Protein AF-A0A9Q2QPZ0-F1 (afdb_monomer)

Secondary structure (DSSP, 8-state):
-GGGSSS---HHHHHHHHHHHHHHHHHHHHHHHHHHTSPTT-TTHHHHHHHHHT-----PPPPS-SS-SSS-HHHHHHHHHHHHHHHHHHHHHHHHHHHHTTSSS---HHHHHHHHHHHHHHHHHHHHHHHHHHTS-TT-TTHHHHHHHHHT----PPPPP--SS-SSS-HHHHHHHHHHHHHHHHHHHHHHHHHHHHTTSSS---HHHHHHHHHHHHHHHHHHHHHHHHHHTSPTT-TTHHHHHHHHHT----PPPPPS-SS-SSS-HHHHHHHHHHHHHHHHHHHHHHHHHHHHTTSSS---HHHHHHHHHHHHHHHHHHHHHHHHHHHSPTT-TTHHHHHHHHHT----PPPPP--TT-SSS-HHHHHHHHHHHHHHHHHHHHHHHHHHHHTTSSS---HHHHHHHHHHHHHHHHHHHHHHHHHTTSPTT-TTHHHHHHHHHTS----PPPPS-SS-SSS-HHHHHHHHHHHHHHHHHHHHHHHHHHHHTTSSS---HHHHHHHHHHHHHHHHHHHHHHHHHHHSPTT-TTHHHHHHHHHTS---PPPPP--TT-SSS-HHHHHHHHHHHHHHHHHHHHHHHHHHHHHSSSS---HHHHHHHHHHHHHHHHHHHHHHHHHHHSPTT-TTHHHHHHHHHTS----PPPP--SS-SSS-HHHHHHHHHHHHHHHHHHHHHHHHHHHHTTSSS---HHHHHHHHHHHHHHHHHHHHHHHHHHTS-TT-TTHHHHHHHHHTTSTTSGGGS-S-----------------------------------------------------------------------------------SS-SSTTHHHHHHHHHHHHHHHHTTS------

Solvent-accessible surface area (backbone atoms only — not comparable to full-atom values): 51626 Å² total; per-residue (Å²): 98,79,71,49,65,91,74,54,21,33,66,66,53,41,52,52,48,46,50,51,48,54,49,52,57,53,52,52,52,56,49,50,59,55,57,68,68,53,68,89,89,49,84,70,54,66,59,57,46,56,61,55,72,65,60,78,86,78,82,71,79,76,70,44,13,84,80,65,81,87,55,50,49,68,57,36,46,48,56,16,50,51,30,36,51,50,19,55,52,32,46,52,52,36,55,49,50,49,51,61,51,50,66,88,74,53,23,31,61,65,57,41,48,56,44,45,53,35,48,53,51,22,55,52,27,43,50,50,14,51,56,34,47,67,67,28,62,93,82,54,88,63,53,69,58,52,50,54,54,51,71,65,61,71,88,80,83,75,76,73,70,40,14,82,79,70,82,86,58,51,51,70,55,35,50,52,51,16,50,55,28,37,54,47,19,55,50,32,48,52,52,37,55,48,52,54,52,62,55,46,69,87,72,52,24,32,63,65,58,43,51,54,49,47,54,35,47,51,52,22,55,51,29,45,49,52,16,50,54,37,46,65,70,34,64,92,85,50,88,63,50,69,59,52,49,54,57,50,70,66,61,70,87,80,81,76,75,75,70,44,14,80,80,69,84,84,56,47,46,70,54,39,45,47,53,16,50,51,30,38,52,50,20,53,49,32,48,52,52,38,56,53,49,55,53,58,54,46,68,87,74,52,23,32,65,66,58,43,52,54,49,51,52,37,51,55,50,23,55,52,28,45,50,51,15,51,54,36,48,64,68,29,56,94,82,51,87,63,52,69,58,52,50,53,53,52,73,66,62,74,85,82,84,74,76,74,72,41,14,83,79,67,80,88,57,49,49,68,55,57,50,50,55,50,48,53,48,44,53,51,38,50,53,38,45,52,54,38,55,49,51,52,50,61,54,52,68,88,73,54,23,33,62,69,53,46,60,48,50,48,52,40,47,50,48,36,53,50,48,46,49,52,44,52,54,56,58,67,67,54,67,86,86,54,90,59,54,67,55,52,50,52,58,56,65,67,60,72,89,80,79,79,75,76,69,40,12,73,80,66,81,88,57,47,42,69,54,40,46,53,52,16,47,54,29,37,51,51,21,54,52,30,44,52,52,34,56,51,46,53,49,63,55,47,70,88,73,50,25,32,64,69,56,44,55,54,44,49,52,33,43,52,50,20,56,51,29,43,51,52,16,47,56,38,46,68,70,27,51,93,81,50,90,58,52,75,57,52,50,56,54,54,69,66,64,70,87,75,83,76,77,73,69,38,13,78,74,67,76,89,57,44,41,69,58,46,46,52,55,35,55,56,41,46,56,52,31,54,55,39,46,56,53,38,55,56,47,52,53,68,46,57,70,83,76,53,27,41,74,78,54,49,64,50,50,54,52,40,43,57,50,32,55,51,41,49,48,55,31,51,61,50,52,69,65,42,49,91,84,46,87,62,49,68,61,53,53,50,56,63,65,72,59,78,88,81,85,78,79,76,72,57,28,89,88,68,80,87,62,54,65,77,61,62,63,59,57,28,61,52,37,43,54,59,24,50,64,34,47,58,54,36,61,49,51,65,57,62,64,65,72,87,78,69,78,49,76,71,58,57,62,56,44,54,60,35,49,59,59,24,57,59,36,50,51,59,22,53,54,48,55,71,76,58,64,93,84,59,82,64,57,69,59,57,55,60,64,50,61,68,64,65,68,79,63,77,81,76,74,81,91,72,88,92,79,80,90,82,79,88,82,82,91,86,82,90,85,81,83,83,90,78,89,80,92,86,80,83,89,82,84,83,82,88,83,88,79,88,79,90,88,84,93,79,90,81,90,81,88,90,87,88,81,88,80,89,86,87,88,88,88,81,89,84,87,87,86,80,92,80,89,83,83,89,79,84,84,79,91,84,88,88,81,86,89,88,68,89,61,73,64,60,56,54,53,55,53,52,54,51,50,59,55,53,66,53,60,81,72,74,83,79,84,82,92,132

pLDDT: mean 79.54, std 20.83, range [21.52, 98.56]

Nearest PDB structures (foldseek):
  1s94-assembly2_B  TM=6.116E-01  e=6.322E+00  Doryteuthis pealeii

Radius of gyration: 122.84 Å; Cα contacts (8 Å, |Δi|>4): 786; chains: 1; bounding box: 248×69×373 Å

Sequence (866 aa):
AEVTSDGLVTPDEKVEVDALIQALESAKQAAQGKVNSVPNGTEGKGDLQTRLDSIASVTSPEVNDADSNGKLDTDQLFEATQAVANAEQAKVTVDTKLAEVTSDGLVTPDEKSEVDALIQALESAKQTAKEKLNSVPSGTIGKDELQTRLDNITSVTSPEVNDVDSDGNVDNQHISEAGKAVVSAEKAKVTVDTKLTEITADGLVTPNEKAEVDALIQALENAKQTAKEKLNSVPSGTIGKDELQTRLDNITSVTSPEVNDVDSDGMLDTDQLSEASEAVANAEQAKTAIDNKLAEVTSDGLVTPDEKSEVDALIQTLESAKQTAKEKLNSVPSGTAGKDDLQTRLDNITSVTSPEINDVDSNGVLDTDQLLEMSHIIDDVEKAKASVDKKLSEITSDGLVTPSEAAEIDRLIFGLKVIKQSAKNKLNTIPDGIPGKDVLQRRLDNITSVTSPEVNDADSNGILDIEQLSEAEKAIEAAEIAKTAVDKKLTEITSDGLVAPEEKSAIDQLIQTLETAKQVAKEKLENVPNGTAGKDTLQRRLDNIVSITSPEVNDADSNGVQDTKQVSEVSKAIKATESTKAAVDKKLAEIQSDGLVNPKEKAEIDKLIQKLDKEKQAVKDKLAKVPNGTVGKAELQRKLNEIPSVTSPEVNDADSNGVQDTKQVSEAKKAIADAKAAQTKVINKIKEIRKDGLITPSEQADLDKLIEKLDSLRSIAKEKISNLPNGTSNIAELQTNLDKVTSEIISKVKDIDSNGISDKKQSLGMDKINNKYNSSHFENDEKATKNNKLLDMHSRQFNVQNNHHNLEGLNKNLFVNPNKENNLNMNIPYSGLDKNNPYAFEILFGILGLMIVYRRYLKSDKNTEH

Mean predicted aligned error: 20.77 Å

Foldseek 3Di:
DVCPDVNAHEPVNLVVVVVVLVVVVVVLVVLVVVLVPDDPPDPPSVVSVVVSVPDDRDDTDDGQCYVPPPDGLVVLVVQLVVLLVQLVVLLVVLVVLQCVCPVVPAHEPVSLVVSVVSLVVNVVSLVSSVVSLVPRDDPRPCSVVSVVSSVVSDRDDGDDHQPHPPPPDGLVVLLVQLVVLLVQLVVLLVVLVVLVCVQPVLPAHEPVSLVVSVVSLVVNVVSLVSSVVSLVPRDDPRPCSVVSVVSSVVSDRDDGDDHQPYPPPPDGLVVLVVQLVVLLVQLVVLLVVLVVLVCVQPVLPAHEPVSLVVSVVSLVSNVVSLVSSVVSLVPRDDPSPCSVVSVVSSVPSDRDDGDDHQPHPPPSDGLVVLVVVLVVLLVVLVVLLVVLVVLQCVQPVLPAHEPVSLVVSVVSLVVSVVSLVVSVVSLVVRDPPPPCSVVSVCSSVPSDRDDGDDHQCYVVPPDGLVVLVVQLLVLLVQLVVLLVVLVVLLCVQPVLPAHEPVSLVVSVVSLVSNVVSLVSSVVSLVPRDDPRPCSVVSVVSSVVSDRDDGDDHQPHVVPSDGLVVLLVVLVVLLVVLVVLLVVLVVLQCVQPPVVAHEPVSQVVSVVSLVVSVVSLVVSVVSLVPRDPPPPNSVVSVVSSVVRDRDDTDDGQCYVVPPDGLVVLVVVLQVLLVVLLVLLVVLVVLLVVQPPPPDRDPVSVVVNVVSVVVSVVSLVVSVVSLVPHDDVDPDSVVSVVSSVVSPDPNVVRPPDDDDDDDDDDDDDDDDDDDDDDDDDDDDDDDDDDDDDDDDDDDDDDDDDDDDDDDDDDDDDDDDDDDDDDDDDPDDDDDDDDDDDPDPCPPVVVVVVVVVCVVVVVVVPDDDDDDD

Structure (mmCIF, N/CA/C/O backbone):
data_AF-A0A9Q2QPZ0-F1
#
_entry.id   AF-A0A9Q2QPZ0-F1
#
loop_
_atom_site.group_PDB
_atom_site.id
_atom_site.type_symbol
_atom_site.label_atom_id
_atom_site.label_alt_id
_atom_site.label_comp_id
_atom_site.label_asym_id
_atom_site.label_entity_id
_atom_site.label_seq_id
_atom_site.pdbx_PDB_ins_code
_atom_site.Cartn_x
_atom_site.Cartn_y
_atom_site.Cartn_z
_atom_site.occupancy
_atom_site.B_iso_or_equiv
_atom_site.auth_seq_id
_atom_site.auth_comp_id
_atom_site.auth_asym_id
_atom_site.auth_atom_id
_atom_site.pdbx_PDB_model_num
ATOM 1 N N . ALA A 1 1 ? -92.215 -12.324 155.552 1.00 65.81 1 ALA A N 1
ATOM 2 C CA . ALA A 1 1 ? -91.504 -11.721 156.699 1.00 65.81 1 ALA A CA 1
ATOM 3 C C . ALA A 1 1 ? -90.080 -12.249 156.718 1.00 65.81 1 ALA A C 1
ATOM 5 O O . ALA A 1 1 ? -89.214 -11.550 156.226 1.00 65.81 1 ALA A O 1
ATOM 6 N N . GLU A 1 2 ? -89.857 -13.482 157.181 1.00 74.50 2 GLU A N 1
ATOM 7 C CA . GLU A 1 2 ? -88.574 -14.192 157.032 1.00 74.50 2 GLU A CA 1
ATOM 8 C C . GLU A 1 2 ? -88.303 -14.496 155.546 1.00 74.50 2 GLU A C 1
ATOM 10 O O . GLU A 1 2 ? -87.391 -13.910 154.974 1.00 74.50 2 GLU A O 1
ATOM 15 N N . VAL A 1 3 ? -89.248 -15.178 154.885 1.00 74.06 3 VAL A N 1
ATOM 16 C CA . VAL A 1 3 ? -89.411 -15.369 153.414 1.00 74.06 3 VAL A CA 1
ATOM 17 C C . VAL A 1 3 ? -89.541 -14.062 152.588 1.00 74.06 3 VAL A C 1
ATOM 19 O O . VAL A 1 3 ? -89.917 -14.058 151.429 1.00 74.06 3 VAL A O 1
ATOM 22 N N . THR A 1 4 ? -89.335 -12.892 153.191 1.00 74.81 4 THR A N 1
ATOM 23 C CA . THR A 1 4 ? -89.343 -11.607 152.462 1.00 74.81 4 THR A CA 1
ATOM 24 C C . THR A 1 4 ? -88.299 -10.647 153.047 1.00 74.81 4 THR A C 1
ATOM 26 O O . THR A 1 4 ? -88.568 -9.448 153.156 1.00 74.81 4 THR A O 1
ATOM 29 N N . SER A 1 5 ? -87.187 -11.175 153.573 1.00 75.62 5 SER A N 1
ATOM 30 C CA . SER A 1 5 ? -86.211 -10.405 154.365 1.00 75.62 5 SER A CA 1
ATOM 31 C C . SER A 1 5 ? -84.941 -10.034 153.598 1.00 75.62 5 SER A C 1
ATOM 33 O O . SER A 1 5 ? -84.357 -8.988 153.876 1.00 75.62 5 SER A O 1
ATOM 35 N N . ASP A 1 6 ? -84.556 -10.842 152.615 1.00 75.12 6 ASP A N 1
ATOM 36 C CA . ASP A 1 6 ? -83.527 -10.555 151.610 1.00 75.12 6 ASP A CA 1
ATOM 37 C C . ASP A 1 6 ? -84.089 -9.796 150.391 1.00 75.12 6 ASP A C 1
ATOM 39 O O . ASP A 1 6 ? -83.348 -9.095 149.703 1.00 75.12 6 ASP A O 1
ATOM 43 N N . GLY A 1 7 ? -85.405 -9.873 150.172 1.00 78.06 7 GLY A N 1
ATOM 44 C CA . GLY A 1 7 ? -86.114 -9.237 149.059 1.00 78.06 7 GLY A CA 1
ATOM 45 C C . GLY A 1 7 ? -86.385 -10.175 147.880 1.00 78.06 7 GLY A C 1
ATOM 46 O O . GLY A 1 7 ? -87.019 -9.745 146.913 1.00 78.06 7 GLY A O 1
ATOM 47 N N . LEU A 1 8 ? -85.958 -11.436 147.976 1.00 80.75 8 LEU A N 1
ATOM 48 C CA . LEU A 1 8 ? -86.342 -12.500 147.059 1.00 80.75 8 LEU A CA 1
ATOM 49 C C . LEU A 1 8 ? -87.506 -13.305 147.656 1.00 80.75 8 LEU A C 1
ATOM 51 O O . LEU A 1 8 ? -87.811 -13.220 148.847 1.00 80.75 8 LEU A O 1
ATOM 55 N N . VAL A 1 9 ? -88.207 -14.024 146.786 1.00 79.81 9 VAL A N 1
ATOM 56 C CA . VAL A 1 9 ? -89.285 -14.957 147.107 1.00 79.81 9 VAL A CA 1
ATOM 57 C C . VAL A 1 9 ? -89.228 -16.058 146.057 1.00 79.81 9 VAL A C 1
ATOM 59 O O . VAL A 1 9 ? -89.665 -15.857 144.918 1.00 79.81 9 VAL A O 1
ATOM 62 N N . THR A 1 10 ? -88.695 -17.218 146.429 1.00 80.62 10 THR A N 1
ATOM 63 C CA . THR A 1 10 ? -88.708 -18.401 145.557 1.00 80.62 10 THR A CA 1
ATOM 64 C C . THR A 1 10 ? -90.104 -19.052 145.518 1.00 80.62 10 THR A C 1
ATOM 66 O O . THR A 1 10 ? -90.941 -18.809 146.401 1.00 80.62 10 THR A O 1
ATOM 69 N N . PRO A 1 11 ? -90.395 -19.922 144.527 1.00 81.25 11 PRO A N 1
ATOM 70 C CA . PRO A 1 11 ? -91.648 -20.677 144.484 1.00 81.25 11 PRO A CA 1
ATOM 71 C C . PRO A 1 11 ? -91.909 -21.516 145.746 1.00 81.25 11 PRO A C 1
ATOM 73 O O . PRO A 1 11 ? -93.049 -21.578 146.212 1.00 81.25 11 PRO A O 1
ATOM 76 N N . ASP A 1 12 ? -90.868 -22.130 146.316 1.00 79.00 12 ASP A N 1
ATOM 77 C CA . ASP A 1 12 ? -90.983 -23.035 147.467 1.00 79.00 12 ASP A CA 1
ATOM 78 C C . ASP A 1 12 ? -91.270 -22.275 148.770 1.00 79.00 12 ASP A C 1
ATOM 80 O O . ASP A 1 12 ? -92.172 -22.644 149.527 1.00 79.00 12 ASP A O 1
ATOM 84 N N . GLU A 1 13 ? -90.574 -21.163 149.014 1.00 80.88 13 GLU A N 1
ATOM 85 C CA . GLU A 1 13 ? -90.817 -20.326 150.193 1.00 80.88 13 GLU A CA 1
ATOM 86 C C . GLU A 1 13 ? -92.211 -19.687 150.167 1.00 80.88 13 GLU A C 1
ATOM 88 O O . GLU A 1 13 ? -92.887 -19.597 151.199 1.00 80.88 13 GLU A O 1
ATOM 93 N N . LYS A 1 14 ? -92.686 -19.289 148.977 1.00 80.44 14 LYS A N 1
ATOM 94 C CA . LYS A 1 14 ? -94.070 -18.843 148.794 1.00 80.44 14 LYS A CA 1
ATOM 95 C C . LYS A 1 14 ? -95.060 -19.930 149.221 1.00 80.44 14 LYS A C 1
ATOM 97 O O . LYS A 1 14 ? -96.012 -19.628 149.942 1.00 80.44 14 LYS A O 1
ATOM 102 N N . VAL A 1 15 ? -94.835 -21.180 148.809 1.00 81.75 15 VAL A N 1
ATOM 103 C CA . VAL A 1 15 ? -95.677 -22.328 149.188 1.00 81.75 15 VAL A CA 1
ATOM 104 C C . VAL A 1 15 ? -95.656 -22.568 150.703 1.00 81.75 15 VAL A C 1
ATOM 106 O O . VAL A 1 15 ? -96.711 -22.838 151.285 1.00 81.75 15 VAL A O 1
ATOM 109 N N . GLU A 1 16 ? -94.510 -22.409 151.371 1.00 78.25 16 GLU A N 1
ATOM 110 C CA . GLU A 1 16 ? -94.424 -22.525 152.834 1.00 78.25 16 GLU A CA 1
ATOM 111 C C . GLU A 1 16 ? -95.176 -21.389 153.558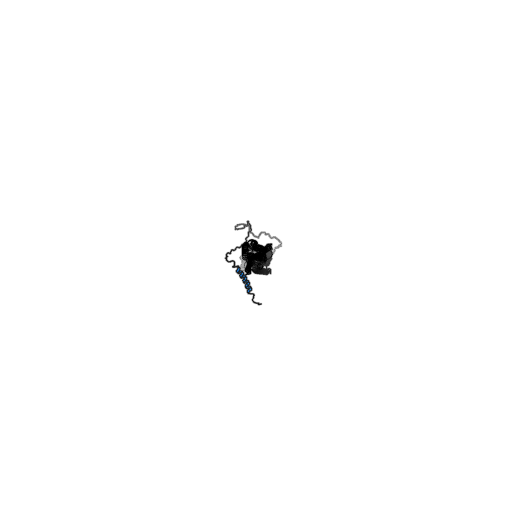 1.00 78.25 16 GLU A C 1
ATOM 113 O O . GLU A 1 16 ? -95.915 -21.643 154.516 1.00 78.25 16 GLU A O 1
ATOM 118 N N . VAL A 1 17 ? -95.098 -20.147 153.064 1.00 78.44 17 VAL A N 1
ATOM 119 C CA . VAL A 1 17 ? -95.894 -19.023 153.595 1.00 78.44 17 VAL A CA 1
ATOM 120 C C . VAL A 1 17 ? -97.394 -19.225 153.371 1.00 78.44 17 VAL A C 1
ATOM 122 O O . VAL A 1 17 ? -98.173 -19.011 154.303 1.00 78.44 17 VAL A O 1
ATOM 125 N N . ASP A 1 18 ? -97.817 -19.676 152.188 1.00 78.25 18 ASP A N 1
ATOM 126 C CA . ASP A 1 18 ? -99.222 -20.001 151.906 1.00 78.25 18 ASP A CA 1
ATOM 127 C C . ASP A 1 18 ? -99.750 -21.098 152.861 1.00 78.25 18 ASP A C 1
ATOM 129 O O . ASP A 1 18 ? -100.861 -20.983 153.395 1.00 78.25 18 ASP A O 1
ATOM 133 N N . ALA A 1 19 ? -98.933 -22.110 153.184 1.00 77.75 19 ALA A N 1
ATOM 134 C CA . ALA A 1 19 ? -99.273 -23.140 154.171 1.00 77.75 19 ALA A CA 1
ATOM 135 C C . ALA A 1 19 ? -99.379 -22.590 155.611 1.00 77.75 19 ALA A C 1
ATOM 137 O O . ALA A 1 19 ? -100.317 -22.932 156.340 1.00 77.75 19 ALA A O 1
ATOM 138 N N . LEU A 1 20 ? -98.468 -21.704 156.029 1.00 77.88 20 LEU A N 1
ATOM 139 C CA . LEU A 1 20 ? -98.503 -21.072 157.357 1.00 77.88 20 LEU A CA 1
ATOM 140 C C . LEU A 1 20 ? -99.708 -20.132 157.532 1.00 77.88 20 LEU A C 1
ATOM 142 O O . LEU A 1 20 ? -100.335 -20.124 158.596 1.00 77.88 20 LEU A O 1
ATOM 146 N N . ILE A 1 21 ? -100.089 -19.392 156.486 1.00 79.44 21 ILE A N 1
ATOM 147 C CA . ILE A 1 21 ? -101.309 -18.567 156.465 1.00 79.44 21 ILE A CA 1
ATOM 148 C C . ILE A 1 21 ? -102.555 -19.453 156.631 1.00 79.44 21 ILE A C 1
ATOM 150 O O . ILE A 1 21 ? -103.441 -19.147 157.436 1.00 79.44 21 ILE A O 1
ATOM 154 N N . GLN A 1 22 ? -102.605 -20.594 155.938 1.00 78.06 22 GLN A N 1
ATOM 155 C CA . GLN A 1 22 ? -103.706 -21.555 156.046 1.00 78.06 22 GLN A CA 1
ATOM 156 C C . GLN A 1 22 ? -103.792 -22.204 157.446 1.00 78.06 22 GLN A C 1
ATOM 158 O O . GLN A 1 22 ? -104.893 -22.422 157.971 1.00 78.06 22 GLN A O 1
ATOM 163 N N . ALA A 1 23 ? -102.651 -22.455 158.096 1.00 77.06 23 ALA A N 1
ATOM 164 C CA . ALA A 1 23 ? -102.591 -22.951 159.472 1.00 77.06 23 ALA A CA 1
ATOM 165 C C . ALA A 1 23 ? -103.081 -21.912 160.504 1.00 77.06 23 ALA A C 1
ATOM 167 O O . ALA A 1 23 ? -103.807 -22.271 161.438 1.00 77.06 23 ALA A O 1
ATOM 168 N N . LEU A 1 24 ? -102.745 -20.628 160.321 1.00 77.12 24 LEU A N 1
ATOM 169 C CA . LEU A 1 24 ? -103.190 -19.527 161.186 1.00 77.12 24 LEU A CA 1
ATOM 170 C C . LEU A 1 24 ? -104.722 -19.406 161.219 1.00 77.12 24 LEU A C 1
ATOM 172 O O . LEU A 1 24 ? -105.321 -19.395 162.298 1.00 77.12 24 LEU A O 1
ATOM 176 N N . GLU A 1 25 ? -105.370 -19.369 160.052 1.00 78.00 25 GLU A N 1
ATOM 177 C CA . GLU A 1 25 ? -106.832 -19.237 159.972 1.00 78.00 25 GLU A CA 1
ATOM 178 C C . GLU A 1 25 ? -107.544 -20.504 160.500 1.00 78.00 25 GLU A C 1
ATOM 180 O O . GLU A 1 25 ? -108.578 -20.418 161.169 1.00 78.00 25 GLU A O 1
ATOM 185 N N . SER A 1 26 ? -106.934 -21.684 160.332 1.00 76.50 26 SER A N 1
ATOM 186 C CA . SER A 1 26 ? -107.414 -22.939 160.937 1.00 76.50 26 SER A CA 1
ATOM 187 C C . SER A 1 26 ? -107.381 -22.902 162.475 1.00 76.50 26 SER A C 1
ATOM 189 O O . SER A 1 26 ? -108.348 -23.292 163.138 1.00 76.50 26 SER A O 1
ATOM 191 N N . ALA A 1 27 ? -106.298 -22.388 163.070 1.00 71.75 27 ALA A N 1
ATOM 192 C CA . ALA A 1 27 ? -106.180 -22.227 164.522 1.00 71.75 27 ALA A CA 1
ATOM 193 C C . ALA A 1 27 ? -107.190 -21.205 165.080 1.00 71.75 27 ALA A C 1
ATOM 195 O O . ALA A 1 27 ? -107.764 -21.406 166.156 1.00 71.75 27 ALA A O 1
ATOM 196 N N . LYS A 1 28 ? -107.460 -20.139 164.320 1.00 76.62 28 LYS A N 1
ATOM 197 C CA . LYS A 1 28 ? -108.444 -19.100 164.648 1.00 76.62 28 LYS A CA 1
ATOM 198 C C . LYS A 1 28 ? -109.875 -19.659 164.701 1.00 76.62 28 LYS A C 1
ATOM 200 O O . LYS A 1 28 ? -110.585 -19.418 165.680 1.00 76.62 28 LYS A O 1
ATOM 205 N N . GLN A 1 29 ? -110.270 -20.515 163.752 1.00 76.25 29 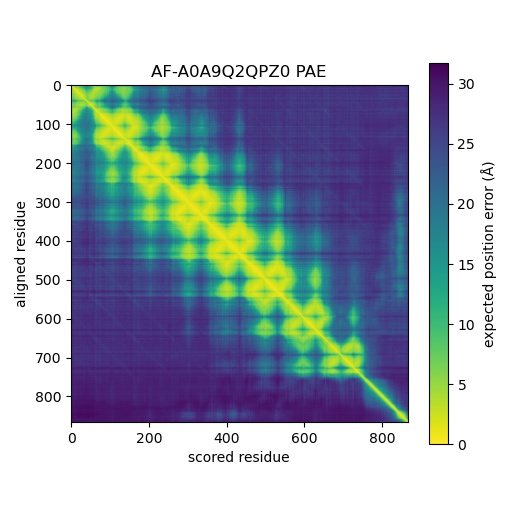GLN A N 1
ATOM 206 C CA . GLN A 1 29 ? -111.552 -21.238 163.827 1.00 76.25 29 GLN A CA 1
ATOM 207 C C . GLN A 1 29 ? -111.639 -22.181 165.041 1.00 76.25 29 GLN A C 1
ATOM 209 O O . GLN A 1 29 ? -112.675 -22.243 165.713 1.00 76.25 29 GLN A O 1
ATOM 214 N N . ALA A 1 30 ? -110.556 -22.891 165.376 1.00 71.31 30 ALA A N 1
ATOM 215 C CA . ALA A 1 30 ? -110.530 -23.780 166.541 1.00 71.31 30 ALA A CA 1
ATOM 216 C C . ALA A 1 30 ? -110.727 -23.014 167.865 1.00 71.31 30 ALA A C 1
ATOM 218 O O . ALA A 1 30 ? -111.450 -23.477 168.757 1.00 71.31 30 ALA A O 1
ATOM 219 N N . ALA A 1 31 ? -110.150 -21.813 167.980 1.00 70.31 31 ALA A N 1
ATOM 220 C CA . ALA A 1 31 ? -110.399 -20.909 169.098 1.00 70.31 31 ALA A CA 1
ATOM 221 C C . ALA A 1 31 ? -111.862 -20.419 169.135 1.00 70.31 31 ALA A C 1
ATOM 223 O O . ALA A 1 31 ? -112.463 -20.395 170.212 1.00 70.31 31 ALA A O 1
ATOM 224 N N . GLN A 1 32 ? -112.479 -20.130 167.981 1.00 76.19 32 GLN A N 1
ATOM 225 C CA . GLN A 1 32 ? -113.877 -19.675 167.905 1.00 76.19 32 GLN A CA 1
ATOM 226 C C . GLN A 1 32 ? -114.848 -20.721 168.467 1.00 76.19 32 GLN A C 1
ATOM 228 O O . GLN A 1 32 ? -115.744 -20.396 169.250 1.00 76.19 32 GLN A O 1
ATOM 233 N N . GLY A 1 33 ? -114.628 -22.002 168.151 1.00 71.06 33 GLY A N 1
ATOM 234 C CA . GLY A 1 33 ? -115.394 -23.109 168.731 1.00 71.06 33 GLY A CA 1
ATOM 235 C C . GLY A 1 33 ? -115.280 -23.188 170.262 1.00 71.06 33 GLY A C 1
ATOM 236 O O . GLY A 1 33 ? -116.267 -23.464 170.950 1.00 71.06 33 GLY A O 1
ATOM 237 N N . LYS A 1 34 ? -114.099 -22.885 170.822 1.00 71.88 34 LYS A N 1
ATOM 238 C CA . LYS A 1 34 ? -113.875 -22.850 172.278 1.00 71.88 34 LYS A CA 1
ATOM 239 C C . LYS A 1 34 ? -114.577 -21.665 172.945 1.00 71.88 34 LYS A C 1
ATOM 241 O O . LYS A 1 34 ? -115.245 -21.878 173.953 1.00 71.88 34 LYS A O 1
ATOM 246 N N . VAL A 1 35 ? -114.495 -20.458 172.378 1.00 69.62 35 VAL A N 1
ATOM 247 C CA . VAL A 1 35 ? -115.188 -19.267 172.915 1.00 69.62 35 VAL A CA 1
ATOM 248 C C . VAL A 1 35 ? -116.709 -19.451 172.871 1.00 69.62 35 VAL A C 1
ATOM 250 O O . VAL A 1 35 ? -117.395 -19.193 173.863 1.00 69.62 35 VAL A O 1
ATOM 253 N N . ASN A 1 36 ? -117.240 -20.006 171.776 1.00 74.81 36 ASN A N 1
ATOM 254 C CA . ASN A 1 36 ? -118.666 -20.320 171.641 1.00 74.81 36 ASN A CA 1
ATOM 255 C C . ASN A 1 36 ? -119.180 -21.275 172.734 1.00 74.81 36 ASN A C 1
ATOM 257 O O . ASN A 1 36 ? -120.326 -21.136 173.161 1.00 74.81 36 ASN A O 1
ATOM 261 N N . SER A 1 37 ? -118.333 -22.195 173.213 1.00 68.12 37 SER A N 1
ATOM 262 C CA . SER A 1 37 ? -118.681 -23.233 174.198 1.00 68.12 37 SER A CA 1
ATOM 263 C C . SER A 1 37 ? -118.883 -22.719 175.635 1.00 68.12 37 SER A C 1
ATOM 265 O O . SER A 1 37 ? -119.391 -23.457 176.478 1.00 68.12 37 SER A O 1
ATOM 267 N N . VAL A 1 38 ? -118.493 -21.478 175.946 1.00 61.28 38 VAL A N 1
ATOM 268 C CA . VAL A 1 38 ? -118.724 -20.863 177.267 1.00 61.28 38 VAL A CA 1
ATOM 269 C C . VAL A 1 38 ? -120.209 -20.472 177.404 1.00 61.28 38 VAL A C 1
ATOM 271 O O . VAL A 1 38 ? -120.759 -19.921 176.447 1.00 61.28 38 VAL A O 1
ATOM 274 N N . PRO A 1 39 ? -120.891 -20.691 178.546 1.00 72.06 39 PRO A N 1
ATOM 275 C CA . PRO A 1 39 ? -122.286 -20.278 178.716 1.00 72.06 39 PRO A CA 1
ATOM 276 C C . PRO A 1 39 ? -122.517 -18.772 178.502 1.00 72.06 39 PRO A C 1
ATOM 278 O O . PRO A 1 39 ? -121.673 -17.930 178.810 1.00 72.06 39 PRO A O 1
ATOM 281 N N . ASN A 1 40 ? -123.690 -18.412 177.976 1.00 67.31 40 ASN A N 1
ATOM 282 C CA . ASN A 1 40 ? -124.078 -17.007 177.841 1.00 67.31 40 ASN A CA 1
ATOM 283 C C . ASN A 1 40 ? -124.472 -16.438 179.213 1.00 67.31 40 ASN A C 1
ATOM 285 O O . ASN A 1 40 ? -125.210 -17.076 179.960 1.00 67.31 40 ASN A O 1
ATOM 289 N N . GLY A 1 41 ? -123.977 -15.239 179.531 1.00 62.34 41 GLY A N 1
ATOM 290 C CA . GLY A 1 41 ? -124.106 -14.622 180.857 1.00 62.34 41 GLY A CA 1
ATOM 291 C C . GLY A 1 41 ? -122.908 -14.855 181.787 1.00 62.34 41 GLY A C 1
ATOM 292 O O . GLY A 1 41 ? -122.862 -14.254 182.855 1.00 62.34 41 GLY A O 1
ATOM 293 N N . THR A 1 42 ? -121.919 -15.668 181.397 1.00 68.94 42 THR A N 1
ATOM 294 C CA . THR A 1 42 ? -120.645 -15.764 182.124 1.00 68.94 42 THR A CA 1
ATOM 295 C C . THR A 1 42 ? -119.798 -14.509 181.891 1.00 68.94 42 THR A C 1
ATOM 297 O O . THR A 1 42 ? -119.455 -14.176 180.753 1.00 68.94 42 THR A O 1
ATOM 300 N N . GLU A 1 43 ? -119.455 -13.822 182.980 1.00 51.88 43 GLU A N 1
ATOM 301 C CA . GLU A 1 43 ? -118.580 -12.647 182.988 1.00 51.88 43 GLU A CA 1
ATOM 302 C C . GLU A 1 43 ? -117.206 -12.979 182.368 1.00 51.88 43 GLU A C 1
ATOM 304 O O . GLU A 1 43 ? -116.672 -14.072 182.559 1.00 51.88 43 GLU A O 1
ATOM 309 N N . GLY A 1 44 ? -116.665 -12.073 181.546 1.00 62.97 44 GLY A N 1
ATOM 310 C CA . GLY A 1 44 ? -115.425 -12.286 180.783 1.00 62.97 44 GLY A CA 1
ATOM 311 C C . GLY A 1 44 ? -115.560 -13.029 179.439 1.00 62.97 44 GLY A C 1
ATOM 312 O O . GLY A 1 44 ? -114.598 -13.044 178.671 1.00 62.97 44 GLY A O 1
ATOM 313 N N . LYS A 1 45 ? -116.727 -13.598 179.074 1.00 65.31 45 LYS A N 1
ATOM 314 C CA . LYS A 1 45 ? -116.898 -14.257 177.753 1.00 65.31 45 LYS A CA 1
ATOM 315 C C . LYS A 1 45 ? -116.691 -13.290 176.570 1.00 65.31 45 LYS A C 1
ATOM 317 O O . LYS A 1 45 ? -116.111 -13.683 175.559 1.00 65.31 45 LYS A O 1
ATOM 322 N N . GLY A 1 46 ? -117.152 -12.041 176.690 1.00 65.50 46 GLY A N 1
ATOM 323 C CA . GLY A 1 46 ? -117.061 -11.030 175.624 1.00 65.50 46 GLY A CA 1
ATOM 324 C C . GLY A 1 46 ? -115.625 -10.627 175.267 1.00 65.50 46 GLY A C 1
ATOM 325 O O . GLY A 1 46 ? -115.302 -10.454 174.091 1.00 65.50 46 GLY A O 1
ATOM 326 N N . ASP A 1 47 ? -114.737 -10.567 176.258 1.00 64.25 47 ASP A N 1
ATOM 327 C CA . ASP A 1 47 ? -113.329 -10.206 176.063 1.00 64.25 47 ASP A CA 1
ATOM 328 C C . ASP A 1 47 ? -112.578 -11.288 175.274 1.00 64.25 47 ASP A C 1
ATOM 330 O O . ASP A 1 47 ? -111.741 -10.983 174.424 1.00 64.25 47 ASP A O 1
ATOM 334 N N . LEU A 1 48 ? -112.905 -12.566 175.512 1.00 67.19 48 LEU A N 1
ATOM 335 C CA . LEU A 1 48 ? -112.329 -13.694 174.773 1.00 67.19 48 LEU A CA 1
ATOM 336 C C . LEU A 1 48 ? -112.746 -13.697 173.298 1.00 67.19 48 LEU A C 1
ATOM 338 O O . LEU A 1 48 ? -111.916 -14.009 172.447 1.00 67.19 48 LEU A O 1
ATOM 342 N N . GLN A 1 49 ? -113.990 -13.312 172.998 1.00 72.31 49 GLN A N 1
ATOM 343 C CA . GLN A 1 49 ? -114.455 -13.118 171.622 1.00 72.31 49 GLN A CA 1
ATOM 344 C C . GLN A 1 49 ? -113.692 -11.966 170.955 1.00 72.31 49 GLN A C 1
ATOM 346 O O . GLN A 1 49 ? -113.025 -12.161 169.943 1.00 72.31 49 GLN A O 1
ATOM 351 N N . THR A 1 50 ? -113.677 -10.800 171.604 1.00 70.75 50 THR A N 1
ATOM 352 C CA . THR A 1 50 ? -113.008 -9.586 171.106 1.00 70.75 50 THR A CA 1
ATOM 353 C C . THR A 1 50 ? -111.521 -9.817 170.804 1.00 70.75 50 THR A C 1
ATOM 355 O O . THR A 1 50 ? -111.006 -9.356 169.784 1.00 70.75 50 THR A O 1
ATOM 358 N N . ARG A 1 51 ? -110.814 -10.574 171.656 1.00 70.00 51 ARG A N 1
ATOM 359 C CA . ARG A 1 51 ? -109.402 -10.943 171.441 1.00 70.00 51 ARG A CA 1
ATOM 360 C C . ARG A 1 51 ? -109.172 -11.868 170.246 1.00 70.00 51 ARG A C 1
ATOM 362 O O . ARG A 1 51 ? -108.076 -11.842 169.695 1.00 70.00 51 ARG A O 1
ATOM 369 N N . LEU A 1 52 ? -110.154 -12.686 169.877 1.00 70.25 52 LEU A N 1
ATOM 370 C CA . LEU A 1 52 ? -110.059 -13.598 168.740 1.00 70.25 52 LEU A CA 1
ATOM 371 C C . LEU A 1 52 ? -110.372 -12.885 167.419 1.00 70.25 52 LEU A C 1
ATOM 373 O O . LEU A 1 52 ? -109.632 -13.039 166.448 1.00 70.25 52 LEU A O 1
ATOM 377 N N . ASP A 1 53 ? -111.401 -12.037 167.420 1.00 73.62 53 ASP A N 1
ATOM 378 C CA . ASP A 1 53 ? -111.753 -11.182 166.279 1.00 73.62 53 ASP A CA 1
ATOM 379 C C . ASP A 1 53 ? -110.623 -10.188 165.936 1.00 73.62 53 ASP A C 1
ATOM 381 O O . ASP A 1 53 ? -110.466 -9.782 164.788 1.00 73.62 53 ASP A O 1
ATOM 385 N N . SER A 1 54 ? -109.778 -9.856 166.922 1.00 68.94 54 SER A N 1
ATOM 386 C CA . SER A 1 54 ? -108.583 -9.014 166.760 1.00 68.94 54 SER A CA 1
ATOM 387 C C . SER A 1 54 ? -107.404 -9.691 166.031 1.00 68.94 54 SER A C 1
ATOM 389 O O . SER A 1 54 ? -106.391 -9.032 165.794 1.00 68.94 54 SER A O 1
ATOM 391 N N . ILE A 1 55 ? -107.478 -10.984 165.679 1.00 72.62 55 ILE A N 1
ATOM 392 C CA . ILE A 1 55 ? -106.422 -11.658 164.900 1.00 72.62 55 ILE A CA 1
ATOM 393 C C . ILE A 1 55 ? -106.593 -11.328 163.410 1.00 72.62 55 ILE A C 1
ATOM 395 O O . ILE A 1 55 ? -107.479 -11.863 162.734 1.00 72.62 55 ILE A O 1
ATOM 399 N N . ALA A 1 56 ? -105.718 -10.465 162.891 1.00 72.12 56 ALA A N 1
ATOM 400 C CA . ALA A 1 56 ? -105.684 -10.095 161.478 1.00 72.12 56 ALA A CA 1
ATOM 401 C C . ALA A 1 56 ? -105.426 -11.305 160.558 1.00 72.12 56 ALA A C 1
ATOM 403 O O . ALA A 1 56 ? -104.664 -12.209 160.898 1.00 72.12 56 ALA A O 1
ATOM 404 N N . SER A 1 57 ? -106.053 -11.298 159.378 1.00 65.06 57 SER A N 1
ATOM 405 C CA . SER A 1 57 ? -105.725 -12.227 158.287 1.00 65.06 57 SER A CA 1
ATOM 406 C C . SER A 1 57 ? -104.488 -11.734 157.531 1.00 65.06 57 SER A C 1
ATOM 408 O O . SER A 1 57 ? -104.245 -10.529 157.466 1.00 65.06 57 SER A O 1
ATOM 410 N N . VAL A 1 58 ? -103.729 -12.657 156.941 1.00 74.50 58 VAL A N 1
ATOM 411 C CA . VAL A 1 58 ? -102.455 -12.387 156.251 1.00 74.50 58 VAL A CA 1
ATOM 412 C C . VAL A 1 58 ? -102.549 -12.835 154.787 1.00 74.50 58 VAL A C 1
ATOM 414 O O . VAL A 1 58 ? -103.292 -13.763 154.475 1.00 74.50 58 VAL A O 1
ATOM 417 N N . THR A 1 59 ? -101.823 -12.166 153.890 1.00 75.38 59 THR A N 1
ATOM 418 C CA . THR A 1 59 ? -101.738 -12.477 152.451 1.00 75.38 59 THR A CA 1
ATOM 419 C C . THR A 1 59 ? -100.332 -12.939 152.067 1.00 75.38 59 THR A C 1
ATOM 421 O O . THR A 1 59 ? -99.351 -12.483 152.653 1.00 75.38 59 THR A O 1
ATOM 424 N N . SER A 1 60 ? -100.237 -13.829 151.080 1.00 72.94 60 SER A N 1
ATOM 425 C CA . SER A 1 60 ? -98.976 -14.415 150.605 1.00 72.94 60 SER A CA 1
ATOM 426 C C . SER A 1 60 ? -98.264 -13.522 149.570 1.00 72.94 60 SER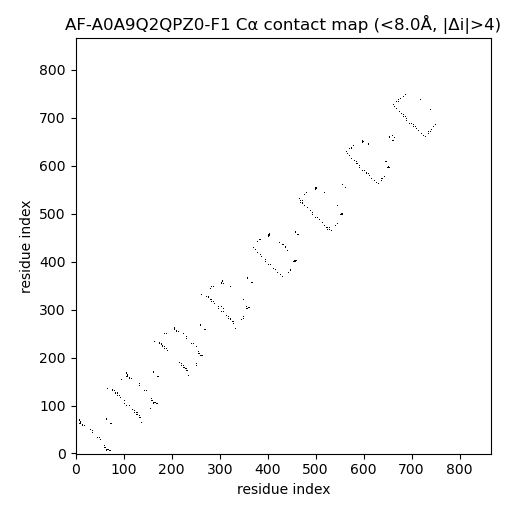 A C 1
ATOM 428 O O . SER A 1 60 ? -98.961 -12.860 148.796 1.00 72.94 60 SER A O 1
ATOM 430 N N . PRO A 1 61 ? -96.915 -13.475 149.538 1.00 76.44 61 PRO A N 1
ATOM 431 C CA . PRO A 1 61 ? -96.150 -12.702 148.554 1.00 76.44 61 PRO A CA 1
ATOM 432 C C . PRO A 1 61 ? -96.205 -13.297 147.132 1.00 76.44 61 PRO A C 1
ATOM 434 O O . PRO A 1 61 ? -96.669 -14.422 146.925 1.00 76.44 61 PRO A O 1
ATOM 437 N N . GLU A 1 62 ? -95.720 -12.534 146.152 1.00 79.12 62 GLU A N 1
ATOM 438 C CA . GLU A 1 62 ? -95.493 -12.968 144.763 1.00 79.12 62 GLU A CA 1
ATOM 439 C C . GLU A 1 62 ? -94.056 -13.489 144.584 1.00 79.12 62 GLU A C 1
ATOM 441 O O . GLU A 1 62 ? -93.167 -13.078 145.324 1.00 79.12 62 GLU A O 1
ATOM 446 N N . VAL A 1 63 ? -93.835 -14.389 143.618 1.00 79.31 63 VAL A N 1
ATOM 447 C CA . VAL A 1 63 ? -92.502 -14.928 143.271 1.00 79.31 63 VAL A CA 1
ATOM 448 C C . VAL A 1 63 ? -91.743 -13.911 142.420 1.00 79.31 63 VAL A C 1
ATOM 450 O O . VAL A 1 63 ? -92.324 -13.359 141.485 1.00 79.31 63 VAL A O 1
ATOM 453 N N . ASN A 1 64 ? -90.459 -13.692 142.709 1.00 78.81 64 ASN A N 1
ATOM 454 C CA . ASN A 1 64 ? -89.597 -12.771 141.953 1.00 78.81 64 ASN A CA 1
ATOM 455 C C . ASN A 1 64 ? -88.166 -13.289 141.669 1.00 78.81 64 ASN A C 1
ATOM 457 O O . ASN A 1 64 ? -87.391 -12.571 141.036 1.00 78.81 64 ASN A O 1
ATOM 461 N N . ASP A 1 65 ? -87.855 -14.513 142.104 1.00 84.88 65 ASP A N 1
ATOM 462 C CA . ASP A 1 65 ? -86.726 -15.343 141.659 1.00 84.88 65 ASP A CA 1
ATOM 463 C C . ASP A 1 65 ? -87.327 -16.673 141.167 1.00 84.88 65 ASP A C 1
ATOM 465 O O . ASP A 1 65 ? -87.587 -17.591 141.951 1.00 84.88 65 ASP A O 1
ATOM 469 N N . ALA A 1 66 ? -87.715 -16.722 139.888 1.00 81.75 66 ALA A N 1
ATOM 470 C CA . ALA A 1 66 ? -88.598 -17.768 139.364 1.00 81.75 66 ALA A CA 1
ATOM 471 C C . ALA A 1 66 ? -87.897 -19.105 139.060 1.00 81.75 66 ALA A C 1
ATOM 473 O O . ALA A 1 66 ? -88.565 -20.141 139.000 1.00 81.75 66 ALA A O 1
ATOM 474 N N . ASP A 1 67 ? -86.575 -19.094 138.869 1.00 80.75 67 ASP A N 1
ATOM 475 C CA . ASP A 1 67 ? -85.727 -20.282 138.698 1.00 80.75 67 ASP A CA 1
ATOM 476 C C . ASP A 1 67 ? -84.818 -20.563 139.914 1.00 80.75 67 ASP A C 1
ATOM 478 O O . ASP A 1 67 ? -84.010 -21.496 139.874 1.00 80.75 67 ASP A O 1
ATOM 482 N N . SER A 1 68 ? -85.003 -19.817 141.011 1.00 81.69 68 SER A N 1
ATOM 483 C CA . SER A 1 68 ? -84.260 -19.923 142.276 1.00 81.69 68 SER A CA 1
ATOM 484 C C . SER A 1 68 ? -82.741 -19.762 142.101 1.00 81.69 68 SER A C 1
ATOM 486 O O . SER A 1 68 ? -81.953 -20.493 142.712 1.00 81.69 68 SER A O 1
ATOM 488 N N . ASN A 1 69 ? -82.313 -18.831 141.238 1.00 79.19 69 ASN A N 1
ATOM 489 C CA . ASN A 1 69 ? -80.898 -18.607 140.920 1.00 79.19 69 ASN A CA 1
ATOM 490 C C . ASN A 1 69 ? -80.183 -17.627 141.876 1.00 79.19 69 ASN A C 1
ATOM 492 O O . ASN A 1 69 ? -78.954 -17.518 141.831 1.00 79.19 69 ASN A O 1
ATOM 496 N N . GLY A 1 70 ? -80.917 -16.947 142.764 1.00 81.00 70 GLY A N 1
ATOM 497 C CA . GLY A 1 70 ? -80.388 -15.933 143.680 1.00 81.00 70 GLY A CA 1
ATOM 498 C C . GLY A 1 70 ? -80.294 -14.535 143.061 1.00 81.00 70 GLY A C 1
ATOM 499 O O . GLY A 1 70 ? -79.492 -13.711 143.512 1.00 81.00 70 GLY A O 1
ATOM 500 N N . LYS A 1 71 ? -81.090 -14.264 142.022 1.00 81.81 71 LYS A N 1
ATOM 501 C CA . LYS A 1 71 ? -81.260 -12.949 141.392 1.00 81.81 71 LYS A CA 1
ATOM 502 C C . LYS A 1 71 ? -82.740 -12.643 141.209 1.00 81.81 71 LYS A C 1
ATOM 504 O O . LYS A 1 71 ? -83.573 -13.536 141.145 1.00 81.81 71 LYS A O 1
ATOM 509 N N . LEU A 1 72 ? -83.043 -11.357 141.073 1.00 83.62 72 LEU A N 1
ATOM 510 C CA . LEU A 1 72 ? -84.376 -10.888 140.726 1.00 83.62 72 LEU A CA 1
ATOM 511 C C . LEU A 1 72 ? -84.589 -11.004 139.207 1.00 83.62 72 LEU A C 1
ATOM 513 O O . LEU A 1 72 ? -83.788 -10.478 138.428 1.00 83.62 72 LEU A O 1
ATOM 517 N N . ASP A 1 73 ? -85.700 -11.618 138.791 1.00 83.38 73 ASP A N 1
ATOM 518 C CA . ASP A 1 73 ? -86.121 -11.789 137.388 1.00 83.38 73 ASP A CA 1
ATOM 519 C C . ASP A 1 73 ? -85.965 -10.501 136.547 1.00 83.38 73 ASP A C 1
ATOM 521 O O . ASP A 1 73 ? -85.559 -10.528 135.380 1.00 83.38 73 ASP A O 1
ATOM 525 N N . THR A 1 74 ? -86.272 -9.346 137.150 1.00 83.69 74 THR A N 1
ATOM 526 C CA . THR A 1 74 ? -86.206 -8.029 136.499 1.00 83.69 74 THR A CA 1
ATOM 527 C C . THR A 1 74 ? -84.784 -7.568 136.205 1.00 83.69 74 THR A C 1
ATOM 529 O O . THR A 1 74 ? -84.571 -6.866 135.218 1.00 83.69 74 THR A O 1
ATOM 532 N N . ASP A 1 75 ? -83.808 -7.964 137.021 1.00 85.44 75 ASP A N 1
ATOM 533 C CA . ASP A 1 75 ? -82.405 -7.586 136.837 1.00 85.44 75 ASP A CA 1
ATOM 534 C C . ASP A 1 75 ? -81.789 -8.403 135.697 1.00 85.44 75 ASP A C 1
ATOM 536 O O . ASP A 1 75 ? -81.077 -7.855 134.855 1.00 85.44 75 ASP A O 1
ATOM 540 N N . GLN A 1 76 ? -82.147 -9.689 135.587 1.00 85.62 76 GLN A N 1
ATOM 541 C CA . GLN A 1 76 ? -81.814 -10.520 134.424 1.00 85.62 76 GLN A CA 1
ATOM 542 C C . GLN A 1 76 ? -82.444 -9.957 133.140 1.00 85.62 76 GLN A C 1
ATOM 544 O O . GLN A 1 76 ? -81.759 -9.832 132.121 1.00 85.62 76 GLN A O 1
ATOM 549 N N . LEU A 1 77 ? -83.715 -9.539 133.189 1.00 88.25 77 LEU A N 1
ATOM 550 C CA . LEU A 1 77 ? -84.381 -8.870 132.067 1.00 88.25 77 LEU A CA 1
ATOM 551 C C . LEU A 1 77 ? -83.700 -7.535 131.698 1.00 88.25 77 LEU A C 1
ATOM 553 O O . LEU A 1 77 ? -83.580 -7.211 130.515 1.00 88.25 77 LEU A O 1
ATOM 557 N N . PHE A 1 78 ? -83.209 -6.772 132.678 1.00 88.38 78 PHE A N 1
ATOM 558 C CA . PHE A 1 78 ? -82.487 -5.516 132.453 1.00 88.38 78 PHE A CA 1
ATOM 559 C C . PHE A 1 78 ? -81.076 -5.733 131.873 1.00 88.38 78 PHE A C 1
ATOM 561 O O . PHE A 1 78 ? -80.679 -5.015 130.949 1.00 88.38 78 PHE A O 1
ATOM 568 N N . GLU A 1 79 ? -80.341 -6.754 132.333 1.00 87.62 79 GLU A N 1
ATOM 569 C CA . GLU A 1 79 ? -79.083 -7.201 131.712 1.00 87.62 79 GLU A CA 1
ATOM 570 C C . GLU A 1 79 ? -79.305 -7.607 130.241 1.00 87.62 79 GLU A C 1
ATOM 572 O O . GLU A 1 79 ? -78.545 -7.191 129.362 1.00 87.62 79 GLU A O 1
ATOM 577 N N . ALA A 1 80 ? -80.370 -8.364 129.952 1.00 89.56 80 ALA A N 1
ATOM 578 C CA . ALA A 1 80 ? -80.742 -8.747 128.589 1.00 89.56 80 ALA A CA 1
ATOM 579 C C . ALA A 1 80 ? -81.161 -7.541 127.730 1.00 89.56 80 ALA A C 1
ATOM 581 O O . ALA A 1 80 ? -80.738 -7.432 126.580 1.00 89.56 80 ALA A O 1
ATOM 582 N N . THR A 1 81 ? -81.925 -6.598 128.293 1.00 90.06 81 THR A N 1
ATOM 583 C CA . THR A 1 81 ? -82.360 -5.370 127.602 1.00 90.06 81 THR A CA 1
ATOM 584 C C . THR A 1 81 ? -81.168 -4.534 127.138 1.00 90.06 81 THR A C 1
ATOM 586 O O . THR A 1 81 ? -81.132 -4.105 125.984 1.00 90.06 81 THR A O 1
ATOM 589 N N . GLN A 1 82 ? -80.168 -4.336 128.005 1.00 90.62 82 GLN A N 1
ATOM 590 C CA . GLN A 1 82 ? -78.937 -3.628 127.637 1.00 90.62 82 GLN A CA 1
ATOM 591 C C . GLN A 1 82 ? -78.133 -4.386 126.575 1.00 90.62 82 GLN A C 1
ATOM 593 O O . GLN A 1 82 ? -77.616 -3.772 125.645 1.00 90.62 82 GLN A O 1
ATOM 598 N N . ALA A 1 83 ? -78.040 -5.714 126.675 1.00 90.81 83 ALA A N 1
ATOM 599 C CA . ALA A 1 83 ? -77.295 -6.508 125.704 1.00 90.81 83 ALA A CA 1
ATOM 600 C C . ALA A 1 83 ? -77.944 -6.481 124.303 1.00 90.81 83 ALA A C 1
ATOM 602 O O . ALA A 1 83 ? -77.230 -6.308 123.315 1.00 90.81 83 ALA A O 1
ATOM 603 N N . VAL A 1 84 ? -79.279 -6.554 124.209 1.00 92.00 84 VAL A N 1
ATOM 604 C CA . VAL A 1 84 ? -80.015 -6.372 122.940 1.00 92.00 84 VAL A CA 1
ATOM 605 C C . VAL A 1 84 ? -79.817 -4.958 122.385 1.00 92.00 84 VAL A C 1
ATOM 607 O O . VAL A 1 84 ? -79.481 -4.819 121.213 1.00 92.00 84 VAL A O 1
ATOM 610 N N . ALA A 1 85 ? -79.919 -3.915 123.218 1.00 91.06 85 ALA A N 1
ATOM 611 C CA . ALA A 1 85 ? -79.680 -2.534 122.785 1.00 91.06 85 ALA A CA 1
ATOM 612 C C . ALA A 1 85 ? -78.242 -2.304 122.272 1.00 91.06 85 ALA A C 1
ATOM 614 O O . ALA A 1 85 ? -78.037 -1.585 121.295 1.00 91.06 85 ALA A O 1
ATOM 615 N N . ASN A 1 86 ? -77.242 -2.957 122.874 1.00 90.69 86 ASN A N 1
ATOM 616 C CA . ASN A 1 86 ? -75.859 -2.918 122.389 1.00 90.69 86 ASN A CA 1
ATOM 617 C C . ASN A 1 86 ? -75.702 -3.614 121.024 1.00 90.69 86 ASN A C 1
ATOM 619 O O . ASN A 1 86 ? -74.946 -3.133 120.182 1.00 90.69 86 ASN A O 1
ATOM 623 N N . ALA A 1 87 ? -76.425 -4.711 120.778 1.00 92.06 87 ALA A N 1
ATOM 624 C CA . ALA A 1 87 ? -76.438 -5.384 119.478 1.00 92.06 87 ALA A CA 1
ATOM 625 C C . ALA A 1 87 ? -77.151 -4.548 118.395 1.00 92.06 87 ALA A C 1
ATOM 627 O O . ALA A 1 87 ? -76.658 -4.450 117.271 1.00 92.06 87 ALA A O 1
ATOM 628 N N . GLU A 1 88 ? -78.264 -3.887 118.735 1.00 92.31 88 GLU A N 1
ATOM 629 C CA . GLU A 1 88 ? -78.952 -2.929 117.854 1.00 92.31 88 GLU A CA 1
ATOM 630 C C . GLU A 1 88 ? -78.037 -1.742 117.507 1.00 92.31 88 GLU A C 1
ATOM 632 O O . GLU A 1 88 ? -77.907 -1.371 116.341 1.00 92.31 88 GLU A O 1
ATOM 637 N N . GLN A 1 89 ? -77.334 -1.182 118.498 1.00 91.00 89 GLN A N 1
ATOM 638 C CA . GLN A 1 89 ? -76.389 -0.087 118.279 1.00 91.00 89 GLN A CA 1
ATOM 639 C C . GLN A 1 89 ? -75.193 -0.522 117.416 1.00 91.00 89 GLN A C 1
ATOM 641 O O . GLN A 1 89 ? -74.793 0.224 116.520 1.00 91.00 89 GLN A O 1
ATOM 646 N N . ALA A 1 90 ? -74.657 -1.730 117.623 1.00 91.44 90 ALA A N 1
ATOM 647 C CA . ALA A 1 90 ? -73.603 -2.283 116.774 1.00 91.44 90 ALA A CA 1
ATOM 648 C C . ALA A 1 90 ? -74.070 -2.462 115.317 1.00 91.44 90 ALA A C 1
ATOM 650 O O . ALA A 1 90 ? -73.303 -2.187 114.396 1.00 91.44 90 ALA A O 1
ATOM 651 N N . LYS A 1 91 ? -75.337 -2.844 115.093 1.00 93.00 91 LYS A N 1
ATOM 652 C CA . LYS A 1 91 ? -75.924 -2.957 113.747 1.00 93.00 91 LYS A CA 1
ATOM 653 C C . LYS A 1 91 ? -75.968 -1.604 113.043 1.00 93.00 91 LYS A C 1
ATOM 655 O O . LYS A 1 91 ? -75.533 -1.514 111.901 1.00 93.00 91 LYS A O 1
ATOM 660 N N . VAL A 1 92 ? -76.401 -0.550 113.741 1.00 91.94 92 VAL A N 1
ATOM 661 C CA . VAL A 1 92 ? -76.389 0.825 113.210 1.00 91.94 92 VAL A CA 1
ATOM 662 C C . VAL A 1 92 ? -74.966 1.282 112.872 1.00 91.94 92 VAL A C 1
ATOM 664 O O . VAL A 1 92 ? -74.762 1.901 111.830 1.00 91.94 92 VAL A O 1
ATOM 667 N N . THR A 1 93 ? -73.968 0.958 113.701 1.00 92.31 93 THR A N 1
ATOM 668 C CA . THR A 1 93 ? -72.560 1.290 113.420 1.00 92.31 93 THR A CA 1
ATOM 669 C C . THR A 1 93 ? -72.027 0.558 112.183 1.00 92.31 93 THR A C 1
ATOM 671 O O . THR A 1 93 ? -71.401 1.196 111.339 1.00 92.31 93 THR A O 1
ATOM 674 N N . VAL A 1 94 ? -72.322 -0.741 112.030 1.00 93.50 94 VAL A N 1
ATOM 675 C CA . VAL A 1 94 ? -71.982 -1.517 110.822 1.00 93.50 94 VAL A CA 1
ATOM 676 C C . VAL A 1 94 ? -72.649 -0.928 109.580 1.00 93.50 94 VAL A C 1
ATOM 678 O O . VAL A 1 94 ? -71.966 -0.670 108.595 1.00 93.50 94 VAL A O 1
ATOM 681 N N . ASP A 1 95 ? -73.961 -0.685 109.628 1.00 91.81 95 ASP A N 1
ATOM 682 C CA . ASP A 1 95 ? -74.723 -0.174 108.481 1.00 91.81 95 ASP A CA 1
ATOM 683 C C . ASP A 1 95 ? -74.240 1.218 108.052 1.00 91.81 95 ASP A C 1
ATOM 685 O O . ASP A 1 95 ? -74.145 1.497 106.859 1.00 91.81 95 ASP A O 1
ATOM 689 N N . THR A 1 96 ? -73.894 2.075 109.020 1.00 92.62 96 THR A N 1
ATOM 690 C CA . THR A 1 96 ? -73.351 3.416 108.754 1.00 92.62 96 THR A CA 1
ATOM 691 C C . THR A 1 96 ? -71.995 3.320 108.063 1.00 92.62 96 THR A C 1
ATOM 693 O O . THR A 1 96 ? -71.823 3.888 106.989 1.00 92.62 96 THR A O 1
ATOM 696 N N . LYS A 1 97 ? -71.052 2.548 108.622 1.00 92.38 97 LYS A N 1
ATOM 697 C CA . LYS A 1 97 ? -69.703 2.430 108.054 1.00 92.38 97 LYS A CA 1
ATOM 698 C C . LYS A 1 97 ? -69.694 1.701 106.707 1.00 92.38 97 LYS A C 1
ATOM 700 O O . LYS A 1 97 ? -68.936 2.087 105.827 1.00 92.38 97 LYS A O 1
ATOM 705 N N . LEU A 1 98 ? -70.559 0.704 106.501 1.00 91.94 98 LEU A N 1
ATOM 706 C CA . LEU A 1 98 ? -70.738 0.063 105.192 1.00 91.94 98 LEU A CA 1
ATOM 707 C C . LEU A 1 98 ? -71.297 1.047 104.151 1.00 91.94 98 LEU A C 1
ATOM 709 O O . LEU A 1 98 ? -70.855 1.027 103.005 1.00 91.94 98 LEU A O 1
ATOM 713 N N . ALA A 1 99 ? -72.241 1.913 104.533 1.00 90.81 99 ALA A N 1
ATOM 714 C CA . ALA A 1 99 ? -72.770 2.944 103.641 1.00 90.81 99 ALA A CA 1
ATOM 715 C C . ALA A 1 99 ? -71.730 4.031 103.316 1.00 90.81 99 ALA A C 1
ATOM 717 O O . ALA A 1 99 ? -71.672 4.474 102.175 1.00 90.81 99 ALA A O 1
ATOM 718 N N . GLU A 1 100 ? -70.887 4.423 104.279 1.00 91.06 100 GLU A N 1
ATOM 719 C CA . GLU A 1 100 ? -69.735 5.311 104.047 1.00 91.06 100 GLU A CA 1
ATOM 720 C C . GLU A 1 100 ? -68.755 4.686 103.039 1.00 91.06 100 GLU A C 1
ATOM 722 O O . GLU A 1 100 ? -68.515 5.268 101.985 1.00 91.06 100 GLU A O 1
ATOM 727 N N . VAL A 1 101 ? -68.286 3.464 103.321 1.00 90.81 101 VAL A N 1
ATOM 728 C CA . VAL A 1 101 ? -67.304 2.687 102.529 1.00 90.81 101 VAL A CA 1
ATOM 729 C C . VAL A 1 101 ? -67.828 2.244 101.156 1.00 90.81 101 VAL A C 1
ATOM 731 O O . VAL A 1 101 ? -67.085 1.689 100.365 1.00 90.81 101 VAL A O 1
ATOM 734 N N . THR A 1 102 ? -69.104 2.463 100.835 1.00 89.62 102 THR A N 1
ATOM 735 C CA . THR A 1 102 ? -69.653 2.169 99.496 1.00 89.62 102 THR A CA 1
ATOM 736 C C . THR A 1 102 ? -70.258 3.398 98.811 1.00 89.62 102 THR A C 1
ATOM 738 O O . THR A 1 102 ? -70.904 3.266 97.770 1.00 89.62 102 THR A O 1
ATOM 741 N N . SER A 1 103 ? -70.060 4.604 99.366 1.00 88.38 103 SER A N 1
ATOM 742 C CA . SER A 1 103 ? -70.757 5.818 98.917 1.00 88.38 103 SER A CA 1
ATOM 743 C C . SER A 1 103 ? -70.219 6.430 97.619 1.00 88.38 103 SER A C 1
ATOM 745 O O . SER A 1 103 ? -70.978 7.124 96.937 1.00 88.38 103 SER A O 1
ATOM 747 N N . ASP A 1 104 ? -68.941 6.249 97.296 1.00 86.69 104 ASP A N 1
ATOM 748 C CA . ASP A 1 104 ? -68.314 6.715 96.048 1.00 86.69 104 ASP A CA 1
ATOM 749 C C . ASP A 1 104 ? -68.144 5.588 95.010 1.00 86.69 104 ASP A C 1
ATOM 751 O O . ASP A 1 104 ? -67.971 5.859 93.820 1.00 86.69 104 ASP A O 1
ATOM 755 N N . GLY A 1 105 ? -68.290 4.332 95.444 1.00 88.50 105 GLY A N 1
ATOM 756 C CA . GLY A 1 105 ? -68.130 3.133 94.627 1.00 88.50 105 GLY A CA 1
ATOM 757 C C . GLY A 1 105 ? -66.718 2.543 94.649 1.00 88.50 105 GLY A C 1
ATOM 758 O O . GLY A 1 105 ? -66.487 1.566 93.933 1.00 88.50 105 GLY A O 1
ATOM 759 N N . LEU A 1 106 ? -65.810 3.099 95.454 1.00 89.50 106 LEU A N 1
ATOM 760 C CA . LEU A 1 106 ? -64.488 2.552 95.748 1.00 89.50 106 LEU A CA 1
ATOM 761 C C . LEU A 1 106 ? -64.534 1.801 97.086 1.00 89.50 106 LEU A C 1
ATOM 763 O O . LEU A 1 106 ? -65.305 2.145 97.975 1.00 89.50 106 LEU A O 1
ATOM 767 N N . VAL A 1 107 ? -63.737 0.744 97.215 1.00 89.56 107 VAL A N 1
ATOM 768 C CA . VAL A 1 107 ? -63.561 -0.026 98.451 1.00 89.56 107 VAL A CA 1
ATOM 769 C C . VAL A 1 107 ? -62.103 -0.453 98.522 1.00 89.56 107 VAL A C 1
ATOM 771 O O . VAL A 1 107 ? -61.677 -1.336 97.766 1.00 89.56 107 VAL A O 1
ATOM 774 N N . THR A 1 108 ? -61.353 0.141 99.447 1.00 90.12 108 THR A N 1
ATOM 775 C CA . THR A 1 108 ? -59.954 -0.225 99.702 1.00 90.12 108 THR A CA 1
ATOM 776 C C . THR A 1 108 ? -59.832 -1.444 100.638 1.00 90.12 108 THR A C 1
ATOM 778 O O . THR A 1 108 ? -60.787 -1.795 101.348 1.00 90.12 108 THR A O 1
ATOM 781 N N . PRO A 1 109 ? -58.664 -2.122 100.693 1.00 89.19 109 PRO A N 1
ATOM 782 C CA . PRO A 1 109 ? -58.434 -3.225 101.630 1.00 89.19 109 PRO A CA 1
ATOM 783 C C . PRO A 1 109 ? -58.624 -2.829 103.103 1.00 89.19 109 PRO A C 1
ATOM 785 O O . PRO A 1 109 ? -59.172 -3.614 103.881 1.00 89.19 109 PRO A O 1
ATOM 788 N N . ASP A 1 110 ? -58.201 -1.618 103.477 1.00 87.69 110 ASP A N 1
ATOM 789 C CA . ASP A 1 110 ? -58.284 -1.117 104.852 1.00 87.69 110 ASP A CA 1
ATOM 790 C C . ASP A 1 110 ? -59.732 -0.795 105.246 1.00 87.69 110 ASP A C 1
ATOM 792 O O . ASP A 1 110 ? -60.189 -1.200 106.315 1.00 87.69 110 ASP A O 1
ATOM 796 N N . GLU A 1 111 ? -60.509 -0.166 104.364 1.00 91.12 111 GLU A N 1
ATOM 797 C CA . GLU A 1 111 ? -61.927 0.119 104.618 1.00 91.12 111 GLU A CA 1
ATOM 798 C C . GLU A 1 111 ? -62.774 -1.150 104.732 1.00 91.12 111 GLU A C 1
ATOM 800 O O . GLU A 1 111 ? -63.627 -1.256 105.621 1.00 91.12 111 GLU A O 1
ATOM 805 N N . LYS A 1 112 ? -62.504 -2.152 103.885 1.00 91.75 112 LYS A N 1
ATOM 806 C CA . LYS A 1 112 ? -63.107 -3.480 104.030 1.00 91.75 112 LYS A CA 1
ATOM 807 C C . LYS A 1 112 ? -62.736 -4.109 105.378 1.00 91.75 112 LYS A C 1
ATOM 809 O O . LYS A 1 112 ? -63.603 -4.693 106.024 1.00 91.75 112 LYS A O 1
ATOM 814 N N . SER A 1 113 ? -61.481 -3.977 105.813 1.00 89.38 113 SER A N 1
ATOM 815 C CA . SER A 1 113 ? -60.996 -4.481 107.106 1.00 89.38 113 SER A CA 1
ATOM 816 C C . SER A 1 113 ? -61.711 -3.813 108.293 1.00 89.38 113 SER A C 1
ATOM 818 O O . SER A 1 113 ? -62.134 -4.499 109.228 1.00 89.38 113 SER A O 1
ATOM 820 N N . GLU A 1 114 ? -61.946 -2.496 108.232 1.00 92.06 114 GLU A N 1
ATOM 821 C CA . GLU A 1 114 ? -62.752 -1.774 109.228 1.00 92.06 114 GLU A CA 1
ATOM 822 C C . GLU A 1 114 ? -64.207 -2.277 109.268 1.00 92.06 114 GLU A C 1
ATOM 824 O O . GLU A 1 114 ? -64.754 -2.504 110.351 1.00 92.06 114 GLU A O 1
ATOM 829 N N . VAL A 1 115 ? -64.832 -2.513 108.107 1.00 92.00 115 VAL A N 1
ATOM 830 C CA . VAL A 1 115 ? -66.193 -3.074 108.029 1.00 92.00 115 VAL A CA 1
ATOM 831 C C . VAL A 1 115 ? -66.243 -4.517 108.554 1.00 92.00 115 VAL A C 1
ATOM 833 O O . VAL A 1 115 ? -67.137 -4.840 109.338 1.00 92.00 115 VAL A O 1
ATOM 836 N N . ASP A 1 116 ? -65.278 -5.373 108.203 1.00 91.44 116 ASP A N 1
ATOM 837 C CA . ASP A 1 116 ? -65.172 -6.753 108.710 1.00 91.44 116 ASP A CA 1
ATOM 838 C C . ASP A 1 116 ? -65.056 -6.792 110.244 1.00 91.44 116 ASP A C 1
ATOM 840 O O . ASP A 1 116 ? -65.756 -7.569 110.905 1.00 91.44 116 ASP A O 1
ATOM 844 N N . ALA A 1 117 ? -64.231 -5.918 110.829 1.00 91.94 117 ALA A N 1
ATOM 845 C CA . ALA A 1 117 ? -64.074 -5.810 112.279 1.00 91.94 117 ALA A CA 1
ATOM 846 C C . ALA A 1 117 ? -65.380 -5.384 112.979 1.00 91.94 117 ALA A C 1
ATOM 848 O O . ALA A 1 117 ? -65.730 -5.924 114.035 1.00 91.94 117 ALA A O 1
ATOM 849 N N . LEU A 1 118 ? -66.143 -4.462 112.382 1.00 93.25 118 LEU A N 1
ATOM 850 C CA . LEU A 1 118 ? -67.449 -4.053 112.904 1.00 93.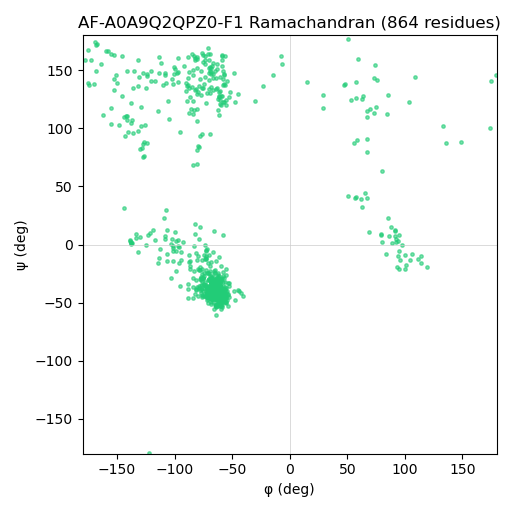25 118 LEU A CA 1
ATOM 851 C C . LEU A 1 118 ? -68.507 -5.161 112.755 1.00 93.25 118 LEU A C 1
ATOM 853 O O . LEU A 1 118 ? -69.284 -5.379 113.686 1.00 93.25 118 LEU A O 1
ATOM 857 N N . ILE A 1 119 ? -68.516 -5.908 111.644 1.00 92.44 119 ILE A N 1
ATOM 858 C CA . ILE A 1 119 ? -69.399 -7.077 111.455 1.00 92.44 119 ILE A CA 1
ATOM 859 C C . ILE A 1 119 ? -69.103 -8.148 112.520 1.00 92.44 119 ILE A C 1
ATOM 861 O O . ILE A 1 119 ? -70.030 -8.711 113.111 1.00 92.44 119 ILE A O 1
ATOM 865 N N . GLN A 1 120 ? -67.826 -8.387 112.835 1.00 92.19 120 GLN A N 1
ATOM 866 C CA . GLN A 1 120 ? -67.427 -9.301 113.909 1.00 92.19 120 GLN A CA 1
ATOM 867 C C . GLN A 1 120 ? -67.879 -8.805 115.296 1.00 92.19 120 GLN A C 1
ATOM 869 O O . GLN A 1 120 ? -68.345 -9.604 116.118 1.00 92.19 120 GLN A O 1
ATOM 874 N N . ALA A 1 121 ? -67.787 -7.498 115.561 1.00 91.56 121 ALA A N 1
ATOM 875 C CA . ALA A 1 121 ? -68.269 -6.893 116.803 1.00 91.56 121 ALA A CA 1
ATOM 876 C C . ALA A 1 121 ? -69.801 -6.998 116.949 1.00 91.56 121 ALA A C 1
ATOM 878 O O . ALA A 1 121 ? -70.291 -7.340 118.026 1.00 91.56 121 ALA A O 1
ATOM 879 N N . LEU A 1 122 ? -70.550 -6.788 115.861 1.00 93.06 122 LEU A N 1
ATOM 880 C CA . LEU A 1 122 ? -72.003 -6.974 115.792 1.00 93.06 122 LEU A CA 1
ATOM 881 C C . LEU A 1 122 ? -72.419 -8.410 116.138 1.00 93.06 122 LEU A C 1
ATOM 883 O O . LEU A 1 122 ? -73.268 -8.603 117.009 1.00 93.06 122 LEU A O 1
ATOM 887 N N . GLU A 1 123 ? -71.830 -9.425 115.503 1.00 92.44 123 GLU A N 1
ATOM 888 C CA . GLU A 1 123 ? -72.225 -10.815 115.774 1.00 92.44 123 GLU A CA 1
ATOM 889 C C . GLU A 1 123 ? -71.823 -11.246 117.202 1.00 92.44 123 GLU A C 1
ATOM 891 O O . GLU A 1 123 ? -72.576 -11.952 117.874 1.00 92.44 123 GLU A O 1
ATOM 896 N N . SER A 1 124 ? -70.711 -10.716 117.729 1.00 91.44 124 SER A N 1
ATOM 897 C CA . SER A 1 124 ? -70.314 -10.886 119.138 1.00 91.44 124 SER A CA 1
ATOM 898 C C . SER A 1 124 ? -71.315 -10.244 120.114 1.00 91.44 124 SER A C 1
ATOM 900 O O . SER A 1 124 ? -71.655 -10.832 121.147 1.00 91.44 124 SER A O 1
ATOM 902 N N . ALA A 1 125 ? -71.840 -9.059 119.782 1.00 91.19 125 ALA A N 1
ATOM 903 C CA . ALA A 1 125 ? -72.876 -8.386 120.564 1.00 91.19 125 ALA A CA 1
ATOM 904 C C . ALA A 1 125 ? -74.212 -9.147 120.509 1.00 91.19 125 ALA A C 1
ATOM 906 O O . ALA A 1 125 ? -74.830 -9.360 121.553 1.00 91.19 125 ALA A O 1
ATOM 907 N N . LYS A 1 126 ? -74.623 -9.643 119.332 1.00 92.44 126 LYS A N 1
ATOM 908 C CA . LYS A 1 126 ? -75.811 -10.504 119.171 1.00 92.44 126 LYS A CA 1
ATOM 909 C C . LYS A 1 126 ? -75.703 -11.795 119.983 1.00 92.44 126 LYS A C 1
ATOM 911 O O . LYS A 1 126 ? -76.665 -12.169 120.651 1.00 92.44 126 LYS A O 1
ATOM 916 N N . GLN A 1 127 ? -74.545 -12.455 119.977 1.00 92.31 127 GLN A N 1
ATOM 917 C CA . GLN A 1 127 ? -74.318 -13.655 120.787 1.00 92.31 127 GLN A CA 1
ATOM 918 C C . GLN A 1 127 ? -74.398 -13.340 122.291 1.00 92.31 127 GLN A C 1
ATOM 920 O O . GLN A 1 127 ? -75.100 -14.036 123.024 1.00 92.31 127 GLN A O 1
ATOM 925 N N . THR A 1 128 ? -73.786 -12.238 122.736 1.00 90.62 128 THR A N 1
ATOM 926 C CA . THR A 1 128 ? -73.888 -11.762 124.131 1.00 90.62 128 THR A CA 1
ATOM 927 C C . THR A 1 128 ? -75.344 -11.474 124.526 1.00 90.62 128 THR A C 1
ATOM 929 O O . THR A 1 128 ? -75.794 -11.874 125.600 1.00 90.62 128 THR A O 1
ATOM 932 N N . ALA A 1 129 ? -76.112 -10.822 123.646 1.00 92.00 129 ALA A N 1
ATOM 933 C CA . ALA A 1 129 ? -77.535 -10.558 123.845 1.00 92.00 129 ALA A CA 1
ATOM 934 C C . ALA A 1 129 ? -78.349 -11.851 123.969 1.00 92.00 129 ALA A C 1
ATOM 936 O O . ALA A 1 129 ? -79.170 -11.976 124.877 1.00 92.00 129 ALA A O 1
ATOM 937 N N . LYS A 1 130 ? -78.064 -12.841 123.118 1.00 92.19 130 LYS A N 1
ATOM 938 C CA . LYS A 1 130 ? -78.697 -14.164 123.138 1.00 92.19 130 LYS A CA 1
ATOM 939 C C . LYS A 1 130 ? -78.417 -14.921 124.437 1.00 92.19 130 LYS A C 1
ATOM 941 O O . LYS A 1 130 ? -79.328 -15.503 125.014 1.00 92.19 130 LYS A O 1
ATOM 946 N N . GLU A 1 131 ? -77.183 -14.883 124.933 1.00 91.44 131 GLU A N 1
ATOM 947 C CA . GLU A 1 131 ? -76.785 -15.510 126.202 1.00 91.44 131 GLU A CA 1
ATOM 948 C C . GLU A 1 131 ? -77.451 -14.854 127.420 1.00 91.44 131 GLU A C 1
ATOM 950 O O . GLU A 1 131 ? -77.976 -15.555 128.293 1.00 91.44 131 GLU A O 1
ATOM 955 N N . LYS A 1 132 ? -77.504 -13.515 127.456 1.00 89.94 132 LYS A N 1
ATOM 956 C CA . LYS A 1 132 ? -78.208 -12.777 128.515 1.00 89.94 132 LYS A CA 1
ATOM 957 C C . LYS A 1 132 ? -79.712 -13.024 128.478 1.00 89.94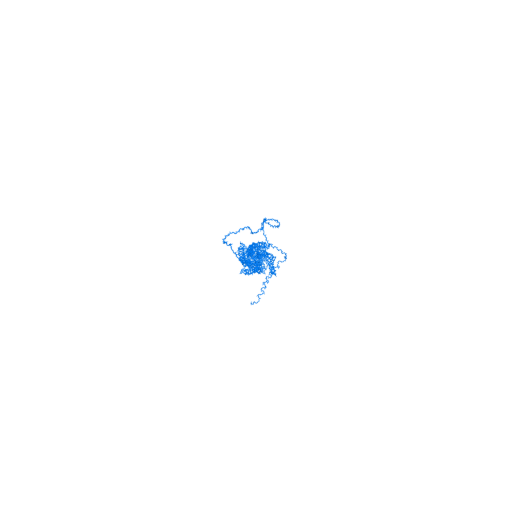 132 LYS A C 1
ATOM 959 O O . LYS A 1 132 ? -80.303 -13.279 129.520 1.00 89.94 132 LYS A O 1
ATOM 964 N N . LEU A 1 133 ? -80.318 -13.024 127.293 1.00 90.12 133 LEU A N 1
ATOM 965 C CA . LEU A 1 133 ? -81.750 -13.259 127.124 1.00 90.12 133 LEU A CA 1
ATOM 966 C C . LEU A 1 133 ? -82.159 -14.707 127.437 1.00 90.12 133 LEU A C 1
ATOM 968 O O . LEU A 1 133 ? -83.204 -14.938 128.046 1.00 90.12 133 LEU A O 1
ATOM 972 N N . ASN A 1 134 ? -81.321 -15.689 127.093 1.00 89.44 134 ASN A N 1
ATOM 973 C CA . ASN A 1 134 ? -81.518 -17.081 127.508 1.00 89.44 134 ASN A CA 1
ATOM 974 C C . ASN A 1 134 ? -81.515 -17.222 129.038 1.00 89.44 134 ASN A C 1
ATOM 976 O O . ASN A 1 134 ? -82.313 -17.995 129.559 1.00 89.44 134 ASN A O 1
ATOM 980 N N . SER A 1 135 ? -80.681 -16.439 129.730 1.00 86.38 135 SER A N 1
ATOM 981 C CA . SER A 1 135 ? -80.593 -16.382 131.197 1.00 86.38 135 SER A CA 1
ATOM 982 C C . SER A 1 135 ? -81.759 -15.661 131.892 1.00 86.38 135 SER A C 1
ATOM 984 O O . SER A 1 135 ? -81.742 -15.556 133.112 1.00 86.38 135 SER A O 1
ATOM 986 N N . VAL A 1 136 ? -82.754 -15.136 131.169 1.00 87.06 136 VAL A N 1
ATOM 987 C CA . VAL A 1 136 ? -84.010 -14.631 131.767 1.00 87.06 136 VAL A CA 1
ATOM 988 C C . VAL A 1 136 ? -84.979 -15.812 131.946 1.00 87.06 136 VAL A C 1
ATOM 990 O O . VAL A 1 136 ? -85.112 -16.584 130.991 1.00 87.06 136 VAL A O 1
ATOM 993 N N . PRO A 1 137 ? -85.689 -15.978 133.076 1.00 83.88 137 PRO A N 1
ATOM 994 C CA . PRO A 1 137 ? -86.637 -17.082 133.246 1.00 83.88 137 PRO A CA 1
ATOM 995 C C . PRO A 1 137 ? -87.780 -17.123 132.209 1.00 83.88 137 PRO A C 1
ATOM 997 O O . PRO A 1 137 ? -88.054 -16.177 131.464 1.00 83.88 137 PRO A O 1
ATOM 1000 N N . SER A 1 138 ? -88.444 -18.277 132.094 1.00 78.44 138 SER A N 1
ATOM 1001 C CA . SER A 1 138 ? -89.562 -18.467 131.161 1.00 78.44 138 SER A CA 1
ATOM 1002 C C . SER A 1 138 ? -90.875 -17.967 131.767 1.00 78.44 138 SER A C 1
ATOM 1004 O O . SER A 1 138 ? -91.397 -18.587 132.692 1.00 78.44 138 SER A O 1
ATOM 1006 N N . GLY A 1 139 ? -91.430 -16.889 131.209 1.00 75.31 139 GLY A N 1
ATOM 1007 C CA . GLY A 1 139 ? -92.656 -16.242 131.695 1.00 75.31 139 GLY A CA 1
ATOM 1008 C C . GLY A 1 139 ? -92.440 -14.827 132.239 1.00 75.31 139 GLY A C 1
ATOM 1009 O O . GLY A 1 139 ? -93.416 -14.105 132.436 1.00 75.31 139 GLY A O 1
ATOM 1010 N N . THR A 1 140 ? -91.186 -14.397 132.418 1.00 83.00 140 THR A N 1
ATOM 1011 C CA . THR A 1 140 ? -90.835 -13.021 132.791 1.00 83.00 140 THR A CA 1
ATOM 1012 C C . THR A 1 140 ? -91.342 -12.036 131.728 1.00 83.00 140 THR A C 1
ATOM 1014 O O . THR A 1 140 ? -90.972 -12.110 130.551 1.00 83.00 140 THR A O 1
ATOM 1017 N N . ILE A 1 141 ? -92.216 -11.110 132.135 1.00 81.12 141 ILE A N 1
ATOM 1018 C CA . ILE A 1 141 ? -92.896 -10.170 131.231 1.00 81.12 141 ILE A CA 1
ATOM 1019 C C . ILE A 1 141 ? -91.859 -9.301 130.504 1.00 81.12 141 ILE A C 1
ATOM 1021 O O . ILE A 1 141 ? -91.058 -8.624 131.139 1.00 81.12 141 ILE A O 1
ATOM 1025 N N . GLY A 1 142 ? -91.896 -9.308 129.167 1.00 83.56 142 GLY A N 1
ATOM 1026 C CA . GLY A 1 142 ? -90.977 -8.559 128.298 1.00 83.56 142 GLY A CA 1
ATOM 1027 C C . GLY A 1 142 ? -89.893 -9.405 127.614 1.00 83.56 142 GLY A C 1
ATOM 1028 O O . GLY A 1 142 ? -89.296 -8.938 126.644 1.00 83.56 142 GLY A O 1
ATOM 1029 N N . LYS A 1 143 ? -89.670 -10.663 128.033 1.00 85.88 143 LYS A N 1
ATOM 1030 C CA . LYS A 1 143 ? -88.658 -11.542 127.413 1.00 85.88 143 LYS A CA 1
ATOM 1031 C C . LYS A 1 143 ? -88.886 -11.746 125.905 1.00 85.88 143 LYS A C 1
ATOM 1033 O O . LYS A 1 143 ? -87.954 -11.602 125.116 1.00 85.88 143 LYS A O 1
ATOM 1038 N N . ASP A 1 144 ? -90.122 -12.026 125.497 1.00 85.88 144 ASP A N 1
ATOM 1039 C CA . ASP A 1 144 ? -90.460 -12.335 124.097 1.00 85.88 144 ASP A CA 1
ATOM 1040 C C . ASP A 1 144 ? -90.318 -11.115 123.160 1.00 85.88 144 ASP A C 1
ATOM 1042 O O . ASP A 1 144 ? -90.028 -11.254 121.968 1.00 85.88 144 ASP A O 1
ATOM 1046 N N . GLU A 1 145 ? -90.463 -9.900 123.699 1.00 88.25 145 GLU A N 1
ATOM 1047 C CA . GLU A 1 145 ? -90.242 -8.650 122.962 1.00 88.25 145 GLU A CA 1
ATOM 1048 C C . GLU A 1 145 ? -88.746 -8.429 122.686 1.00 88.25 145 GLU A C 1
ATOM 1050 O O . GLU A 1 145 ? -88.361 -8.091 121.565 1.00 88.25 145 GLU A O 1
ATOM 1055 N N . LEU A 1 146 ? -87.887 -8.704 123.675 1.00 88.94 146 LEU A N 1
ATOM 1056 C CA . LEU A 1 146 ? -86.430 -8.688 123.502 1.00 88.94 146 LEU A CA 1
ATOM 1057 C C . LEU A 1 146 ? -85.951 -9.767 122.521 1.00 88.94 146 LEU A C 1
ATOM 1059 O O . LEU A 1 146 ? -85.049 -9.498 121.730 1.00 88.94 146 LEU A O 1
ATOM 1063 N N . GLN A 1 147 ? -86.576 -10.951 122.523 1.00 89.44 147 GLN A N 1
ATOM 1064 C CA . GLN A 1 147 ? -86.292 -12.013 121.548 1.00 89.44 147 GLN A CA 1
ATOM 1065 C C . GLN A 1 147 ? -86.619 -11.543 120.129 1.00 89.44 147 GLN A C 1
ATOM 1067 O O . GLN A 1 147 ? -85.772 -11.605 119.242 1.00 89.44 147 GLN A O 1
ATOM 1072 N N . THR A 1 148 ? -87.810 -10.967 119.944 1.00 90.25 148 THR A N 1
ATOM 1073 C CA . THR A 1 148 ? -88.249 -10.402 118.660 1.00 90.25 148 THR A CA 1
ATOM 1074 C C . THR A 1 148 ? -87.305 -9.298 118.171 1.00 90.25 148 THR A C 1
ATOM 1076 O O . THR A 1 148 ? -86.966 -9.250 116.990 1.00 90.25 148 THR A O 1
ATOM 1079 N N . ARG A 1 149 ? -86.838 -8.414 119.064 1.00 93.00 149 ARG A N 1
ATOM 1080 C CA . ARG A 1 149 ? -85.855 -7.368 118.733 1.00 93.00 149 ARG A CA 1
ATOM 1081 C C . ARG A 1 149 ? -84.509 -7.950 118.306 1.00 93.00 149 ARG A C 1
ATOM 1083 O O . ARG A 1 149 ? -83.991 -7.540 117.273 1.00 93.00 149 ARG A O 1
ATOM 1090 N N . LEU A 1 150 ? -83.986 -8.929 119.044 1.00 91.38 150 LEU A N 1
ATOM 1091 C CA . LEU A 1 150 ? -82.717 -9.596 118.744 1.00 91.38 150 LEU A CA 1
ATOM 1092 C C . LEU A 1 150 ? -82.744 -10.361 117.410 1.00 91.38 150 LEU A C 1
ATOM 1094 O O . LEU A 1 150 ? -81.795 -10.266 116.632 1.00 91.38 150 LEU A O 1
ATOM 1098 N N . ASP A 1 151 ? -83.830 -11.078 117.119 1.00 91.06 151 ASP A N 1
ATOM 1099 C CA . ASP A 1 151 ? -83.976 -11.839 115.869 1.00 91.06 151 ASP A CA 1
ATOM 1100 C C . ASP A 1 151 ? -84.158 -10.929 114.638 1.00 91.06 151 ASP A C 1
ATOM 1102 O O . ASP A 1 151 ? -83.781 -11.307 113.528 1.00 91.06 151 ASP A O 1
ATOM 1106 N N . ASN A 1 152 ? -84.657 -9.700 114.826 1.00 93.06 152 ASN A N 1
ATOM 1107 C CA . ASN A 1 152 ? -84.705 -8.675 113.777 1.00 93.06 152 ASN A CA 1
ATOM 1108 C C . ASN A 1 152 ? -83.322 -8.078 113.432 1.00 93.06 152 ASN A C 1
ATOM 1110 O O . ASN A 1 152 ? -83.206 -7.358 112.437 1.00 93.06 152 ASN A O 1
ATOM 1114 N N . ILE A 1 153 ? -82.260 -8.367 114.201 1.00 90.94 153 ILE A N 1
ATOM 1115 C CA . ILE A 1 153 ? -80.901 -7.885 113.910 1.00 90.94 153 ILE A CA 1
ATOM 1116 C C . ILE A 1 153 ? -80.264 -8.752 112.814 1.00 90.94 153 ILE A C 1
ATOM 1118 O O . ILE A 1 153 ? -79.516 -9.704 113.073 1.00 90.94 153 ILE A O 1
ATOM 1122 N N . THR A 1 154 ? -80.565 -8.405 111.561 1.00 88.81 154 THR A N 1
ATOM 1123 C CA . THR A 1 154 ? -80.049 -9.108 110.380 1.00 88.81 154 THR A CA 1
ATOM 1124 C C . THR A 1 154 ? -78.519 -9.138 110.354 1.00 88.81 154 THR A C 1
ATOM 1126 O O . THR A 1 154 ? -77.846 -8.197 110.776 1.00 88.81 154 THR A O 1
ATOM 1129 N N . SER A 1 155 ? -77.946 -10.222 109.832 1.00 86.56 155 SER A N 1
ATOM 1130 C CA . SER A 1 155 ? -76.518 -10.260 109.498 1.00 86.56 155 SER A CA 1
ATOM 1131 C C . SER A 1 155 ? -76.213 -9.321 108.325 1.00 86.56 155 SER A C 1
ATOM 1133 O O . SER A 1 155 ? -77.089 -9.043 107.502 1.00 86.56 155 SER A O 1
ATOM 1135 N N . VAL A 1 156 ? -74.972 -8.841 108.251 1.00 90.38 156 VAL A N 1
ATOM 1136 C CA . VAL A 1 156 ? -74.485 -7.939 107.196 1.00 90.38 156 VAL A CA 1
ATOM 1137 C C . VAL A 1 156 ? -73.374 -8.634 106.410 1.00 90.38 156 VAL A C 1
ATOM 1139 O O . VAL A 1 156 ? -72.561 -9.355 106.985 1.00 90.38 156 VAL A O 1
ATOM 1142 N N . THR A 1 157 ? -73.361 -8.442 105.093 1.00 90.75 157 THR A N 1
ATOM 1143 C CA . THR A 1 157 ? -72.305 -8.921 104.194 1.00 90.75 157 THR A CA 1
ATOM 1144 C C . THR A 1 157 ? -71.199 -7.881 104.064 1.00 90.75 157 THR A C 1
ATOM 1146 O O . THR A 1 157 ? -71.479 -6.701 103.874 1.00 90.75 157 THR A O 1
ATOM 1149 N N . SER A 1 158 ? -69.952 -8.336 104.120 1.00 89.38 158 SER A N 1
ATOM 1150 C CA . SER A 1 158 ? -68.770 -7.508 103.870 1.00 89.38 158 SER A CA 1
ATOM 1151 C C . SER A 1 158 ? -68.670 -7.084 102.393 1.00 89.38 158 SER A C 1
ATOM 1153 O O . SER A 1 158 ? -69.083 -7.874 101.537 1.00 89.38 158 SER A O 1
ATOM 1155 N N . PRO A 1 159 ? -68.138 -5.889 102.068 1.00 89.50 159 PRO A N 1
ATOM 1156 C CA . PRO A 1 159 ? -67.947 -5.457 100.686 1.00 89.50 159 PRO A CA 1
ATOM 1157 C C . PRO A 1 159 ? -66.772 -6.188 100.011 1.00 89.50 159 PRO A C 1
ATOM 1159 O O . PRO A 1 159 ? -65.908 -6.772 100.670 1.00 89.50 159 PRO A O 1
ATOM 1162 N N . GLU A 1 160 ? -66.733 -6.145 98.680 1.00 89.69 160 GLU A N 1
ATOM 1163 C CA . GLU A 1 160 ? -65.601 -6.613 97.869 1.00 89.69 160 GLU A CA 1
ATOM 1164 C C . GLU A 1 160 ? -64.618 -5.455 97.639 1.00 89.69 160 GLU A C 1
ATOM 1166 O O . GLU A 1 160 ? -65.055 -4.336 97.389 1.00 89.69 160 GLU A O 1
ATOM 1171 N N . VAL A 1 161 ? -63.305 -5.711 97.714 1.00 88.50 161 VAL A N 1
ATOM 1172 C CA . VAL A 1 161 ? -62.272 -4.707 97.379 1.00 88.50 161 VAL A CA 1
ATOM 1173 C C . VAL A 1 161 ? -62.277 -4.471 95.869 1.00 88.50 161 VAL A C 1
ATOM 1175 O O . VAL A 1 161 ? -62.273 -5.439 95.105 1.00 88.50 161 VAL A O 1
ATOM 1178 N N . ASN A 1 162 ? -62.253 -3.209 95.441 1.00 87.00 162 ASN A N 1
ATOM 1179 C CA . ASN A 1 162 ? -62.184 -2.839 94.023 1.00 87.00 162 ASN A CA 1
ATOM 1180 C C . ASN A 1 162 ? -61.227 -1.669 93.704 1.00 87.00 162 ASN A C 1
ATOM 1182 O O . ASN A 1 162 ? -61.118 -1.309 92.531 1.00 87.00 162 ASN A O 1
ATOM 1186 N N . ASP A 1 163 ? -60.554 -1.121 94.721 1.00 89.19 163 ASP A N 1
ATOM 1187 C CA . ASP A 1 163 ? -59.416 -0.197 94.633 1.00 89.19 163 ASP A CA 1
ATOM 1188 C C . ASP A 1 163 ? -58.294 -0.772 95.523 1.00 89.19 163 ASP A C 1
ATOM 1190 O O . ASP A 1 163 ? -58.204 -0.488 96.721 1.00 89.19 163 ASP A O 1
ATOM 1194 N N . VAL A 1 164 ? -57.514 -1.715 94.980 1.00 87.25 164 VAL A N 1
ATOM 1195 C CA . VAL A 1 164 ? -56.545 -2.511 95.760 1.00 87.25 164 VAL A CA 1
ATOM 1196 C C . VAL A 1 164 ? -55.341 -1.696 96.251 1.00 87.25 164 VAL A C 1
ATOM 1198 O O . VAL A 1 164 ? -54.784 -2.039 97.298 1.00 87.25 164 VAL A O 1
ATOM 1201 N N . ASP A 1 165 ? -54.925 -0.645 95.539 1.00 84.94 165 ASP A N 1
ATOM 1202 C CA . ASP A 1 165 ? -53.775 0.202 95.893 1.00 84.94 165 ASP A CA 1
ATOM 1203 C C . ASP A 1 165 ? -54.133 1.616 96.390 1.00 84.94 165 ASP A C 1
ATOM 1205 O O . ASP A 1 165 ? -53.230 2.376 96.746 1.00 84.94 165 ASP A O 1
ATOM 1209 N N . SER A 1 166 ? -55.430 1.915 96.553 1.00 86.19 166 SER A N 1
ATOM 1210 C CA . SER A 1 166 ? -55.960 3.186 97.081 1.00 86.19 166 SER A CA 1
ATOM 1211 C C . SER A 1 166 ? -55.598 4.398 96.212 1.00 86.19 166 SER A C 1
ATOM 1213 O O . SER A 1 166 ? -55.263 5.472 96.724 1.00 86.19 166 SER A O 1
ATOM 1215 N N . ASP A 1 167 ? -55.628 4.214 94.891 1.00 83.50 167 ASP A N 1
ATOM 1216 C CA . ASP A 1 167 ? -55.245 5.225 93.896 1.00 83.50 167 ASP A CA 1
ATOM 1217 C C . ASP A 1 167 ? -56.416 6.148 93.489 1.00 83.50 167 ASP A C 1
ATOM 1219 O O . ASP A 1 167 ? -56.187 7.240 92.955 1.00 83.50 167 ASP A O 1
ATOM 1223 N N . GLY A 1 168 ? -57.658 5.762 93.808 1.00 84.94 168 GLY A N 1
ATOM 1224 C CA . GLY A 1 168 ? -58.871 6.520 93.499 1.00 84.94 168 GLY A CA 1
ATOM 1225 C C . GLY A 1 168 ? -59.579 6.101 92.205 1.00 84.94 168 GLY A C 1
ATOM 1226 O O . GLY A 1 168 ? -60.519 6.781 91.785 1.00 84.94 168 GLY A O 1
ATOM 1227 N N . ASN A 1 169 ? -59.155 5.010 91.560 1.00 83.38 169 ASN A N 1
ATOM 1228 C CA . ASN A 1 169 ? -59.810 4.420 90.394 1.00 83.38 169 ASN A CA 1
ATOM 1229 C C . ASN A 1 169 ? -60.150 2.946 90.658 1.00 83.38 169 ASN A C 1
ATOM 1231 O O . ASN A 1 169 ? -59.379 2.208 91.261 1.00 83.38 169 ASN A O 1
ATOM 1235 N N . VAL A 1 170 ? -61.275 2.466 90.117 1.00 85.88 170 VAL A N 1
ATOM 1236 C CA . VAL A 1 170 ? -61.584 1.029 90.183 1.00 85.88 170 VAL A CA 1
ATOM 1237 C C . VAL A 1 170 ? -60.597 0.206 89.343 1.00 85.88 170 VAL A C 1
ATOM 1239 O O . VAL A 1 170 ? -60.407 0.478 88.155 1.00 85.88 170 VAL A O 1
ATOM 1242 N N . ASP A 1 171 ? -60.068 -0.879 89.911 1.00 85.75 171 ASP A N 1
ATOM 1243 C CA . ASP A 1 171 ? -59.151 -1.853 89.287 1.00 85.75 171 ASP A CA 1
ATOM 1244 C C . ASP A 1 171 ? -59.566 -2.270 87.858 1.00 85.75 171 ASP A C 1
ATOM 1246 O O . ASP A 1 171 ? -58.759 -2.378 86.927 1.00 85.75 171 ASP A O 1
ATOM 1250 N N . ASN A 1 172 ? -60.874 -2.461 87.657 1.00 85.50 172 ASN A N 1
ATOM 1251 C CA . ASN A 1 172 ? -61.465 -2.832 86.369 1.00 85.50 172 ASN A CA 1
ATOM 1252 C C . ASN A 1 172 ? -61.264 -1.766 85.272 1.00 85.50 172 ASN A C 1
ATOM 1254 O O . ASN A 1 172 ? -61.202 -2.107 84.085 1.00 85.50 172 ASN A O 1
ATOM 1258 N N . GLN A 1 173 ? -61.138 -0.482 85.629 1.00 87.12 173 GLN A N 1
ATOM 1259 C CA . GLN A 1 173 ? -60.813 0.575 84.672 1.00 87.12 173 GLN A CA 1
ATOM 1260 C C . GLN A 1 173 ? -59.366 0.442 84.192 1.00 87.12 173 GLN A C 1
ATOM 1262 O O . GLN A 1 173 ? -59.147 0.475 82.975 1.00 87.12 173 GLN A O 1
ATOM 1267 N N . HIS A 1 174 ? -58.414 0.211 85.105 1.00 87.94 174 HIS A N 1
ATOM 1268 C CA . HIS A 1 174 ? -57.005 -0.019 84.775 1.00 87.94 174 HIS A CA 1
ATOM 1269 C C . HIS A 1 174 ? -56.823 -1.242 83.869 1.00 87.94 174 HIS A C 1
ATOM 1271 O O . HIS A 1 174 ? -56.176 -1.128 82.826 1.00 87.94 174 HIS A O 1
ATOM 1277 N N . ILE A 1 175 ? -57.503 -2.358 84.161 1.00 91.62 175 ILE A N 1
ATOM 1278 C CA . ILE A 1 175 ? -57.579 -3.518 83.254 1.00 91.62 175 ILE A CA 1
ATOM 1279 C C . ILE A 1 175 ? -58.125 -3.121 81.869 1.00 91.62 175 ILE A C 1
ATOM 1281 O O . ILE A 1 175 ? -57.559 -3.517 80.847 1.00 91.62 175 ILE A O 1
ATOM 1285 N N . SER A 1 176 ? -59.185 -2.303 81.792 1.00 90.88 176 SER A N 1
ATOM 1286 C CA . SER A 1 176 ? -59.743 -1.873 80.497 1.00 90.88 176 SER A CA 1
ATOM 1287 C C . SER A 1 176 ? -58.793 -0.964 79.703 1.00 90.88 176 SER A C 1
ATOM 1289 O O . SER A 1 176 ? -58.771 -1.023 78.473 1.00 90.88 176 SER A O 1
ATOM 1291 N N . GLU A 1 177 ? -58.027 -0.103 80.377 1.00 92.38 177 GLU A N 1
ATOM 1292 C CA . GLU A 1 177 ? -57.078 0.814 79.740 1.00 92.38 177 GLU A CA 1
ATOM 1293 C C . GLU A 1 177 ? -55.812 0.089 79.281 1.00 92.38 177 GLU A C 1
ATOM 1295 O O . GLU A 1 177 ? -55.412 0.248 78.124 1.00 92.38 177 GLU A O 1
ATOM 1300 N N . ALA A 1 178 ? -55.249 -0.783 80.122 1.00 94.19 178 ALA A N 1
ATOM 1301 C CA . ALA A 1 178 ? -54.169 -1.688 79.739 1.00 94.19 178 ALA A CA 1
ATOM 1302 C C . ALA A 1 178 ? -54.592 -2.586 78.564 1.00 94.19 178 ALA A C 1
ATOM 1304 O O . ALA A 1 178 ? -53.867 -2.692 77.577 1.00 94.19 178 ALA A O 1
ATOM 1305 N N . GLY A 1 179 ? -55.808 -3.144 78.596 1.00 94.31 179 GLY A N 1
ATOM 1306 C CA . GLY A 1 179 ? -56.354 -3.955 77.505 1.00 94.31 179 GLY A CA 1
ATOM 1307 C C . GLY A 1 179 ? -56.478 -3.199 76.176 1.00 94.31 179 GLY A C 1
ATOM 1308 O O . GLY A 1 179 ? -56.112 -3.733 75.129 1.00 94.31 179 GLY A O 1
ATOM 1309 N N . LYS A 1 180 ? -56.921 -1.932 76.197 1.00 95.56 180 LYS A N 1
ATOM 1310 C CA . LYS A 1 180 ? -56.949 -1.062 75.001 1.00 95.56 180 LYS A CA 1
ATOM 1311 C C . LYS A 1 180 ? -55.542 -0.770 74.470 1.00 95.56 180 LYS A C 1
ATOM 1313 O O . LYS A 1 180 ? -55.353 -0.731 73.253 1.00 95.56 180 LYS A O 1
ATOM 1318 N N . ALA A 1 181 ? -54.564 -0.580 75.355 1.00 96.06 181 ALA A N 1
ATOM 1319 C CA . ALA A 1 181 ? -53.178 -0.331 74.972 1.00 96.06 181 ALA A CA 1
ATOM 1320 C C . ALA A 1 181 ? -52.509 -1.587 74.375 1.00 96.06 181 ALA A C 1
ATOM 1322 O O . ALA A 1 181 ? -51.929 -1.498 73.295 1.00 96.06 181 ALA A O 1
ATOM 1323 N N . VAL A 1 182 ? -52.692 -2.768 74.982 1.00 96.88 182 VAL A N 1
ATOM 1324 C CA . VAL A 1 182 ? -52.231 -4.059 74.428 1.00 96.88 182 VAL A CA 1
ATOM 1325 C C . VAL A 1 182 ? -52.852 -4.316 73.051 1.00 96.88 182 VAL A C 1
ATOM 1327 O O . VAL A 1 182 ? -52.119 -4.566 72.101 1.00 96.88 182 VAL A O 1
ATOM 1330 N N . VAL A 1 183 ? -54.168 -4.125 72.884 1.00 96.31 183 VAL A N 1
ATOM 1331 C CA . VAL A 1 183 ? -54.841 -4.237 71.569 1.00 96.31 183 VAL A CA 1
ATOM 1332 C C . VAL A 1 183 ? -54.313 -3.223 70.542 1.00 96.31 183 VAL A C 1
ATOM 1334 O O . VAL A 1 183 ? -54.365 -3.471 69.337 1.00 96.31 183 VAL A O 1
ATOM 1337 N N . SER A 1 184 ? -53.790 -2.079 70.985 1.00 95.31 184 SER A N 1
ATOM 1338 C CA . SER A 1 184 ? -53.170 -1.090 70.093 1.00 95.31 184 SER A CA 1
ATOM 1339 C C . SER A 1 184 ? -51.765 -1.521 69.654 1.00 95.31 184 SER A C 1
ATOM 1341 O O . SER A 1 184 ? -51.431 -1.369 68.480 1.00 95.31 184 SER A O 1
ATOM 1343 N N . ALA A 1 185 ? -50.981 -2.134 70.547 1.00 96.62 185 ALA A N 1
ATOM 1344 C CA . ALA A 1 185 ? -49.692 -2.743 70.215 1.00 96.62 185 ALA A CA 1
ATOM 1345 C C . ALA A 1 185 ? -49.845 -3.983 69.309 1.00 96.62 185 ALA A C 1
ATOM 1347 O O . ALA A 1 185 ? -49.120 -4.113 68.324 1.00 96.62 185 ALA A O 1
ATOM 1348 N N . GLU A 1 186 ? -50.836 -4.845 69.569 1.00 96.38 186 GLU A N 1
ATOM 1349 C CA . GLU A 1 186 ? -51.190 -5.990 68.711 1.00 96.38 186 GLU A CA 1
ATOM 1350 C C . GLU A 1 186 ? -51.536 -5.526 67.285 1.00 96.38 186 GLU A C 1
ATOM 1352 O O . GLU A 1 186 ? -51.033 -6.075 66.306 1.00 96.38 186 GLU A O 1
ATOM 1357 N N . LYS A 1 187 ? -52.339 -4.460 67.150 1.00 95.69 187 LYS A N 1
ATOM 1358 C CA . LYS A 1 187 ? -52.651 -3.856 65.845 1.00 95.69 187 LYS A CA 1
ATOM 1359 C C . LYS A 1 187 ? -51.420 -3.269 65.163 1.00 95.69 187 LYS A C 1
ATOM 1361 O O . LYS A 1 187 ? -51.247 -3.491 63.971 1.00 95.69 187 LYS A O 1
ATOM 1366 N N . ALA A 1 188 ? -50.561 -2.557 65.896 1.00 96.00 188 ALA A N 1
ATOM 1367 C CA . ALA A 1 188 ? -49.322 -2.018 65.338 1.00 96.00 188 ALA A CA 1
ATOM 1368 C C . ALA A 1 188 ? -48.408 -3.135 64.801 1.00 96.00 188 ALA A C 1
ATOM 1370 O O . ALA A 1 188 ? -47.844 -2.985 63.719 1.00 96.00 188 ALA A O 1
ATOM 1371 N N . LYS A 1 189 ? -48.333 -4.281 65.494 1.00 96.88 189 LYS A N 1
ATOM 1372 C CA . LYS A 1 189 ? -47.579 -5.461 65.045 1.00 96.88 189 LYS A CA 1
ATOM 1373 C C . LYS A 1 189 ? -48.133 -6.018 63.735 1.00 96.88 189 LYS A C 1
ATOM 1375 O O . LYS A 1 189 ? -47.364 -6.223 62.805 1.00 96.88 189 LYS A O 1
ATOM 1380 N N . VAL A 1 190 ? -49.456 -6.170 63.628 1.00 95.94 190 VAL A N 1
ATOM 1381 C CA . VAL A 1 190 ? -50.111 -6.606 62.381 1.00 95.94 190 VAL A CA 1
ATOM 1382 C C . VAL A 1 190 ? -49.853 -5.622 61.233 1.00 95.94 190 VAL A C 1
ATOM 1384 O O . VAL A 1 190 ? -49.591 -6.065 60.118 1.00 95.94 190 VAL A O 1
ATOM 1387 N N . THR A 1 191 ? -49.865 -4.306 61.479 1.00 96.19 191 THR A N 1
ATOM 1388 C CA . THR A 1 191 ? -49.534 -3.305 60.448 1.00 96.19 191 THR A CA 1
ATOM 1389 C C . THR A 1 191 ? -48.081 -3.423 59.977 1.00 96.19 191 THR A C 1
ATOM 1391 O O . THR A 1 191 ? -47.843 -3.404 58.771 1.00 96.19 191 THR A O 1
ATOM 1394 N N . VAL A 1 192 ? -47.121 -3.589 60.900 1.00 96.75 192 VAL A N 1
ATOM 1395 C CA . VAL A 1 192 ? -45.703 -3.828 60.566 1.00 96.75 192 VAL A CA 1
ATOM 1396 C C . VAL A 1 192 ? -45.549 -5.104 59.738 1.00 96.75 192 VAL A C 1
ATOM 1398 O O . VAL A 1 192 ? -44.949 -5.060 58.669 1.00 96.75 192 VAL A O 1
ATOM 1401 N N . ASP A 1 193 ? -46.122 -6.221 60.194 1.00 95.31 193 ASP A N 1
ATOM 1402 C CA . ASP A 1 193 ? -46.003 -7.521 59.522 1.00 95.31 193 ASP A CA 1
ATOM 1403 C C . ASP A 1 193 ? -46.638 -7.504 58.124 1.00 95.31 193 ASP A C 1
ATOM 1405 O O . ASP A 1 193 ? -46.079 -8.061 57.179 1.00 95.31 193 ASP A O 1
ATOM 1409 N N . THR A 1 194 ? -47.784 -6.827 57.976 1.00 95.75 194 THR A N 1
ATOM 1410 C CA . THR A 1 194 ? -48.462 -6.660 56.681 1.00 95.75 194 THR A CA 1
ATOM 1411 C C . THR A 1 194 ? -47.590 -5.855 55.727 1.00 95.75 194 THR A C 1
ATOM 1413 O O . THR A 1 194 ? -47.266 -6.347 54.650 1.00 95.75 194 THR A O 1
ATOM 1416 N N . LYS A 1 195 ? -47.133 -4.663 56.137 1.00 95.38 195 LYS A N 1
ATOM 1417 C CA . LYS A 1 195 ? -46.317 -3.794 55.280 1.00 95.38 195 LYS A CA 1
ATOM 1418 C C . LYS A 1 195 ? -44.974 -4.433 54.924 1.00 95.38 195 LYS A C 1
ATOM 1420 O O . LYS A 1 195 ? -44.563 -4.343 53.775 1.00 95.38 195 LYS A O 1
ATOM 1425 N N . LEU A 1 196 ? -44.321 -5.126 55.861 1.00 95.25 196 LEU A N 1
ATOM 1426 C CA . LEU A 1 196 ? -43.088 -5.873 55.591 1.00 95.25 196 LEU A CA 1
ATOM 1427 C C . LEU A 1 196 ? -43.316 -7.013 54.583 1.00 95.25 196 LEU A C 1
ATOM 1429 O O . LEU A 1 196 ? -42.457 -7.253 53.742 1.00 95.25 196 LEU A O 1
ATOM 1433 N N . THR A 1 197 ? -44.473 -7.682 54.633 1.00 94.19 197 THR A N 1
ATOM 1434 C CA . THR A 1 197 ? -44.853 -8.705 53.642 1.00 94.19 197 THR A CA 1
ATOM 1435 C C . THR A 1 197 ? -45.143 -8.087 52.270 1.00 94.19 197 THR A C 1
ATOM 1437 O O . THR A 1 197 ? -44.805 -8.688 51.256 1.00 94.19 197 THR A O 1
ATOM 1440 N N . GLU A 1 198 ? -45.745 -6.894 52.220 1.00 94.38 198 GLU A N 1
ATOM 1441 C CA . GLU A 1 198 ? -45.973 -6.150 50.973 1.00 94.38 198 GLU A CA 1
ATOM 1442 C C . GLU A 1 198 ? -44.643 -5.762 50.305 1.00 94.38 198 GLU A C 1
ATOM 1444 O O . GLU A 1 198 ? -44.424 -6.124 49.153 1.00 94.38 198 GLU A O 1
ATOM 1449 N N . ILE A 1 199 ? -43.735 -5.104 51.039 1.00 94.06 199 ILE A N 1
ATOM 1450 C CA . ILE A 1 199 ? -42.458 -4.576 50.510 1.00 94.06 199 ILE A CA 1
ATOM 1451 C C . ILE A 1 199 ? -41.327 -5.615 50.416 1.00 94.06 199 ILE A C 1
ATOM 1453 O O . ILE A 1 199 ? -40.157 -5.259 50.401 1.00 94.06 199 ILE A O 1
ATOM 1457 N N . THR A 1 200 ? -41.649 -6.908 50.461 1.00 93.50 200 THR A N 1
ATOM 1458 C CA . THR A 1 200 ? -40.686 -7.995 50.196 1.00 93.50 200 THR A CA 1
ATOM 1459 C C . THR A 1 200 ? -41.260 -9.055 49.249 1.00 93.50 200 THR A C 1
ATOM 1461 O O . THR A 1 200 ? -40.660 -10.114 49.060 1.00 93.50 200 THR A O 1
ATOM 1464 N N . ALA A 1 201 ? -42.427 -8.793 48.646 1.00 93.88 201 ALA A N 1
ATOM 1465 C CA . ALA A 1 201 ? -43.174 -9.765 47.847 1.00 93.88 201 ALA A CA 1
ATOM 1466 C C . ALA A 1 201 ? -42.573 -10.032 46.453 1.00 93.88 201 ALA A C 1
ATOM 1468 O O . ALA A 1 201 ? -42.745 -11.127 45.915 1.00 93.88 201 ALA A O 1
ATOM 1469 N N . ASP A 1 202 ? -41.891 -9.046 45.872 1.00 92.94 202 ASP A N 1
ATOM 1470 C CA . ASP A 1 202 ? -41.123 -9.142 44.620 1.00 92.94 202 ASP A CA 1
ATOM 1471 C C . ASP A 1 202 ? -39.619 -9.386 44.855 1.00 92.94 202 ASP A C 1
ATOM 1473 O O . ASP A 1 202 ? -38.921 -9.842 43.950 1.00 92.94 202 ASP A O 1
ATOM 1477 N N . GLY A 1 203 ? -39.145 -9.159 46.083 1.00 94.00 203 GLY A N 1
ATOM 1478 C CA . GLY A 1 203 ? -37.746 -9.286 46.486 1.00 94.00 203 GLY A CA 1
ATOM 1479 C C . GLY A 1 203 ? -36.947 -7.982 46.411 1.00 94.00 203 GLY A C 1
ATOM 1480 O O . GLY A 1 203 ? -35.752 -8.015 46.709 1.00 94.00 203 GLY A O 1
ATOM 1481 N N . LEU A 1 204 ? -37.582 -6.862 46.053 1.00 95.50 204 LEU A N 1
ATOM 1482 C CA . LEU A 1 204 ? -36.980 -5.529 46.022 1.00 95.50 204 LEU A CA 1
ATOM 1483 C C . LEU A 1 204 ? -37.380 -4.737 47.275 1.00 95.50 204 LEU A C 1
ATOM 1485 O O . LEU A 1 204 ? -38.469 -4.907 47.815 1.00 95.50 204 LEU A O 1
ATOM 1489 N N . VAL A 1 205 ? -36.480 -3.881 47.755 1.00 96.25 205 VAL A N 1
ATOM 1490 C CA . VAL A 1 205 ? -36.686 -3.004 48.912 1.00 96.25 205 VAL A CA 1
ATOM 1491 C C . VAL A 1 205 ? -36.026 -1.665 48.616 1.00 96.25 205 VAL A C 1
ATOM 1493 O O . VAL A 1 205 ? -34.797 -1.546 48.675 1.00 96.25 205 VAL A O 1
ATOM 1496 N N . THR A 1 206 ? -36.836 -0.640 48.351 1.00 95.50 206 THR A N 1
ATOM 1497 C CA . THR A 1 206 ? -36.334 0.723 48.127 1.00 95.50 206 THR A CA 1
ATOM 1498 C C . THR A 1 206 ? -36.024 1.457 49.446 1.00 95.50 206 THR A C 1
ATOM 1500 O O . THR A 1 206 ? -36.572 1.117 50.507 1.00 95.50 206 THR A O 1
ATOM 1503 N N . PRO A 1 207 ? -35.211 2.538 49.430 1.00 95.00 207 PRO A N 1
ATOM 1504 C CA . PRO A 1 207 ? -34.977 3.370 50.615 1.00 95.00 207 PRO A CA 1
ATOM 1505 C C . PRO A 1 207 ? -36.260 3.944 51.236 1.00 95.00 207 PRO A C 1
ATOM 1507 O O . PRO A 1 207 ? -36.331 4.126 52.453 1.00 95.00 207 PRO A O 1
ATOM 1510 N N . ASN A 1 208 ? -37.276 4.226 50.411 1.00 94.12 208 ASN A N 1
ATOM 1511 C CA . ASN A 1 208 ? -38.554 4.783 50.858 1.00 94.12 208 ASN A CA 1
ATOM 1512 C C . ASN A 1 208 ? -39.380 3.743 51.622 1.00 94.12 208 ASN A C 1
ATOM 1514 O O . ASN A 1 208 ? -39.895 4.027 52.701 1.00 94.12 208 ASN A O 1
ATOM 1518 N N . GLU A 1 209 ? -39.465 2.522 51.100 1.00 96.00 209 GLU A N 1
ATOM 1519 C CA . GLU A 1 209 ? -40.219 1.430 51.719 1.00 96.00 209 GLU A CA 1
ATOM 1520 C C . GLU A 1 209 ? -39.598 0.986 53.040 1.00 96.00 209 GLU A C 1
ATOM 1522 O O . GLU A 1 209 ? -40.313 0.809 54.033 1.00 96.00 209 GLU A O 1
ATOM 1527 N N . LYS A 1 210 ? -38.261 0.914 53.097 1.00 95.38 210 LYS A N 1
ATOM 1528 C CA . LYS A 1 210 ? -37.553 0.711 54.361 1.00 95.38 210 LYS A CA 1
ATOM 1529 C C . LYS A 1 210 ? -37.884 1.816 55.372 1.00 95.38 210 LYS A C 1
ATOM 1531 O O . LYS A 1 210 ? -38.152 1.506 56.531 1.00 95.38 210 LYS A O 1
ATOM 1536 N N . ALA A 1 211 ? -37.910 3.085 54.954 1.00 95.06 211 ALA A N 1
ATOM 1537 C CA . ALA A 1 211 ? -38.247 4.202 55.841 1.00 95.06 211 ALA A CA 1
ATOM 1538 C C . ALA A 1 211 ? -39.707 4.155 56.343 1.00 95.06 211 ALA A C 1
ATOM 1540 O O . ALA A 1 211 ? -39.967 4.486 57.503 1.00 95.06 211 ALA A O 1
ATOM 1541 N N . GLU A 1 212 ? -40.656 3.696 55.517 1.00 95.44 212 GLU A N 1
ATOM 1542 C CA . GLU A 1 212 ? -42.038 3.435 55.947 1.00 95.44 212 GLU A CA 1
ATOM 1543 C C . GLU A 1 212 ? -42.103 2.315 57.001 1.00 95.44 212 GLU A C 1
ATOM 1545 O O . GLU A 1 212 ? -42.780 2.468 58.021 1.00 95.44 212 GLU A O 1
ATOM 1550 N N . VAL A 1 213 ? -41.363 1.215 56.811 1.00 96.38 213 VAL A N 1
ATOM 1551 C CA . VAL A 1 213 ? -41.292 0.122 57.797 1.00 96.38 213 VAL A CA 1
ATOM 1552 C C . VAL A 1 213 ? -40.574 0.545 59.082 1.00 96.38 213 VAL A C 1
ATOM 1554 O O . VAL A 1 213 ? -41.069 0.234 60.164 1.00 96.38 213 VAL A O 1
ATOM 1557 N N . ASP A 1 214 ? -39.483 1.313 59.010 1.00 96.06 214 ASP A N 1
ATOM 1558 C CA . ASP A 1 214 ? -38.798 1.868 60.190 1.00 96.06 214 ASP A CA 1
ATOM 1559 C C . ASP A 1 214 ? -39.750 2.726 61.046 1.00 96.06 214 ASP A C 1
ATOM 1561 O O . ASP A 1 214 ? -39.791 2.586 62.273 1.00 96.06 214 ASP A O 1
ATOM 1565 N N . ALA A 1 215 ? -40.570 3.570 60.408 1.00 95.94 215 ALA A N 1
ATOM 1566 C CA . ALA A 1 215 ? -41.570 4.386 61.095 1.00 95.94 215 ALA A CA 1
ATOM 1567 C C . ALA A 1 215 ? -42.673 3.535 61.758 1.00 95.94 215 ALA A C 1
ATOM 1569 O O . ALA A 1 215 ? -43.106 3.838 62.875 1.00 95.94 215 ALA A O 1
ATOM 1570 N N . LEU A 1 216 ? -43.107 2.445 61.114 1.00 96.62 216 LEU A N 1
ATOM 1571 C CA . LEU A 1 216 ? -44.078 1.507 61.689 1.00 96.62 216 LEU A CA 1
ATOM 1572 C C . LEU A 1 216 ? -43.484 0.686 62.847 1.00 96.62 216 LEU A C 1
ATOM 1574 O O . LEU A 1 216 ? -44.162 0.491 63.856 1.00 96.62 216 LEU A O 1
ATOM 1578 N N . ILE A 1 217 ? -42.218 0.262 62.759 1.00 96.38 217 ILE A N 1
ATOM 1579 C CA . ILE A 1 217 ? -41.495 -0.408 63.855 1.00 96.38 217 ILE A CA 1
ATOM 1580 C C . ILE A 1 217 ? -41.358 0.540 65.057 1.00 96.38 217 ILE A C 1
ATOM 1582 O O . ILE A 1 217 ? -41.601 0.135 66.196 1.00 96.38 217 ILE A O 1
ATOM 1586 N N . GLN A 1 218 ? -41.056 1.821 64.823 1.00 96.00 218 GLN A N 1
ATOM 1587 C CA . GLN A 1 218 ? -41.030 2.827 65.887 1.00 96.00 218 GLN A CA 1
ATOM 1588 C C . GLN A 1 218 ? -42.418 3.028 66.522 1.00 96.00 218 GLN A C 1
ATOM 1590 O O . GLN A 1 218 ? -42.531 3.112 67.746 1.00 96.00 218 GLN A O 1
ATOM 1595 N N . ALA A 1 219 ? -43.489 3.058 65.721 1.00 95.38 219 ALA A N 1
ATOM 1596 C CA . ALA A 1 219 ? -44.861 3.138 66.226 1.00 95.38 219 ALA A CA 1
ATOM 1597 C C . ALA A 1 219 ? -45.261 1.901 67.057 1.00 95.38 219 ALA A C 1
ATOM 1599 O O . ALA A 1 219 ? -45.928 2.046 68.084 1.00 95.38 219 ALA A O 1
ATOM 1600 N N . LEU A 1 220 ? -44.812 0.706 66.660 1.00 96.88 220 LEU A N 1
ATOM 1601 C CA . LEU A 1 220 ? -44.996 -0.546 67.397 1.00 96.88 220 LEU A CA 1
ATOM 1602 C C . LEU A 1 220 ? -44.304 -0.520 68.767 1.00 96.88 220 LEU A C 1
ATOM 1604 O O . LEU A 1 220 ? -44.955 -0.798 69.772 1.00 96.88 220 LEU A O 1
ATOM 1608 N N . GLU A 1 221 ? -43.016 -0.177 68.839 1.00 96.31 221 GLU A N 1
ATOM 1609 C CA . GLU A 1 221 ? -42.306 -0.161 70.128 1.00 96.31 221 GLU A CA 1
ATOM 1610 C C . GLU A 1 221 ? -42.812 0.963 71.052 1.00 96.31 221 GLU A C 1
ATOM 1612 O O . GLU A 1 221 ? -42.947 0.746 72.257 1.00 96.31 221 GLU A O 1
ATOM 1617 N N . ASN A 1 222 ? -43.234 2.110 70.501 1.00 95.62 222 ASN A N 1
ATOM 1618 C CA . ASN A 1 222 ? -43.969 3.130 71.261 1.00 95.62 222 ASN A CA 1
ATOM 1619 C C . ASN A 1 222 ? -45.282 2.568 71.844 1.00 95.62 222 ASN A C 1
ATOM 1621 O O . ASN A 1 222 ? -45.556 2.746 73.031 1.00 95.62 222 ASN A O 1
ATOM 1625 N N . ALA A 1 223 ? -46.079 1.847 71.046 1.00 95.50 223 ALA A N 1
ATOM 1626 C CA . ALA A 1 223 ? -47.331 1.243 71.508 1.00 95.50 223 ALA A CA 1
ATOM 1627 C C . ALA A 1 223 ? -47.103 0.145 72.566 1.00 95.50 223 ALA A C 1
ATOM 1629 O O . ALA A 1 223 ? -47.843 0.083 73.550 1.00 95.50 223 ALA A O 1
ATOM 1630 N N . LYS A 1 224 ? -46.057 -0.681 72.411 1.00 96.06 224 LYS A N 1
ATOM 1631 C CA . LYS A 1 224 ? -45.630 -1.668 73.419 1.00 96.06 224 LYS A CA 1
ATOM 1632 C C . LYS A 1 224 ? -45.218 -0.994 74.727 1.00 96.06 224 LYS A C 1
ATOM 1634 O O . LYS A 1 224 ? -45.613 -1.462 75.792 1.00 96.06 224 LYS A O 1
ATOM 1639 N N . GLN A 1 225 ? -44.485 0.118 74.664 1.00 96.38 225 GLN A N 1
ATOM 1640 C CA . GLN A 1 225 ? -44.102 0.885 75.849 1.00 96.38 225 GLN A CA 1
ATOM 1641 C C . GLN A 1 225 ? -45.327 1.495 76.553 1.00 96.38 225 GLN A C 1
ATOM 1643 O O . GLN A 1 225 ? -45.471 1.315 77.760 1.00 96.38 225 GLN A O 1
ATOM 1648 N N . THR A 1 226 ? -46.267 2.106 75.821 1.00 95.06 226 THR A N 1
ATOM 1649 C CA . THR A 1 226 ? -47.533 2.604 76.401 1.00 95.06 226 THR A CA 1
ATOM 1650 C C . THR A 1 226 ? -48.371 1.480 77.023 1.00 95.06 226 THR A C 1
ATOM 1652 O O . THR A 1 226 ? -48.951 1.656 78.096 1.00 95.06 226 THR A O 1
ATOM 1655 N N . ALA A 1 227 ? -48.424 0.304 76.387 1.00 95.94 227 ALA A N 1
ATOM 1656 C CA . ALA A 1 227 ? -49.101 -0.869 76.939 1.00 95.94 227 ALA A CA 1
ATOM 1657 C C . ALA A 1 227 ? -48.436 -1.365 78.229 1.00 95.94 227 ALA A C 1
ATOM 1659 O O . ALA A 1 227 ? -49.132 -1.645 79.202 1.00 95.94 227 ALA A O 1
ATOM 1660 N N . LYS A 1 228 ? -47.100 -1.396 78.268 1.00 96.00 228 LYS A N 1
ATOM 1661 C CA . LYS A 1 228 ? -46.311 -1.761 79.449 1.00 96.00 228 LYS A CA 1
ATOM 1662 C C . LYS A 1 228 ? -46.512 -0.783 80.604 1.00 96.00 228 LYS A C 1
ATOM 1664 O O . LYS A 1 228 ? -46.683 -1.211 81.739 1.00 96.00 228 LYS A O 1
ATOM 1669 N N . GLU A 1 229 ? -46.531 0.517 80.325 1.00 95.06 229 GLU A N 1
ATOM 1670 C CA . GLU A 1 229 ? -46.813 1.561 81.316 1.00 95.06 229 GLU A CA 1
ATOM 1671 C C . GLU A 1 229 ? -48.215 1.397 81.910 1.00 95.06 229 GLU A C 1
ATOM 1673 O O . GLU A 1 229 ? -48.349 1.277 83.126 1.00 95.06 229 GLU A O 1
ATOM 1678 N N . LYS A 1 230 ? -49.251 1.288 81.066 1.00 92.94 230 LYS A N 1
ATOM 1679 C CA . LYS A 1 230 ? -50.632 1.095 81.537 1.00 92.94 230 LYS A CA 1
ATOM 1680 C C . LYS A 1 230 ? -50.849 -0.228 82.269 1.00 92.94 230 LYS A C 1
ATOM 1682 O O . LYS A 1 230 ? -51.651 -0.266 83.195 1.00 92.94 230 LYS A O 1
ATOM 1687 N N . LEU A 1 231 ? -50.138 -1.290 81.895 1.00 93.56 231 LEU A N 1
ATOM 1688 C CA . LEU A 1 231 ? -50.214 -2.585 82.569 1.00 93.56 231 LEU A CA 1
ATOM 1689 C C . LEU A 1 231 ? -49.453 -2.609 83.907 1.00 93.56 231 LEU A C 1
ATOM 1691 O O . LEU A 1 231 ? -49.883 -3.282 84.844 1.00 93.56 231 LEU A O 1
ATOM 1695 N N . ASN A 1 232 ? -48.364 -1.844 84.031 1.00 91.94 232 ASN A N 1
ATOM 1696 C CA . ASN A 1 232 ? -47.667 -1.648 85.305 1.00 91.94 232 ASN A CA 1
ATOM 1697 C C . ASN A 1 232 ? -48.536 -0.898 86.329 1.00 91.94 232 ASN A C 1
ATOM 1699 O O . ASN A 1 232 ? -48.430 -1.198 87.514 1.00 91.94 232 ASN A O 1
ATOM 1703 N N . SER A 1 233 ?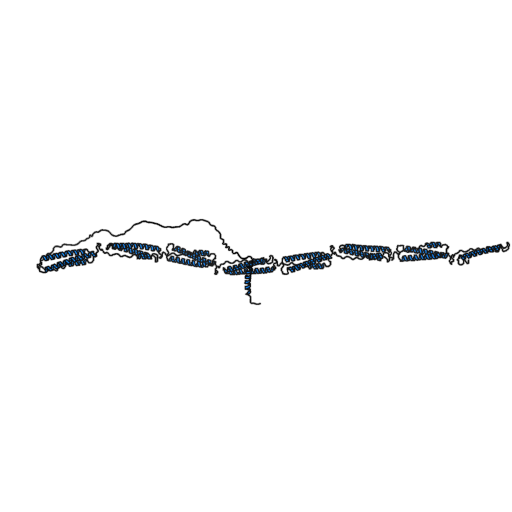 -49.402 0.020 85.877 1.00 89.44 233 SER A N 1
ATOM 1704 C CA . SER A 1 233 ? -50.400 0.715 86.710 1.00 89.44 233 SER A CA 1
ATOM 1705 C C . SER A 1 233 ? -51.593 -0.148 87.139 1.00 89.44 233 SER A C 1
ATOM 1707 O O . SER A 1 233 ? -52.422 0.323 87.904 1.00 89.44 233 SER A O 1
ATOM 1709 N N . VAL A 1 234 ? -51.722 -1.391 86.666 1.00 89.81 234 VAL A N 1
ATOM 1710 C CA . VAL A 1 234 ? -52.706 -2.328 87.229 1.00 89.81 234 VAL A CA 1
ATOM 1711 C C . VAL A 1 234 ? -52.124 -2.915 88.526 1.00 89.81 234 VAL A C 1
ATOM 1713 O O . VAL A 1 234 ? -50.991 -3.409 88.481 1.00 89.81 234 VAL A O 1
ATOM 1716 N N . PRO A 1 235 ? -52.851 -2.949 89.655 1.00 86.44 235 PRO A N 1
ATOM 1717 C CA . PRO A 1 235 ? -52.402 -3.613 90.881 1.00 86.44 235 PRO A CA 1
ATOM 1718 C C . PRO A 1 235 ? -52.053 -5.101 90.704 1.00 86.44 235 PRO A C 1
ATOM 1720 O O . PRO A 1 235 ? -52.358 -5.753 89.702 1.00 86.44 235 PRO A O 1
ATOM 1723 N N . SER A 1 236 ? -51.303 -5.660 91.655 1.00 83.12 236 SER A N 1
ATOM 1724 C CA . SER A 1 236 ? -50.815 -7.045 91.554 1.00 83.12 236 SER A CA 1
ATOM 1725 C 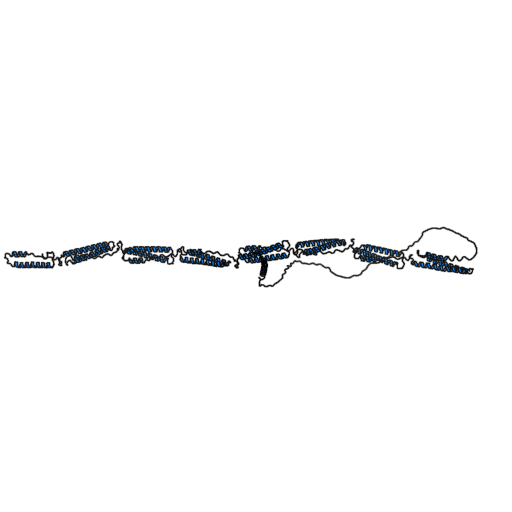C . SER A 1 236 ? -51.820 -8.026 92.154 1.00 83.12 236 SER A C 1
ATOM 1727 O O . SER A 1 236 ? -52.162 -7.917 93.326 1.00 83.12 236 SER A O 1
ATOM 1729 N N . GLY A 1 237 ? -52.255 -9.004 91.356 1.00 80.12 237 GLY A N 1
ATOM 1730 C CA . GLY A 1 237 ? -53.340 -9.931 91.705 1.00 80.12 237 GLY A CA 1
ATOM 1731 C C . GLY A 1 237 ? -54.693 -9.577 91.074 1.00 80.12 237 GLY A C 1
ATOM 1732 O O . GLY A 1 237 ? -55.602 -10.405 91.107 1.00 80.12 237 GLY A O 1
ATOM 1733 N N . THR A 1 238 ? -54.822 -8.404 90.446 1.00 85.75 238 THR A N 1
ATOM 1734 C CA . THR A 1 238 ? -56.031 -7.995 89.716 1.00 85.75 238 THR A CA 1
ATOM 1735 C C . THR A 1 238 ? -56.318 -8.945 88.551 1.00 85.75 238 THR A C 1
ATOM 1737 O O . THR A 1 238 ? -55.459 -9.212 87.702 1.00 85.75 238 THR A O 1
ATOM 1740 N N . ILE A 1 239 ? -57.546 -9.469 88.503 1.00 85.31 239 ILE A N 1
ATOM 1741 C CA . ILE A 1 239 ? -57.958 -10.496 87.539 1.00 85.31 239 ILE A CA 1
ATOM 1742 C C . ILE A 1 239 ? -57.798 -9.973 86.102 1.00 85.31 239 ILE A C 1
ATOM 1744 O O . ILE A 1 239 ? -58.304 -8.913 85.747 1.00 85.31 239 ILE A O 1
ATOM 1748 N N . GLY A 1 240 ? -57.094 -10.743 85.267 1.00 89.19 240 GLY A N 1
ATOM 1749 C CA . GLY A 1 240 ? -56.819 -10.414 83.863 1.00 89.19 240 GLY A CA 1
ATOM 1750 C C . GLY A 1 240 ? -55.468 -9.734 83.604 1.00 89.19 240 GLY A C 1
ATOM 1751 O O . GLY A 1 240 ? -55.032 -9.714 82.452 1.00 89.19 240 GLY A O 1
ATOM 1752 N N . LYS A 1 241 ? -54.754 -9.249 84.635 1.00 92.19 241 LYS A N 1
ATOM 1753 C CA . LYS A 1 241 ? -53.428 -8.624 84.458 1.00 92.19 241 LYS A CA 1
ATOM 1754 C C . LYS A 1 241 ? -52.428 -9.570 83.783 1.00 92.19 241 LYS A C 1
ATOM 1756 O O . LYS A 1 241 ? -51.795 -9.193 82.799 1.00 92.19 241 LYS A O 1
ATOM 1761 N N . ASP A 1 242 ? -52.337 -10.808 84.261 1.00 91.94 242 ASP A N 1
ATOM 1762 C CA . ASP A 1 242 ? -51.370 -11.799 83.762 1.00 91.94 242 ASP A CA 1
ATOM 1763 C C . ASP A 1 242 ? -51.664 -12.245 82.315 1.00 91.94 242 ASP A C 1
ATOM 1765 O O . ASP A 1 242 ? -50.746 -12.569 81.557 1.00 91.94 242 ASP A O 1
ATOM 1769 N N . GLU A 1 243 ? -52.933 -12.212 81.891 1.00 94.44 243 GLU A N 1
ATOM 1770 C CA . GLU A 1 243 ? -53.326 -12.476 80.501 1.00 94.44 243 GLU A CA 1
ATOM 1771 C C . GLU A 1 243 ? -52.861 -11.340 79.578 1.00 94.44 243 GLU A C 1
ATOM 1773 O O . GLU A 1 243 ? -52.278 -11.591 78.522 1.00 94.44 243 GLU A O 1
ATOM 1778 N N . LEU A 1 244 ? -53.057 -10.084 79.999 1.00 95.94 244 LEU A N 1
ATOM 1779 C CA . LEU A 1 244 ? -52.569 -8.910 79.272 1.00 95.94 244 LEU A CA 1
ATOM 1780 C C . LEU A 1 244 ? -51.035 -8.857 79.222 1.00 95.94 244 LEU A C 1
ATOM 1782 O O . LEU A 1 244 ? -50.485 -8.505 78.180 1.00 95.94 244 LEU A O 1
ATOM 1786 N N . GLN A 1 245 ? -50.351 -9.269 80.295 1.00 95.25 245 GLN A N 1
ATOM 1787 C CA . GLN A 1 245 ? -48.890 -9.409 80.333 1.00 95.25 245 GLN A CA 1
ATOM 1788 C C . GLN A 1 245 ? -48.418 -10.452 79.318 1.00 95.25 245 GLN A C 1
ATOM 1790 O O . GLN A 1 245 ? -47.605 -10.146 78.450 1.00 95.25 245 GLN A O 1
ATOM 1795 N N . THR A 1 246 ? -49.017 -11.646 79.348 1.00 95.94 246 THR A N 1
ATOM 1796 C CA . THR A 1 246 ? -48.721 -12.727 78.396 1.00 95.94 246 THR A CA 1
ATOM 1797 C C . THR A 1 246 ? -48.941 -12.280 76.947 1.00 95.94 246 THR A C 1
ATOM 1799 O O . THR A 1 246 ? -48.131 -12.577 76.071 1.00 95.94 246 THR A O 1
ATOM 1802 N N . ARG A 1 247 ? -50.020 -11.538 76.669 1.00 97.56 247 ARG A N 1
ATOM 1803 C CA . ARG A 1 247 ? -50.299 -10.994 75.330 1.00 97.56 247 ARG A CA 1
ATOM 1804 C C . ARG A 1 247 ? -49.274 -9.951 74.894 1.00 97.56 247 ARG A C 1
ATOM 1806 O O . ARG A 1 247 ? -48.828 -10.018 73.755 1.00 97.56 247 ARG A O 1
ATOM 1813 N N . LEU A 1 248 ? -48.871 -9.043 75.785 1.00 96.75 248 LEU A N 1
ATOM 1814 C CA . LEU A 1 248 ? -47.862 -8.017 75.513 1.00 96.75 248 LEU A CA 1
ATOM 1815 C C . LEU A 1 248 ? -46.466 -8.612 75.267 1.00 96.75 248 LEU A C 1
ATOM 1817 O O . LEU A 1 248 ? -45.789 -8.205 74.323 1.00 96.75 248 LEU A O 1
ATOM 1821 N N . ASP A 1 249 ? -46.053 -9.598 76.065 1.00 95.88 249 ASP A N 1
ATOM 1822 C CA . ASP A 1 249 ? -44.748 -10.259 75.924 1.00 95.88 249 ASP A CA 1
ATOM 1823 C C . ASP A 1 249 ? -44.660 -11.122 74.652 1.00 95.88 249 ASP A C 1
ATOM 1825 O O . ASP A 1 249 ? -43.583 -11.273 74.074 1.00 95.88 249 ASP A O 1
ATOM 1829 N N . ASN A 1 250 ? -45.797 -11.623 74.154 1.00 96.81 250 ASN A N 1
ATOM 1830 C CA . ASN A 1 250 ? -45.886 -12.293 72.853 1.00 96.81 250 ASN A CA 1
ATOM 1831 C C . ASN A 1 250 ? -45.721 -11.335 71.649 1.00 96.81 250 ASN A C 1
ATOM 1833 O O . ASN A 1 250 ? -45.584 -11.808 70.517 1.00 96.81 250 ASN A O 1
ATOM 1837 N N . ILE A 1 251 ? -45.705 -10.007 71.844 1.00 96.00 251 ILE A N 1
ATOM 1838 C CA . ILE A 1 251 ? -45.492 -9.034 70.758 1.00 96.00 251 ILE A CA 1
ATOM 1839 C C . ILE A 1 251 ? -43.992 -8.908 70.451 1.00 96.00 251 ILE A C 1
ATOM 1841 O O . ILE A 1 251 ? -43.300 -7.979 70.891 1.00 96.00 251 ILE A O 1
ATOM 1845 N N . THR A 1 252 ? -43.487 -9.857 69.661 1.00 92.94 252 THR A N 1
ATOM 1846 C CA . THR A 1 252 ? -42.089 -9.886 69.215 1.00 92.94 252 THR A CA 1
ATOM 1847 C C . THR A 1 252 ? -41.686 -8.574 68.535 1.00 92.94 252 THR A C 1
ATOM 1849 O O . THR A 1 252 ? -42.457 -7.981 67.778 1.00 92.94 252 THR A O 1
ATOM 1852 N N . SER A 1 253 ? -40.463 -8.110 68.788 1.00 91.00 253 SER A N 1
ATOM 1853 C CA . SER A 1 253 ? -39.867 -7.021 68.005 1.00 91.00 253 SER A CA 1
ATOM 1854 C C . SER A 1 253 ? -39.604 -7.472 66.564 1.00 91.00 253 SER A C 1
ATOM 1856 O O . SER A 1 253 ? -39.479 -8.669 66.294 1.00 91.00 253 SER A O 1
ATOM 1858 N N . VAL A 1 254 ? -39.531 -6.512 65.641 1.00 94.44 254 VAL A N 1
ATOM 1859 C CA . VAL A 1 254 ? -39.329 -6.747 64.203 1.00 94.44 254 VAL A CA 1
ATOM 1860 C C . VAL A 1 254 ? -38.048 -6.050 63.749 1.00 94.44 254 VAL A C 1
ATOM 1862 O O . VAL A 1 254 ? -37.741 -4.949 64.204 1.00 94.44 254 VAL A O 1
ATOM 1865 N N . THR A 1 255 ? -37.289 -6.700 62.870 1.00 93.19 255 THR A N 1
ATOM 1866 C CA . THR A 1 255 ? -36.101 -6.134 62.219 1.00 93.19 255 THR A CA 1
ATOM 1867 C C . THR A 1 255 ? -36.485 -5.410 60.934 1.00 93.19 255 THR A C 1
ATOM 1869 O O . THR A 1 255 ? -37.272 -5.927 60.145 1.00 93.19 255 THR A O 1
ATOM 1872 N N . SER A 1 256 ? -35.889 -4.242 60.708 1.00 93.12 256 SER A N 1
ATOM 1873 C CA . SER A 1 256 ? -35.974 -3.525 59.431 1.00 93.12 256 SER A CA 1
ATOM 1874 C C . SER A 1 256 ? -35.306 -4.331 58.301 1.00 93.12 256 SER A C 1
ATOM 1876 O O . SER A 1 256 ? -34.291 -4.978 58.580 1.00 93.12 256 SER A O 1
ATOM 1878 N N . PRO A 1 257 ? -35.831 -4.318 57.061 1.00 93.31 257 PRO A N 1
ATOM 1879 C CA . PRO A 1 257 ? -35.178 -4.955 55.917 1.00 93.31 257 PRO A CA 1
ATOM 1880 C C . PRO A 1 257 ? -33.921 -4.188 55.475 1.00 93.31 257 PRO A C 1
ATOM 1882 O O . PRO A 1 257 ? -33.721 -3.025 55.830 1.00 93.31 257 PRO A O 1
ATOM 1885 N N . GLU A 1 258 ? -33.073 -4.830 54.677 1.00 93.50 258 GLU A N 1
ATOM 1886 C CA . GLU A 1 258 ? -31.956 -4.175 53.985 1.00 93.50 258 GLU A CA 1
ATOM 1887 C C . GLU A 1 258 ? -32.438 -3.609 52.637 1.00 93.50 258 GLU A C 1
ATOM 1889 O O . GLU A 1 258 ? -33.356 -4.161 52.039 1.00 93.50 258 GLU A O 1
ATOM 1894 N N . VAL A 1 259 ? -31.847 -2.501 52.175 1.00 94.12 259 VAL A N 1
ATOM 1895 C CA . VAL A 1 259 ? -32.135 -1.920 50.847 1.00 94.12 259 VAL A CA 1
ATOM 1896 C C . VAL A 1 259 ? -31.321 -2.673 49.796 1.00 94.12 259 VAL A C 1
ATOM 1898 O O . VAL A 1 259 ? -30.119 -2.859 49.992 1.00 94.12 259 VAL A O 1
ATOM 1901 N N . ASN A 1 260 ? -31.957 -3.074 48.696 1.00 93.81 260 ASN A N 1
ATOM 1902 C CA . ASN A 1 260 ? -31.323 -3.802 47.586 1.00 93.81 260 ASN A CA 1
ATOM 1903 C C . ASN A 1 260 ? -31.742 -3.320 46.177 1.00 93.81 260 ASN A C 1
ATOM 1905 O O . ASN A 1 260 ? -31.264 -3.882 45.192 1.00 93.81 260 ASN A O 1
ATOM 1909 N N . ASP A 1 261 ? -32.595 -2.294 46.111 1.00 95.69 261 ASP A N 1
ATOM 1910 C CA . ASP A 1 261 ? -32.860 -1.442 44.945 1.00 95.69 261 ASP A CA 1
ATOM 1911 C C . ASP A 1 261 ? -32.659 0.015 45.409 1.00 95.69 261 ASP A C 1
ATOM 1913 O O . ASP A 1 261 ? -33.559 0.649 45.974 1.00 95.69 261 ASP A O 1
ATOM 1917 N N . VAL A 1 262 ? -31.420 0.511 45.320 1.00 95.00 262 VAL A N 1
ATOM 1918 C CA . VAL A 1 262 ? -31.008 1.775 45.960 1.00 95.00 262 VAL A CA 1
ATOM 1919 C C . VAL A 1 262 ? -31.540 3.018 45.241 1.00 95.00 262 VAL A C 1
ATOM 1921 O O . VAL A 1 262 ? -31.852 4.005 45.916 1.00 95.00 262 VAL A O 1
ATOM 1924 N N . ASP A 1 263 ? -31.651 3.003 43.911 1.00 93.25 263 ASP A N 1
ATOM 1925 C CA . ASP A 1 263 ? -32.146 4.138 43.117 1.00 93.25 263 ASP A CA 1
ATOM 1926 C C . ASP A 1 263 ? -33.592 3.983 42.609 1.00 93.25 263 ASP A C 1
ATOM 1928 O O . ASP A 1 263 ? -34.150 4.944 42.071 1.00 93.25 263 ASP A O 1
ATOM 1932 N N . SER A 1 264 ? -34.248 2.861 42.936 1.00 94.00 264 SER A N 1
ATOM 1933 C CA . SER A 1 264 ? -35.652 2.556 42.620 1.00 94.00 264 SER A CA 1
ATOM 1934 C C . SER A 1 264 ? -35.907 2.364 41.119 1.00 94.00 264 SER A C 1
ATOM 1936 O O . SER A 1 264 ? -36.919 2.845 40.594 1.00 94.00 264 SER A O 1
ATOM 1938 N N . ASP A 1 265 ? -34.980 1.691 40.423 1.00 92.44 265 ASP A N 1
ATOM 1939 C CA . ASP A 1 265 ? -35.080 1.382 38.986 1.00 92.44 265 ASP A CA 1
ATOM 1940 C C . ASP A 1 265 ? -35.838 0.072 38.683 1.00 92.44 265 ASP A C 1
ATOM 1942 O O . ASP A 1 265 ? -36.304 -0.121 37.553 1.00 92.44 265 ASP A O 1
ATOM 1946 N N . GLY A 1 266 ? -36.056 -0.777 39.697 1.00 93.62 266 GLY A N 1
ATOM 1947 C CA . GLY A 1 266 ? -36.752 -2.058 39.574 1.00 93.62 266 GLY A CA 1
ATOM 1948 C C . GLY A 1 266 ? -35.847 -3.262 39.283 1.00 93.62 266 GLY A C 1
ATOM 1949 O O . GLY A 1 266 ? -36.360 -4.328 38.925 1.00 93.62 266 GLY A O 1
ATOM 1950 N N . MET A 1 267 ? -34.526 -3.121 39.413 1.00 93.75 267 MET A N 1
ATOM 1951 C CA . MET A 1 267 ? -33.553 -4.215 39.401 1.00 93.75 267 MET A CA 1
ATOM 1952 C C . MET A 1 267 ? -32.877 -4.375 40.772 1.00 93.75 267 MET A C 1
ATOM 1954 O O . MET A 1 267 ? -32.861 -3.469 41.597 1.00 93.75 267 MET A O 1
ATOM 1958 N N . LEU A 1 268 ? -32.275 -5.544 41.013 1.00 95.00 268 LEU A N 1
ATOM 1959 C CA . LEU A 1 268 ? -31.382 -5.730 42.156 1.00 95.00 268 LEU A CA 1
ATOM 1960 C C . LEU A 1 268 ? -30.016 -5.092 41.870 1.00 95.00 268 LEU A C 1
ATOM 1962 O O . LEU A 1 268 ? -29.359 -5.470 40.892 1.00 95.00 268 LEU A O 1
ATOM 1966 N N . ASP A 1 269 ? -29.533 -4.256 42.796 1.00 94.62 269 ASP A N 1
ATOM 1967 C CA . ASP A 1 269 ? -28.162 -3.712 42.847 1.00 94.62 269 ASP A CA 1
ATOM 1968 C C . ASP A 1 269 ? -27.100 -4.785 42.513 1.00 94.62 269 ASP A C 1
ATOM 1970 O O . ASP A 1 269 ? -26.124 -4.551 41.795 1.00 94.62 269 ASP A O 1
ATOM 1974 N N . THR A 1 270 ? -27.290 -5.998 43.047 1.00 94.69 270 THR A N 1
ATOM 1975 C CA . THR A 1 270 ? -26.361 -7.130 42.907 1.00 94.69 270 THR A CA 1
ATOM 1976 C C . THR A 1 270 ? -26.394 -7.794 41.532 1.00 94.69 270 THR A C 1
ATOM 1978 O O . THR A 1 270 ? -25.370 -8.326 41.092 1.00 94.69 270 THR A O 1
ATOM 1981 N N . ASP A 1 271 ? -27.533 -7.754 40.839 1.00 95.69 271 ASP A N 1
ATOM 1982 C CA . ASP A 1 271 ? -27.667 -8.305 39.487 1.00 95.69 271 ASP A CA 1
ATOM 1983 C C . ASP A 1 271 ? -27.080 -7.324 38.467 1.00 95.69 271 ASP A C 1
ATOM 1985 O O . ASP A 1 271 ? -26.255 -7.722 37.643 1.00 95.69 271 ASP A O 1
ATOM 1989 N N . GLN A 1 272 ? -27.380 -6.025 38.596 1.00 96.31 272 GLN A N 1
ATOM 1990 C CA . GLN A 1 272 ? -26.741 -4.967 37.802 1.00 96.31 272 GLN A CA 1
ATOM 1991 C C . GLN A 1 272 ? -25.208 -4.990 37.965 1.00 96.31 272 GLN A C 1
ATOM 1993 O O . GLN A 1 272 ? -24.472 -4.912 36.978 1.00 96.31 272 GLN A O 1
ATOM 1998 N N . LEU A 1 273 ? -24.705 -5.144 39.200 1.00 97.06 273 LEU A N 1
ATOM 1999 C CA . LEU A 1 273 ? -23.270 -5.278 39.483 1.00 97.06 273 LEU A CA 1
ATOM 2000 C C . LEU A 1 273 ? -22.667 -6.525 38.812 1.00 97.06 273 LEU A C 1
ATOM 2002 O O . LEU A 1 273 ? -21.537 -6.480 38.319 1.00 97.06 273 LEU A O 1
ATOM 2006 N N . SER A 1 274 ? -23.419 -7.627 38.763 1.00 97.31 274 SER A N 1
ATOM 2007 C CA . SER A 1 274 ? -22.995 -8.866 38.103 1.00 97.31 274 SER A CA 1
ATOM 2008 C C . SER A 1 274 ? -22.919 -8.699 36.581 1.00 97.31 274 SER A C 1
ATOM 2010 O O . SER A 1 274 ? -21.896 -9.048 35.988 1.00 97.31 274 SER A O 1
ATOM 2012 N N . GLU A 1 275 ? -23.926 -8.080 35.955 1.00 97.62 275 GLU A N 1
ATOM 2013 C CA . GLU A 1 275 ? -23.910 -7.741 34.523 1.00 97.62 275 GLU A CA 1
ATOM 2014 C C . GLU A 1 275 ? -22.767 -6.774 34.168 1.00 97.62 275 GLU A C 1
ATOM 2016 O O . GLU A 1 275 ? -22.091 -6.946 33.150 1.00 97.62 275 GLU A O 1
ATOM 2021 N N . ALA A 1 276 ? -22.504 -5.772 35.015 1.00 98.00 276 ALA A N 1
ATOM 2022 C CA . ALA A 1 276 ? -21.376 -4.860 34.844 1.00 98.00 276 ALA A CA 1
ATOM 2023 C C . ALA A 1 276 ? -20.026 -5.592 34.956 1.00 98.00 276 ALA A C 1
ATOM 2025 O O . ALA A 1 276 ? -19.115 -5.330 34.170 1.00 98.00 276 ALA A O 1
ATOM 2026 N N . SER A 1 277 ? -19.900 -6.545 35.886 1.00 98.00 277 SER A N 1
ATOM 2027 C CA . SER A 1 277 ? -18.693 -7.364 36.056 1.00 98.00 277 SER A CA 1
ATOM 2028 C C . SER A 1 277 ? -18.424 -8.264 34.844 1.00 98.00 277 SER A C 1
ATOM 2030 O O . SER A 1 277 ? -17.281 -8.346 34.384 1.00 98.00 277 SER A O 1
ATOM 2032 N N . GLU A 1 278 ? -19.467 -8.882 34.276 1.00 98.31 278 GLU A N 1
ATOM 2033 C CA . GLU A 1 278 ? -19.369 -9.658 33.033 1.00 98.31 278 GLU A CA 1
ATOM 2034 C C . GLU A 1 278 ? -18.977 -8.763 31.846 1.00 98.31 278 GLU A C 1
ATOM 2036 O O . GLU A 1 278 ? -18.060 -9.093 31.092 1.00 98.31 278 GLU A O 1
ATOM 2041 N N . ALA A 1 279 ? -19.603 -7.592 31.703 1.00 98.19 279 ALA A N 1
ATOM 2042 C CA . ALA A 1 279 ? -19.289 -6.662 30.622 1.00 98.19 279 ALA A CA 1
ATOM 2043 C C . ALA A 1 279 ? -17.839 -6.134 30.698 1.00 98.19 279 ALA A C 1
ATOM 2045 O O . ALA A 1 279 ? -17.157 -6.073 29.671 1.00 98.19 279 ALA A O 1
ATOM 2046 N N . VAL A 1 280 ? -17.323 -5.833 31.899 1.00 98.56 280 VAL A N 1
ATOM 2047 C CA . VAL A 1 280 ? -15.900 -5.490 32.108 1.00 98.56 280 VAL A CA 1
ATOM 2048 C C . VAL A 1 280 ? -14.988 -6.672 31.758 1.00 98.56 280 VAL A C 1
ATOM 2050 O O . VAL A 1 280 ? -14.007 -6.484 31.038 1.00 98.56 280 VAL A O 1
ATOM 2053 N N . ALA A 1 281 ? -15.323 -7.897 32.177 1.00 98.00 281 ALA A N 1
ATOM 2054 C CA . ALA A 1 281 ? -14.544 -9.091 31.833 1.00 98.00 281 ALA A CA 1
ATOM 2055 C C . ALA A 1 281 ? -14.515 -9.370 30.315 1.00 98.00 281 ALA A C 1
ATOM 2057 O O . ALA A 1 281 ? -13.500 -9.825 29.785 1.00 98.00 281 ALA A O 1
ATOM 2058 N N . ASN A 1 282 ? -15.595 -9.060 29.594 1.00 97.31 282 ASN A N 1
ATOM 2059 C CA . ASN A 1 282 ? -15.646 -9.153 28.133 1.00 97.31 282 ASN A CA 1
ATOM 2060 C C . ASN A 1 282 ? -14.749 -8.097 27.455 1.00 97.31 282 ASN A C 1
ATOM 2062 O O . ASN A 1 282 ? -14.090 -8.401 26.459 1.00 97.31 282 ASN A O 1
ATOM 2066 N N . ALA A 1 283 ? -14.640 -6.887 28.016 1.00 98.19 283 ALA A N 1
ATOM 2067 C CA . ALA A 1 283 ? -13.695 -5.871 27.542 1.00 98.19 283 ALA A CA 1
ATOM 2068 C C . ALA A 1 283 ? -12.223 -6.258 27.811 1.00 98.19 283 ALA A C 1
ATOM 2070 O O . ALA A 1 283 ? -11.369 -6.079 26.940 1.00 98.19 283 ALA A O 1
ATOM 2071 N N . GLU A 1 284 ? -11.919 -6.856 28.969 1.00 98.00 284 GLU A N 1
ATOM 2072 C CA . GLU A 1 284 ? -10.584 -7.396 29.293 1.00 98.00 284 GLU A CA 1
ATOM 2073 C C . GLU A 1 284 ? -10.183 -8.545 28.344 1.00 98.00 284 GLU A C 1
ATOM 2075 O O . GLU A 1 284 ? -9.044 -8.605 27.865 1.00 98.00 284 GLU A O 1
ATOM 2080 N N . GLN A 1 285 ? -11.127 -9.430 28.003 1.00 97.56 285 GLN A N 1
ATOM 2081 C CA . GLN A 1 285 ? -10.922 -10.485 27.003 1.00 97.56 285 GLN A CA 1
ATOM 2082 C C . GLN A 1 285 ? -10.692 -9.912 25.598 1.00 97.56 285 GLN A C 1
ATOM 2084 O O . GLN A 1 285 ? -9.761 -10.340 24.916 1.00 97.56 285 GLN A O 1
ATOM 2089 N N . ALA A 1 286 ? -11.470 -8.908 25.176 1.00 97.62 286 ALA A N 1
ATOM 2090 C CA . ALA A 1 286 ? -11.274 -8.240 23.888 1.00 97.62 286 ALA A CA 1
ATOM 2091 C C . ALA A 1 286 ? -9.898 -7.552 23.792 1.00 97.62 286 ALA A C 1
ATOM 2093 O O . ALA A 1 286 ? -9.227 -7.655 22.764 1.00 97.62 286 ALA A O 1
ATOM 2094 N N . LYS A 1 287 ? -9.425 -6.925 24.880 1.00 97.75 287 LYS A N 1
ATOM 2095 C CA . LYS A 1 287 ? -8.074 -6.344 24.957 1.00 97.75 287 LYS A CA 1
ATOM 2096 C C . LYS A 1 287 ? -6.996 -7.419 24.812 1.00 97.75 287 LYS A C 1
ATOM 2098 O O . LYS A 1 287 ? -6.074 -7.254 24.020 1.00 97.75 287 LYS A O 1
ATOM 2103 N N . THR A 1 288 ? -7.165 -8.544 25.508 1.00 97.19 288 THR A N 1
ATOM 2104 C CA . THR A 1 288 ? -6.262 -9.704 25.427 1.00 97.19 288 THR A CA 1
ATOM 2105 C C . THR A 1 288 ? -6.221 -10.301 24.013 1.00 97.19 288 THR A C 1
ATOM 2107 O O . THR A 1 288 ? -5.156 -10.687 23.535 1.00 97.19 288 THR A O 1
ATOM 2110 N N . ALA A 1 289 ? -7.358 -10.348 23.309 1.00 96.94 289 ALA A N 1
ATOM 2111 C CA . ALA A 1 289 ? -7.426 -10.813 21.924 1.00 96.94 289 ALA A CA 1
ATOM 2112 C C . ALA A 1 289 ? -6.653 -9.894 20.960 1.00 96.94 289 ALA A C 1
ATOM 2114 O O . ALA A 1 289 ? -5.909 -10.399 20.118 1.00 96.94 289 ALA A O 1
ATOM 2115 N N . ILE A 1 290 ? -6.768 -8.567 21.114 1.00 97.75 290 ILE A N 1
ATOM 2116 C CA . ILE A 1 290 ? -5.968 -7.607 20.334 1.00 97.75 290 ILE A CA 1
ATOM 2117 C C . ILE A 1 290 ? -4.483 -7.762 20.643 1.00 97.75 290 ILE A C 1
ATOM 2119 O O . ILE A 1 290 ? -3.695 -7.830 19.711 1.00 97.75 290 ILE A O 1
ATOM 2123 N N . ASP A 1 291 ? -4.090 -7.829 21.917 1.00 96.25 291 ASP A N 1
ATOM 2124 C CA . ASP A 1 291 ? -2.672 -7.895 22.293 1.00 96.25 291 ASP A CA 1
ATOM 2125 C C . ASP A 1 291 ? -1.998 -9.159 21.738 1.00 96.25 291 ASP A C 1
ATOM 2127 O O . ASP A 1 291 ? -0.884 -9.090 21.218 1.00 96.25 291 ASP A O 1
ATOM 2131 N N . ASN A 1 292 ? -2.703 -10.296 21.763 1.00 96.56 292 ASN A N 1
ATOM 2132 C CA . ASN A 1 292 ? -2.246 -11.533 21.130 1.00 96.56 292 ASN A CA 1
ATOM 2133 C C . ASN A 1 292 ? -2.134 -11.391 19.603 1.00 96.56 292 ASN A C 1
ATOM 2135 O O . ASN A 1 292 ? -1.105 -11.759 19.039 1.00 96.56 292 ASN A O 1
ATOM 2139 N N . LYS A 1 293 ? -3.156 -10.842 18.929 1.00 97.12 293 LYS A N 1
ATOM 2140 C CA . LYS A 1 293 ? -3.140 -10.698 17.464 1.00 97.12 293 LYS A CA 1
ATOM 2141 C C . LYS A 1 293 ? -2.118 -9.662 16.993 1.00 97.12 293 LYS A C 1
ATOM 2143 O O . LYS A 1 293 ? -1.476 -9.874 15.975 1.00 97.12 293 LYS A O 1
ATOM 2148 N N . LEU A 1 294 ? -1.910 -8.581 17.742 1.00 96.44 294 LEU A N 1
ATOM 2149 C CA . LEU A 1 294 ? -0.884 -7.579 17.456 1.00 96.44 294 LEU A CA 1
ATOM 2150 C C . LEU A 1 294 ? 0.526 -8.166 17.613 1.00 96.44 294 LEU A C 1
ATOM 2152 O O . LEU A 1 294 ? 1.397 -7.860 16.806 1.00 96.44 294 LEU A O 1
ATOM 2156 N N . ALA A 1 295 ? 0.748 -9.031 18.608 1.00 95.56 295 ALA A N 1
ATOM 2157 C CA . ALA A 1 295 ? 2.006 -9.764 18.759 1.00 95.56 295 ALA A CA 1
ATOM 2158 C C . ALA A 1 295 ? 2.221 -10.816 17.653 1.00 95.56 295 ALA A C 1
ATOM 2160 O O . ALA A 1 295 ? 3.359 -11.046 17.255 1.00 95.56 295 ALA A O 1
ATOM 2161 N N . GLU A 1 296 ? 1.148 -11.431 17.143 1.00 96.00 296 GLU A N 1
ATOM 2162 C CA . GLU A 1 296 ? 1.175 -12.328 15.981 1.00 96.00 296 GLU A CA 1
ATOM 2163 C C . GLU A 1 296 ? 1.598 -11.568 14.711 1.00 96.00 296 GLU A C 1
ATOM 2165 O O . GLU A 1 296 ? 2.669 -11.846 14.172 1.00 96.00 296 GLU A O 1
ATOM 2170 N N . VAL A 1 297 ? 0.836 -10.542 14.306 1.00 96.19 297 VAL A N 1
ATOM 2171 C CA . VAL A 1 297 ? 1.049 -9.774 13.055 1.00 96.19 297 VAL A CA 1
ATOM 2172 C C . VAL A 1 297 ? 2.189 -8.750 13.127 1.00 96.19 297 VAL A C 1
ATOM 2174 O O . VAL A 1 297 ? 2.265 -7.835 12.320 1.00 96.19 297 VAL A O 1
ATOM 2177 N N . THR A 1 298 ? 3.056 -8.843 14.136 1.00 94.81 298 THR A N 1
ATOM 2178 C CA . THR A 1 298 ? 4.322 -8.092 14.188 1.00 94.81 298 THR A CA 1
ATOM 2179 C C . THR A 1 298 ? 5.520 -8.996 14.501 1.00 94.81 298 THR A C 1
ATOM 2181 O O . THR A 1 298 ? 6.634 -8.503 14.686 1.00 94.81 298 THR A O 1
ATOM 2184 N N . SER A 1 299 ? 5.325 -10.324 14.553 1.00 95.25 299 SER A N 1
ATOM 2185 C CA . SER A 1 299 ? 6.340 -11.274 15.031 1.00 95.25 299 SER A CA 1
ATOM 2186 C C . SER A 1 299 ? 7.527 -11.473 14.081 1.00 95.25 299 SER A C 1
ATOM 2188 O O . SER A 1 299 ? 8.590 -11.896 14.542 1.00 95.25 299 SER A O 1
ATOM 2190 N N . ASP A 1 300 ? 7.362 -11.229 12.783 1.00 94.50 300 ASP A N 1
ATOM 2191 C CA . ASP A 1 300 ? 8.424 -11.278 11.766 1.00 94.50 300 ASP A CA 1
ATOM 2192 C C . ASP A 1 300 ? 8.855 -9.878 11.281 1.00 94.50 300 ASP A C 1
ATOM 2194 O O . ASP A 1 300 ? 9.875 -9.742 10.604 1.00 94.50 300 ASP A O 1
ATOM 2198 N N . GLY A 1 301 ? 8.128 -8.836 11.696 1.00 95.38 301 GLY A N 1
ATOM 2199 C CA . GLY A 1 301 ? 8.330 -7.446 11.293 1.00 95.38 301 GLY A CA 1
ATOM 2200 C C . GLY A 1 301 ? 7.570 -7.031 10.030 1.00 95.38 301 GLY A C 1
ATOM 2201 O O . GLY A 1 301 ? 7.697 -5.871 9.632 1.00 95.38 301 GLY A O 1
ATOM 2202 N N . LEU A 1 302 ? 6.788 -7.930 9.424 1.00 96.19 302 LEU A N 1
ATOM 2203 C CA . LEU A 1 302 ? 5.912 -7.648 8.290 1.00 96.19 302 LEU A CA 1
ATOM 2204 C C . LEU A 1 302 ? 4.478 -7.392 8.777 1.00 96.19 302 LEU A C 1
ATOM 2206 O O . LEU A 1 302 ? 4.050 -7.928 9.794 1.00 96.19 302 LEU A O 1
ATOM 2210 N N . VAL A 1 303 ? 3.750 -6.537 8.061 1.00 97.25 303 VAL A N 1
ATOM 2211 C CA . VAL A 1 303 ? 2.334 -6.229 8.291 1.00 97.25 303 VAL A CA 1
ATOM 2212 C C . VAL A 1 303 ? 1.664 -6.071 6.933 1.00 97.25 303 VAL A C 1
ATOM 2214 O O . VAL A 1 303 ? 1.901 -5.083 6.224 1.00 97.25 303 VAL A O 1
ATOM 2217 N N . THR A 1 304 ? 0.801 -7.021 6.586 1.00 96.00 304 THR A N 1
ATOM 2218 C CA . THR A 1 304 ? -0.005 -6.984 5.358 1.00 96.00 304 THR A CA 1
ATOM 2219 C C . THR A 1 304 ? -1.303 -6.172 5.535 1.00 96.00 304 THR A C 1
ATOM 2221 O O . THR A 1 304 ? -1.737 -5.901 6.664 1.00 96.00 304 THR A O 1
ATOM 2224 N N . PRO A 1 305 ? -1.981 -5.774 4.436 1.00 95.88 305 PRO A N 1
ATOM 2225 C CA . PRO A 1 305 ? -3.277 -5.096 4.513 1.00 95.88 305 PRO A CA 1
ATOM 2226 C C . PRO A 1 305 ? -4.371 -5.915 5.222 1.00 95.88 305 PRO A C 1
ATOM 2228 O O . PRO A 1 305 ? -5.176 -5.343 5.961 1.00 95.88 305 PRO A O 1
ATOM 2231 N N . ASP A 1 306 ? -4.389 -7.236 5.023 1.00 95.38 306 ASP A N 1
ATOM 2232 C CA . ASP A 1 306 ? -5.403 -8.130 5.596 1.00 95.38 306 ASP A CA 1
ATOM 2233 C C . ASP A 1 306 ? -5.195 -8.306 7.110 1.00 95.38 306 ASP A C 1
ATOM 2235 O O . ASP A 1 306 ? -6.136 -8.143 7.888 1.00 95.38 306 ASP A O 1
ATOM 2239 N N . GLU A 1 307 ? -3.954 -8.523 7.556 1.00 97.12 307 GLU A N 1
ATOM 2240 C CA . GLU A 1 307 ? -3.596 -8.606 8.980 1.00 97.12 307 GLU A CA 1
ATOM 2241 C C . GLU A 1 307 ? -3.935 -7.329 9.751 1.00 97.12 307 GLU A C 1
ATOM 2243 O O . GLU A 1 307 ? -4.498 -7.382 10.851 1.00 97.12 307 GLU A O 1
ATOM 2248 N N . LYS A 1 308 ? -3.653 -6.166 9.150 1.00 96.50 308 LYS A N 1
ATOM 2249 C CA . LYS A 1 308 ? -4.086 -4.880 9.698 1.00 96.50 308 LYS A CA 1
ATOM 2250 C C . LYS A 1 308 ? -5.611 -4.821 9.826 1.00 96.50 308 LYS A C 1
ATOM 2252 O O . LYS A 1 308 ? -6.109 -4.369 10.857 1.00 96.50 308 LYS A O 1
ATOM 2257 N N . SER A 1 309 ? -6.351 -5.288 8.818 1.00 96.31 309 SER A N 1
ATOM 2258 C CA . SER A 1 309 ? -7.818 -5.303 8.852 1.00 96.31 309 SER A CA 1
ATOM 2259 C C . SER A 1 309 ? -8.378 -6.223 9.945 1.00 96.31 309 SER A C 1
ATOM 2261 O O . SER A 1 309 ? -9.422 -5.907 10.520 1.00 96.31 309 SER A O 1
ATOM 2263 N N . GLU A 1 310 ? -7.705 -7.333 10.266 1.00 97.00 310 GLU A N 1
ATOM 2264 C CA . GLU A 1 310 ? -8.080 -8.192 11.397 1.00 97.00 310 GLU A CA 1
ATOM 2265 C C . GLU A 1 310 ? -7.852 -7.483 12.744 1.00 97.00 310 GLU A C 1
ATOM 2267 O O . GLU A 1 310 ? -8.735 -7.498 13.606 1.00 97.00 310 GLU A O 1
ATOM 2272 N N . VAL A 1 311 ? -6.723 -6.779 12.912 1.00 97.81 311 VAL A N 1
ATOM 2273 C CA . VAL A 1 311 ? -6.461 -5.960 14.113 1.00 97.81 311 VAL A CA 1
ATOM 2274 C C . VAL A 1 311 ? -7.466 -4.806 14.241 1.00 97.81 311 VAL A C 1
ATOM 2276 O O . VAL A 1 311 ? -8.007 -4.591 15.327 1.00 97.81 311 VAL A O 1
ATOM 2279 N N . ASP A 1 312 ? -7.786 -4.100 13.152 1.00 97.50 312 ASP A N 1
ATOM 2280 C CA . ASP A 1 312 ? -8.771 -3.006 13.149 1.00 97.50 312 ASP A CA 1
ATOM 2281 C C . ASP A 1 312 ? -10.189 -3.482 13.529 1.00 97.50 312 ASP A C 1
ATOM 2283 O O . ASP A 1 312 ? -10.923 -2.765 14.219 1.00 97.50 312 ASP A O 1
ATOM 2287 N N . ALA A 1 313 ? -10.577 -4.705 13.147 1.00 96.94 313 ALA A N 1
ATOM 2288 C CA . ALA A 1 313 ? -11.845 -5.314 13.557 1.00 96.94 313 ALA A CA 1
ATOM 2289 C C . ALA A 1 313 ? -11.866 -5.689 15.054 1.00 96.94 313 ALA A C 1
ATOM 2291 O O . ALA A 1 313 ? -12.874 -5.485 15.743 1.00 96.94 313 ALA A O 1
ATOM 2292 N N . LEU A 1 314 ? -10.747 -6.185 15.592 1.00 97.75 314 LEU A N 1
ATOM 2293 C CA . LEU A 1 314 ? -10.618 -6.462 17.026 1.00 97.75 314 LEU A CA 1
ATOM 2294 C C . LEU A 1 314 ? -10.621 -5.165 17.857 1.00 97.75 314 LEU A C 1
ATOM 2296 O O . LEU A 1 314 ? -11.294 -5.114 18.886 1.00 97.75 314 LEU A O 1
ATOM 2300 N N . ILE A 1 315 ? -9.977 -4.087 17.390 1.00 97.81 315 ILE A N 1
ATOM 2301 C CA . ILE A 1 315 ? -10.012 -2.760 18.040 1.00 97.81 315 ILE A CA 1
ATOM 2302 C C . ILE A 1 315 ? -11.449 -2.215 18.125 1.00 97.81 315 ILE A C 1
ATOM 2304 O O . ILE A 1 315 ? -11.867 -1.750 19.187 1.00 97.81 315 ILE A O 1
ATOM 2308 N N . GLN A 1 316 ? -12.241 -2.335 17.053 1.00 97.12 316 GLN A N 1
ATOM 2309 C CA . GLN A 1 316 ? -13.668 -1.975 17.079 1.00 97.12 316 GLN A CA 1
ATOM 2310 C C . GLN A 1 316 ? -14.468 -2.825 18.078 1.00 97.12 316 GLN A C 1
ATOM 2312 O O . GLN A 1 316 ? -15.353 -2.308 18.767 1.00 97.12 316 GLN A O 1
ATOM 2317 N N . THR A 1 317 ? -14.134 -4.113 18.199 1.00 96.81 317 THR A N 1
ATOM 2318 C CA . THR A 1 317 ? -14.755 -5.029 19.169 1.00 96.81 317 THR A CA 1
ATOM 2319 C C . THR A 1 317 ? -14.443 -4.609 20.611 1.00 96.81 317 THR A C 1
ATOM 2321 O O . THR A 1 317 ? -15.351 -4.558 21.441 1.00 96.81 317 THR A O 1
ATOM 2324 N N . LEU A 1 318 ? -13.194 -4.227 20.907 1.00 97.94 318 LEU A N 1
ATOM 2325 C CA . LEU A 1 318 ? -12.787 -3.729 22.224 1.00 97.94 318 LEU A CA 1
ATOM 2326 C C . LEU A 1 318 ? -13.515 -2.444 22.620 1.00 97.94 318 LEU A C 1
ATOM 2328 O O . LEU A 1 318 ? -14.063 -2.383 23.717 1.00 97.94 318 LEU A O 1
ATOM 2332 N N . GLU A 1 319 ? -13.526 -1.414 21.773 1.00 97.62 319 GLU A N 1
ATOM 2333 C CA . GLU A 1 319 ? -14.167 -0.146 22.155 1.00 97.62 319 GLU A CA 1
ATOM 2334 C C . GLU A 1 319 ? -15.699 -0.298 22.268 1.00 97.62 319 GLU A C 1
ATOM 2336 O O . GLU A 1 319 ? -16.315 0.321 23.137 1.00 97.62 319 GLU A O 1
ATOM 2341 N N . SER A 1 320 ? -16.309 -1.218 21.506 1.00 96.94 320 SER A N 1
ATOM 2342 C CA . SER A 1 320 ? -17.716 -1.619 21.693 1.00 96.94 320 SER A CA 1
ATOM 2343 C C . SER A 1 320 ? -17.953 -2.318 23.042 1.00 96.94 320 SER A C 1
ATOM 2345 O O . SER A 1 320 ? -18.924 -2.017 23.743 1.00 96.94 320 SER A O 1
ATOM 2347 N N . ALA A 1 321 ? -17.051 -3.219 23.449 1.00 97.69 321 ALA A N 1
ATOM 2348 C CA . ALA A 1 321 ? -17.116 -3.892 24.746 1.00 97.69 321 ALA A CA 1
ATOM 2349 C C . ALA A 1 321 ? -16.894 -2.912 25.913 1.00 97.69 321 ALA A C 1
ATOM 2351 O O . ALA A 1 321 ? -17.652 -2.938 26.880 1.00 97.69 321 ALA A O 1
ATOM 2352 N N . LYS A 1 322 ? -15.929 -1.988 25.801 1.00 97.75 322 LYS A N 1
ATOM 2353 C CA . LYS A 1 322 ? -15.685 -0.920 26.788 1.00 97.75 322 LYS A CA 1
ATOM 2354 C C . LYS A 1 322 ? -16.888 0.010 26.938 1.00 97.75 322 LYS A C 1
ATOM 2356 O O . LYS A 1 322 ? -17.234 0.363 28.062 1.00 97.75 322 LYS A O 1
ATOM 2361 N N . GLN A 1 323 ? -17.550 0.379 25.839 1.00 98.06 323 GLN A N 1
ATOM 2362 C CA . GLN A 1 323 ? -18.775 1.180 25.896 1.00 98.06 323 GLN A CA 1
ATOM 2363 C C . GLN A 1 323 ? -19.922 0.410 26.572 1.00 98.06 323 GLN A C 1
ATOM 2365 O O . GLN A 1 323 ? -20.571 0.958 27.459 1.00 98.06 323 GLN A O 1
ATOM 2370 N N . THR A 1 324 ? -20.109 -0.872 26.243 1.00 97.69 324 THR A N 1
ATOM 2371 C CA . THR A 1 324 ? -21.119 -1.738 26.888 1.00 97.69 324 THR A CA 1
ATOM 2372 C C . THR A 1 324 ? -20.860 -1.886 28.393 1.00 97.69 324 THR A C 1
ATOM 2374 O O . THR A 1 324 ? -21.773 -1.747 29.206 1.00 97.69 324 THR A O 1
ATOM 2377 N N . ALA A 1 325 ? -19.599 -2.107 28.781 1.00 98.19 325 ALA A N 1
ATOM 2378 C CA . ALA A 1 325 ? -19.170 -2.174 30.176 1.00 98.19 325 ALA A CA 1
ATOM 2379 C C . ALA A 1 325 ? -19.432 -0.861 30.919 1.00 98.19 325 ALA A C 1
ATOM 2381 O O . ALA A 1 325 ? -19.954 -0.878 32.030 1.00 98.19 325 ALA A O 1
ATOM 2382 N N . LYS A 1 326 ? -19.138 0.277 30.284 1.00 98.06 326 LYS A N 1
ATOM 2383 C CA . LYS A 1 326 ? -19.406 1.610 30.828 1.00 98.06 326 LYS A CA 1
ATOM 2384 C C . LYS A 1 326 ? -20.899 1.877 31.010 1.00 98.06 326 LYS A C 1
ATOM 2386 O O . LYS A 1 326 ? -21.286 2.467 32.010 1.00 98.06 326 LYS A O 1
ATOM 2391 N N . GLU A 1 327 ? -21.737 1.456 30.066 1.00 97.94 327 GLU A N 1
ATOM 2392 C CA . GLU A 1 327 ? -23.194 1.590 30.163 1.00 97.94 327 GLU A CA 1
ATOM 2393 C C . GLU A 1 327 ? -23.753 0.762 31.325 1.00 97.94 327 GLU A C 1
ATOM 2395 O O . GLU A 1 327 ? -24.400 1.331 32.202 1.00 97.94 327 GLU A O 1
ATOM 2400 N N . LYS A 1 328 ? -23.416 -0.533 31.410 1.00 97.19 328 LYS A N 1
ATOM 2401 C CA . LYS A 1 328 ? -23.838 -1.393 32.530 1.00 97.19 328 LYS A CA 1
ATOM 2402 C C . LYS A 1 328 ? -23.319 -0.902 33.880 1.00 97.19 328 LYS A C 1
ATOM 2404 O O . LYS A 1 328 ? -24.075 -0.844 34.843 1.00 97.19 328 LYS A O 1
ATOM 2409 N N . LEU A 1 329 ? -22.058 -0.480 33.952 1.00 97.44 329 LEU A N 1
ATOM 2410 C CA . LEU A 1 329 ? -21.464 0.035 35.185 1.00 97.44 329 LEU A CA 1
ATOM 2411 C C . LEU A 1 329 ? -22.062 1.382 35.623 1.00 97.44 329 LEU A C 1
ATOM 2413 O O . LEU A 1 329 ? -22.118 1.663 36.820 1.00 97.44 329 LEU A O 1
ATOM 2417 N N . ASN A 1 330 ? -22.543 2.207 34.687 1.00 96.25 330 ASN A N 1
ATOM 2418 C CA . ASN A 1 330 ? -23.279 3.429 35.016 1.00 96.25 330 ASN A CA 1
ATOM 2419 C C . ASN A 1 330 ? -24.651 3.134 35.642 1.00 96.25 330 ASN A C 1
ATOM 2421 O O . ASN A 1 330 ? -25.042 3.901 36.517 1.00 96.25 330 ASN A O 1
ATOM 2425 N N . SER A 1 331 ? -25.331 2.050 35.241 1.00 95.50 331 SER A N 1
ATOM 2426 C CA . SER A 1 331 ? -26.620 1.630 35.820 1.00 95.50 331 SER A CA 1
ATOM 2427 C C . SER A 1 331 ? -26.523 1.127 37.261 1.00 95.50 331 SER A C 1
ATOM 2429 O O . SER A 1 331 ? -27.467 1.310 38.008 1.00 95.50 331 SER A O 1
ATOM 2431 N N . VAL A 1 332 ? -25.397 0.537 37.679 1.00 96.31 332 VAL A N 1
ATOM 2432 C CA . VAL A 1 332 ? -25.197 0.141 39.089 1.00 96.31 332 VAL A CA 1
ATOM 2433 C C . VAL A 1 332 ? -25.277 1.385 40.001 1.00 96.31 332 VAL A C 1
ATOM 2435 O O . VAL A 1 332 ? -24.573 2.359 39.711 1.00 96.31 332 VAL A O 1
ATOM 2438 N N . PRO A 1 333 ? -26.028 1.394 41.114 1.00 93.81 333 PRO A N 1
ATOM 2439 C CA . PRO A 1 333 ? -26.114 2.550 42.003 1.00 93.81 333 PRO A CA 1
ATOM 2440 C C . PRO A 1 333 ? -24.777 3.019 42.603 1.00 93.81 333 PRO A C 1
ATOM 2442 O O . PRO A 1 333 ? -23.738 2.351 42.584 1.00 93.81 333 PRO A O 1
ATOM 2445 N N . SER A 1 334 ? -24.766 4.251 43.118 1.00 90.81 334 SER A N 1
ATOM 2446 C CA . SER A 1 334 ? -23.576 4.835 43.745 1.00 90.81 334 SER A CA 1
ATOM 2447 C C . SER A 1 334 ? -23.410 4.339 45.183 1.00 90.81 334 SER A C 1
ATOM 2449 O O . SER A 1 334 ? -24.220 4.674 46.046 1.00 90.81 334 SER A O 1
ATOM 2451 N N . GLY A 1 335 ? -22.323 3.613 45.453 1.00 86.62 335 GLY A N 1
ATOM 2452 C CA . GLY A 1 335 ? -22.023 3.037 46.771 1.00 86.62 335 GLY A CA 1
ATOM 2453 C C . GLY A 1 335 ? -22.223 1.521 46.855 1.00 86.62 335 GLY A C 1
ATOM 2454 O O . GLY A 1 335 ? -21.798 0.921 47.841 1.00 86.62 335 GLY A O 1
ATOM 2455 N N . THR A 1 336 ? -22.791 0.893 45.821 1.00 93.25 336 THR A N 1
ATOM 2456 C CA . THR A 1 336 ? -22.872 -0.567 45.684 1.00 93.25 336 THR A CA 1
ATOM 2457 C C . THR A 1 336 ? -21.462 -1.171 45.713 1.00 93.25 336 THR A C 1
ATOM 2459 O O . THR A 1 336 ? -20.581 -0.794 44.931 1.00 93.25 336 THR A O 1
ATOM 2462 N N . ALA A 1 337 ? -21.215 -2.083 46.656 1.00 92.88 337 ALA A N 1
ATOM 2463 C CA . ALA A 1 337 ? -19.873 -2.582 46.946 1.00 92.88 337 ALA A CA 1
ATOM 2464 C C . ALA A 1 337 ? -19.246 -3.287 45.728 1.00 92.88 337 ALA A C 1
ATOM 2466 O O . ALA A 1 337 ? -19.839 -4.193 45.152 1.00 92.88 337 ALA A O 1
ATOM 2467 N N . GLY A 1 338 ? -18.029 -2.882 45.350 1.00 95.31 338 GLY A N 1
ATOM 2468 C CA . GLY A 1 338 ? -17.310 -3.401 44.178 1.00 95.31 338 GLY A CA 1
ATOM 2469 C C . GLY A 1 338 ? -17.492 -2.590 42.887 1.00 95.31 338 GLY A C 1
ATOM 2470 O O . GLY A 1 338 ? -16.730 -2.805 41.945 1.00 95.31 338 GLY A O 1
ATOM 2471 N N . LYS A 1 339 ? -18.414 -1.611 42.829 1.00 96.19 339 LYS A N 1
ATOM 2472 C CA . LYS A 1 339 ? -18.556 -0.722 41.656 1.00 96.19 339 LYS A CA 1
ATOM 2473 C C . LYS A 1 339 ? -17.248 0.012 41.322 1.00 96.19 339 LYS A C 1
ATOM 2475 O O . LYS A 1 339 ? -16.838 0.039 40.163 1.00 96.19 339 LYS A O 1
ATOM 2480 N N . ASP A 1 340 ? -16.564 0.552 42.330 1.00 96.50 340 ASP A N 1
ATOM 2481 C CA . ASP A 1 340 ? -15.318 1.311 42.143 1.00 96.50 340 ASP A CA 1
ATOM 2482 C C . ASP A 1 340 ? -14.146 0.425 41.667 1.00 96.50 340 ASP A C 1
ATOM 2484 O O . ASP A 1 340 ? -13.290 0.879 40.901 1.00 96.50 340 ASP A O 1
ATOM 2488 N N . ASP A 1 341 ? -14.133 -0.859 42.043 1.00 97.31 341 ASP A N 1
ATOM 2489 C CA . ASP A 1 341 ? -13.153 -1.838 41.552 1.00 97.31 341 ASP A CA 1
ATOM 2490 C C . ASP A 1 341 ? -13.398 -2.176 40.072 1.00 97.31 341 ASP A C 1
ATOM 2492 O O . ASP A 1 341 ? -12.450 -2.278 39.289 1.00 97.31 341 ASP A O 1
ATOM 2496 N N . LEU A 1 342 ? -14.666 -2.299 39.656 1.00 98.19 342 LEU A N 1
ATOM 2497 C CA . LEU A 1 342 ? -15.041 -2.471 38.247 1.00 98.19 342 LEU A CA 1
ATOM 2498 C C . LEU A 1 342 ? -14.713 -1.229 37.407 1.00 98.19 342 LEU A C 1
ATOM 2500 O O . LEU A 1 342 ? -14.201 -1.373 36.296 1.00 98.19 342 LEU A O 1
ATOM 2504 N N . GLN A 1 343 ? -14.935 -0.025 37.945 1.00 97.88 343 GLN A N 1
ATOM 2505 C CA . GLN A 1 343 ? -14.548 1.235 37.299 1.00 97.88 343 GLN A CA 1
ATOM 2506 C C . GLN A 1 343 ? -13.031 1.294 37.104 1.00 97.88 343 GLN A C 1
ATOM 2508 O O . GLN A 1 343 ? -12.550 1.533 35.998 1.00 97.88 343 GLN A O 1
ATOM 2513 N N . THR A 1 344 ? -12.276 0.964 38.154 1.00 98.00 344 THR A N 1
ATOM 2514 C CA . THR A 1 344 ? -10.811 0.898 38.110 1.00 98.00 344 THR A CA 1
ATOM 2515 C C . THR A 1 344 ? -10.319 -0.137 37.094 1.00 98.00 344 THR A C 1
ATOM 2517 O O . THR A 1 344 ? -9.378 0.139 36.352 1.00 98.00 344 THR A O 1
ATOM 2520 N N . ARG A 1 345 ? -10.946 -1.319 37.004 1.00 98.38 345 ARG A N 1
ATOM 2521 C CA . ARG A 1 345 ? -10.626 -2.321 35.969 1.00 98.38 345 ARG A CA 1
ATOM 2522 C C . ARG A 1 345 ? -10.873 -1.776 34.563 1.00 98.38 345 ARG A C 1
ATOM 2524 O O . ARG A 1 345 ? -9.965 -1.839 33.740 1.00 98.38 345 ARG A O 1
ATOM 2531 N N . LEU A 1 346 ? -12.045 -1.188 34.315 1.00 98.25 346 LEU A N 1
ATOM 2532 C CA . LEU A 1 346 ? -12.442 -0.642 33.014 1.00 98.25 346 LEU A CA 1
ATOM 2533 C C . LEU A 1 346 ? -11.536 0.509 32.541 1.00 98.25 346 LEU A C 1
ATOM 2535 O O . LEU A 1 346 ? -11.125 0.525 31.380 1.00 98.25 346 LEU A O 1
ATOM 2539 N N . ASP A 1 347 ? -11.177 1.437 33.430 1.00 97.75 347 ASP A N 1
ATOM 2540 C CA . ASP A 1 347 ? -10.302 2.573 33.100 1.00 97.75 347 ASP A CA 1
ATOM 2541 C C . ASP A 1 347 ? -8.845 2.149 32.835 1.00 97.75 347 ASP A C 1
ATOM 2543 O O . ASP A 1 347 ? -8.130 2.818 32.086 1.00 97.75 347 ASP A O 1
ATOM 2547 N N . ASN A 1 348 ? -8.405 1.009 33.382 1.00 97.94 348 ASN A N 1
ATOM 2548 C CA . ASN A 1 348 ? -7.102 0.415 33.065 1.00 97.94 348 ASN A CA 1
ATOM 2549 C C . ASN A 1 348 ? -7.056 -0.254 31.671 1.00 97.94 348 ASN A C 1
ATOM 2551 O O . ASN A 1 348 ? -5.969 -0.615 31.209 1.00 97.94 348 ASN A O 1
ATOM 2555 N N . ILE A 1 349 ? -8.189 -0.405 30.968 1.00 97.50 349 ILE A N 1
ATOM 2556 C CA . ILE A 1 349 ? -8.238 -1.004 29.623 1.00 97.50 349 ILE A CA 1
ATOM 2557 C C . ILE A 1 349 ? -7.798 0.020 28.565 1.00 97.50 349 ILE A C 1
ATOM 2559 O O . ILE A 1 349 ? -8.603 0.699 27.912 1.00 97.50 349 ILE A O 1
ATOM 2563 N N . THR A 1 350 ? -6.481 0.116 28.385 1.00 93.81 350 THR A N 1
ATOM 2564 C CA . THR A 1 350 ? -5.839 1.008 27.413 1.00 93.81 350 THR A CA 1
ATOM 2565 C C . THR A 1 350 ? -6.342 0.770 25.985 1.00 93.81 350 THR A C 1
ATOM 2567 O O . THR A 1 350 ? -6.498 -0.365 25.536 1.00 93.81 350 THR A O 1
ATOM 2570 N N . SER A 1 351 ? -6.596 1.853 25.247 1.00 91.19 351 SER A N 1
ATOM 2571 C CA . SER A 1 351 ? -6.876 1.782 23.807 1.00 91.19 351 SER A CA 1
ATOM 2572 C C . SER A 1 351 ? -5.611 1.405 23.031 1.00 91.19 351 SER A C 1
ATOM 2574 O O . SER A 1 351 ? -4.503 1.776 23.422 1.00 91.19 351 SER A O 1
ATOM 2576 N N . VAL A 1 352 ? -5.778 0.680 21.923 1.00 95.19 352 VAL A N 1
ATOM 2577 C CA . VAL A 1 352 ? -4.673 0.156 21.105 1.00 95.19 352 VAL A CA 1
ATOM 2578 C C . VAL A 1 352 ? -4.569 0.922 19.785 1.00 95.19 352 VAL A C 1
ATOM 2580 O O . VAL A 1 352 ? -5.578 1.227 19.152 1.00 95.19 352 VAL A O 1
ATOM 2583 N N . THR A 1 353 ? -3.343 1.226 19.360 1.00 93.88 353 THR A N 1
ATOM 2584 C CA . THR A 1 353 ? -3.048 1.773 18.029 1.00 93.88 353 THR A CA 1
ATOM 2585 C C . THR A 1 353 ? -2.867 0.647 17.018 1.00 93.88 353 THR A C 1
ATOM 2587 O O . THR A 1 353 ? -2.044 -0.241 17.224 1.00 93.88 353 THR A O 1
ATOM 2590 N N . SER A 1 354 ? -3.604 0.713 15.914 1.00 94.38 354 SER A N 1
ATOM 2591 C CA . SER A 1 354 ? -3.478 -0.218 14.790 1.00 94.38 354 SER A CA 1
ATOM 2592 C C . SER A 1 354 ? -2.125 -0.066 14.067 1.00 94.38 354 SER A C 1
ATOM 2594 O O . SER A 1 354 ? -1.661 1.071 13.939 1.00 94.38 354 SER A O 1
ATOM 2596 N N . PRO A 1 355 ? -1.490 -1.154 13.583 1.00 94.69 355 PRO A N 1
ATOM 2597 C CA . PRO A 1 355 ? -0.169 -1.100 12.952 1.00 94.69 355 PRO A CA 1
ATOM 2598 C C . PRO A 1 355 ? -0.175 -0.384 11.588 1.00 94.69 355 PRO A C 1
ATOM 2600 O O . PRO A 1 355 ? -1.224 -0.181 10.967 1.00 94.69 355 PRO A O 1
ATOM 2603 N N . GLU A 1 356 ? 1.011 -0.001 11.114 1.00 94.12 356 GLU A N 1
ATOM 2604 C CA . GLU A 1 356 ? 1.239 0.499 9.751 1.00 94.12 356 GLU A CA 1
ATOM 2605 C C . GLU A 1 356 ? 1.545 -0.677 8.807 1.00 94.12 356 GLU A C 1
ATOM 2607 O O . GLU A 1 356 ? 2.208 -1.624 9.215 1.00 94.12 356 GLU A O 1
ATOM 2612 N N . ILE A 1 357 ? 1.061 -0.623 7.560 1.00 95.31 357 ILE A N 1
ATOM 2613 C CA . ILE A 1 357 ? 1.344 -1.640 6.528 1.00 95.31 357 ILE A CA 1
ATOM 2614 C C . ILE A 1 357 ? 2.764 -1.413 5.997 1.00 95.31 357 ILE A C 1
ATOM 2616 O O . ILE A 1 357 ? 3.119 -0.271 5.695 1.00 95.31 357 ILE A O 1
ATOM 2620 N N . ASN A 1 358 ? 3.550 -2.482 5.855 1.00 94.38 358 ASN A N 1
ATOM 2621 C CA . ASN A 1 358 ? 4.917 -2.427 5.317 1.00 94.38 358 ASN A CA 1
ATOM 2622 C C . ASN A 1 358 ? 5.282 -3.579 4.349 1.00 94.38 358 ASN A C 1
ATOM 2624 O O . ASN A 1 358 ? 6.421 -3.627 3.879 1.00 94.38 358 ASN A O 1
ATOM 2628 N N . ASP A 1 359 ? 4.328 -4.467 4.047 1.00 96.12 359 ASP A N 1
ATOM 2629 C CA . ASP A 1 359 ? 4.355 -5.423 2.932 1.00 96.12 359 ASP A CA 1
ATOM 2630 C C . ASP A 1 359 ? 3.020 -5.309 2.169 1.00 96.12 359 ASP A C 1
ATOM 2632 O O . ASP A 1 359 ? 2.046 -6.022 2.443 1.00 96.12 359 ASP A O 1
ATOM 2636 N N . VAL A 1 360 ? 2.925 -4.323 1.268 1.00 95.44 360 VAL A N 1
ATOM 2637 C CA . VAL A 1 360 ? 1.655 -3.957 0.609 1.00 95.44 360 VAL A CA 1
ATOM 2638 C C . VAL A 1 360 ? 1.136 -5.036 -0.353 1.00 95.44 360 VAL A C 1
ATOM 2640 O O . VAL A 1 360 ? -0.083 -5.171 -0.481 1.00 95.44 360 VAL A O 1
ATOM 2643 N N . ASP A 1 361 ? 2.002 -5.810 -1.019 1.00 93.12 361 ASP A N 1
ATOM 2644 C CA . ASP A 1 361 ? 1.600 -6.946 -1.871 1.00 93.12 361 ASP A CA 1
ATOM 2645 C C . ASP A 1 361 ? 1.663 -8.320 -1.192 1.00 93.12 361 ASP A C 1
ATOM 2647 O O . ASP A 1 361 ? 1.330 -9.321 -1.833 1.00 93.12 361 ASP A O 1
ATOM 2651 N N . SER A 1 362 ? 1.997 -8.377 0.102 1.00 94.69 362 SER A N 1
ATOM 2652 C CA . SER A 1 362 ? 2.076 -9.623 0.882 1.00 94.69 362 SER A CA 1
ATOM 2653 C C . SER A 1 362 ? 3.065 -10.627 0.271 1.00 94.69 362 SER A C 1
ATOM 2655 O O . SER A 1 362 ? 2.783 -11.826 0.165 1.00 94.69 362 SER A O 1
ATOM 2657 N N . ASN A 1 363 ? 4.212 -10.123 -0.200 1.00 92.44 363 ASN A N 1
ATOM 2658 C CA . ASN A 1 363 ? 5.215 -10.909 -0.921 1.00 92.44 363 ASN A CA 1
ATOM 2659 C C . ASN A 1 363 ? 6.336 -11.470 -0.023 1.00 92.44 363 ASN A C 1
ATOM 2661 O O . ASN A 1 363 ? 7.142 -12.283 -0.492 1.00 92.44 363 ASN A O 1
ATOM 2665 N N . GLY A 1 364 ? 6.361 -11.095 1.260 1.00 94.50 364 GLY A N 1
ATOM 2666 C CA . GLY A 1 364 ? 7.350 -11.527 2.247 1.00 94.50 364 GLY A CA 1
ATOM 2667 C C . GLY A 1 364 ? 8.605 -10.649 2.311 1.00 94.50 364 GLY A C 1
ATOM 2668 O O . GLY A 1 364 ? 9.622 -11.094 2.850 1.00 94.50 364 GLY A O 1
ATOM 2669 N N . VAL A 1 365 ? 8.580 -9.441 1.733 1.00 94.00 365 VAL A N 1
ATOM 2670 C CA . VAL A 1 365 ? 9.716 -8.504 1.700 1.00 94.00 365 VAL A CA 1
ATOM 2671 C C . VAL A 1 365 ? 9.244 -7.079 1.977 1.00 94.00 365 VAL A C 1
ATOM 2673 O O . VAL A 1 365 ? 8.474 -6.516 1.200 1.00 94.00 365 VAL A O 1
ATOM 2676 N N . LEU A 1 366 ? 9.799 -6.468 3.032 1.00 95.50 366 LEU A N 1
ATOM 2677 C CA . LEU A 1 366 ? 9.562 -5.069 3.398 1.00 95.50 366 LEU A CA 1
ATOM 2678 C C . LEU A 1 366 ? 9.624 -4.133 2.185 1.00 95.50 366 LEU A C 1
ATOM 2680 O O . LEU A 1 366 ? 10.629 -4.092 1.468 1.00 95.50 366 LEU A O 1
ATOM 2684 N N . ASP A 1 367 ? 8.601 -3.298 2.025 1.00 95.19 367 ASP A N 1
ATOM 2685 C CA . ASP A 1 367 ? 8.504 -2.293 0.962 1.00 95.19 367 ASP A CA 1
ATOM 2686 C C . ASP A 1 367 ? 9.739 -1.368 0.913 1.00 95.19 367 ASP A C 1
ATOM 2688 O O . ASP A 1 367 ? 10.194 -0.954 -0.158 1.00 95.19 367 ASP A O 1
ATOM 2692 N N . THR A 1 368 ? 10.342 -1.078 2.074 1.00 95.12 368 THR A N 1
ATOM 2693 C CA . THR A 1 368 ? 11.587 -0.298 2.188 1.00 95.12 368 THR A CA 1
ATOM 2694 C C . THR A 1 368 ? 12.788 -0.992 1.553 1.00 95.12 368 THR A C 1
ATOM 2696 O O . THR A 1 368 ? 13.629 -0.329 0.944 1.00 95.12 368 THR A O 1
ATOM 2699 N N . ASP A 1 369 ? 12.860 -2.317 1.659 1.00 95.38 369 ASP A N 1
ATOM 2700 C CA . ASP A 1 369 ? 13.968 -3.124 1.153 1.00 95.38 369 ASP A CA 1
ATOM 2701 C C . ASP A 1 369 ? 13.803 -3.360 -0.352 1.00 95.38 369 ASP A C 1
ATOM 2703 O O . ASP A 1 369 ? 14.777 -3.252 -1.105 1.00 95.38 369 ASP A O 1
ATOM 2707 N N . GLN A 1 370 ? 12.558 -3.544 -0.816 1.00 95.81 370 GLN A N 1
ATOM 2708 C CA . GLN A 1 370 ? 12.216 -3.526 -2.242 1.00 95.81 370 GLN A CA 1
ATOM 2709 C C . GLN A 1 370 ? 12.651 -2.202 -2.905 1.00 95.81 370 GLN A C 1
ATOM 2711 O O . GLN A 1 370 ? 13.291 -2.203 -3.963 1.00 95.81 370 GLN A O 1
ATOM 2716 N N . LEU A 1 371 ? 12.355 -1.059 -2.270 1.00 96.44 371 LEU A N 1
ATOM 2717 C CA . LEU A 1 371 ? 12.787 0.263 -2.740 1.00 96.44 371 LEU A CA 1
ATOM 2718 C C . LEU A 1 371 ? 14.313 0.442 -2.703 1.00 96.44 371 LEU A C 1
ATOM 2720 O O . LEU A 1 371 ? 14.869 1.078 -3.602 1.00 96.44 371 LEU A O 1
ATOM 2724 N N . LEU A 1 372 ? 15.004 -0.116 -1.704 1.00 96.00 372 LEU A N 1
ATOM 2725 C CA . LEU A 1 372 ? 16.463 -0.038 -1.587 1.00 96.00 372 LEU A CA 1
ATOM 2726 C C . LEU A 1 372 ? 17.166 -0.845 -2.690 1.00 96.00 372 LEU A C 1
ATOM 2728 O O . LEU A 1 372 ? 18.059 -0.312 -3.356 1.00 96.00 372 LEU A O 1
ATOM 2732 N N . GLU A 1 373 ? 16.722 -2.080 -2.957 1.00 95.44 373 GLU A N 1
ATOM 2733 C CA . GLU A 1 373 ? 17.196 -2.882 -4.097 1.00 95.44 373 GLU A CA 1
ATOM 2734 C C . GLU A 1 373 ? 16.998 -2.112 -5.413 1.00 95.44 373 GLU A C 1
ATOM 2736 O O . GLU A 1 373 ? 17.914 -1.983 -6.231 1.00 95.44 373 GLU A O 1
ATOM 2741 N N . MET A 1 374 ? 15.813 -1.526 -5.592 1.00 97.44 374 MET A N 1
ATOM 2742 C CA . MET A 1 374 ? 15.459 -0.783 -6.797 1.00 97.44 374 MET A CA 1
ATOM 2743 C C . MET A 1 374 ? 16.247 0.526 -6.953 1.00 97.44 374 MET A C 1
ATOM 2745 O O . MET A 1 374 ? 16.593 0.906 -8.075 1.00 97.44 374 MET A O 1
ATOM 2749 N N . SER A 1 375 ? 16.609 1.194 -5.854 1.00 97.00 375 SER A N 1
ATOM 2750 C CA . SER A 1 375 ? 17.525 2.338 -5.894 1.00 97.00 375 SER A CA 1
ATOM 2751 C C . SER A 1 375 ? 18.904 1.925 -6.415 1.00 97.00 375 SER A C 1
ATOM 2753 O O . SER A 1 375 ? 19.434 2.593 -7.301 1.00 97.00 375 SER A O 1
ATOM 2755 N N . HIS A 1 376 ? 19.454 0.799 -5.950 1.00 95.69 376 HIS A N 1
ATOM 2756 C CA . HIS A 1 376 ? 20.738 0.286 -6.443 1.00 95.69 376 HIS A CA 1
ATOM 2757 C C . HIS A 1 376 ? 20.694 -0.161 -7.907 1.00 95.69 376 HIS A C 1
ATOM 2759 O O . HIS A 1 376 ? 21.640 0.092 -8.656 1.00 95.69 376 HIS A O 1
ATOM 2765 N N . ILE A 1 377 ? 19.577 -0.739 -8.352 1.00 97.12 377 ILE A N 1
ATOM 2766 C CA . ILE A 1 377 ? 19.357 -1.039 -9.771 1.00 97.12 377 ILE A CA 1
ATOM 2767 C C . ILE A 1 377 ? 19.367 0.256 -10.604 1.00 97.12 377 ILE A C 1
ATOM 2769 O O . ILE A 1 377 ? 19.981 0.284 -11.671 1.00 97.12 377 ILE A O 1
ATOM 2773 N N . ILE A 1 378 ? 18.762 1.350 -10.123 1.00 98.06 378 ILE A N 1
ATOM 2774 C CA . ILE A 1 378 ? 18.827 2.658 -10.803 1.00 98.06 378 ILE A CA 1
ATOM 2775 C C . ILE A 1 378 ? 20.248 3.234 -10.781 1.00 98.06 378 ILE A C 1
ATOM 2777 O O . ILE A 1 378 ? 20.692 3.734 -11.815 1.00 98.06 378 ILE A O 1
ATOM 2781 N N . ASP A 1 379 ? 20.989 3.108 -9.674 1.00 96.25 379 ASP A N 1
ATOM 2782 C CA . ASP A 1 379 ? 22.398 3.524 -9.601 1.00 96.25 379 ASP A CA 1
ATOM 2783 C C . ASP A 1 379 ? 23.238 2.842 -10.706 1.00 96.25 379 ASP A C 1
ATOM 2785 O O . ASP A 1 379 ? 24.126 3.466 -11.287 1.00 96.25 379 ASP A O 1
ATOM 2789 N N . ASP A 1 380 ? 22.964 1.573 -11.034 1.00 94.75 380 ASP A N 1
ATOM 2790 C CA . ASP A 1 380 ? 23.639 0.850 -12.123 1.00 94.75 380 ASP A CA 1
ATOM 2791 C C . ASP A 1 380 ? 23.187 1.288 -13.529 1.00 94.75 380 ASP A C 1
ATOM 2793 O O . ASP A 1 380 ? 24.022 1.366 -14.437 1.00 94.75 380 ASP A O 1
ATOM 2797 N N . VAL A 1 381 ? 21.915 1.666 -13.726 1.00 97.81 381 VAL A N 1
ATOM 2798 C CA . VAL A 1 381 ? 21.467 2.310 -14.981 1.00 97.81 381 VAL A CA 1
ATOM 2799 C C . VAL A 1 381 ? 22.144 3.678 -15.160 1.00 97.81 381 VAL A C 1
ATOM 2801 O O . VAL A 1 381 ? 22.560 4.021 -16.269 1.00 97.81 381 VAL A O 1
ATOM 2804 N N . GLU A 1 382 ? 22.314 4.452 -14.084 1.00 97.12 382 GLU A N 1
ATOM 2805 C CA . GLU A 1 382 ? 23.022 5.740 -14.110 1.00 97.12 382 GLU A CA 1
ATOM 2806 C C . GLU A 1 382 ? 24.522 5.568 -14.400 1.00 97.12 382 GLU A C 1
ATOM 2808 O O . GLU A 1 382 ? 25.065 6.292 -15.237 1.00 97.12 382 GLU A O 1
ATOM 2813 N N . LYS A 1 383 ? 25.187 4.561 -13.813 1.00 95.56 383 LYS A N 1
ATOM 2814 C CA . LYS A 1 383 ? 26.576 4.192 -14.164 1.00 95.56 383 LYS A CA 1
ATOM 2815 C C . LYS A 1 383 ? 26.698 3.788 -15.637 1.00 95.56 383 LYS A C 1
ATOM 2817 O O . LYS A 1 383 ? 27.643 4.206 -16.309 1.00 95.56 383 LYS A O 1
ATOM 2822 N N . ALA A 1 384 ? 25.737 3.025 -16.166 1.00 95.94 384 ALA A N 1
ATOM 2823 C CA . ALA A 1 384 ? 25.697 2.671 -17.586 1.00 95.94 384 ALA A CA 1
ATOM 2824 C C . ALA A 1 384 ? 25.520 3.913 -18.481 1.00 95.94 384 ALA A C 1
ATOM 2826 O O . ALA A 1 384 ? 26.242 4.055 -19.469 1.00 95.94 384 ALA A O 1
ATOM 2827 N N . LYS A 1 385 ? 24.637 4.851 -18.106 1.00 97.50 385 LYS A N 1
ATOM 2828 C CA . LYS A 1 385 ? 24.456 6.134 -18.809 1.00 97.50 385 LYS A CA 1
ATOM 2829 C C . LYS A 1 385 ? 25.737 6.968 -18.793 1.00 97.50 385 LYS A C 1
ATOM 2831 O O . LYS A 1 385 ? 26.163 7.422 -19.848 1.00 97.50 385 LYS A O 1
ATOM 2836 N N . ALA A 1 386 ? 26.396 7.092 -17.643 1.00 95.94 386 ALA A N 1
ATOM 2837 C CA . ALA A 1 386 ? 27.667 7.802 -17.521 1.00 95.94 386 ALA A CA 1
ATOM 2838 C C . ALA A 1 386 ? 28.783 7.161 -18.369 1.00 95.94 386 ALA A C 1
ATOM 2840 O O . ALA A 1 386 ? 29.601 7.874 -18.947 1.00 95.94 386 ALA A O 1
ATOM 2841 N N . SER A 1 387 ? 28.802 5.828 -18.502 1.00 94.81 387 SER A N 1
ATOM 2842 C CA . SER A 1 387 ? 29.740 5.131 -19.395 1.00 94.81 387 SER A CA 1
ATOM 2843 C C . SER A 1 387 ? 29.438 5.369 -20.879 1.00 94.81 387 SER A C 1
ATOM 2845 O O . SER A 1 387 ? 30.378 5.488 -21.663 1.00 94.81 387 SER A O 1
ATOM 2847 N N . VAL A 1 388 ? 28.159 5.449 -21.266 1.00 97.62 388 VAL A N 1
ATOM 2848 C CA . VAL A 1 388 ? 27.735 5.835 -22.624 1.00 97.62 388 VAL A CA 1
ATOM 2849 C C . VAL A 1 388 ? 28.142 7.280 -22.915 1.00 97.62 388 VAL A C 1
ATOM 2851 O O . VAL A 1 388 ? 28.822 7.525 -23.903 1.00 97.62 388 VAL A O 1
ATOM 2854 N N . ASP A 1 389 ? 27.797 8.226 -22.040 1.00 96.25 389 ASP A N 1
ATOM 2855 C CA . ASP A 1 389 ? 28.068 9.658 -22.235 1.00 96.25 389 ASP A CA 1
ATOM 2856 C C . ASP A 1 389 ? 29.568 9.961 -22.270 1.00 96.25 389 ASP A C 1
ATOM 2858 O O . ASP A 1 389 ? 30.031 10.753 -23.095 1.00 96.25 389 ASP A O 1
ATOM 2862 N N . LYS A 1 390 ? 30.347 9.285 -21.415 1.00 96.19 390 LYS A N 1
ATOM 2863 C CA . LYS A 1 390 ? 31.807 9.347 -21.452 1.00 96.19 390 LYS A CA 1
ATOM 2864 C C . LYS A 1 390 ? 32.342 8.828 -22.787 1.00 96.19 390 LYS A C 1
ATOM 2866 O O . LYS A 1 390 ? 33.110 9.542 -23.423 1.00 96.19 390 LYS A O 1
ATOM 2871 N N . LYS A 1 391 ? 31.950 7.622 -23.220 1.00 95.25 391 LYS A N 1
ATOM 2872 C CA . LYS A 1 391 ? 32.468 7.048 -24.472 1.00 95.25 391 LYS A CA 1
ATOM 2873 C C . LYS A 1 391 ? 32.044 7.876 -25.686 1.00 95.25 391 LYS A C 1
ATOM 2875 O O . LYS A 1 391 ? 32.866 8.082 -26.567 1.00 95.25 391 LYS A O 1
ATOM 2880 N N . LEU A 1 392 ? 30.816 8.403 -25.701 1.00 96.50 392 LEU A N 1
ATOM 2881 C CA . LEU A 1 392 ? 30.349 9.334 -26.730 1.00 96.50 392 LEU A CA 1
ATOM 2882 C C . LEU A 1 392 ? 31.224 10.594 -26.773 1.00 96.50 392 LEU A C 1
ATOM 2884 O O . LEU A 1 392 ? 31.630 11.006 -27.848 1.00 96.50 392 LEU A O 1
ATOM 2888 N N . SER A 1 393 ? 31.563 11.159 -25.610 1.00 95.06 393 SER A N 1
ATOM 2889 C CA . SER A 1 393 ? 32.451 12.326 -25.522 1.00 95.06 393 SER A CA 1
ATOM 2890 C C . SER A 1 393 ? 33.872 12.019 -26.009 1.00 95.06 393 SER A C 1
ATOM 2892 O O . SER A 1 393 ? 34.477 12.864 -26.660 1.00 95.06 393 SER A O 1
ATOM 2894 N N . GLU A 1 394 ? 34.399 10.822 -25.718 1.00 95.25 394 GLU A N 1
ATOM 2895 C CA . GLU A 1 394 ? 35.709 10.361 -26.201 1.00 95.25 394 GLU A CA 1
ATOM 2896 C C . GLU A 1 394 ? 35.733 10.272 -27.739 1.00 95.25 394 GLU A C 1
ATOM 2898 O O . GLU A 1 394 ? 36.582 10.907 -28.357 1.00 95.25 394 GLU A O 1
ATOM 2903 N N . ILE A 1 395 ? 34.764 9.581 -28.355 1.00 94.69 395 ILE A N 1
ATOM 2904 C CA . ILE A 1 395 ? 34.701 9.343 -29.818 1.00 94.69 395 ILE A CA 1
ATOM 2905 C C . ILE A 1 395 ? 34.182 10.535 -30.639 1.00 94.69 395 ILE A C 1
ATOM 2907 O O . ILE A 1 395 ? 33.934 10.400 -31.829 1.00 94.69 395 ILE A O 1
ATOM 2911 N N . THR A 1 396 ? 33.929 11.684 -30.013 1.00 93.62 396 THR A N 1
ATOM 2912 C CA . THR A 1 396 ? 33.598 12.933 -30.724 1.00 93.62 396 THR A CA 1
ATOM 2913 C C . THR A 1 396 ? 34.563 14.068 -30.380 1.00 93.62 396 THR A C 1
ATOM 2915 O O . THR A 1 396 ? 34.306 15.217 -30.733 1.00 93.62 396 THR A O 1
ATOM 2918 N N . SER A 1 397 ? 35.650 13.785 -29.648 1.00 94.75 397 SER A N 1
ATOM 2919 C CA . SER A 1 397 ? 36.533 14.821 -29.093 1.00 94.75 397 SER A CA 1
ATOM 2920 C C . SER A 1 397 ? 37.478 15.461 -30.116 1.00 94.75 397 SER A C 1
ATOM 2922 O O . SER A 1 397 ? 37.936 16.580 -29.880 1.00 94.75 397 SER A O 1
ATOM 2924 N N . ASP A 1 398 ? 37.808 14.765 -31.200 1.00 92.88 398 ASP A N 1
ATOM 2925 C CA . ASP A 1 398 ? 38.632 15.249 -32.319 1.00 92.88 398 ASP A CA 1
ATOM 2926 C C . ASP A 1 398 ? 37.805 15.532 -33.589 1.00 92.88 398 ASP A C 1
ATOM 2928 O O . ASP A 1 398 ? 38.268 16.239 -34.484 1.00 92.88 398 ASP A O 1
ATOM 2932 N N . GLY A 1 399 ? 36.559 15.050 -33.630 1.00 93.69 399 GLY A N 1
ATOM 2933 C CA . GLY A 1 399 ? 35.640 15.175 -34.759 1.00 93.69 399 GLY A CA 1
ATOM 2934 C C . GLY A 1 399 ? 35.684 14.000 -35.740 1.00 93.69 399 GLY A C 1
ATOM 2935 O O . GLY A 1 399 ? 34.952 14.044 -36.730 1.00 93.69 399 GLY A O 1
ATOM 2936 N N . LEU A 1 400 ? 36.491 12.969 -35.469 1.00 93.88 400 LEU A N 1
ATOM 2937 C CA . LEU A 1 400 ? 36.587 11.744 -36.260 1.00 93.88 400 LEU A CA 1
ATOM 2938 C C . LEU A 1 400 ? 35.819 10.607 -35.569 1.00 93.88 400 LEU A C 1
ATOM 2940 O O . LEU A 1 400 ? 35.798 10.502 -34.348 1.00 93.88 400 LEU A O 1
ATOM 2944 N N . VAL A 1 401 ? 35.164 9.760 -36.359 1.00 95.94 401 VAL A N 1
ATOM 2945 C CA . VAL A 1 401 ? 34.365 8.624 -35.890 1.00 95.94 401 VAL A CA 1
ATOM 2946 C C . VAL A 1 401 ? 34.657 7.436 -36.794 1.00 95.94 401 VAL A C 1
ATOM 2948 O O . VAL A 1 401 ? 34.155 7.365 -37.922 1.00 95.94 401 VAL A O 1
ATOM 2951 N N . THR A 1 402 ? 35.441 6.480 -36.293 1.00 94.75 402 THR A N 1
ATOM 2952 C CA . THR A 1 402 ? 35.741 5.245 -37.030 1.00 94.75 402 THR A CA 1
ATOM 2953 C C . THR A 1 402 ? 34.601 4.218 -36.926 1.00 94.75 402 THR A C 1
ATOM 2955 O O . THR A 1 402 ? 33.826 4.223 -35.957 1.00 94.75 402 THR A O 1
ATOM 2958 N N . PRO A 1 403 ? 34.512 3.236 -37.849 1.00 93.94 403 PRO A N 1
ATOM 2959 C CA . PRO A 1 403 ? 33.555 2.131 -37.741 1.00 93.94 403 PRO A CA 1
ATOM 2960 C C . PRO A 1 403 ? 33.686 1.317 -36.444 1.00 93.94 403 PRO A C 1
ATOM 2962 O O . PRO A 1 403 ? 32.701 0.749 -35.968 1.00 93.94 403 PRO A O 1
ATOM 2965 N N . SER A 1 404 ? 34.890 1.244 -35.861 1.00 92.88 404 SER A N 1
ATOM 2966 C CA . SER A 1 404 ? 35.122 0.518 -34.606 1.00 92.88 404 SER A CA 1
ATOM 2967 C C . SER A 1 404 ? 34.527 1.248 -33.402 1.00 92.88 404 SER A C 1
ATOM 2969 O O . SER A 1 404 ? 34.023 0.605 -32.483 1.00 92.88 404 SER A O 1
ATOM 2971 N N . GLU A 1 405 ? 34.577 2.578 -33.401 1.00 95.44 405 GLU A N 1
ATOM 2972 C CA . GLU A 1 405 ? 34.075 3.420 -32.315 1.00 95.44 405 GLU A CA 1
ATOM 2973 C C . GLU A 1 405 ? 32.554 3.510 -32.327 1.00 95.44 405 GLU A C 1
ATOM 2975 O O . GLU A 1 405 ? 31.929 3.300 -31.283 1.00 95.44 405 GLU A O 1
ATOM 2980 N N . ALA A 1 406 ? 31.959 3.690 -33.512 1.00 94.00 406 ALA A N 1
ATOM 2981 C CA . ALA A 1 406 ? 30.516 3.578 -33.718 1.00 94.00 406 ALA A CA 1
ATOM 2982 C C . ALA A 1 406 ? 29.983 2.216 -33.220 1.00 94.00 406 ALA A C 1
ATOM 2984 O O . ALA A 1 406 ? 29.049 2.153 -32.417 1.00 94.00 406 ALA A O 1
ATOM 2985 N N . ALA A 1 407 ? 30.652 1.116 -33.587 1.00 93.56 407 ALA A N 1
ATOM 2986 C CA . ALA A 1 407 ? 30.282 -0.227 -33.139 1.00 93.56 407 ALA A CA 1
ATOM 2987 C C . ALA A 1 407 ? 30.527 -0.490 -31.636 1.00 93.56 407 ALA A C 1
ATOM 2989 O O . ALA A 1 407 ? 29.972 -1.448 -31.087 1.00 93.56 407 ALA A O 1
ATOM 2990 N N . GLU A 1 408 ? 31.355 0.307 -30.952 1.00 94.75 408 GLU A N 1
ATOM 2991 C CA . GLU A 1 408 ? 31.552 0.221 -29.500 1.00 94.75 408 GLU A CA 1
ATOM 2992 C C . GLU A 1 408 ? 30.464 0.999 -28.746 1.00 94.75 408 GLU A C 1
ATOM 2994 O O . GLU A 1 408 ? 29.856 0.448 -27.822 1.00 94.75 408 GLU A O 1
ATOM 2999 N N . ILE A 1 409 ? 30.156 2.233 -29.164 1.00 96.00 409 ILE A N 1
ATOM 3000 C CA . ILE A 1 409 ? 29.099 3.040 -28.535 1.00 96.00 409 ILE A CA 1
ATOM 3001 C C . ILE A 1 409 ? 27.707 2.434 -28.756 1.00 96.00 409 ILE A C 1
ATOM 3003 O O . ILE A 1 409 ? 26.927 2.390 -27.805 1.00 96.00 409 ILE A O 1
ATOM 3007 N N . ASP A 1 410 ? 27.430 1.844 -29.927 1.00 95.94 410 ASP A N 1
ATOM 3008 C CA . ASP A 1 410 ? 26.194 1.090 -30.198 1.00 95.94 410 ASP A CA 1
ATOM 3009 C C . ASP A 1 410 ? 25.951 -0.010 -29.153 1.00 95.94 410 ASP A C 1
ATOM 3011 O O . ASP A 1 410 ? 24.836 -0.185 -28.654 1.00 95.94 410 ASP A O 1
ATOM 3015 N N . ARG A 1 411 ? 27.006 -0.746 -28.772 1.00 95.06 411 ARG A N 1
ATOM 3016 C CA . ARG A 1 411 ? 26.921 -1.822 -27.770 1.00 95.06 411 ARG A CA 1
ATOM 3017 C C . ARG A 1 411 ? 26.640 -1.275 -26.375 1.00 95.06 411 ARG A C 1
ATOM 3019 O O . ARG A 1 411 ? 25.868 -1.885 -25.635 1.00 95.06 411 ARG A O 1
ATOM 3026 N N . LEU A 1 412 ? 27.229 -0.132 -26.018 1.00 96.56 412 LEU A N 1
ATOM 3027 C CA . LEU A 1 412 ? 26.973 0.531 -24.737 1.00 96.56 412 LEU A CA 1
ATOM 3028 C C . LEU A 1 412 ? 25.550 1.113 -24.681 1.00 96.56 412 LEU A C 1
ATOM 3030 O O . LEU A 1 412 ? 24.861 0.926 -23.680 1.00 96.56 412 LEU A O 1
ATOM 3034 N N . ILE A 1 413 ? 25.072 1.738 -25.762 1.00 96.62 413 ILE A N 1
ATOM 3035 C CA . ILE A 1 413 ? 23.698 2.255 -25.890 1.00 96.62 413 ILE A CA 1
ATOM 3036 C C . ILE A 1 413 ? 22.678 1.109 -25.828 1.00 96.62 413 ILE A C 1
ATOM 3038 O O . ILE A 1 413 ? 21.664 1.217 -25.132 1.00 96.62 413 ILE A O 1
ATOM 3042 N N . PHE A 1 414 ? 22.954 -0.021 -26.487 1.00 95.62 414 PHE A N 1
ATOM 3043 C CA . PHE A 1 414 ? 22.128 -1.224 -26.379 1.00 95.62 414 PHE A CA 1
ATOM 3044 C C . PHE A 1 414 ? 22.113 -1.778 -24.945 1.00 95.62 414 PHE A C 1
ATOM 3046 O O . PHE A 1 414 ? 21.039 -2.059 -24.411 1.00 95.62 414 PHE A O 1
ATOM 3053 N N . GLY A 1 415 ? 23.275 -1.869 -24.287 1.00 93.75 415 GLY A N 1
ATOM 3054 C CA . GLY A 1 415 ? 23.386 -2.286 -22.886 1.00 93.75 415 GLY A CA 1
ATOM 3055 C C . GLY A 1 415 ? 22.588 -1.387 -21.934 1.00 93.75 415 GLY A C 1
ATOM 3056 O O . GLY A 1 415 ? 21.793 -1.891 -21.141 1.00 93.75 415 GLY A O 1
ATOM 3057 N N . LEU A 1 416 ? 22.718 -0.063 -22.080 1.00 96.50 416 LEU A N 1
ATOM 3058 C CA . LEU A 1 416 ? 21.931 0.945 -21.360 1.00 96.50 416 LEU A CA 1
ATOM 3059 C C . LEU A 1 416 ? 20.420 0.747 -21.568 1.00 96.50 416 LEU A C 1
ATOM 3061 O O . LEU A 1 416 ? 19.648 0.801 -20.610 1.00 96.50 416 LEU A O 1
ATOM 3065 N N . LYS A 1 417 ? 19.985 0.486 -22.806 1.00 96.62 417 LYS A N 1
ATOM 3066 C CA . LYS A 1 417 ? 18.573 0.234 -23.128 1.00 96.62 417 LYS A CA 1
ATOM 3067 C C . LYS A 1 417 ? 18.045 -1.029 -22.438 1.00 96.62 417 LYS A C 1
ATOM 3069 O O . LYS A 1 417 ? 16.937 -1.002 -21.906 1.00 96.62 417 LYS A O 1
ATOM 3074 N N . VAL A 1 418 ? 18.833 -2.107 -22.415 1.00 95.62 418 VAL A N 1
ATOM 3075 C CA . VAL A 1 418 ? 18.470 -3.366 -21.742 1.00 95.62 418 VAL A CA 1
ATOM 3076 C C . VAL A 1 418 ? 18.390 -3.179 -20.226 1.00 95.62 418 VAL A C 1
ATOM 3078 O O . VAL A 1 418 ? 17.364 -3.520 -19.639 1.00 95.62 418 VAL A O 1
ATOM 3081 N N . ILE A 1 419 ? 19.404 -2.582 -19.585 1.00 95.31 419 ILE A N 1
ATOM 3082 C CA . ILE A 1 419 ? 19.386 -2.391 -18.125 1.00 95.31 419 ILE A CA 1
ATOM 3083 C C . ILE A 1 419 ? 18.296 -1.398 -17.691 1.00 95.31 419 ILE A C 1
ATOM 3085 O O . ILE A 1 419 ? 17.588 -1.683 -16.728 1.00 95.31 419 ILE A O 1
ATOM 3089 N N . LYS A 1 420 ? 18.044 -0.310 -18.443 1.00 96.75 420 LYS A N 1
ATOM 3090 C CA . LYS A 1 420 ? 16.913 0.600 -18.169 1.00 96.75 420 LYS A CA 1
ATOM 3091 C C . LYS A 1 420 ? 15.558 -0.108 -18.288 1.00 96.75 420 LYS A C 1
ATOM 3093 O O . LYS A 1 420 ? 14.673 0.147 -17.473 1.00 96.75 420 LYS A O 1
ATOM 3098 N N . GLN A 1 421 ? 15.379 -1.005 -19.262 1.00 96.69 421 GLN A N 1
ATOM 3099 C CA . GLN A 1 421 ? 14.135 -1.773 -19.382 1.00 96.69 421 GLN A CA 1
ATOM 3100 C C . GLN A 1 421 ? 13.990 -2.812 -18.261 1.00 96.69 421 GLN A C 1
ATOM 3102 O O . GLN A 1 421 ? 12.902 -2.949 -17.710 1.00 96.69 421 GLN A O 1
ATOM 3107 N N . SER A 1 422 ? 15.072 -3.496 -17.876 1.00 94.56 422 SER A N 1
ATOM 3108 C CA . SER A 1 422 ? 15.071 -4.426 -16.738 1.00 94.56 422 SER A CA 1
ATOM 3109 C C . SER A 1 422 ? 14.727 -3.708 -15.430 1.00 94.56 422 SER A C 1
ATOM 3111 O O . SER A 1 422 ? 13.873 -4.170 -14.676 1.00 94.56 422 SER A O 1
ATOM 3113 N N . ALA A 1 423 ? 15.322 -2.534 -15.204 1.00 97.00 423 ALA A N 1
ATOM 3114 C CA . ALA A 1 423 ? 15.003 -1.658 -14.085 1.00 97.00 423 ALA A CA 1
ATOM 3115 C C . ALA A 1 423 ? 13.524 -1.240 -14.088 1.00 97.00 423 ALA A C 1
ATOM 3117 O O . ALA A 1 423 ? 12.865 -1.316 -13.056 1.00 97.00 423 ALA A O 1
ATOM 3118 N N . LYS A 1 424 ? 12.966 -0.872 -15.251 1.00 97.38 424 LYS A N 1
ATOM 3119 C CA . LYS A 1 424 ? 11.543 -0.515 -15.359 1.00 97.38 424 LYS A CA 1
ATOM 3120 C C . LYS A 1 424 ? 10.623 -1.710 -15.094 1.00 97.38 424 LYS A C 1
ATOM 3122 O O . LYS A 1 424 ? 9.578 -1.539 -14.481 1.00 97.38 424 LYS A O 1
ATOM 3127 N N . ASN A 1 425 ? 11.024 -2.916 -15.495 1.00 95.75 425 ASN A N 1
ATOM 3128 C CA . ASN A 1 425 ? 10.270 -4.135 -15.208 1.00 95.75 425 ASN A CA 1
ATOM 3129 C C . ASN A 1 425 ? 10.258 -4.463 -13.703 1.00 95.75 425 ASN A C 1
ATOM 3131 O O . ASN A 1 425 ? 9.192 -4.769 -13.184 1.00 95.75 425 ASN A O 1
ATOM 3135 N N . LYS A 1 426 ? 11.397 -4.354 -12.998 1.00 95.00 426 LYS A N 1
ATOM 3136 C CA . LYS A 1 426 ? 11.473 -4.558 -11.535 1.00 95.00 426 LYS A CA 1
ATOM 3137 C C . LYS A 1 426 ? 10.726 -3.462 -10.764 1.00 95.00 426 LYS A C 1
ATOM 3139 O O . LYS A 1 426 ? 9.972 -3.767 -9.853 1.00 95.00 426 LYS A O 1
ATOM 3144 N N . LEU A 1 427 ? 10.853 -2.196 -11.163 1.00 96.50 427 LEU A N 1
ATOM 3145 C CA . LEU A 1 427 ? 10.126 -1.091 -10.525 1.00 96.50 427 LEU A CA 1
ATOM 3146 C C . LEU A 1 427 ? 8.599 -1.233 -10.664 1.00 96.50 427 LEU A C 1
ATOM 3148 O O . LEU A 1 427 ? 7.859 -0.775 -9.798 1.00 96.50 427 LEU A O 1
ATOM 3152 N N . ASN A 1 428 ? 8.130 -1.902 -11.721 1.00 94.69 428 ASN A N 1
ATOM 3153 C CA . ASN A 1 428 ? 6.719 -2.235 -11.907 1.00 94.69 428 ASN A CA 1
ATOM 3154 C C . ASN A 1 428 ? 6.224 -3.405 -11.029 1.00 94.69 428 ASN A C 1
ATOM 3156 O O . ASN A 1 428 ? 5.011 -3.588 -10.971 1.00 94.69 428 ASN A O 1
ATOM 3160 N N . THR A 1 429 ? 7.094 -4.202 -10.386 1.00 94.19 429 THR A N 1
ATOM 3161 C CA . THR A 1 429 ? 6.641 -5.243 -9.436 1.00 94.19 429 THR A CA 1
ATOM 3162 C C . THR A 1 429 ? 6.396 -4.682 -8.041 1.00 94.19 429 THR A C 1
ATOM 3164 O O . THR A 1 429 ? 5.538 -5.198 -7.344 1.00 94.19 429 THR A O 1
ATOM 3167 N N . ILE A 1 430 ? 7.108 -3.617 -7.656 1.00 94.81 430 ILE A N 1
ATOM 3168 C CA . ILE A 1 430 ? 6.887 -2.911 -6.385 1.00 94.81 430 ILE A CA 1
ATOM 3169 C C . ILE A 1 430 ? 5.476 -2.291 -6.399 1.00 94.81 430 ILE A C 1
ATOM 3171 O O . ILE A 1 430 ? 5.132 -1.648 -7.398 1.00 94.81 430 ILE A O 1
ATOM 3175 N N . PRO A 1 431 ? 4.657 -2.418 -5.340 1.00 92.44 431 PRO A N 1
ATOM 3176 C CA . PRO A 1 431 ? 3.290 -1.886 -5.316 1.00 92.44 431 PRO A CA 1
ATOM 3177 C C . PRO A 1 431 ? 3.162 -0.373 -5.535 1.00 92.44 431 PRO A C 1
ATOM 3179 O O . PRO A 1 431 ? 4.065 0.414 -5.251 1.00 92.44 431 PRO A O 1
ATOM 3182 N N . ASP A 1 432 ? 2.014 0.065 -6.056 1.00 89.31 432 ASP A N 1
ATOM 3183 C CA . ASP A 1 432 ? 1.668 1.490 -6.112 1.00 89.31 432 ASP A CA 1
ATOM 3184 C C . ASP A 1 432 ? 1.201 2.007 -4.742 1.00 89.31 432 ASP A C 1
ATOM 3186 O O . ASP A 1 432 ? 0.602 1.283 -3.955 1.00 89.31 432 ASP A O 1
ATOM 3190 N N . GLY A 1 433 ? 1.461 3.288 -4.467 1.00 84.38 433 GLY A N 1
ATOM 3191 C CA . GLY A 1 433 ? 1.117 3.944 -3.199 1.00 84.38 433 GLY A CA 1
ATOM 3192 C C . GLY A 1 433 ? 2.244 3.965 -2.161 1.00 84.38 433 GLY A C 1
ATOM 3193 O O . GLY A 1 433 ? 2.245 4.855 -1.313 1.00 84.38 433 GLY A O 1
ATOM 3194 N N . ILE A 1 434 ? 3.241 3.078 -2.271 1.00 91.69 434 ILE A N 1
ATOM 3195 C CA . ILE A 1 434 ? 4.410 3.060 -1.379 1.00 91.69 434 ILE A CA 1
ATOM 3196 C C . ILE A 1 434 ? 5.201 4.383 -1.510 1.00 91.69 434 ILE A C 1
ATOM 3198 O O . ILE A 1 434 ? 5.624 4.738 -2.623 1.00 91.69 434 ILE A O 1
ATOM 3202 N N . PRO A 1 435 ? 5.448 5.116 -0.404 1.00 90.62 435 PRO A N 1
ATOM 3203 C CA . PRO A 1 435 ? 6.199 6.369 -0.428 1.00 90.62 435 PRO A CA 1
ATOM 3204 C C . PRO A 1 435 ? 7.606 6.209 -1.023 1.00 90.62 435 PRO A C 1
ATOM 3206 O O . PRO A 1 435 ? 8.421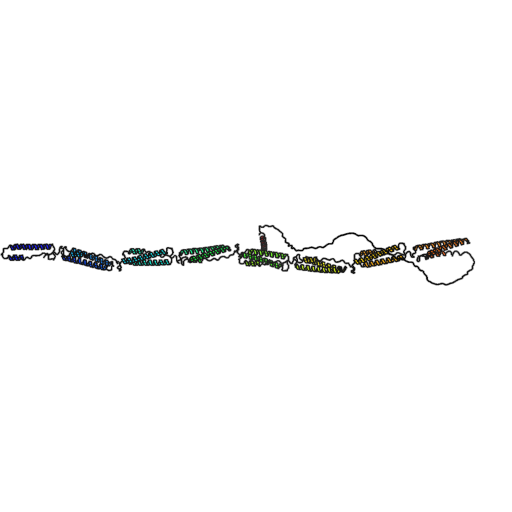 5.438 -0.528 1.00 90.62 435 PRO A O 1
ATOM 3209 N N . GLY A 1 436 ? 7.919 6.973 -2.074 1.00 93.56 436 GLY A N 1
ATOM 3210 C CA . GLY A 1 436 ? 9.243 6.987 -2.708 1.00 93.56 436 GLY A CA 1
ATOM 3211 C C . GLY A 1 436 ? 9.355 6.185 -4.009 1.00 93.56 436 GLY A C 1
ATOM 3212 O O . GLY A 1 436 ? 10.250 6.481 -4.807 1.00 93.56 436 GLY A O 1
ATOM 3213 N N . LYS A 1 437 ? 8.426 5.261 -4.312 1.00 95.19 437 LYS A N 1
ATOM 3214 C CA . LYS A 1 437 ? 8.384 4.582 -5.626 1.00 95.19 437 LYS A CA 1
ATOM 3215 C C . LYS A 1 437 ? 8.297 5.591 -6.777 1.00 95.19 437 LYS A C 1
ATOM 3217 O O . LYS A 1 437 ? 8.965 5.452 -7.801 1.00 95.19 437 LYS A O 1
ATOM 3222 N N . ASP A 1 438 ? 7.520 6.653 -6.587 1.00 95.56 438 ASP A N 1
ATOM 3223 C CA . ASP A 1 438 ? 7.345 7.753 -7.536 1.00 95.56 438 ASP A CA 1
ATOM 3224 C C . ASP A 1 438 ? 8.643 8.556 -7.776 1.00 95.56 438 ASP A C 1
ATOM 3226 O O . ASP A 1 438 ? 8.896 9.022 -8.892 1.00 95.56 438 ASP A O 1
ATOM 3230 N N . VAL A 1 439 ? 9.489 8.692 -6.748 1.00 96.75 439 VAL A N 1
ATOM 3231 C CA . VAL A 1 439 ? 10.818 9.317 -6.838 1.00 96.75 439 VAL A CA 1
ATOM 3232 C C . VAL A 1 439 ? 11.738 8.452 -7.696 1.00 96.75 439 VAL A C 1
ATOM 3234 O O . VAL A 1 439 ? 12.365 8.971 -8.623 1.00 96.75 439 VAL A O 1
ATOM 3237 N N . LEU A 1 440 ? 11.768 7.137 -7.446 1.00 97.75 440 LEU A N 1
ATOM 3238 C CA . LEU A 1 440 ? 12.543 6.180 -8.242 1.00 97.75 440 LEU A CA 1
ATOM 3239 C C . LEU A 1 440 ? 12.054 6.121 -9.700 1.00 97.75 440 LEU A C 1
ATOM 3241 O O . LEU A 1 440 ? 12.876 6.130 -10.616 1.00 97.75 440 LEU A O 1
ATOM 3245 N N . GLN A 1 441 ? 10.739 6.171 -9.938 1.00 97.25 441 GLN A N 1
ATOM 3246 C CA . GLN A 1 441 ? 10.156 6.215 -11.286 1.00 97.25 441 GLN A CA 1
ATOM 3247 C C . GLN A 1 441 ? 10.606 7.452 -12.066 1.00 97.25 441 GLN A C 1
ATOM 3249 O O . GLN A 1 441 ? 11.071 7.323 -13.200 1.00 97.25 441 GLN A O 1
ATOM 3254 N N . ARG A 1 442 ? 10.550 8.644 -11.453 1.00 97.25 442 ARG A N 1
ATOM 3255 C CA . ARG A 1 442 ? 11.072 9.875 -12.073 1.00 97.25 442 ARG A CA 1
ATOM 3256 C C . ARG A 1 442 ? 12.578 9.795 -12.320 1.00 97.25 442 ARG A C 1
ATOM 3258 O O . ARG A 1 442 ? 13.025 10.167 -13.402 1.00 97.25 442 ARG A O 1
ATOM 3265 N N . ARG A 1 443 ? 13.353 9.294 -11.349 1.00 97.88 443 ARG A N 1
ATOM 3266 C CA . ARG A 1 443 ? 14.814 9.128 -11.457 1.00 97.88 443 ARG A CA 1
ATOM 3267 C C . ARG A 1 443 ? 15.176 8.235 -12.648 1.00 97.88 443 ARG A C 1
ATOM 3269 O O . ARG A 1 443 ? 15.967 8.646 -13.491 1.00 97.88 443 ARG A O 1
ATOM 3276 N N . LEU A 1 444 ? 14.519 7.081 -12.782 1.00 97.94 444 LEU A N 1
ATOM 3277 C CA . LEU A 1 444 ? 14.712 6.147 -13.892 1.00 97.94 444 LEU A CA 1
ATOM 3278 C C . LEU A 1 444 ? 14.260 6.724 -15.242 1.00 97.94 444 LEU A C 1
ATOM 3280 O O . LEU A 1 444 ? 14.989 6.614 -16.232 1.00 97.94 444 LEU A O 1
ATOM 3284 N N . ASP A 1 445 ? 13.075 7.339 -15.321 1.00 96.81 445 ASP A N 1
ATOM 3285 C CA . ASP A 1 445 ? 12.559 7.880 -16.585 1.00 96.81 445 ASP A CA 1
ATOM 3286 C C . ASP A 1 445 ? 13.415 9.044 -17.110 1.00 96.81 445 ASP A C 1
ATOM 3288 O O . ASP A 1 445 ? 13.687 9.071 -18.313 1.00 96.81 445 ASP A O 1
ATOM 3292 N N . ASN A 1 446 ? 13.952 9.895 -16.224 1.00 97.50 446 ASN A N 1
ATOM 3293 C CA . ASN A 1 446 ? 14.869 10.997 -16.553 1.00 97.50 446 ASN A CA 1
ATOM 3294 C C . ASN A 1 446 ? 16.181 10.563 -17.240 1.00 97.50 446 ASN A C 1
ATOM 3296 O O . ASN A 1 446 ? 16.839 11.395 -17.865 1.00 97.50 446 ASN A O 1
ATOM 3300 N N . ILE A 1 447 ? 16.576 9.286 -17.160 1.00 96.50 447 ILE A N 1
ATOM 3301 C CA . ILE A 1 447 ? 17.767 8.766 -17.853 1.00 96.50 447 ILE A CA 1
ATOM 3302 C C . ILE A 1 447 ? 17.505 8.747 -19.368 1.00 96.50 447 ILE A C 1
ATOM 3304 O O . ILE A 1 447 ? 16.893 7.816 -19.900 1.00 96.50 447 ILE A O 1
ATOM 3308 N N . THR A 1 448 ? 17.929 9.797 -20.068 1.00 92.12 448 THR A N 1
ATOM 3309 C CA . THR A 1 448 ? 17.635 10.002 -21.494 1.00 92.12 448 THR A CA 1
ATOM 3310 C C . THR A 1 448 ? 18.231 8.917 -22.396 1.00 92.12 448 THR A C 1
ATOM 3312 O O . THR A 1 448 ? 19.270 8.324 -22.104 1.00 92.12 448 THR A O 1
ATOM 3315 N N . SER A 1 449 ? 17.573 8.660 -23.528 1.00 90.69 449 SER A N 1
ATOM 3316 C CA . SER A 1 449 ? 18.141 7.858 -24.614 1.00 90.69 449 SER A CA 1
ATOM 3317 C C . SER A 1 449 ? 19.279 8.611 -25.302 1.00 90.69 449 SER A C 1
ATOM 3319 O O . SER A 1 449 ? 19.157 9.810 -25.547 1.00 90.69 449 SER A O 1
ATOM 3321 N N . VAL A 1 450 ? 20.336 7.891 -25.672 1.00 94.31 450 VAL A N 1
ATOM 3322 C CA . VAL A 1 450 ? 21.470 8.415 -26.446 1.00 94.31 450 VAL A CA 1
ATOM 3323 C C . VAL A 1 450 ? 21.420 7.841 -27.863 1.00 94.31 450 VAL A C 1
ATOM 3325 O O . VAL A 1 450 ? 20.990 6.703 -28.055 1.00 94.31 450 VAL A O 1
ATOM 3328 N N . THR A 1 451 ? 21.837 8.636 -28.845 1.00 93.19 451 THR A N 1
ATOM 3329 C CA . THR A 1 451 ? 21.967 8.259 -30.259 1.00 93.19 451 THR A CA 1
ATOM 3330 C C . THR A 1 451 ? 23.439 8.194 -30.647 1.00 93.19 451 THR A C 1
ATOM 3332 O O . THR A 1 451 ? 24.204 9.084 -30.279 1.00 93.19 451 THR A O 1
ATOM 3335 N N . SER A 1 452 ? 23.825 7.167 -31.399 1.00 92.62 452 SER A N 1
ATOM 3336 C CA . SER A 1 452 ? 25.183 6.993 -31.921 1.00 92.62 452 SER A CA 1
ATOM 3337 C C . SER A 1 452 ? 25.532 8.080 -32.953 1.00 92.62 452 SER A C 1
ATOM 3339 O O . SER A 1 452 ? 24.633 8.525 -33.674 1.00 92.62 452 SER A O 1
ATOM 3341 N N . PRO A 1 453 ? 26.801 8.519 -33.042 1.00 93.56 453 PRO A N 1
ATOM 3342 C CA . PRO A 1 453 ? 27.259 9.417 -34.097 1.00 93.56 453 PRO A CA 1
ATOM 3343 C C . PRO A 1 453 ? 27.387 8.678 -35.439 1.00 93.56 453 PRO A C 1
ATOM 3345 O O . PRO A 1 453 ? 27.511 7.453 -35.482 1.00 93.56 453 PRO A O 1
ATOM 3348 N N . GLU A 1 454 ? 27.374 9.429 -36.539 1.00 92.12 454 GLU A N 1
ATOM 3349 C CA . GLU A 1 454 ? 27.633 8.895 -37.881 1.00 92.12 454 GLU A CA 1
ATOM 3350 C C . GLU A 1 454 ? 29.142 8.686 -38.098 1.00 92.12 454 GLU A C 1
ATOM 3352 O O . GLU A 1 454 ? 29.955 9.489 -37.643 1.00 92.12 454 GLU A O 1
ATOM 3357 N N . VAL A 1 455 ? 29.518 7.611 -38.800 1.00 93.94 455 VAL A N 1
ATOM 3358 C CA . VAL A 1 455 ? 30.912 7.336 -39.197 1.00 93.94 455 VAL A CA 1
ATOM 3359 C C . VAL A 1 455 ? 31.349 8.352 -40.253 1.00 93.94 455 VAL A C 1
ATOM 3361 O O . VAL A 1 455 ? 30.643 8.545 -41.243 1.00 93.94 455 VAL A O 1
ATOM 3364 N N . ASN A 1 456 ? 32.514 8.972 -40.056 1.00 93.00 456 ASN A N 1
ATOM 3365 C CA . ASN A 1 456 ? 33.063 9.996 -40.955 1.00 93.00 456 ASN A CA 1
ATOM 3366 C C . ASN A 1 456 ? 34.579 9.864 -41.237 1.00 93.00 456 ASN A C 1
ATOM 3368 O O . ASN A 1 456 ? 35.118 10.695 -41.967 1.00 93.00 456 ASN A O 1
ATOM 3372 N N . ASP A 1 457 ? 35.227 8.834 -40.681 1.00 94.81 457 ASP A N 1
ATOM 3373 C CA . ASP A 1 457 ? 36.554 8.323 -41.059 1.00 94.81 457 ASP A CA 1
ATOM 3374 C C . ASP A 1 457 ? 36.419 6.805 -41.300 1.00 94.81 457 ASP A C 1
ATOM 3376 O O . ASP A 1 457 ? 36.697 5.963 -40.435 1.00 94.81 457 ASP A O 1
ATOM 3380 N N . ALA A 1 458 ? 35.834 6.447 -42.446 1.00 93.31 458 ALA A N 1
ATOM 3381 C CA . ALA A 1 458 ? 35.321 5.101 -42.700 1.00 93.31 458 ALA A CA 1
ATOM 3382 C C . ALA A 1 458 ? 36.402 4.050 -43.020 1.00 93.31 458 ALA A C 1
ATOM 3384 O O . ALA A 1 458 ? 36.147 2.854 -42.847 1.00 93.31 458 ALA A O 1
ATOM 3385 N N . ASP A 1 459 ? 37.596 4.461 -43.453 1.00 90.75 459 ASP A N 1
ATOM 3386 C CA . ASP A 1 459 ? 38.779 3.596 -43.600 1.00 90.75 459 ASP A CA 1
ATOM 3387 C C . ASP A 1 459 ? 39.792 3.751 -42.443 1.00 90.75 459 ASP A C 1
ATOM 3389 O O . ASP A 1 459 ? 40.743 2.968 -42.365 1.00 90.75 459 ASP A O 1
ATOM 3393 N N . SER A 1 460 ? 39.530 4.661 -41.492 1.00 92.31 460 SER A N 1
ATOM 3394 C CA . SER A 1 460 ? 40.324 4.903 -40.275 1.00 92.31 460 SER A CA 1
ATOM 3395 C C . SER A 1 460 ? 41.731 5.434 -40.569 1.00 92.31 460 SER A C 1
ATOM 3397 O O . SER A 1 460 ? 42.722 4.966 -39.996 1.00 92.31 460 SER A O 1
ATOM 3399 N N . ASN A 1 461 ? 41.819 6.393 -41.497 1.00 89.81 461 ASN A N 1
ATOM 3400 C CA . ASN A 1 461 ? 43.074 6.993 -41.952 1.00 89.81 461 ASN A CA 1
ATOM 3401 C C . ASN A 1 461 ? 43.455 8.298 -41.215 1.00 89.81 461 ASN A C 1
ATOM 3403 O O . ASN A 1 461 ? 44.611 8.721 -41.305 1.00 89.81 461 ASN A O 1
ATOM 3407 N N . GLY A 1 462 ? 42.533 8.905 -40.456 1.00 92.69 462 GLY A N 1
ATOM 3408 C CA . GLY A 1 462 ? 42.745 10.166 -39.734 1.00 92.69 462 GLY A CA 1
ATOM 3409 C C . GLY A 1 462 ? 42.369 11.437 -40.511 1.00 92.69 462 GLY A C 1
ATOM 3410 O O . GLY A 1 462 ? 42.735 12.536 -40.089 1.00 92.69 462 GLY A O 1
ATOM 3411 N N . ILE A 1 463 ? 41.672 11.305 -41.643 1.00 90.81 463 ILE A N 1
ATOM 3412 C CA . ILE A 1 463 ? 41.133 12.392 -42.473 1.00 90.81 463 ILE A CA 1
ATOM 3413 C C . ILE A 1 463 ? 39.628 12.152 -42.623 1.00 90.81 463 ILE A C 1
ATOM 3415 O O . ILE A 1 463 ? 39.178 11.013 -42.685 1.00 90.81 463 ILE A O 1
ATOM 3419 N N . LEU A 1 464 ? 38.835 13.222 -42.701 1.00 94.12 464 LEU A N 1
ATOM 3420 C CA . LEU A 1 464 ? 37.401 13.091 -42.944 1.00 94.12 464 LEU A CA 1
ATOM 3421 C C . LEU A 1 464 ? 37.111 12.587 -44.369 1.00 94.12 464 LEU A C 1
ATOM 3423 O O . LEU A 1 464 ? 37.592 13.167 -45.348 1.00 94.12 464 LEU A O 1
ATOM 3427 N N . ASP A 1 465 ? 36.182 11.636 -44.482 1.00 93.56 465 ASP A N 1
ATOM 3428 C CA . ASP A 1 465 ? 35.560 11.149 -45.724 1.00 93.56 465 ASP A CA 1
ATOM 3429 C C . ASP A 1 465 ? 35.241 12.290 -46.719 1.00 93.56 465 ASP A C 1
ATOM 3431 O O . ASP A 1 465 ? 35.507 12.206 -47.922 1.00 93.56 465 ASP A O 1
ATOM 3435 N N . ILE A 1 466 ? 34.676 13.392 -46.208 1.00 92.38 466 ILE A N 1
ATOM 3436 C CA . ILE A 1 466 ? 34.257 14.560 -47.001 1.00 92.38 466 ILE A CA 1
ATOM 3437 C C . ILE A 1 466 ? 35.436 15.426 -47.481 1.00 92.38 466 ILE A C 1
ATOM 3439 O O . ILE A 1 466 ? 35.343 16.074 -48.526 1.00 92.38 466 ILE A O 1
ATOM 3443 N N . GLU A 1 467 ? 36.560 15.425 -46.761 1.00 93.81 467 GLU A N 1
ATOM 3444 C CA . GLU A 1 467 ? 37.783 16.113 -47.180 1.00 93.81 467 GLU A CA 1
ATOM 3445 C C . GLU A 1 467 ? 38.485 15.324 -48.291 1.00 93.81 467 GLU A C 1
ATOM 3447 O O . GLU A 1 467 ? 38.811 15.905 -49.330 1.00 93.81 467 GLU A O 1
ATOM 3452 N N . GLN A 1 468 ? 38.586 13.996 -48.151 1.00 94.56 468 GLN A N 1
ATOM 3453 C CA . GLN A 1 468 ? 39.068 13.105 -49.215 1.00 94.56 468 GLN A CA 1
ATOM 3454 C C . GLN A 1 468 ? 38.216 13.237 -50.487 1.00 94.56 468 GLN A C 1
ATOM 3456 O O . GLN A 1 468 ? 38.756 13.379 -51.588 1.00 94.56 468 GLN A O 1
ATOM 3461 N N . LEU A 1 469 ? 36.884 13.266 -50.348 1.00 95.00 469 LEU A N 1
ATOM 3462 C CA . LEU A 1 469 ? 35.962 13.503 -51.464 1.00 95.00 469 LEU A CA 1
ATOM 3463 C C . LEU A 1 469 ? 36.232 14.858 -52.147 1.00 95.00 469 LEU A C 1
ATOM 3465 O O . LEU A 1 469 ? 36.249 14.941 -53.375 1.00 95.00 469 LEU A O 1
ATOM 3469 N N . SER A 1 470 ? 36.505 15.908 -51.365 1.00 94.06 470 SER A N 1
ATOM 3470 C CA . SER A 1 470 ? 36.832 17.240 -51.885 1.00 94.06 470 SER A CA 1
ATOM 3471 C C . SER A 1 470 ? 38.208 17.309 -52.563 1.00 94.06 470 SER A C 1
ATOM 3473 O O . SER A 1 470 ? 38.399 18.115 -53.475 1.00 94.06 470 SER A O 1
ATOM 3475 N N . GLU A 1 471 ? 39.189 16.504 -52.148 1.00 94.38 471 GLU A N 1
ATOM 3476 C CA . GLU A 1 471 ? 40.454 16.365 -52.881 1.00 94.38 471 GLU A CA 1
ATOM 3477 C C . GLU A 1 471 ? 40.268 15.631 -54.214 1.00 94.38 471 GLU A C 1
ATOM 3479 O O . GLU A 1 471 ? 40.809 16.066 -55.234 1.00 94.38 471 GLU A O 1
ATOM 3484 N N . ALA A 1 472 ? 39.481 14.549 -54.223 1.00 95.56 472 ALA A N 1
ATOM 3485 C CA . ALA A 1 472 ? 39.160 13.803 -55.436 1.00 95.56 472 ALA A CA 1
ATOM 3486 C C . ALA A 1 472 ? 38.407 14.673 -56.457 1.00 95.56 472 ALA A C 1
ATOM 3488 O O . ALA A 1 472 ? 38.749 14.661 -57.639 1.00 95.56 472 ALA A O 1
ATOM 3489 N N . GLU A 1 473 ? 37.448 15.490 -56.009 1.00 96.44 473 GLU A N 1
ATOM 3490 C CA . GLU A 1 473 ? 36.729 16.430 -56.876 1.00 96.44 473 GLU A CA 1
ATOM 3491 C C . GLU A 1 473 ? 37.672 17.441 -57.544 1.00 96.44 473 GLU A C 1
ATOM 3493 O O . GLU A 1 473 ? 37.666 17.556 -58.769 1.00 96.44 473 GLU A O 1
ATOM 3498 N N . LYS A 1 474 ? 38.556 18.098 -56.780 1.00 95.50 474 LYS A N 1
ATOM 3499 C CA . LYS A 1 474 ? 39.545 19.055 -57.322 1.00 95.50 474 LYS A CA 1
ATOM 3500 C C . LYS A 1 474 ? 40.496 18.410 -58.335 1.00 95.50 474 LYS A C 1
ATOM 3502 O O . LYS A 1 474 ? 40.883 19.039 -59.320 1.00 95.50 474 LYS A O 1
ATOM 3507 N N . ALA A 1 475 ? 40.887 17.156 -58.107 1.00 95.25 475 ALA A N 1
ATOM 3508 C CA . ALA A 1 475 ? 41.740 16.419 -59.034 1.00 95.25 475 ALA A CA 1
ATOM 3509 C C . ALA A 1 475 ? 40.999 16.063 -60.341 1.00 95.25 475 ALA A C 1
ATOM 3511 O O . ALA A 1 475 ? 41.581 16.151 -61.424 1.00 95.25 475 ALA A O 1
ATOM 3512 N N . ILE A 1 476 ? 39.704 15.741 -60.260 1.00 96.56 476 ILE A N 1
ATOM 3513 C CA . ILE A 1 476 ? 38.838 15.518 -61.428 1.00 96.56 476 ILE A CA 1
ATOM 3514 C C . ILE A 1 476 ? 38.612 16.821 -62.201 1.00 96.56 476 ILE A C 1
ATOM 3516 O O . ILE A 1 476 ? 38.762 16.819 -63.419 1.00 96.56 476 ILE A O 1
ATOM 3520 N N . GLU A 1 477 ? 38.359 17.946 -61.526 1.00 95.31 477 GLU A N 1
ATOM 3521 C CA . GLU A 1 477 ? 38.267 19.268 -62.168 1.00 95.31 477 GLU A CA 1
ATOM 3522 C C . GLU A 1 477 ? 39.550 19.619 -62.937 1.00 95.31 477 GLU A C 1
ATOM 3524 O O . GLU A 1 477 ? 39.490 20.091 -64.073 1.00 95.31 477 GLU A O 1
ATOM 3529 N N . ALA A 1 478 ? 40.728 19.324 -62.375 1.00 94.00 478 ALA A N 1
ATOM 3530 C CA . ALA A 1 478 ? 42.000 19.510 -63.072 1.00 94.00 478 ALA A CA 1
ATOM 3531 C C . ALA A 1 478 ? 42.112 18.642 -64.345 1.00 94.00 478 ALA A C 1
ATOM 3533 O O . ALA A 1 478 ? 42.628 19.108 -65.366 1.00 94.00 478 ALA A O 1
ATOM 3534 N N . ALA A 1 479 ? 41.588 17.411 -64.323 1.00 95.44 479 ALA A N 1
ATOM 3535 C CA . ALA A 1 479 ? 41.525 16.538 -65.495 1.00 95.44 479 ALA A CA 1
ATOM 3536 C C . ALA A 1 479 ? 40.483 17.009 -66.535 1.00 95.44 479 ALA A C 1
ATOM 3538 O O . ALA A 1 479 ? 40.758 16.962 -67.734 1.00 95.44 479 ALA A O 1
ATOM 3539 N N . GLU A 1 480 ? 39.328 17.530 -66.109 1.00 95.50 480 GLU A N 1
ATOM 3540 C CA . GLU A 1 480 ? 38.302 18.135 -66.977 1.00 95.50 480 GLU A CA 1
ATOM 3541 C C . GLU A 1 480 ? 38.831 19.410 -67.672 1.00 95.50 480 GLU A C 1
ATOM 3543 O O . GLU A 1 480 ? 38.629 19.611 -68.877 1.00 95.50 480 GLU A O 1
ATOM 3548 N N . ILE A 1 481 ? 39.598 20.237 -66.952 1.00 94.81 481 ILE A N 1
ATOM 3549 C CA . ILE A 1 481 ? 40.304 21.408 -67.498 1.00 94.81 481 ILE A CA 1
ATOM 3550 C C . ILE A 1 481 ? 41.378 20.974 -68.508 1.00 94.81 481 ILE A C 1
ATOM 3552 O O . ILE A 1 481 ? 41.438 21.519 -69.614 1.00 94.81 481 ILE A O 1
ATOM 3556 N N . ALA A 1 482 ? 42.193 19.964 -68.180 1.00 93.75 482 ALA A N 1
ATOM 3557 C CA . ALA A 1 482 ? 43.202 19.432 -69.099 1.00 93.75 482 ALA A CA 1
ATOM 3558 C C . ALA A 1 482 ? 42.566 18.838 -70.371 1.00 93.75 482 ALA A C 1
ATOM 3560 O O . ALA A 1 482 ? 43.047 19.089 -71.476 1.00 93.75 482 ALA A O 1
ATOM 3561 N N . LYS A 1 483 ? 41.436 18.130 -70.241 1.00 94.69 483 LYS A N 1
ATOM 3562 C CA . LYS A 1 483 ? 40.660 17.590 -71.367 1.00 94.69 483 LYS A CA 1
ATOM 3563 C C . LYS A 1 483 ? 40.139 18.704 -72.268 1.00 94.69 483 LYS A C 1
ATOM 3565 O O . LYS A 1 483 ? 40.306 18.628 -73.481 1.00 94.69 483 LYS A O 1
ATOM 3570 N N . THR A 1 484 ? 39.612 19.774 -71.675 1.00 93.50 484 THR A N 1
ATOM 3571 C CA . THR A 1 484 ? 39.163 20.972 -72.401 1.00 93.50 484 THR A CA 1
ATOM 3572 C C . THR A 1 484 ? 40.314 21.639 -73.167 1.00 93.50 484 THR A C 1
ATOM 3574 O O . THR A 1 484 ? 40.130 22.082 -74.302 1.00 93.50 484 THR A O 1
ATOM 3577 N N . ALA A 1 485 ? 41.523 21.676 -72.593 1.00 92.94 485 ALA A N 1
ATOM 3578 C CA . ALA A 1 485 ? 42.714 22.186 -73.274 1.00 92.94 485 ALA A CA 1
ATOM 3579 C C . ALA A 1 485 ? 43.151 21.292 -74.452 1.00 92.94 485 ALA A C 1
ATOM 3581 O O . ALA A 1 485 ? 43.473 21.820 -75.519 1.00 92.94 485 ALA A O 1
ATOM 3582 N N . VAL A 1 486 ? 43.107 19.962 -74.294 1.00 93.50 486 VAL A N 1
ATOM 3583 C CA . VAL A 1 486 ? 43.360 18.992 -75.377 1.00 93.50 486 VAL A CA 1
ATOM 3584 C C . VAL A 1 486 ? 42.326 19.139 -76.495 1.00 93.50 486 VAL A C 1
ATOM 3586 O O . VAL A 1 486 ? 42.718 19.312 -77.644 1.00 93.50 486 VAL A O 1
ATOM 3589 N N . ASP A 1 487 ? 41.027 19.144 -76.183 1.00 92.19 487 ASP A N 1
ATOM 3590 C CA . ASP A 1 487 ? 39.946 19.265 -77.177 1.00 92.19 487 ASP A CA 1
ATOM 3591 C C . ASP A 1 487 ? 40.046 20.576 -77.965 1.00 92.19 487 ASP A C 1
ATOM 3593 O O . ASP A 1 487 ? 39.958 20.588 -79.198 1.00 92.19 487 ASP A O 1
ATOM 3597 N N . LYS A 1 488 ? 40.300 21.689 -77.261 1.00 93.44 488 LYS A N 1
ATOM 3598 C CA . LYS A 1 488 ? 40.536 22.985 -77.896 1.00 93.44 488 LYS A CA 1
ATOM 3599 C C . LYS A 1 488 ? 41.755 22.924 -78.812 1.00 93.44 488 LYS A C 1
ATOM 3601 O O . LYS A 1 488 ? 41.656 23.342 -79.964 1.00 93.44 488 LYS A O 1
ATOM 3606 N N . LYS A 1 489 ? 42.895 22.409 -78.333 1.00 92.38 489 LYS A N 1
ATOM 3607 C CA . LYS A 1 489 ? 44.121 22.410 -79.138 1.00 92.38 489 LYS A CA 1
ATOM 3608 C C . LYS A 1 489 ? 44.027 21.459 -80.329 1.00 92.38 489 LYS A C 1
ATOM 3610 O O . LYS A 1 489 ? 44.478 21.829 -81.405 1.00 92.38 489 LYS A O 1
ATOM 3615 N N . LEU A 1 490 ? 43.372 20.308 -80.177 1.00 91.31 490 LEU A N 1
ATOM 3616 C CA . LEU A 1 490 ? 43.063 19.381 -81.267 1.00 91.31 490 LEU A CA 1
ATOM 3617 C C . LEU A 1 490 ? 42.189 20.051 -82.338 1.00 91.31 490 LEU A C 1
ATOM 3619 O O . LEU A 1 490 ? 42.458 19.898 -83.526 1.00 91.31 490 LEU A O 1
ATOM 3623 N N . THR A 1 491 ? 41.192 20.839 -81.923 1.00 89.31 491 THR A N 1
ATOM 3624 C CA . THR A 1 491 ? 40.345 21.621 -82.840 1.00 89.31 491 THR A CA 1
ATOM 3625 C C . THR A 1 491 ? 41.147 22.707 -83.566 1.00 89.31 491 THR A C 1
ATOM 3627 O O . THR A 1 491 ? 40.973 22.885 -84.767 1.00 89.31 491 THR A O 1
ATOM 3630 N N . GLU A 1 492 ? 42.055 23.410 -82.873 1.00 89.75 492 GLU A N 1
ATOM 3631 C CA . GLU A 1 492 ? 42.958 24.389 -83.501 1.00 89.75 492 GLU A CA 1
ATOM 3632 C C . GLU A 1 492 ? 43.821 23.731 -84.598 1.00 89.75 492 GLU A C 1
ATOM 3634 O O . GLU A 1 492 ? 43.782 24.184 -85.739 1.00 89.75 492 GLU A O 1
ATOM 3639 N N . ILE A 1 493 ? 44.540 22.644 -84.278 1.00 87.81 493 ILE A N 1
ATOM 3640 C CA . ILE A 1 493 ? 45.530 21.996 -85.172 1.00 87.81 493 ILE A CA 1
ATOM 3641 C C . ILE A 1 493 ? 44.926 21.033 -86.210 1.00 87.81 493 ILE A C 1
ATOM 3643 O O . ILE A 1 493 ? 45.644 20.257 -86.826 1.00 87.81 493 ILE A O 1
ATOM 3647 N N . THR A 1 494 ? 43.601 20.991 -86.354 1.00 86.62 494 THR A N 1
ATOM 3648 C CA . THR A 1 494 ? 42.933 20.204 -87.411 1.00 86.62 494 THR A CA 1
ATOM 3649 C C . THR A 1 494 ? 42.001 21.052 -88.279 1.00 86.62 494 THR A C 1
ATOM 3651 O O . THR A 1 494 ? 41.409 20.539 -89.229 1.00 86.62 494 THR A O 1
ATOM 3654 N N . SER A 1 495 ? 41.898 22.355 -87.994 1.00 87.38 495 SER A N 1
ATOM 3655 C CA . SER A 1 495 ? 40.938 23.283 -88.608 1.00 87.38 495 SER A CA 1
ATOM 3656 C C . SER A 1 495 ? 41.164 23.521 -90.110 1.00 87.38 495 SER A C 1
ATOM 3658 O O . SER A 1 495 ? 40.203 23.679 -90.863 1.00 87.38 495 SER A O 1
ATOM 3660 N N . ASP A 1 496 ? 42.418 23.515 -90.571 1.00 85.38 496 ASP A N 1
ATOM 3661 C CA . ASP A 1 496 ? 42.793 23.649 -91.989 1.00 85.38 496 ASP A CA 1
ATOM 3662 C C . ASP A 1 496 ? 43.152 22.303 -92.660 1.00 85.38 496 ASP A C 1
ATOM 3664 O O . ASP A 1 496 ? 43.339 22.231 -93.880 1.00 85.38 496 ASP A O 1
ATOM 3668 N N . GLY A 1 497 ? 43.195 21.222 -91.874 1.00 84.81 497 GLY A N 1
ATOM 3669 C CA . GLY A 1 497 ? 43.587 19.879 -92.296 1.00 84.81 497 GLY A CA 1
ATOM 3670 C C . GLY A 1 497 ? 45.100 19.647 -92.401 1.00 84.81 497 GLY A C 1
ATOM 3671 O O . GLY A 1 497 ? 45.498 18.585 -92.895 1.00 84.81 497 GLY A O 1
ATOM 3672 N N . LEU A 1 498 ? 45.932 20.594 -91.960 1.00 87.25 498 LEU A N 1
ATOM 3673 C CA . LEU A 1 498 ? 47.385 20.452 -91.866 1.00 87.25 498 LEU A CA 1
ATOM 3674 C C . LEU A 1 498 ? 47.805 20.159 -90.419 1.00 87.25 498 LEU A C 1
ATOM 3676 O O . LEU A 1 498 ? 47.090 20.494 -89.483 1.00 87.25 498 LEU A O 1
ATOM 3680 N N . VAL A 1 499 ? 48.941 19.480 -90.238 1.00 89.25 499 VAL A N 1
ATOM 3681 C CA . VAL A 1 499 ? 49.540 19.227 -88.915 1.00 89.25 499 VAL A CA 1
ATOM 3682 C C . VAL A 1 499 ? 51.055 19.325 -89.033 1.00 89.25 499 VAL A C 1
ATOM 3684 O O . VAL A 1 499 ? 51.681 18.438 -89.629 1.00 89.25 499 VAL A O 1
ATOM 3687 N N . ALA A 1 500 ? 51.634 20.373 -88.445 1.00 89.06 500 ALA A N 1
ATOM 3688 C CA . ALA A 1 500 ? 53.080 20.572 -88.361 1.00 89.06 500 ALA A CA 1
ATOM 3689 C C . ALA A 1 500 ? 53.726 19.786 -87.188 1.00 89.06 500 ALA A C 1
ATOM 3691 O O . ALA A 1 500 ? 53.040 19.418 -86.224 1.00 89.06 500 ALA A O 1
ATOM 3692 N N . PRO A 1 501 ? 55.055 19.548 -87.201 1.00 88.25 501 PRO A N 1
ATOM 3693 C CA . PRO A 1 501 ? 55.766 18.882 -86.103 1.00 88.25 501 PRO A CA 1
ATOM 3694 C C . PRO A 1 501 ? 55.614 19.589 -84.745 1.00 88.25 501 PRO A C 1
ATOM 3696 O O . PRO A 1 501 ? 55.390 18.933 -83.724 1.00 88.25 501 PRO A O 1
ATOM 3699 N N . GLU A 1 502 ? 55.691 20.922 -84.723 1.00 86.94 502 GLU A N 1
ATOM 3700 C CA . GLU A 1 502 ? 55.539 21.745 -83.516 1.00 86.94 502 GLU A CA 1
ATOM 3701 C C . GLU A 1 502 ? 54.124 21.642 -82.931 1.00 86.94 502 GLU A C 1
ATOM 3703 O O . GLU A 1 502 ? 53.941 21.576 -81.714 1.00 86.94 502 GLU A O 1
ATOM 3708 N N . GLU A 1 503 ? 53.115 21.580 -83.800 1.00 91.56 503 GLU A N 1
ATOM 3709 C CA . GLU A 1 503 ? 51.712 21.442 -83.414 1.00 91.56 503 GLU A CA 1
ATOM 3710 C C . GLU A 1 503 ? 51.423 20.069 -82.824 1.00 91.56 503 GLU A C 1
ATOM 3712 O O . GLU A 1 503 ? 50.777 19.983 -81.773 1.00 91.56 503 GLU A O 1
ATOM 3717 N N . LYS A 1 504 ? 51.975 19.007 -83.433 1.00 89.88 504 LYS A N 1
ATOM 3718 C CA . LYS A 1 504 ? 51.915 17.667 -82.850 1.00 89.88 504 LYS A CA 1
ATOM 3719 C C . LYS A 1 504 ? 52.607 17.631 -81.482 1.00 89.88 504 LYS A C 1
ATOM 3721 O O . LYS A 1 504 ? 52.039 17.106 -80.527 1.00 89.88 504 LYS A O 1
ATOM 3726 N N . SER A 1 505 ? 53.785 18.244 -81.349 1.00 88.81 505 SER A N 1
ATOM 3727 C CA . SER A 1 505 ? 54.490 18.316 -80.063 1.00 88.81 505 SER A CA 1
ATOM 3728 C C . SER A 1 505 ? 53.683 19.053 -78.985 1.00 88.81 505 SER A C 1
ATOM 3730 O O . SER A 1 505 ? 53.750 18.676 -77.815 1.00 88.81 505 SER A O 1
ATOM 3732 N N . ALA A 1 506 ? 52.920 20.088 -79.350 1.00 91.12 506 ALA A N 1
ATOM 3733 C CA . ALA A 1 506 ? 52.085 20.835 -78.411 1.00 91.12 506 ALA A CA 1
ATOM 3734 C C . ALA A 1 506 ? 50.859 20.030 -77.938 1.00 91.12 506 ALA A C 1
ATOM 3736 O O . ALA A 1 506 ? 50.545 20.039 -76.747 1.00 91.12 506 ALA A O 1
ATOM 3737 N N . ILE A 1 507 ? 50.178 19.303 -78.835 1.00 92.94 507 ILE A N 1
ATOM 3738 C CA . ILE A 1 507 ? 49.055 18.436 -78.436 1.00 92.94 507 ILE A CA 1
ATOM 3739 C C . ILE A 1 507 ? 49.534 17.199 -77.662 1.00 92.94 507 ILE A C 1
ATOM 3741 O O . ILE A 1 507 ? 48.879 16.817 -76.696 1.00 92.94 507 ILE A O 1
ATOM 3745 N N . ASP A 1 508 ? 50.697 16.625 -78.000 1.00 91.69 508 ASP A N 1
ATOM 3746 C CA . ASP A 1 508 ? 51.298 15.503 -77.263 1.00 91.69 508 ASP A CA 1
ATOM 3747 C C . ASP A 1 508 ? 51.564 15.882 -75.791 1.00 91.69 508 ASP A C 1
ATOM 3749 O O . ASP A 1 508 ? 51.239 15.114 -74.885 1.00 91.69 508 ASP A O 1
ATOM 3753 N N . GLN A 1 509 ? 52.076 17.093 -75.532 1.00 92.94 509 GLN A N 1
ATOM 3754 C CA . GLN A 1 509 ? 52.287 17.607 -74.169 1.00 92.94 509 GLN A CA 1
ATOM 3755 C C . GLN A 1 509 ? 50.975 17.829 -73.400 1.00 92.94 509 GLN A C 1
ATOM 3757 O O . GLN A 1 509 ? 50.900 17.533 -72.204 1.00 92.94 509 GLN A O 1
ATOM 3762 N N . LEU A 1 510 ? 49.922 18.315 -74.065 1.00 94.44 510 LEU A N 1
ATOM 3763 C CA . LEU A 1 510 ? 48.606 18.473 -73.436 1.00 94.44 510 LEU A CA 1
ATOM 3764 C C . LEU A 1 510 ? 47.949 17.115 -73.144 1.00 94.44 510 LEU A C 1
ATOM 3766 O O . LEU A 1 510 ? 47.374 16.950 -72.071 1.00 94.44 510 LEU A O 1
ATOM 3770 N N . ILE A 1 511 ? 48.092 16.124 -74.030 1.00 93.44 511 ILE A N 1
ATOM 3771 C CA . ILE A 1 511 ? 47.632 14.745 -73.796 1.00 93.44 511 ILE A CA 1
ATOM 3772 C C . ILE A 1 511 ? 48.399 14.116 -72.622 1.00 93.44 511 ILE A C 1
ATOM 3774 O O . ILE A 1 511 ? 47.783 13.524 -71.739 1.00 93.44 511 ILE A O 1
ATOM 3778 N N . GLN A 1 512 ? 49.720 14.303 -72.540 1.00 93.94 512 GLN A N 1
ATOM 3779 C CA . GLN A 1 512 ? 50.509 13.845 -71.390 1.00 93.94 512 GLN A CA 1
ATOM 3780 C C . GLN A 1 512 ? 50.052 14.508 -70.078 1.00 93.94 512 GLN A C 1
ATOM 3782 O O . GLN A 1 512 ? 49.951 13.840 -69.047 1.00 93.94 512 GLN A O 1
ATOM 3787 N N . THR A 1 513 ? 49.731 15.804 -70.117 1.00 93.38 513 THR A N 1
ATOM 3788 C CA . THR A 1 513 ? 49.185 16.547 -68.969 1.00 93.38 513 THR A CA 1
ATOM 3789 C C . THR A 1 513 ? 47.815 16.001 -68.554 1.00 93.38 513 THR A C 1
ATOM 3791 O O . THR A 1 513 ? 47.580 15.783 -67.367 1.00 93.38 513 THR A O 1
ATOM 3794 N N . LEU A 1 514 ? 46.939 15.709 -69.522 1.00 95.06 514 LEU A N 1
ATOM 3795 C CA . LEU A 1 514 ? 45.627 15.095 -69.309 1.00 95.06 514 LEU A CA 1
ATOM 3796 C C . LEU A 1 514 ? 45.730 13.712 -68.655 1.00 95.06 514 LEU A C 1
ATOM 3798 O O . LEU A 1 514 ? 45.087 13.484 -67.635 1.00 95.06 514 LEU A O 1
ATOM 3802 N N . GLU A 1 515 ? 46.535 12.794 -69.195 1.00 94.25 515 GLU A N 1
ATOM 3803 C CA . GLU A 1 515 ? 46.653 11.450 -68.610 1.00 94.25 515 GLU A CA 1
ATOM 3804 C C . GLU A 1 515 ? 47.324 11.483 -67.225 1.00 94.25 515 GLU A C 1
ATOM 3806 O O . GLU A 1 515 ? 46.944 10.716 -66.342 1.00 94.25 515 GLU A O 1
ATOM 3811 N N . THR A 1 516 ? 48.238 12.432 -66.981 1.00 94.50 516 THR A N 1
ATOM 3812 C CA . THR A 1 516 ? 48.792 12.675 -65.636 1.00 94.50 516 THR A CA 1
ATOM 3813 C C . THR A 1 516 ? 47.706 13.152 -64.666 1.00 94.50 516 THR A C 1
ATOM 3815 O O . THR A 1 516 ? 47.577 12.609 -63.570 1.00 94.50 516 THR A O 1
ATOM 3818 N N . ALA A 1 517 ? 46.881 14.125 -65.070 1.00 94.62 517 ALA A N 1
ATOM 3819 C CA . ALA A 1 517 ? 45.779 14.628 -64.249 1.00 94.62 517 ALA A CA 1
ATOM 3820 C C . ALA A 1 517 ? 44.723 13.543 -63.975 1.00 94.62 517 ALA A C 1
ATOM 3822 O O . ALA A 1 517 ? 44.274 13.404 -62.841 1.00 94.62 517 ALA A O 1
ATOM 3823 N N . LYS A 1 518 ? 44.383 12.718 -64.975 1.00 94.94 518 LYS A N 1
ATOM 3824 C CA . LYS A 1 518 ? 43.487 11.562 -64.813 1.00 94.94 518 LYS A CA 1
ATOM 3825 C C . LYS A 1 518 ? 44.034 10.522 -63.841 1.00 94.94 518 LYS A C 1
ATOM 3827 O O . LYS A 1 518 ? 43.259 9.982 -63.059 1.00 94.94 518 LYS A O 1
ATOM 3832 N N . GLN A 1 519 ? 45.337 10.243 -63.868 1.00 95.19 519 GLN A N 1
ATOM 3833 C CA . GLN A 1 519 ? 45.950 9.300 -62.933 1.00 95.19 519 GLN A CA 1
ATOM 3834 C C . GLN A 1 519 ? 45.896 9.830 -61.490 1.00 95.19 519 GLN A C 1
ATOM 3836 O O . GLN A 1 519 ? 45.476 9.098 -60.600 1.00 95.19 519 GLN A O 1
ATOM 3841 N N . VAL A 1 520 ? 46.203 11.114 -61.264 1.00 94.56 520 VAL A N 1
ATOM 3842 C CA . VAL A 1 520 ? 46.069 11.749 -59.935 1.00 94.56 520 VAL A CA 1
ATOM 3843 C C . VAL A 1 520 ? 44.607 11.787 -59.470 1.00 94.56 520 VAL A C 1
ATOM 3845 O O . VAL A 1 520 ? 44.319 11.499 -58.309 1.00 94.56 520 VAL A O 1
ATOM 3848 N N . ALA A 1 521 ? 43.670 12.095 -60.372 1.00 96.25 521 ALA A N 1
ATOM 3849 C CA . ALA A 1 521 ? 42.233 12.060 -60.102 1.00 96.25 521 ALA A CA 1
ATOM 3850 C C . ALA A 1 521 ? 41.755 10.660 -59.703 1.00 96.25 521 ALA A C 1
ATOM 3852 O O . ALA A 1 521 ? 41.000 10.516 -58.742 1.00 96.25 521 ALA A O 1
ATOM 3853 N N . LYS A 1 522 ? 42.245 9.628 -60.398 1.00 95.56 522 LYS A N 1
ATOM 3854 C CA . LYS A 1 522 ? 41.978 8.230 -60.075 1.00 95.56 522 LYS A CA 1
ATOM 3855 C C . LYS A 1 522 ? 42.528 7.859 -58.698 1.00 95.56 522 LYS A C 1
ATOM 3857 O O . LYS A 1 522 ? 41.772 7.350 -57.884 1.00 95.56 522 LYS A O 1
ATOM 3862 N N . GLU A 1 523 ? 43.800 8.139 -58.421 1.00 95.06 523 GLU A N 1
ATOM 3863 C CA . GLU A 1 523 ? 44.439 7.818 -57.136 1.00 95.06 523 GLU A CA 1
ATOM 3864 C C . GLU A 1 523 ? 43.733 8.504 -55.958 1.00 95.06 523 GLU A C 1
ATOM 3866 O O . GLU A 1 523 ? 43.450 7.866 -54.945 1.00 95.06 523 GLU A O 1
ATOM 3871 N N . LYS A 1 524 ? 43.380 9.790 -56.094 1.00 94.25 524 LYS A N 1
ATOM 3872 C CA . LYS A 1 524 ? 42.616 10.506 -55.062 1.00 94.25 524 LYS A CA 1
ATOM 3873 C C . LYS A 1 524 ? 41.208 9.937 -54.883 1.00 94.25 524 LYS A C 1
ATOM 3875 O O . LYS A 1 524 ? 40.773 9.810 -53.745 1.00 94.25 524 LYS A O 1
ATOM 3880 N N . LEU A 1 525 ? 40.521 9.551 -55.960 1.00 95.25 525 LEU A N 1
ATOM 3881 C CA . LEU A 1 525 ? 39.180 8.963 -55.881 1.00 95.25 525 LEU A CA 1
ATOM 3882 C C . LEU A 1 525 ? 39.178 7.520 -55.343 1.00 95.25 525 LEU A C 1
ATOM 3884 O O . LEU A 1 525 ? 38.259 7.150 -54.614 1.00 95.25 525 LEU A O 1
ATOM 3888 N N . GLU A 1 526 ? 40.189 6.709 -55.664 1.00 93.50 526 GLU A N 1
ATOM 3889 C CA . GLU A 1 526 ? 40.341 5.351 -55.121 1.00 93.50 526 GLU A CA 1
ATOM 3890 C C . GLU A 1 526 ? 40.530 5.378 -53.596 1.00 93.50 526 GLU A C 1
ATOM 3892 O O . GLU A 1 526 ? 39.966 4.519 -52.921 1.00 93.50 526 GLU A O 1
ATOM 3897 N N . ASN A 1 527 ? 41.216 6.401 -53.065 1.00 92.25 527 ASN A N 1
ATOM 3898 C CA . ASN A 1 527 ? 41.397 6.613 -51.624 1.00 92.25 527 ASN A CA 1
ATOM 3899 C C . ASN A 1 527 ? 40.134 7.090 -50.882 1.00 92.25 527 ASN A C 1
ATOM 3901 O O . ASN A 1 527 ? 40.071 6.911 -49.675 1.00 92.25 527 ASN A O 1
ATOM 3905 N N . VAL A 1 528 ? 39.138 7.701 -51.541 1.00 93.88 528 VAL A N 1
ATOM 3906 C CA . VAL A 1 528 ? 37.866 8.052 -50.867 1.00 93.88 528 VAL A CA 1
ATOM 3907 C C . VAL A 1 528 ? 37.183 6.756 -50.408 1.00 93.88 528 VAL A C 1
ATOM 3909 O O . VAL A 1 528 ? 37.089 5.839 -51.228 1.00 93.88 528 VAL A O 1
ATOM 3912 N N . PRO A 1 529 ? 36.658 6.631 -49.178 1.00 92.12 529 PRO A N 1
ATOM 3913 C CA . PRO A 1 529 ? 36.012 5.393 -48.748 1.00 92.12 529 PRO A CA 1
ATOM 3914 C C . PRO A 1 529 ? 34.806 4.967 -49.610 1.00 92.12 529 PRO A C 1
ATOM 3916 O O . PRO A 1 529 ? 34.209 5.730 -50.375 1.00 92.12 529 PRO A O 1
ATOM 3919 N N . ASN A 1 530 ? 34.456 3.681 -49.556 1.00 86.88 530 ASN A N 1
ATOM 3920 C CA . ASN A 1 530 ? 33.334 3.146 -50.331 1.00 86.88 530 ASN A CA 1
ATOM 3921 C C . ASN A 1 530 ? 32.023 3.337 -49.561 1.00 86.88 530 ASN A C 1
ATOM 3923 O O . ASN A 1 530 ? 31.831 2.742 -48.505 1.00 86.88 530 ASN A O 1
ATOM 3927 N N . GLY A 1 531 ? 31.113 4.133 -50.125 1.00 83.62 531 GLY A N 1
ATOM 3928 C CA . GLY A 1 531 ? 29.858 4.543 -49.485 1.00 83.62 531 GLY A CA 1
ATOM 3929 C C . GLY A 1 531 ? 29.785 6.045 -49.194 1.00 83.62 531 GLY A C 1
ATOM 3930 O O . GLY A 1 531 ? 28.685 6.562 -49.016 1.00 83.62 531 GLY A O 1
ATOM 3931 N N . THR A 1 532 ? 30.917 6.759 -49.234 1.00 91.12 532 THR A N 1
ATOM 3932 C CA . THR A 1 532 ? 30.980 8.218 -49.087 1.00 91.12 532 THR A CA 1
ATOM 3933 C C . THR A 1 532 ? 30.077 8.908 -50.113 1.00 91.12 532 THR A C 1
ATOM 3935 O O . THR A 1 532 ? 30.238 8.750 -51.331 1.00 91.12 532 THR A O 1
ATOM 3938 N N . ALA A 1 533 ? 29.100 9.677 -49.627 1.00 90.25 533 ALA A N 1
ATOM 3939 C CA . ALA A 1 533 ? 28.051 10.258 -50.456 1.00 90.25 533 ALA A CA 1
ATOM 3940 C C . ALA A 1 533 ? 28.629 11.218 -51.513 1.00 90.25 533 ALA A C 1
ATOM 3942 O O . ALA A 1 533 ? 29.113 12.299 -51.196 1.00 90.25 533 ALA A O 1
ATOM 3943 N N . GLY A 1 534 ? 28.552 10.819 -52.787 1.00 91.81 534 GLY A N 1
ATOM 3944 C CA . GLY A 1 534 ? 29.068 11.586 -53.928 1.00 91.81 534 GLY A CA 1
ATOM 3945 C C . GLY A 1 534 ? 30.163 10.877 -54.731 1.00 91.81 534 GLY A C 1
ATOM 3946 O O . GLY A 1 534 ? 30.323 11.203 -55.911 1.00 91.81 534 GLY A O 1
ATOM 3947 N N . LYS A 1 535 ? 30.842 9.863 -54.166 1.00 94.19 535 LYS A N 1
ATOM 3948 C CA . LYS A 1 535 ? 31.934 9.131 -54.841 1.00 94.19 535 LYS A CA 1
ATOM 3949 C C . LYS A 1 535 ? 31.526 8.599 -56.223 1.00 94.19 535 LYS A C 1
ATOM 3951 O O . LYS A 1 535 ? 32.223 8.844 -57.203 1.00 94.19 535 LYS A O 1
ATOM 3956 N N . ASP A 1 536 ? 30.344 7.995 -56.345 1.00 92.62 536 ASP A N 1
ATOM 3957 C CA . ASP A 1 536 ? 29.813 7.464 -57.616 1.00 92.62 536 ASP A CA 1
ATOM 3958 C C . ASP A 1 536 ? 29.534 8.543 -58.682 1.00 92.62 536 ASP A C 1
ATOM 3960 O O . ASP A 1 536 ? 29.451 8.262 -59.880 1.00 92.62 536 ASP A O 1
ATOM 3964 N N . THR A 1 537 ? 29.348 9.801 -58.280 1.00 94.75 537 THR A N 1
ATOM 3965 C CA . THR A 1 537 ? 29.198 10.933 -59.210 1.00 94.75 537 THR A CA 1
ATOM 3966 C C . THR A 1 537 ? 30.557 11.416 -59.698 1.00 94.75 537 THR A C 1
ATOM 3968 O O . THR A 1 537 ? 30.705 11.688 -60.889 1.00 94.75 537 THR A O 1
ATOM 3971 N N . LEU A 1 538 ? 31.558 11.441 -58.817 1.00 96.19 538 LEU A N 1
ATOM 3972 C CA . LEU A 1 538 ? 32.946 11.714 -59.181 1.00 96.19 538 LEU A CA 1
ATOM 3973 C C . LEU A 1 538 ? 33.529 10.616 -60.088 1.00 96.19 538 LEU A C 1
ATOM 3975 O O . LEU A 1 538 ? 34.127 10.940 -61.111 1.00 96.19 538 LEU A O 1
ATOM 3979 N N . GLN A 1 539 ? 33.256 9.337 -59.810 1.00 95.19 539 GLN A N 1
ATOM 3980 C CA . GLN A 1 539 ? 33.662 8.220 -60.676 1.00 95.19 539 GLN A CA 1
ATOM 3981 C C . GLN A 1 539 ? 33.121 8.393 -62.097 1.00 95.19 539 GLN A C 1
ATOM 3983 O O . GLN A 1 539 ? 33.882 8.380 -63.059 1.00 95.19 539 GLN A O 1
ATOM 3988 N N . ARG A 1 540 ? 31.820 8.681 -62.237 1.00 95.06 540 ARG A N 1
ATOM 3989 C CA . ARG A 1 540 ? 31.204 8.929 -63.549 1.00 95.06 540 ARG A CA 1
ATOM 3990 C C . ARG A 1 540 ? 31.747 10.180 -64.246 1.00 95.06 540 ARG A C 1
ATOM 3992 O O . ARG A 1 540 ? 31.771 10.199 -65.473 1.00 95.06 540 ARG A O 1
ATOM 3999 N N . ARG A 1 541 ? 32.176 11.222 -63.522 1.00 96.94 541 ARG A N 1
ATOM 4000 C CA . ARG A 1 541 ? 32.891 12.363 -64.130 1.00 96.94 541 ARG A CA 1
ATOM 4001 C C . ARG A 1 541 ? 34.223 11.901 -64.713 1.00 96.94 541 ARG A C 1
ATOM 4003 O O . ARG A 1 541 ? 34.443 12.097 -65.903 1.00 96.94 541 ARG A O 1
ATOM 4010 N N . LEU A 1 542 ? 35.043 11.213 -63.915 1.00 96.06 542 LEU A N 1
ATOM 4011 C CA . LEU A 1 542 ? 36.355 10.699 -64.318 1.00 96.06 542 LEU A CA 1
ATOM 4012 C C . LEU A 1 542 ? 36.281 9.717 -65.502 1.00 96.06 542 LEU A C 1
ATOM 4014 O O . LEU A 1 542 ? 37.050 9.851 -66.453 1.00 96.06 542 LEU A O 1
ATOM 4018 N N . ASP A 1 543 ? 35.323 8.787 -65.491 1.00 93.94 543 ASP A N 1
ATOM 4019 C CA . ASP A 1 543 ? 35.120 7.796 -66.561 1.00 93.94 543 ASP A CA 1
ATOM 4020 C C . ASP A 1 543 ? 34.746 8.444 -67.908 1.00 93.94 543 ASP A C 1
ATOM 4022 O O . ASP A 1 543 ? 35.103 7.936 -68.972 1.00 93.94 543 ASP A O 1
ATOM 4026 N N . ASN A 1 544 ? 34.061 9.596 -67.880 1.00 95.00 544 ASN A N 1
ATOM 4027 C CA . ASN A 1 544 ? 33.736 10.371 -69.081 1.00 95.00 544 ASN A CA 1
ATOM 4028 C C . ASN A 1 544 ? 34.957 11.109 -69.675 1.00 95.00 544 ASN A C 1
ATOM 4030 O O . ASN A 1 544 ? 34.887 11.581 -70.815 1.00 95.00 544 ASN A O 1
ATOM 4034 N N . ILE A 1 545 ? 36.087 11.200 -68.959 1.00 93.38 545 ILE A N 1
ATOM 4035 C CA . ILE A 1 545 ? 37.320 11.846 -69.441 1.00 93.38 545 ILE A CA 1
ATOM 4036 C C . ILE A 1 545 ? 38.101 10.885 -70.354 1.00 93.38 545 ILE A C 1
ATOM 4038 O O . ILE A 1 545 ? 39.182 10.377 -70.033 1.00 93.38 545 ILE A O 1
ATOM 4042 N N . VAL A 1 546 ? 37.535 10.630 -71.535 1.00 88.50 546 VAL A N 1
ATOM 4043 C CA . VAL A 1 546 ? 38.120 9.741 -72.547 1.00 88.50 546 VAL A CA 1
ATOM 4044 C C . VAL A 1 546 ? 39.524 10.190 -72.970 1.00 88.50 546 VAL A C 1
ATOM 4046 O O . VAL A 1 546 ? 39.779 11.377 -73.190 1.00 88.50 546 VAL A O 1
ATOM 4049 N N . SER A 1 547 ? 40.435 9.221 -73.089 1.00 85.62 547 SER A N 1
ATOM 4050 C CA . SER A 1 547 ? 41.783 9.421 -73.637 1.00 85.62 547 SER A CA 1
ATOM 4051 C C . SER A 1 547 ? 41.743 9.813 -75.111 1.00 85.62 547 SER A C 1
ATOM 4053 O O . SER A 1 547 ? 40.861 9.378 -75.852 1.00 85.62 547 SER A O 1
ATOM 4055 N N . ILE A 1 548 ? 42.727 10.601 -75.548 1.00 88.12 548 ILE A N 1
ATOM 4056 C CA . ILE A 1 548 ? 42.822 11.120 -76.918 1.00 88.12 548 ILE A CA 1
ATOM 4057 C C . ILE A 1 548 ? 44.167 10.737 -77.535 1.00 88.12 548 ILE A C 1
ATOM 4059 O O . ILE A 1 548 ? 45.217 10.904 -76.923 1.00 88.12 548 ILE A O 1
ATOM 4063 N N . THR A 1 549 ? 44.130 10.262 -78.779 1.00 85.94 549 THR A N 1
ATOM 4064 C CA . THR A 1 549 ? 45.308 10.100 -79.639 1.00 85.94 549 THR A CA 1
ATOM 4065 C C . THR A 1 549 ? 45.541 11.374 -80.447 1.00 85.94 549 THR A C 1
ATOM 4067 O O . THR A 1 549 ? 44.609 11.879 -81.074 1.00 85.94 549 THR A O 1
ATOM 4070 N N . SER A 1 550 ? 46.774 11.876 -80.482 1.00 87.31 550 SER A N 1
ATOM 4071 C CA . SER A 1 550 ? 47.148 12.997 -81.349 1.00 87.31 550 SER A CA 1
ATOM 4072 C C . SER A 1 550 ? 47.128 12.613 -82.839 1.00 87.31 550 SER A C 1
ATOM 4074 O O . SER A 1 550 ? 47.335 11.444 -83.175 1.00 87.31 550 SER A O 1
ATOM 4076 N N . PRO A 1 551 ? 46.886 13.578 -83.747 1.00 87.81 551 PRO A N 1
ATOM 4077 C CA . PRO A 1 551 ? 46.945 13.337 -85.184 1.00 87.81 551 PRO A CA 1
ATOM 4078 C C . PRO A 1 551 ? 48.387 13.103 -85.666 1.00 87.81 551 PRO A C 1
ATOM 4080 O O . PRO A 1 551 ? 49.362 13.507 -85.026 1.00 87.81 551 PRO A O 1
ATOM 4083 N N . GLU A 1 552 ? 48.524 12.456 -86.823 1.00 86.81 552 GLU A N 1
ATOM 4084 C CA . GLU A 1 552 ? 49.811 12.286 -87.503 1.00 86.81 552 GLU A CA 1
ATOM 4085 C C . GLU A 1 552 ? 50.273 13.605 -88.148 1.00 86.81 552 GLU A C 1
ATOM 4087 O O . GLU A 1 552 ? 49.456 14.360 -88.677 1.00 86.81 552 GLU A O 1
ATOM 4092 N N . VAL A 1 553 ? 51.589 13.866 -88.140 1.00 88.19 553 VAL A N 1
ATOM 4093 C CA . VAL A 1 553 ? 52.190 14.980 -88.899 1.00 88.19 553 VAL A CA 1
ATOM 4094 C C . VAL A 1 553 ? 51.914 14.757 -90.383 1.00 88.19 553 VAL A C 1
ATOM 4096 O O . VAL A 1 553 ? 52.153 13.659 -90.891 1.00 88.19 553 VAL A O 1
ATOM 4099 N N . ASN A 1 554 ? 51.421 15.784 -91.074 1.00 86.38 554 ASN A N 1
ATOM 4100 C CA . ASN A 1 554 ? 51.078 15.677 -92.493 1.00 86.38 554 ASN A CA 1
ATOM 4101 C C . ASN A 1 554 ? 51.620 16.819 -93.374 1.00 86.38 554 ASN A C 1
ATOM 4103 O O . ASN A 1 554 ? 51.490 16.718 -94.594 1.00 86.38 554 ASN A O 1
ATOM 4107 N N . ASP A 1 555 ? 52.226 17.845 -92.768 1.00 88.12 555 ASP A N 1
ATOM 4108 C CA . ASP A 1 555 ? 53.006 18.917 -93.402 1.00 88.12 555 ASP A CA 1
ATOM 4109 C C . ASP A 1 555 ? 54.377 18.968 -92.705 1.00 88.12 555 ASP A C 1
ATOM 4111 O O . ASP A 1 555 ? 54.619 19.767 -91.799 1.00 88.12 555 ASP A O 1
ATOM 4115 N N . ALA A 1 556 ? 55.249 18.008 -93.028 1.00 85.00 556 ALA A N 1
ATOM 4116 C CA . ALA A 1 556 ? 56.454 17.737 -92.238 1.00 85.00 556 ALA A CA 1
ATOM 4117 C C . ALA A 1 556 ? 57.618 18.712 -92.500 1.00 85.00 556 ALA A C 1
ATOM 4119 O O . ALA A 1 556 ? 58.605 18.683 -91.762 1.00 85.00 556 ALA A O 1
ATOM 4120 N N . ASP A 1 557 ? 57.519 19.566 -93.526 1.00 82.56 557 ASP A N 1
ATOM 4121 C CA . ASP A 1 557 ? 58.380 20.744 -93.710 1.00 82.56 557 ASP A CA 1
ATOM 4122 C C . ASP A 1 557 ? 57.668 22.083 -93.429 1.00 82.56 557 ASP A C 1
ATOM 4124 O O . ASP A 1 557 ? 58.230 23.143 -93.714 1.00 82.56 557 ASP A O 1
ATOM 4128 N N . SER A 1 558 ? 56.473 22.037 -92.820 1.00 85.56 558 SER A N 1
ATOM 4129 C CA . SER A 1 558 ? 55.678 23.193 -92.373 1.00 85.56 558 SER A CA 1
ATOM 4130 C C . SER A 1 558 ? 55.491 24.255 -93.470 1.00 85.56 558 SER A C 1
ATOM 4132 O O . SER A 1 558 ? 55.634 25.458 -93.227 1.00 85.56 558 SER A O 1
ATOM 4134 N N . ASN A 1 559 ? 55.233 23.812 -94.707 1.00 80.69 559 ASN A N 1
ATOM 4135 C CA . ASN A 1 559 ? 55.244 24.658 -95.905 1.00 80.69 559 ASN A CA 1
ATOM 4136 C C . ASN A 1 559 ? 53.846 25.075 -96.407 1.00 80.69 559 ASN A C 1
ATOM 4138 O O . ASN A 1 559 ? 53.742 25.829 -97.381 1.00 80.69 559 ASN A O 1
ATOM 4142 N N . GLY A 1 560 ? 52.780 24.615 -95.746 1.00 83.38 560 GLY A N 1
ATOM 4143 C CA . GLY A 1 560 ? 51.383 24.855 -96.112 1.00 83.38 560 GLY A CA 1
ATOM 4144 C C . GLY A 1 560 ? 50.821 23.857 -97.133 1.00 83.38 560 GLY A C 1
ATOM 4145 O O . GLY A 1 560 ? 49.719 24.062 -97.654 1.00 83.38 560 GLY A O 1
ATOM 4146 N N . VAL A 1 561 ? 51.559 22.794 -97.478 1.00 81.06 561 VAL A N 1
ATOM 4147 C CA . VAL A 1 561 ? 51.172 21.811 -98.500 1.00 81.06 561 VAL A CA 1
ATOM 4148 C C . VAL A 1 561 ? 51.447 20.388 -98.025 1.00 81.06 561 VAL A C 1
ATOM 4150 O O . VAL A 1 561 ? 52.520 19.836 -98.252 1.00 81.06 561 VAL A O 1
ATOM 4153 N N . GLN A 1 562 ? 50.393 19.762 -97.494 1.00 85.25 562 GLN A N 1
ATOM 4154 C CA . GLN A 1 562 ? 50.327 18.348 -97.113 1.00 85.25 562 GLN A CA 1
ATOM 4155 C C . GLN A 1 562 ? 51.224 17.423 -97.967 1.00 85.25 562 GLN A C 1
ATOM 4157 O O . GLN A 1 562 ? 51.046 17.331 -99.189 1.00 85.25 562 GLN A O 1
ATOM 4162 N N . ASP A 1 563 ? 52.126 16.677 -97.329 1.00 83.62 563 ASP A N 1
ATOM 4163 C CA . ASP A 1 563 ? 53.214 15.908 -97.952 1.00 83.62 563 ASP A CA 1
ATOM 4164 C C . ASP A 1 563 ? 52.730 14.954 -99.061 1.00 83.62 563 ASP A C 1
ATOM 4166 O O . ASP A 1 563 ? 53.369 14.774 -100.104 1.00 83.62 563 ASP A O 1
ATOM 4170 N N . THR A 1 564 ? 51.543 14.369 -98.880 1.00 82.62 564 THR A N 1
ATOM 4171 C CA . THR A 1 564 ? 50.896 13.464 -99.846 1.00 82.62 564 THR A CA 1
ATOM 4172 C C . THR A 1 564 ? 50.548 14.161 -101.170 1.00 82.62 564 THR A C 1
ATOM 4174 O O . THR A 1 564 ? 50.644 13.552 -102.243 1.00 82.62 564 THR A O 1
ATOM 4177 N N . LYS A 1 565 ? 50.214 15.460 -101.135 1.00 84.19 565 LYS A N 1
ATOM 4178 C CA . LYS A 1 565 ? 50.030 16.304 -102.328 1.00 84.19 565 LYS A CA 1
ATOM 4179 C C . LYS A 1 565 ? 51.377 16.576 -103.000 1.00 84.19 565 LYS A C 1
ATOM 4181 O O . LYS A 1 565 ? 51.457 16.475 -104.226 1.00 84.19 565 LYS A O 1
ATOM 4186 N N . GLN A 1 566 ? 52.436 16.827 -102.222 1.00 83.56 566 GLN A N 1
ATOM 4187 C CA . GLN A 1 566 ? 53.792 17.013 -102.753 1.00 83.56 566 GLN A CA 1
ATOM 4188 C C . GLN A 1 566 ? 54.283 15.753 -103.504 1.00 83.56 566 GLN A C 1
ATOM 4190 O O . GLN A 1 566 ? 54.752 15.838 -104.642 1.00 83.56 566 GLN A O 1
ATOM 4195 N N . VAL A 1 567 ? 54.079 14.557 -102.934 1.00 83.81 567 VAL A N 1
ATOM 4196 C CA . VAL A 1 567 ? 54.357 13.263 -103.597 1.00 83.81 567 VAL A CA 1
ATOM 4197 C C . VAL A 1 567 ? 53.546 13.101 -104.891 1.00 83.81 567 VAL A C 1
ATOM 4199 O O . VAL A 1 567 ? 54.087 12.680 -105.919 1.00 83.81 567 VAL A O 1
ATOM 4202 N N . SER A 1 568 ? 52.263 13.474 -104.882 1.00 81.69 568 SER A N 1
ATOM 4203 C CA . SER A 1 568 ? 51.389 13.419 -106.066 1.00 81.69 568 SER A CA 1
ATOM 4204 C C . SER A 1 568 ? 51.888 14.314 -107.213 1.00 81.69 568 SER A C 1
ATOM 4206 O O . SER A 1 568 ? 51.877 13.898 -108.375 1.00 81.69 568 SER A O 1
ATOM 4208 N N . GLU A 1 569 ? 52.395 15.514 -106.910 1.00 83.88 569 GLU A N 1
ATOM 4209 C CA . GLU A 1 569 ? 53.025 16.405 -107.896 1.00 83.88 569 GLU A CA 1
ATOM 4210 C C . GLU A 1 569 ? 54.268 15.783 -108.548 1.00 83.88 569 GLU A C 1
ATOM 4212 O O . GLU A 1 569 ? 54.406 15.807 -109.775 1.00 83.88 569 GLU A O 1
ATOM 4217 N N . VAL A 1 570 ? 55.164 15.202 -107.745 1.00 85.44 570 VAL A N 1
ATOM 4218 C CA . VAL A 1 570 ? 56.393 14.564 -108.246 1.00 85.44 570 VAL A CA 1
ATOM 4219 C C . VAL A 1 570 ? 56.064 13.334 -109.095 1.00 85.44 570 VAL A C 1
ATOM 4221 O O . VAL A 1 570 ? 56.671 13.131 -110.147 1.00 85.44 570 VAL A O 1
ATOM 4224 N N . SER A 1 571 ? 55.056 12.550 -108.702 1.00 84.50 571 SER A N 1
ATOM 4225 C CA . SER A 1 571 ? 54.598 11.383 -109.468 1.00 84.50 571 SER A CA 1
ATOM 4226 C C . SER A 1 571 ? 54.093 11.764 -110.867 1.00 84.50 571 SER A C 1
ATOM 4228 O O . SER A 1 571 ? 54.402 11.083 -111.847 1.00 84.50 571 SER A O 1
ATOM 4230 N N . LYS A 1 572 ? 53.371 12.889 -110.991 1.00 84.69 572 LYS A N 1
ATOM 4231 C CA . LYS A 1 572 ? 52.951 13.440 -112.294 1.00 84.69 572 LYS A CA 1
ATOM 4232 C C . LYS A 1 572 ? 54.150 13.879 -113.139 1.00 84.69 572 LYS A C 1
ATOM 4234 O O . LYS A 1 572 ? 54.167 13.621 -114.339 1.00 84.69 572 LYS A O 1
ATOM 4239 N N . ALA A 1 573 ? 55.149 14.509 -112.519 1.00 84.12 573 ALA A N 1
ATOM 4240 C CA . ALA A 1 573 ? 56.344 14.978 -113.215 1.00 84.12 573 ALA A CA 1
ATOM 4241 C C . ALA A 1 573 ? 57.209 13.814 -113.746 1.00 84.12 573 ALA A C 1
ATOM 4243 O O . ALA A 1 573 ? 57.656 13.867 -114.889 1.00 84.12 573 ALA A O 1
ATOM 4244 N N . ILE A 1 574 ? 57.371 12.728 -112.975 1.00 86.31 574 ILE A N 1
ATOM 4245 C CA . ILE A 1 574 ? 58.086 11.511 -113.414 1.00 86.31 574 ILE A CA 1
ATOM 4246 C C . ILE A 1 574 ? 57.469 10.929 -114.689 1.00 86.31 574 ILE A C 1
ATOM 4248 O O . ILE A 1 574 ? 58.191 10.693 -115.656 1.00 86.31 574 ILE A O 1
ATOM 4252 N N . LYS A 1 575 ? 56.137 10.787 -114.734 1.00 85.25 575 LYS A N 1
ATOM 4253 C CA . LYS A 1 575 ? 55.421 10.246 -115.905 1.00 85.25 575 LYS A CA 1
ATOM 4254 C C . LYS A 1 575 ? 55.638 11.059 -117.186 1.00 85.25 575 LYS A C 1
ATOM 4256 O O . LYS A 1 575 ? 55.638 10.494 -118.279 1.00 85.25 575 LYS A O 1
ATOM 4261 N N . ALA A 1 576 ? 55.843 12.374 -117.075 1.00 83.75 576 ALA A N 1
ATOM 4262 C CA . ALA A 1 576 ? 56.191 13.210 -118.223 1.00 83.75 576 ALA A CA 1
ATOM 4263 C C . ALA A 1 576 ? 57.606 12.888 -118.743 1.00 83.75 576 ALA A C 1
ATOM 4265 O O . ALA A 1 576 ? 57.786 12.655 -119.940 1.00 83.75 576 ALA A O 1
ATOM 4266 N N . THR A 1 577 ? 58.589 12.788 -117.843 1.00 86.81 577 THR A N 1
ATOM 4267 C CA . THR A 1 577 ? 59.980 12.437 -118.177 1.00 86.81 577 THR A CA 1
ATOM 4268 C C . THR A 1 577 ? 60.094 11.026 -118.771 1.00 86.81 577 THR A C 1
ATOM 4270 O O . THR A 1 577 ? 60.795 10.838 -119.767 1.00 86.81 577 THR A O 1
ATOM 4273 N N . GLU A 1 578 ? 59.359 10.046 -118.227 1.00 86.44 578 GLU A N 1
ATOM 4274 C CA . GLU A 1 578 ? 59.228 8.686 -118.784 1.00 86.44 578 GLU A CA 1
ATOM 4275 C C . GLU A 1 578 ? 58.726 8.729 -120.243 1.00 86.44 578 GLU A C 1
ATOM 4277 O O . GLU A 1 578 ? 59.316 8.110 -121.134 1.00 86.44 578 GLU A O 1
ATOM 4282 N N . SER A 1 579 ? 57.689 9.529 -120.524 1.00 83.94 579 SER A N 1
ATOM 4283 C CA . SER A 1 579 ? 57.149 9.689 -121.882 1.00 83.94 579 SER A CA 1
ATOM 4284 C C . SER A 1 579 ? 58.135 10.356 -122.850 1.00 83.94 579 SER A C 1
ATOM 4286 O O . SER A 1 579 ? 58.158 10.007 -124.033 1.00 83.94 579 SER A O 1
ATOM 4288 N N . THR A 1 580 ? 58.960 11.298 -122.386 1.00 84.19 580 THR A N 1
ATOM 4289 C CA . THR A 1 580 ? 60.004 11.919 -123.223 1.00 84.19 580 THR A CA 1
ATOM 4290 C C . THR A 1 580 ? 61.162 10.959 -123.492 1.00 84.19 580 THR A C 1
ATOM 4292 O O . THR A 1 580 ? 61.684 10.951 -124.607 1.00 84.19 580 THR A O 1
ATOM 4295 N N . LYS A 1 581 ? 61.526 10.091 -122.536 1.00 86.88 581 LYS A N 1
ATOM 4296 C CA . LYS A 1 581 ? 62.539 9.043 -122.747 1.00 86.88 581 LYS A CA 1
ATOM 4297 C C . LYS A 1 581 ? 62.137 8.097 -123.880 1.00 86.88 581 LYS A C 1
ATOM 4299 O O . LYS A 1 581 ? 62.933 7.864 -124.785 1.00 86.88 581 LYS A O 1
ATOM 4304 N N . ALA A 1 582 ? 60.882 7.646 -123.895 1.00 85.00 582 ALA A N 1
ATOM 4305 C CA . ALA A 1 582 ? 60.358 6.804 -124.971 1.00 85.00 582 ALA A CA 1
ATOM 4306 C C . ALA A 1 582 ? 60.410 7.492 -126.355 1.00 85.00 582 ALA A C 1
ATOM 4308 O O . ALA A 1 582 ? 60.647 6.833 -127.370 1.00 85.00 582 ALA A O 1
ATOM 4309 N N . ALA A 1 583 ? 60.238 8.819 -126.411 1.00 83.69 583 ALA A N 1
ATOM 4310 C CA . ALA A 1 583 ? 60.384 9.592 -127.646 1.00 83.69 583 ALA A CA 1
ATOM 4311 C C . ALA A 1 583 ? 61.851 9.709 -128.111 1.00 83.69 583 ALA A C 1
ATOM 4313 O O . ALA A 1 583 ? 62.109 9.613 -129.312 1.00 83.69 583 ALA A O 1
ATOM 4314 N N . VAL A 1 584 ? 62.804 9.867 -127.180 1.00 84.31 584 VAL A N 1
ATOM 4315 C CA . VAL A 1 584 ? 64.253 9.822 -127.462 1.00 84.31 584 VAL A CA 1
ATOM 4316 C C . VAL A 1 584 ? 64.638 8.466 -128.055 1.00 84.31 584 VAL A C 1
ATOM 4318 O O . VAL A 1 584 ? 65.206 8.425 -129.143 1.00 84.31 584 VAL A O 1
ATOM 4321 N N . ASP A 1 585 ? 64.277 7.364 -127.395 1.00 83.75 585 ASP A N 1
ATOM 4322 C CA . ASP A 1 585 ? 64.686 6.011 -127.805 1.00 83.75 585 ASP A CA 1
ATOM 4323 C C . ASP A 1 585 ? 64.123 5.630 -129.178 1.00 83.75 585 ASP A C 1
ATOM 4325 O O . ASP A 1 585 ? 64.846 5.141 -130.048 1.00 83.75 585 ASP A O 1
ATOM 4329 N N . LYS A 1 586 ? 62.842 5.942 -129.414 1.00 86.88 586 LYS A N 1
ATOM 4330 C CA . LYS A 1 586 ? 62.201 5.766 -130.721 1.00 86.88 586 LYS A CA 1
ATOM 4331 C C . LYS A 1 586 ? 62.923 6.551 -131.815 1.00 86.88 586 LYS A C 1
ATOM 4333 O O . LYS A 1 586 ? 63.115 6.033 -132.913 1.00 86.88 586 LYS A O 1
ATOM 4338 N N . LYS A 1 587 ? 63.338 7.788 -131.528 1.00 82.69 587 LYS A N 1
ATOM 4339 C CA . LYS A 1 587 ? 64.043 8.621 -132.504 1.00 82.69 587 LYS A CA 1
ATOM 4340 C C . LYS A 1 587 ? 65.487 8.166 -132.727 1.00 82.69 587 LYS A C 1
ATOM 4342 O O . LYS A 1 587 ? 65.962 8.272 -133.850 1.00 82.69 587 LYS A O 1
ATOM 4347 N N . LEU A 1 588 ? 66.157 7.616 -131.716 1.00 83.69 588 LEU A N 1
ATOM 4348 C CA . LEU A 1 588 ? 67.485 7.015 -131.861 1.00 83.69 588 LEU A CA 1
ATOM 4349 C C . LEU A 1 588 ? 67.434 5.801 -132.806 1.00 83.69 588 LEU A C 1
ATOM 4351 O O . LEU A 1 588 ? 68.223 5.726 -133.744 1.00 83.69 588 LEU A O 1
ATOM 4355 N N . ALA A 1 589 ? 66.444 4.919 -132.625 1.00 82.56 589 ALA A N 1
ATOM 4356 C CA . ALA A 1 589 ? 66.217 3.767 -133.500 1.00 82.56 589 ALA A CA 1
ATOM 4357 C C . ALA A 1 589 ? 65.845 4.170 -134.942 1.00 82.56 589 ALA A C 1
ATOM 4359 O O . ALA A 1 589 ? 66.349 3.574 -135.890 1.00 82.56 589 ALA A O 1
ATOM 4360 N N . GLU A 1 590 ? 65.021 5.212 -135.125 1.00 81.12 590 GLU A N 1
ATOM 4361 C CA . GLU A 1 590 ? 64.697 5.761 -136.456 1.00 81.12 590 GLU A CA 1
ATOM 4362 C C . GLU A 1 590 ? 65.939 6.264 -137.218 1.00 81.12 590 GLU A C 1
ATOM 4364 O O . GLU A 1 590 ? 65.948 6.209 -138.442 1.00 81.12 590 GLU A O 1
ATOM 4369 N N . ILE A 1 591 ? 66.973 6.748 -136.517 1.00 78.31 591 ILE A N 1
ATOM 4370 C CA . ILE A 1 591 ? 68.202 7.319 -137.107 1.00 78.31 591 ILE A CA 1
ATOM 4371 C C . ILE A 1 591 ? 69.261 6.244 -137.411 1.00 78.31 591 ILE A C 1
ATOM 4373 O O . ILE A 1 591 ? 70.171 6.482 -138.189 1.00 78.31 591 ILE A O 1
ATOM 4377 N N . GLN A 1 592 ? 69.167 5.058 -136.810 1.00 77.94 592 GLN A N 1
ATOM 4378 C CA . GLN A 1 592 ? 70.146 3.976 -136.998 1.00 77.94 592 GLN A CA 1
ATOM 4379 C C . GLN A 1 592 ? 69.686 2.916 -138.019 1.00 77.94 592 GLN A C 1
ATOM 4381 O O . GLN A 1 592 ? 70.367 1.910 -138.208 1.00 77.94 592 GLN A O 1
ATOM 4386 N N . SER A 1 593 ? 68.525 3.106 -138.657 1.00 77.88 593 SER A N 1
ATOM 4387 C CA . SER A 1 593 ? 67.807 2.034 -139.365 1.00 77.88 593 SER A CA 1
ATOM 4388 C C . SER A 1 593 ? 68.347 1.667 -140.754 1.00 77.88 593 SER A C 1
ATOM 4390 O O . SER A 1 593 ? 68.053 0.567 -141.221 1.00 77.88 593 SER A O 1
ATOM 4392 N N . ASP A 1 594 ? 69.081 2.552 -141.427 1.00 68.31 594 ASP A N 1
ATOM 4393 C CA . ASP A 1 594 ? 69.704 2.317 -142.743 1.00 68.31 594 ASP A CA 1
ATOM 4394 C C . ASP A 1 594 ? 71.246 2.280 -142.678 1.00 68.31 594 ASP A C 1
ATOM 4396 O O . ASP A 1 594 ? 71.910 1.971 -143.667 1.00 68.31 594 ASP A O 1
ATOM 4400 N N . GLY A 1 595 ? 71.817 2.536 -141.495 1.00 74.81 595 GLY A N 1
ATOM 4401 C CA . GLY A 1 595 ? 73.259 2.607 -141.261 1.00 74.81 595 GLY A CA 1
ATOM 4402 C C . GLY A 1 595 ? 73.905 3.936 -141.667 1.00 74.81 595 GLY A C 1
ATOM 4403 O O . GLY A 1 595 ? 75.122 4.072 -141.509 1.00 74.81 595 GLY A O 1
ATOM 4404 N N . LEU A 1 596 ? 73.126 4.907 -142.151 1.00 73.12 596 LEU A N 1
ATOM 4405 C CA . LEU A 1 596 ? 73.581 6.250 -142.497 1.00 73.12 596 LEU A CA 1
ATOM 4406 C C . LEU A 1 596 ? 73.045 7.265 -141.478 1.00 73.12 596 LEU A C 1
ATOM 4408 O O . LEU A 1 596 ? 71.973 7.108 -140.905 1.00 73.12 596 LEU A O 1
ATOM 4412 N N . VAL A 1 597 ? 73.814 8.317 -141.216 1.00 78.38 597 VAL A N 1
ATOM 4413 C CA . VAL A 1 597 ? 73.435 9.398 -140.303 1.00 78.38 597 VAL A CA 1
ATOM 4414 C C . VAL A 1 597 ? 73.815 10.710 -140.962 1.00 78.38 597 VAL A C 1
ATOM 4416 O O . VAL A 1 597 ? 74.998 11.056 -141.021 1.00 78.38 597 VAL A O 1
ATOM 4419 N N . ASN A 1 598 ? 72.819 11.460 -141.435 1.00 75.50 598 ASN A N 1
ATOM 4420 C CA . ASN A 1 598 ? 73.053 12.793 -141.982 1.00 75.50 598 ASN A CA 1
ATOM 4421 C C . ASN A 1 598 ? 72.994 13.872 -140.868 1.00 75.50 598 ASN A C 1
ATOM 4423 O O . ASN A 1 598 ? 72.413 13.656 -139.792 1.00 75.50 598 ASN A O 1
ATOM 4427 N N . PRO A 1 599 ? 73.549 15.082 -141.093 1.00 79.56 599 PRO A N 1
ATOM 4428 C CA . PRO A 1 599 ? 73.536 16.160 -140.094 1.00 79.56 599 PRO A CA 1
ATOM 4429 C C . PRO A 1 599 ? 72.126 16.571 -139.627 1.00 79.56 599 PRO A C 1
ATOM 4431 O O . PRO A 1 599 ? 71.942 17.043 -138.500 1.00 79.56 599 PRO A O 1
ATOM 4434 N N . LYS A 1 600 ? 71.112 16.378 -140.482 1.00 79.94 600 LYS A N 1
ATOM 4435 C CA . LYS A 1 600 ? 69.709 16.731 -140.236 1.00 79.94 600 LYS A CA 1
ATOM 4436 C C . LYS A 1 600 ? 69.039 15.747 -139.274 1.00 79.94 600 LYS A C 1
ATOM 4438 O O . LYS A 1 600 ? 68.090 16.141 -138.598 1.00 79.94 600 LYS A O 1
ATOM 4443 N N . GLU A 1 601 ? 69.450 14.477 -139.210 1.00 81.44 601 GLU A N 1
ATOM 4444 C CA . GLU A 1 601 ? 69.012 13.521 -138.176 1.00 81.44 601 GLU A CA 1
ATOM 4445 C C . GLU A 1 601 ? 69.610 13.847 -136.812 1.00 81.44 601 GLU A C 1
ATOM 4447 O O . GLU A 1 601 ? 68.863 13.955 -135.834 1.00 81.44 601 GLU A O 1
ATOM 4452 N N . LYS A 1 602 ? 70.934 14.042 -136.748 1.00 81.50 602 LYS A N 1
ATOM 4453 C CA . LYS A 1 602 ? 71.635 14.283 -135.480 1.00 81.50 602 LYS A CA 1
ATOM 4454 C C . LYS A 1 602 ? 71.039 15.480 -134.722 1.00 81.50 602 LYS A C 1
ATOM 4456 O O . LYS A 1 602 ? 70.740 15.384 -133.532 1.00 81.50 602 LYS A O 1
ATOM 4461 N N . ALA A 1 603 ? 70.739 16.562 -135.444 1.00 82.00 603 ALA A N 1
ATOM 4462 C CA . ALA A 1 603 ? 70.122 17.771 -134.896 1.00 82.00 603 ALA A CA 1
ATOM 4463 C C . ALA A 1 603 ? 68.694 17.586 -134.322 1.00 82.00 603 ALA A C 1
ATOM 4465 O O . ALA A 1 603 ? 68.204 18.474 -133.619 1.00 82.00 603 ALA A O 1
ATOM 4466 N N . GLU A 1 604 ? 68.001 16.474 -134.605 1.00 83.12 604 GLU A N 1
ATOM 4467 C CA . GLU A 1 604 ? 66.701 16.158 -133.991 1.00 83.12 604 GLU A CA 1
ATOM 4468 C C . GLU A 1 604 ? 66.842 15.384 -132.682 1.00 83.12 604 GLU A C 1
ATOM 4470 O O . GLU A 1 604 ? 66.187 15.722 -131.695 1.00 83.12 604 GLU A O 1
ATOM 4475 N N . ILE A 1 605 ? 67.693 14.353 -132.663 1.00 83.31 605 ILE A N 1
ATOM 4476 C CA . ILE A 1 605 ? 67.903 13.537 -131.463 1.00 83.31 605 ILE A CA 1
ATOM 4477 C C . ILE A 1 605 ? 68.576 14.357 -130.356 1.00 83.31 605 ILE A C 1
ATOM 4479 O O . ILE A 1 605 ? 68.134 14.293 -129.209 1.00 83.31 605 ILE A O 1
ATOM 4483 N N . ASP A 1 606 ? 69.514 15.245 -130.711 1.00 83.06 606 ASP A N 1
ATOM 4484 C CA . ASP A 1 606 ? 70.126 16.205 -129.779 1.00 83.06 606 ASP A CA 1
ATOM 4485 C C . ASP A 1 606 ? 69.071 17.099 -129.083 1.00 83.06 606 ASP A C 1
ATOM 4487 O O . ASP A 1 606 ? 69.181 17.383 -127.889 1.00 83.06 606 ASP A O 1
ATOM 4491 N N . LYS A 1 607 ? 67.997 17.503 -129.785 1.00 85.81 607 LYS A N 1
ATOM 4492 C CA . LYS A 1 607 ? 66.901 18.303 -129.197 1.00 85.81 607 LYS A CA 1
ATOM 4493 C C . LYS A 1 607 ? 66.017 17.502 -128.241 1.00 85.81 607 LYS A C 1
ATOM 4495 O O . LYS A 1 607 ? 65.583 18.045 -127.225 1.00 85.81 607 LYS A O 1
ATOM 4500 N N . LEU A 1 608 ? 65.731 16.236 -128.553 1.00 85.19 608 LEU A N 1
ATOM 4501 C CA . LEU A 1 608 ? 64.927 15.378 -127.675 1.00 85.19 608 LEU A CA 1
ATOM 4502 C C . LEU A 1 608 ? 65.694 15.011 -126.396 1.00 85.19 608 LEU A C 1
ATOM 4504 O O . LEU A 1 608 ? 65.107 15.046 -125.316 1.00 85.19 608 LEU A O 1
ATOM 4508 N N . ILE A 1 609 ? 67.004 14.758 -126.499 1.00 85.94 609 ILE A N 1
ATOM 4509 C CA . ILE A 1 609 ? 67.885 14.533 -125.341 1.00 85.94 609 ILE A CA 1
ATOM 4510 C C . ILE A 1 609 ? 67.902 15.779 -124.435 1.00 85.94 609 ILE A C 1
ATOM 4512 O O . ILE A 1 609 ? 67.612 15.673 -123.246 1.00 85.94 609 ILE A O 1
ATOM 4516 N N . GLN A 1 610 ? 68.082 16.986 -124.992 1.00 86.12 610 GLN A N 1
ATOM 4517 C CA . GLN A 1 610 ? 68.006 18.227 -124.201 1.00 86.12 610 GLN A CA 1
ATOM 4518 C C . GLN A 1 610 ? 66.650 18.453 -123.506 1.00 86.12 610 GLN A C 1
ATOM 4520 O O . GLN A 1 610 ? 66.606 19.102 -122.457 1.00 86.12 610 GLN A O 1
ATOM 4525 N N . LYS A 1 611 ? 65.535 17.963 -124.071 1.00 86.50 611 LYS A N 1
ATOM 4526 C CA . LYS A 1 611 ? 64.223 18.009 -123.402 1.00 86.50 611 LYS A CA 1
ATOM 4527 C C . LYS A 1 611 ? 64.178 17.033 -122.225 1.00 86.50 611 LYS A C 1
ATOM 4529 O O . LYS A 1 611 ? 63.773 17.430 -121.135 1.00 86.50 611 LYS A O 1
ATOM 4534 N N . LEU A 1 612 ? 64.628 15.796 -122.444 1.00 87.44 612 LEU A N 1
ATOM 4535 C CA . LEU A 1 612 ? 64.693 14.745 -121.428 1.00 87.44 612 LEU A CA 1
ATOM 4536 C C . LEU A 1 612 ? 65.497 15.191 -120.200 1.00 87.44 612 LEU A C 1
ATOM 4538 O O . LEU A 1 612 ? 65.002 15.077 -119.080 1.00 87.44 612 LEU A O 1
ATOM 4542 N N . ASP A 1 613 ? 66.699 15.739 -120.398 1.00 86.12 613 ASP A N 1
ATOM 4543 C CA . ASP A 1 613 ? 67.569 16.152 -119.289 1.00 86.12 613 ASP A CA 1
ATOM 4544 C C . ASP A 1 613 ? 66.956 17.297 -118.461 1.00 86.12 613 ASP A C 1
ATOM 4546 O O . ASP A 1 613 ? 67.032 17.286 -117.230 1.00 86.12 613 ASP A O 1
ATOM 4550 N N . LYS A 1 614 ? 66.274 18.254 -119.111 1.00 86.25 614 LYS A N 1
ATOM 4551 C CA . LYS A 1 614 ? 65.556 19.342 -118.420 1.00 86.25 614 LYS A CA 1
ATOM 4552 C C . LYS A 1 614 ? 64.382 18.831 -117.588 1.00 86.25 614 LYS A C 1
ATOM 4554 O O . LYS A 1 614 ? 64.219 19.259 -116.448 1.00 86.25 614 LYS A O 1
ATOM 4559 N N . GLU A 1 615 ? 63.580 17.916 -118.128 1.00 87.81 615 GLU A N 1
ATOM 4560 C CA . GLU A 1 615 ? 62.461 17.317 -117.388 1.00 87.81 615 GLU A CA 1
ATOM 4561 C C . GLU A 1 615 ? 62.967 16.437 -116.234 1.00 87.81 615 GLU A C 1
ATOM 4563 O O . GLU A 1 615 ? 62.451 16.524 -115.120 1.00 87.81 615 GLU A O 1
ATOM 4568 N N . LYS A 1 616 ? 64.050 15.678 -116.442 1.00 86.25 616 LYS A N 1
ATOM 4569 C CA . LYS A 1 616 ? 64.706 14.878 -115.398 1.00 86.25 616 LYS A CA 1
ATOM 4570 C C . LYS A 1 616 ? 65.244 15.742 -114.249 1.00 86.25 616 LYS A C 1
ATOM 4572 O O . LYS A 1 616 ? 65.065 15.379 -113.086 1.00 86.25 616 LYS A O 1
ATOM 4577 N N . GLN A 1 617 ? 65.841 16.898 -114.547 1.00 86.25 617 GLN A N 1
ATOM 4578 C CA . GLN A 1 617 ? 66.279 17.848 -113.519 1.00 86.25 617 GLN A CA 1
ATOM 4579 C C . GLN A 1 617 ? 65.086 18.496 -112.793 1.00 86.25 617 GLN A C 1
ATOM 4581 O O . GLN A 1 617 ? 65.067 18.506 -111.566 1.00 86.25 617 GLN A O 1
ATOM 4586 N N . ALA A 1 618 ? 64.041 18.926 -113.507 1.00 83.88 618 ALA A N 1
ATOM 4587 C CA . ALA A 1 618 ? 62.847 19.507 -112.882 1.00 83.88 618 ALA A CA 1
ATOM 4588 C C . ALA A 1 618 ? 62.117 18.526 -111.938 1.00 83.88 618 ALA A C 1
ATOM 4590 O O . ALA A 1 618 ? 61.602 18.934 -110.893 1.00 83.88 618 ALA A O 1
ATOM 4591 N N . VAL A 1 619 ? 62.105 17.224 -112.258 1.00 87.94 619 VAL A N 1
ATOM 4592 C CA . VAL A 1 619 ? 61.636 16.183 -111.327 1.00 87.94 619 VAL A CA 1
ATOM 4593 C C . VAL A 1 619 ? 62.524 16.118 -110.087 1.00 87.94 619 VAL A C 1
ATOM 4595 O O . VAL A 1 619 ? 61.996 16.088 -108.978 1.00 87.94 619 VAL A O 1
ATOM 4598 N N . LYS A 1 620 ? 63.853 16.105 -110.256 1.00 85.19 620 LYS A N 1
ATOM 4599 C CA . LYS A 1 620 ? 64.820 16.065 -109.147 1.00 85.19 620 LYS A CA 1
ATOM 4600 C C . LYS A 1 620 ? 64.621 17.241 -108.186 1.00 85.19 620 LYS A C 1
ATOM 4602 O O . LYS A 1 620 ? 64.608 17.035 -106.976 1.00 85.19 620 LYS A O 1
ATOM 4607 N N . ASP A 1 621 ? 64.383 18.437 -108.722 1.00 84.94 621 ASP A N 1
ATOM 4608 C CA . ASP A 1 621 ? 64.155 19.657 -107.940 1.00 84.94 621 ASP A CA 1
ATOM 4609 C C . ASP A 1 621 ? 62.818 19.637 -107.181 1.00 84.94 621 ASP A C 1
ATOM 4611 O O . ASP A 1 621 ? 62.760 20.083 -106.035 1.00 84.94 621 ASP A O 1
ATOM 4615 N N . LYS A 1 622 ? 61.745 19.074 -107.762 1.00 84.44 622 LYS A N 1
ATOM 4616 C CA . LYS A 1 622 ? 60.486 18.849 -107.024 1.00 84.44 622 LYS A CA 1
ATOM 4617 C C . LYS A 1 622 ? 60.617 17.742 -105.972 1.00 84.44 622 LYS A C 1
ATOM 4619 O O . LYS A 1 622 ? 60.138 17.901 -104.855 1.00 84.44 622 LYS A O 1
ATOM 4624 N N . LEU A 1 623 ? 61.281 16.636 -106.304 1.00 85.19 623 LEU A N 1
ATOM 4625 C CA . LEU A 1 623 ? 61.493 15.495 -105.407 1.00 85.19 623 LEU A CA 1
ATOM 4626 C C . LEU A 1 623 ? 62.373 15.853 -104.201 1.00 85.19 623 LEU A C 1
ATOM 4628 O O . LEU A 1 623 ? 62.184 15.294 -103.122 1.00 85.19 623 LEU A O 1
ATOM 4632 N N . ALA A 1 624 ? 63.303 16.796 -104.362 1.00 83.62 624 ALA A N 1
ATOM 4633 C CA . ALA A 1 624 ? 64.113 17.317 -103.266 1.00 83.62 624 ALA A CA 1
ATOM 4634 C C . ALA A 1 624 ? 63.283 18.049 -102.195 1.00 83.62 624 ALA A C 1
ATOM 4636 O O . ALA A 1 624 ? 63.681 18.017 -101.034 1.00 83.62 624 ALA A O 1
ATOM 4637 N N . LYS A 1 625 ? 62.147 18.662 -102.569 1.00 82.69 625 LYS A N 1
ATOM 4638 C CA . LYS A 1 625 ? 61.280 19.426 -101.653 1.00 82.69 625 LYS A CA 1
ATOM 4639 C C . LYS A 1 625 ? 60.382 18.560 -100.773 1.00 82.69 625 LYS A C 1
ATOM 4641 O O . LYS A 1 625 ? 60.213 18.895 -99.614 1.00 82.69 625 LYS A O 1
ATOM 4646 N N . VAL A 1 626 ? 59.879 17.435 -101.291 1.00 84.00 626 VAL A N 1
ATOM 4647 C CA . VAL A 1 626 ? 59.079 16.476 -100.501 1.00 84.00 626 VAL A CA 1
ATOM 4648 C C . VAL A 1 626 ? 59.842 16.097 -99.220 1.00 84.00 626 VAL A C 1
ATOM 4650 O O . VAL A 1 626 ? 61.008 15.709 -99.351 1.00 84.00 626 VAL A O 1
ATOM 4653 N N . PRO A 1 627 ? 59.252 16.115 -98.012 1.00 82.38 627 PRO A N 1
ATOM 4654 C CA . PRO A 1 627 ? 59.977 15.795 -96.781 1.00 82.38 627 PRO A CA 1
ATOM 4655 C C . PRO A 1 627 ? 60.610 14.399 -96.761 1.00 82.38 627 PRO A C 1
ATOM 4657 O O . PRO A 1 627 ? 60.126 13.442 -97.379 1.00 82.38 627 PRO A O 1
ATOM 4660 N N . ASN A 1 628 ? 61.730 14.257 -96.050 1.00 76.50 628 ASN A N 1
ATOM 4661 C CA . ASN A 1 628 ? 62.384 12.959 -95.868 1.00 76.50 628 ASN A CA 1
ATOM 4662 C C . ASN A 1 628 ? 61.556 12.075 -94.926 1.00 76.50 628 ASN A C 1
ATOM 4664 O O . ASN A 1 628 ? 61.176 12.508 -93.848 1.00 76.50 628 ASN A O 1
ATOM 4668 N N . GLY A 1 629 ? 61.298 10.831 -95.336 1.00 72.06 629 GLY A N 1
ATOM 4669 C CA . GLY A 1 629 ? 60.399 9.909 -94.630 1.00 72.06 629 GLY A CA 1
ATOM 4670 C C . GLY A 1 629 ? 58.999 9.811 -95.245 1.00 72.06 629 GLY A C 1
ATOM 4671 O O . GLY A 1 629 ? 58.357 8.778 -95.080 1.00 72.06 629 GLY A O 1
ATOM 4672 N N . THR A 1 630 ? 58.565 10.804 -96.035 1.00 82.25 630 THR A N 1
ATOM 4673 C CA . THR A 1 630 ? 57.238 10.801 -96.678 1.00 82.25 630 THR A CA 1
ATOM 4674 C C . THR A 1 630 ? 56.978 9.516 -97.467 1.00 82.25 630 THR A C 1
ATOM 4676 O O . THR A 1 630 ? 57.747 9.151 -98.369 1.00 82.25 630 THR A O 1
ATOM 4679 N N . VAL A 1 631 ? 55.850 8.861 -97.177 1.00 77.44 631 VAL A N 1
ATOM 4680 C CA . VAL A 1 631 ? 55.423 7.626 -97.845 1.00 77.44 631 VAL A CA 1
ATOM 4681 C C . VAL A 1 631 ? 55.357 7.838 -99.362 1.00 77.44 631 VAL A C 1
ATOM 4683 O O . VAL A 1 631 ? 54.697 8.742 -99.866 1.00 77.44 631 VAL A O 1
ATOM 4686 N N . GLY A 1 632 ? 56.082 7.000 -100.105 1.00 79.62 632 GLY A N 1
ATOM 4687 C CA . GLY A 1 632 ? 56.188 7.075 -101.565 1.00 79.62 632 GLY A CA 1
ATOM 4688 C C . GLY A 1 632 ? 57.375 7.885 -102.106 1.00 79.62 632 GLY A C 1
ATOM 4689 O O . GLY A 1 632 ? 57.786 7.616 -103.235 1.00 79.62 632 GLY A O 1
ATOM 4690 N N . LYS A 1 633 ? 58.013 8.785 -101.333 1.00 85.56 633 LYS A N 1
ATOM 4691 C CA . LYS A 1 633 ? 59.175 9.573 -101.816 1.00 85.56 633 LYS A CA 1
ATOM 4692 C C . LYS A 1 633 ? 60.305 8.678 -102.345 1.00 85.56 633 LYS A C 1
ATOM 4694 O O . LYS A 1 633 ? 60.845 8.933 -103.420 1.00 85.56 633 LYS A O 1
ATOM 4699 N N . ALA A 1 634 ? 60.630 7.604 -101.623 1.00 83.56 634 ALA A N 1
ATOM 4700 C CA . ALA A 1 634 ? 61.685 6.661 -102.003 1.00 83.56 634 ALA A CA 1
ATOM 4701 C C . ALA A 1 634 ? 61.387 5.912 -103.321 1.00 83.56 634 ALA A C 1
ATOM 4703 O O . ALA A 1 634 ? 62.280 5.726 -104.144 1.00 83.56 634 ALA A O 1
ATOM 4704 N N . GLU A 1 635 ? 60.126 5.541 -103.562 1.00 85.44 635 GLU A N 1
ATOM 4705 C CA . GLU A 1 635 ? 59.694 4.885 -104.805 1.00 85.44 635 GLU A CA 1
ATOM 4706 C C . GLU A 1 635 ? 59.757 5.850 -106.001 1.00 85.44 635 GLU A C 1
ATOM 4708 O O . GLU A 1 635 ? 60.183 5.473 -107.093 1.00 85.44 635 GLU A O 1
ATOM 4713 N N . LEU A 1 636 ? 59.414 7.126 -105.799 1.00 87.75 636 LEU A N 1
ATOM 4714 C CA . LEU A 1 636 ? 59.579 8.153 -106.831 1.00 87.75 636 LEU A CA 1
ATOM 4715 C C . LEU A 1 636 ? 61.064 8.435 -107.131 1.00 87.75 636 LEU A C 1
ATOM 4717 O O . LEU A 1 636 ? 61.436 8.596 -108.295 1.00 87.75 636 LEU A O 1
ATOM 4721 N N . GLN A 1 637 ? 61.934 8.403 -106.116 1.00 86.62 637 GLN A N 1
ATOM 4722 C CA . GLN A 1 637 ? 63.388 8.487 -106.304 1.00 86.62 637 GLN A CA 1
ATOM 4723 C C . GLN A 1 637 ? 63.948 7.300 -107.098 1.00 86.62 637 GLN A C 1
ATOM 4725 O O . GLN A 1 637 ? 64.831 7.499 -107.935 1.00 86.62 637 GLN A O 1
ATOM 4730 N N . ARG A 1 638 ? 63.422 6.086 -106.882 1.00 86.38 638 ARG A N 1
ATOM 4731 C CA . ARG A 1 638 ? 63.785 4.898 -107.667 1.00 86.38 638 ARG A CA 1
ATOM 4732 C C . ARG A 1 638 ? 63.435 5.087 -109.146 1.00 86.38 638 ARG A C 1
ATOM 4734 O O . ARG A 1 638 ? 64.322 4.973 -109.988 1.00 86.38 638 ARG A O 1
ATOM 4741 N N . LYS A 1 639 ? 62.196 5.481 -109.461 1.00 86.94 639 LYS A N 1
ATOM 4742 C CA . LYS A 1 639 ? 61.751 5.695 -110.854 1.00 86.94 639 LYS A CA 1
ATOM 4743 C C . LYS A 1 639 ? 62.531 6.788 -111.583 1.00 86.94 639 LYS A C 1
ATOM 4745 O O . LYS A 1 639 ? 62.885 6.613 -112.742 1.00 86.94 639 LYS A O 1
ATOM 4750 N N . LEU A 1 640 ? 62.876 7.885 -110.902 1.00 87.44 640 LEU A N 1
ATOM 4751 C CA . LEU A 1 640 ? 63.734 8.928 -111.480 1.00 87.44 640 LEU A CA 1
ATOM 4752 C C . LEU A 1 640 ? 65.129 8.398 -111.875 1.00 87.44 640 LEU A C 1
ATOM 4754 O O . LEU A 1 640 ? 65.708 8.848 -112.869 1.00 87.44 640 LEU A O 1
ATOM 4758 N N . ASN A 1 641 ? 65.666 7.443 -111.111 1.00 85.19 641 ASN A N 1
ATOM 4759 C CA . ASN A 1 641 ? 66.968 6.831 -111.378 1.00 85.19 641 ASN A CA 1
ATOM 4760 C C . ASN A 1 641 ? 66.909 5.804 -112.525 1.00 85.19 641 ASN A C 1
ATOM 4762 O O . ASN A 1 641 ? 67.893 5.651 -113.245 1.00 85.19 641 ASN A O 1
ATOM 4766 N N . GLU A 1 642 ? 65.761 5.153 -112.734 1.00 88.44 642 GLU A N 1
ATOM 4767 C CA . GLU A 1 642 ? 65.524 4.148 -113.788 1.00 88.44 642 GLU A CA 1
ATOM 4768 C C . GLU A 1 642 ? 65.435 4.735 -115.214 1.00 88.44 642 GLU A C 1
ATOM 4770 O O . GLU A 1 642 ? 65.365 3.987 -116.186 1.00 88.44 642 GLU A O 1
ATOM 4775 N N . ILE A 1 643 ? 65.502 6.063 -115.367 1.00 84.44 643 ILE A N 1
ATOM 4776 C CA . ILE A 1 643 ? 65.553 6.761 -116.662 1.00 84.44 643 ILE A CA 1
ATOM 4777 C C . ILE A 1 643 ? 67.026 7.044 -117.033 1.00 84.44 643 ILE A C 1
ATOM 4779 O O . ILE A 1 643 ? 67.577 8.049 -116.571 1.00 84.44 643 ILE A O 1
ATOM 4783 N N . PRO A 1 644 ? 67.714 6.222 -117.855 1.00 78.00 644 PRO A N 1
ATOM 4784 C CA . PRO A 1 644 ? 69.114 6.466 -118.211 1.00 78.00 644 PRO A CA 1
ATOM 4785 C C . PRO A 1 644 ? 69.278 7.680 -119.139 1.00 78.00 644 PRO A C 1
ATOM 4787 O O . PRO A 1 644 ? 68.384 8.009 -119.920 1.00 78.00 644 PRO A O 1
ATOM 4790 N N . SER A 1 645 ? 70.440 8.331 -119.068 1.00 77.88 645 SER A N 1
ATOM 4791 C CA . SER A 1 645 ? 70.851 9.357 -120.040 1.00 77.88 645 SER A CA 1
ATOM 4792 C C . SER A 1 645 ? 71.253 8.713 -121.375 1.00 77.88 645 SER A C 1
ATOM 4794 O O . SER A 1 645 ? 71.630 7.542 -121.413 1.00 77.88 645 SER A O 1
ATOM 4796 N N . VAL A 1 646 ? 71.154 9.469 -122.472 1.00 80.50 646 VAL A N 1
ATOM 4797 C CA . VAL A 1 646 ? 71.324 8.974 -123.851 1.00 80.50 646 VAL A CA 1
ATOM 4798 C C . VAL A 1 646 ? 72.291 9.883 -124.615 1.00 80.50 646 VAL A C 1
ATOM 4800 O O . VAL A 1 646 ? 72.283 11.094 -124.415 1.00 80.50 646 VAL A O 1
ATOM 4803 N N . THR A 1 647 ? 73.113 9.308 -125.493 1.00 77.38 647 THR A N 1
ATOM 4804 C CA . THR A 1 647 ? 74.040 10.021 -126.389 1.00 77.38 647 THR A CA 1
ATOM 4805 C C . THR A 1 647 ? 73.610 9.882 -127.853 1.00 77.38 647 THR A C 1
ATOM 4807 O O . THR A 1 647 ? 72.887 8.952 -128.212 1.00 77.38 647 THR A O 1
ATOM 4810 N N . SER A 1 648 ? 74.026 10.817 -128.712 1.00 75.81 648 SER A N 1
ATOM 4811 C CA . SER A 1 648 ? 73.694 10.821 -130.144 1.00 75.81 648 SER A CA 1
ATOM 4812 C C . SER A 1 648 ? 74.829 10.265 -131.024 1.00 75.81 648 SER A C 1
ATOM 4814 O O . SER A 1 648 ? 75.997 10.374 -130.646 1.00 75.81 648 SER A O 1
ATOM 4816 N N . PRO A 1 649 ? 74.508 9.664 -132.189 1.00 77.94 649 PRO A N 1
ATOM 4817 C CA . PRO A 1 649 ? 75.497 9.075 -133.095 1.00 77.94 649 PRO A CA 1
ATOM 4818 C C . PRO A 1 649 ? 76.282 10.119 -133.912 1.00 77.94 649 PRO A C 1
ATOM 4820 O O . PRO A 1 649 ? 75.896 11.288 -134.013 1.00 77.94 649 PRO A O 1
ATOM 4823 N N . GLU A 1 650 ? 77.386 9.668 -134.510 1.00 78.44 650 GLU A N 1
ATOM 4824 C CA . GLU A 1 650 ? 78.238 10.438 -135.428 1.00 78.44 650 GLU A CA 1
ATOM 4825 C C . GLU A 1 650 ? 77.688 10.439 -136.868 1.00 78.44 650 GLU A C 1
ATOM 4827 O O . GLU A 1 650 ? 76.906 9.567 -137.236 1.00 78.44 650 GLU A O 1
ATOM 4832 N N . VAL A 1 651 ? 78.099 11.423 -137.677 1.00 78.56 651 VAL A N 1
ATOM 4833 C CA . VAL A 1 651 ? 77.701 11.585 -139.092 1.00 78.56 651 VAL A CA 1
ATOM 4834 C C . VAL A 1 651 ? 78.643 10.787 -139.999 1.00 78.56 651 VAL A C 1
ATOM 4836 O O . VAL A 1 651 ? 79.858 10.867 -139.823 1.00 78.56 651 VAL A O 1
ATOM 4839 N N . ASN A 1 652 ? 78.101 10.044 -140.970 1.00 71.38 652 ASN A N 1
ATOM 4840 C CA . ASN A 1 652 ? 78.874 9.144 -141.848 1.00 71.38 652 ASN A CA 1
ATOM 4841 C C . ASN A 1 652 ? 78.471 9.156 -143.346 1.00 71.38 652 ASN A C 1
ATOM 4843 O O . ASN A 1 652 ? 79.028 8.381 -144.125 1.00 71.38 652 ASN A O 1
ATOM 4847 N N . ASP A 1 653 ? 77.533 10.028 -143.726 1.00 76.19 653 ASP A N 1
ATOM 4848 C CA . ASP A 1 653 ? 77.221 10.430 -145.106 1.00 76.19 653 ASP A CA 1
ATOM 4849 C C . ASP A 1 653 ? 77.267 11.968 -145.141 1.00 76.19 653 ASP A C 1
ATOM 4851 O O . ASP A 1 653 ? 76.288 12.653 -144.820 1.00 76.19 653 ASP A O 1
ATOM 4855 N N . ALA A 1 654 ? 78.469 12.516 -145.353 1.00 74.75 654 ALA A N 1
ATOM 4856 C CA . ALA A 1 654 ? 78.763 13.915 -145.044 1.00 74.75 654 ALA A CA 1
ATOM 4857 C C . ALA A 1 654 ? 78.213 14.907 -146.082 1.00 74.75 654 ALA A C 1
ATOM 4859 O O . ALA A 1 654 ? 77.786 16.003 -145.710 1.00 74.75 654 ALA A O 1
ATOM 4860 N N . ASP A 1 655 ? 78.202 14.530 -147.362 1.00 64.69 655 ASP A N 1
ATOM 4861 C CA . ASP A 1 655 ? 77.606 15.309 -148.456 1.00 64.69 655 ASP A CA 1
ATOM 4862 C C . ASP A 1 655 ? 76.177 14.847 -148.817 1.00 64.69 655 ASP A C 1
ATOM 4864 O O . ASP A 1 655 ? 75.520 15.482 -149.644 1.00 64.69 655 ASP A O 1
ATOM 4868 N N . SER A 1 656 ? 75.666 13.804 -148.143 1.00 74.06 656 SER A N 1
ATOM 4869 C CA . SER A 1 656 ? 74.329 13.224 -148.345 1.00 74.06 656 SER A CA 1
ATOM 4870 C C . SER A 1 656 ? 74.118 12.624 -149.743 1.00 74.06 656 SER A C 1
ATOM 4872 O O . SER A 1 656 ? 73.004 12.657 -150.273 1.00 74.06 656 SER A O 1
ATOM 4874 N N . ASN A 1 657 ? 75.180 12.078 -150.353 1.00 64.44 657 ASN A N 1
ATOM 4875 C CA . ASN A 1 657 ? 75.118 11.450 -151.677 1.00 64.44 657 ASN A CA 1
ATOM 4876 C C . ASN A 1 657 ? 74.605 9.989 -151.659 1.00 64.44 657 ASN A C 1
ATOM 4878 O O . ASN A 1 657 ? 74.366 9.414 -152.726 1.00 64.44 657 ASN A O 1
ATOM 4882 N N . GLY A 1 658 ? 74.413 9.380 -150.480 1.00 70.62 658 GLY A N 1
ATOM 4883 C CA . GLY A 1 658 ? 73.932 7.999 -150.331 1.00 70.62 658 GLY A CA 1
ATOM 4884 C C . GLY A 1 658 ? 75.002 6.917 -150.544 1.00 70.62 658 GLY A C 1
ATOM 4885 O O . GLY A 1 658 ? 74.682 5.726 -150.612 1.00 70.62 658 GLY A O 1
ATOM 4886 N N . VAL A 1 659 ? 76.278 7.298 -150.653 1.00 67.12 659 VAL A N 1
ATOM 4887 C CA . VAL A 1 659 ? 77.436 6.402 -150.748 1.00 67.12 659 VAL A CA 1
ATOM 4888 C C . VAL A 1 659 ? 78.477 6.813 -149.714 1.00 67.12 659 VAL A C 1
ATOM 4890 O O . VAL A 1 659 ? 79.069 7.880 -149.806 1.00 67.12 659 VAL A O 1
ATOM 4893 N N . GLN A 1 660 ? 78.772 5.903 -148.785 1.00 72.25 660 GLN A N 1
ATOM 4894 C CA . GLN A 1 660 ? 79.779 6.093 -147.740 1.00 72.25 660 GLN A CA 1
ATOM 4895 C C . GLN A 1 660 ? 81.116 6.631 -148.296 1.00 72.25 660 GLN A C 1
ATOM 4897 O O . GLN A 1 660 ? 81.752 5.975 -149.131 1.00 72.25 660 GLN A O 1
ATOM 4902 N N . ASP A 1 661 ? 81.567 7.780 -147.777 1.00 69.62 661 ASP A N 1
ATOM 4903 C CA . ASP A 1 661 ? 82.728 8.556 -148.260 1.00 69.62 661 ASP A CA 1
ATOM 4904 C C . ASP A 1 661 ? 83.994 7.700 -148.480 1.00 69.62 661 ASP A C 1
ATOM 4906 O O . ASP A 1 661 ? 84.719 7.825 -149.473 1.00 69.62 661 ASP A O 1
ATOM 4910 N N . THR A 1 662 ? 84.238 6.751 -147.570 1.00 71.81 662 THR A N 1
ATOM 4911 C CA . THR A 1 662 ? 85.394 5.834 -147.581 1.00 71.81 662 THR A CA 1
ATOM 4912 C C . THR A 1 662 ? 85.484 4.972 -148.845 1.00 71.81 662 THR A C 1
ATOM 4914 O O . THR A 1 662 ? 86.582 4.590 -149.268 1.00 71.81 662 THR A O 1
ATOM 4917 N N . LYS A 1 663 ? 84.346 4.669 -149.479 1.00 71.06 663 LYS A N 1
ATOM 4918 C CA . LYS A 1 663 ? 84.270 3.820 -150.673 1.00 71.06 663 LYS A CA 1
ATOM 4919 C C . LYS A 1 663 ? 84.798 4.546 -151.909 1.00 71.06 663 LYS A C 1
ATOM 4921 O O . LYS A 1 663 ? 85.532 3.949 -152.696 1.00 71.06 663 LYS A O 1
ATOM 4926 N N . GLN A 1 664 ? 84.490 5.835 -152.046 1.00 68.00 664 GLN A N 1
ATOM 4927 C CA . GLN A 1 664 ? 84.834 6.639 -153.222 1.00 68.00 664 GLN A CA 1
ATOM 4928 C C . GLN A 1 664 ? 86.360 6.811 -153.365 1.00 68.00 664 GLN A C 1
ATOM 4930 O O . GLN A 1 664 ? 86.917 6.624 -154.451 1.00 68.00 664 GLN A O 1
ATOM 4935 N N . VAL A 1 665 ? 87.065 7.018 -152.242 1.00 71.44 665 VAL A N 1
ATOM 4936 C CA . VAL A 1 665 ? 88.544 7.105 -152.155 1.00 71.44 665 VAL A CA 1
ATOM 4937 C C . VAL A 1 665 ? 89.259 5.911 -152.800 1.00 71.44 665 VAL A C 1
ATOM 4939 O O . VAL A 1 665 ? 90.363 6.046 -153.340 1.00 71.44 665 VAL A O 1
ATOM 4942 N N . SER A 1 666 ? 88.646 4.728 -152.740 1.00 71.56 666 SER A N 1
ATOM 4943 C CA . SER A 1 666 ? 89.263 3.481 -153.199 1.00 71.56 666 SER A CA 1
ATOM 4944 C C . SER A 1 666 ? 89.396 3.409 -154.723 1.00 71.56 666 SER A C 1
ATOM 4946 O O . SER A 1 666 ? 90.354 2.818 -155.224 1.00 71.56 666 SER A O 1
ATOM 4948 N N . GLU A 1 667 ? 88.486 4.034 -155.478 1.00 69.88 667 GLU A N 1
ATOM 4949 C CA . GLU A 1 667 ? 88.491 3.957 -156.945 1.00 69.88 667 GLU A CA 1
ATOM 4950 C C . GLU A 1 667 ? 89.590 4.820 -157.577 1.00 69.88 667 GLU A C 1
ATOM 4952 O O . GLU A 1 667 ? 90.272 4.380 -158.507 1.00 69.88 667 GLU A O 1
ATOM 4957 N N . ALA A 1 668 ? 89.818 6.020 -157.033 1.00 68.38 668 ALA A N 1
ATOM 4958 C CA . ALA A 1 668 ? 90.828 6.958 -157.525 1.00 68.38 668 ALA A CA 1
ATOM 4959 C C . ALA A 1 668 ? 92.256 6.386 -157.460 1.00 68.38 668 ALA A C 1
ATOM 4961 O O . ALA A 1 668 ? 93.049 6.576 -158.384 1.00 68.38 668 ALA A O 1
ATOM 4962 N N . LYS A 1 669 ? 92.567 5.602 -156.416 1.00 74.50 669 LYS A N 1
ATOM 4963 C CA . LYS A 1 669 ? 93.866 4.920 -156.266 1.00 74.50 669 LYS A CA 1
ATOM 4964 C C . LYS A 1 669 ? 94.161 3.931 -157.396 1.00 74.50 669 LYS A C 1
ATOM 4966 O O . LYS A 1 669 ? 95.318 3.807 -157.796 1.00 74.50 669 LYS A O 1
ATOM 4971 N N . LYS A 1 670 ? 93.142 3.239 -157.919 1.00 71.62 670 LYS A N 1
ATOM 4972 C CA . LYS A 1 670 ? 93.323 2.198 -158.942 1.00 71.62 670 LYS A CA 1
ATOM 4973 C C . LYS A 1 670 ? 93.788 2.787 -160.277 1.00 71.62 670 LYS A C 1
ATOM 4975 O O . LYS A 1 670 ? 94.777 2.322 -160.834 1.00 71.62 670 LYS A O 1
ATOM 4980 N N . ALA A 1 671 ? 93.117 3.834 -160.758 1.00 68.25 671 ALA A N 1
ATOM 4981 C CA . ALA A 1 671 ? 93.362 4.395 -162.090 1.00 68.25 671 ALA A CA 1
ATOM 4982 C C . ALA A 1 671 ? 94.795 4.947 -162.276 1.00 68.25 671 ALA A C 1
ATOM 4984 O O . ALA A 1 671 ? 95.357 4.870 -163.367 1.00 68.25 671 ALA A O 1
ATOM 4985 N N . ILE A 1 672 ? 95.423 5.443 -161.202 1.00 72.69 672 ILE A N 1
ATOM 4986 C CA . ILE A 1 672 ? 96.816 5.932 -161.216 1.00 72.69 672 ILE A CA 1
ATOM 4987 C C . ILE A 1 672 ? 97.812 4.794 -161.518 1.00 72.69 672 ILE A C 1
ATOM 4989 O O . ILE A 1 672 ? 98.832 5.015 -162.176 1.00 72.69 672 ILE A O 1
ATOM 4993 N N . ALA A 1 673 ? 97.531 3.570 -161.055 1.00 71.06 673 ALA A N 1
ATOM 4994 C CA . ALA A 1 673 ? 98.422 2.426 -161.240 1.00 71.06 673 ALA A CA 1
ATOM 4995 C C . ALA A 1 673 ? 98.492 1.974 -162.710 1.00 71.06 673 ALA A C 1
ATOM 4997 O O . ALA A 1 673 ? 99.582 1.682 -163.211 1.00 71.06 673 ALA A O 1
ATOM 4998 N N . ASP A 1 674 ? 97.355 1.978 -163.413 1.00 67.62 674 ASP A N 1
ATOM 4999 C CA . ASP A 1 674 ? 97.258 1.529 -164.806 1.00 67.62 674 ASP A CA 1
ATOM 5000 C C . ASP A 1 674 ? 98.077 2.426 -165.757 1.00 67.62 674 ASP A C 1
ATOM 5002 O O . ASP A 1 674 ? 98.821 1.923 -166.604 1.00 67.62 674 ASP A O 1
ATOM 5006 N N . ALA A 1 675 ? 98.035 3.753 -165.567 1.00 69.50 675 ALA A N 1
ATOM 5007 C CA . ALA A 1 675 ? 98.841 4.703 -166.344 1.00 69.50 675 ALA A CA 1
ATOM 5008 C C . ALA A 1 675 ? 100.353 4.437 -166.208 1.00 69.50 675 ALA A C 1
ATOM 5010 O O . ALA A 1 675 ? 101.096 4.433 -167.194 1.00 69.50 675 ALA A O 1
ATOM 5011 N N . LYS A 1 676 ? 100.814 4.130 -164.990 1.00 73.12 676 LYS A N 1
ATOM 5012 C CA . LYS A 1 676 ? 102.227 3.858 -164.694 1.00 73.12 676 LYS A CA 1
ATOM 5013 C C . LYS A 1 676 ? 102.753 2.598 -165.400 1.00 73.12 676 LYS A C 1
ATOM 5015 O O . LYS A 1 676 ? 103.920 2.554 -165.783 1.00 73.12 676 LYS A O 1
ATOM 5020 N N . ALA A 1 677 ? 101.898 1.601 -165.640 1.00 67.38 677 ALA A N 1
ATOM 5021 C CA . ALA A 1 677 ? 102.266 0.371 -166.348 1.00 67.38 677 ALA A CA 1
ATOM 5022 C C . ALA A 1 677 ? 102.436 0.555 -167.873 1.00 67.38 677 ALA A C 1
ATOM 5024 O O . ALA A 1 677 ? 103.159 -0.216 -168.514 1.00 67.38 677 ALA A O 1
ATOM 5025 N N . ALA A 1 678 ? 101.801 1.568 -168.474 1.00 65.19 678 ALA A N 1
ATOM 5026 C CA . ALA A 1 678 ? 102.013 1.911 -169.883 1.00 65.19 678 ALA A CA 1
ATOM 5027 C C . ALA A 1 678 ? 103.372 2.604 -170.105 1.00 65.19 678 ALA A C 1
ATOM 5029 O O . ALA A 1 678 ? 104.075 2.288 -171.068 1.00 65.19 678 ALA A O 1
ATOM 5030 N N . GLN A 1 679 ? 103.791 3.460 -169.166 1.00 71.19 679 GLN A N 1
ATOM 5031 C CA . GLN A 1 679 ? 105.044 4.230 -169.211 1.00 71.19 679 GLN A CA 1
ATOM 5032 C C . GLN A 1 679 ? 106.275 3.338 -169.436 1.00 71.19 679 GLN A C 1
ATOM 5034 O O . GLN A 1 679 ? 107.140 3.633 -170.263 1.00 71.19 679 GLN A O 1
ATOM 5039 N N . THR A 1 680 ? 106.333 2.199 -168.738 1.00 68.62 680 THR A N 1
ATOM 5040 C CA . THR A 1 680 ? 107.447 1.242 -168.822 1.00 68.62 680 THR A CA 1
ATOM 5041 C C . THR A 1 680 ? 107.613 0.650 -170.227 1.00 68.62 680 THR A C 1
ATOM 5043 O O . THR A 1 680 ? 108.730 0.316 -170.624 1.00 68.62 680 THR A O 1
ATOM 5046 N N . LYS A 1 681 ? 106.526 0.533 -171.004 1.00 67.56 681 LYS A N 1
ATOM 5047 C CA . LYS A 1 681 ? 106.560 -0.061 -172.351 1.00 67.56 681 LYS A CA 1
ATOM 5048 C C . LYS A 1 681 ? 107.215 0.877 -173.365 1.00 67.56 681 LYS A C 1
ATOM 5050 O O . LYS A 1 681 ? 108.080 0.425 -174.110 1.00 67.56 681 LYS A O 1
ATOM 5055 N N . VAL A 1 682 ? 106.895 2.176 -173.309 1.00 67.31 682 VAL A N 1
ATOM 5056 C CA . VAL A 1 682 ? 107.567 3.231 -174.098 1.00 67.31 682 VAL A CA 1
ATOM 5057 C C . VAL A 1 682 ? 109.082 3.179 -173.882 1.00 67.31 682 VAL A C 1
ATOM 5059 O O . VAL A 1 682 ? 109.856 3.052 -174.829 1.00 67.31 682 VAL A O 1
ATOM 5062 N N . ILE A 1 683 ? 109.508 3.209 -172.614 1.00 66.00 683 ILE A N 1
ATOM 5063 C CA . ILE A 1 683 ? 110.925 3.289 -172.222 1.00 66.00 683 ILE A CA 1
ATOM 5064 C C . ILE A 1 683 ? 111.730 2.069 -172.702 1.00 66.00 683 ILE A C 1
ATOM 5066 O O . ILE A 1 683 ? 112.922 2.198 -172.984 1.00 66.00 683 ILE A O 1
ATOM 5070 N N . ASN A 1 684 ? 111.104 0.894 -172.813 1.00 64.81 684 ASN A N 1
ATOM 5071 C CA . ASN A 1 684 ? 111.775 -0.303 -173.313 1.00 64.81 684 ASN A CA 1
ATOM 5072 C C . ASN A 1 684 ? 111.915 -0.315 -174.842 1.00 64.81 684 ASN A C 1
ATOM 5074 O O . ASN A 1 684 ? 112.992 -0.675 -175.312 1.00 64.81 684 ASN A O 1
ATOM 5078 N N . LYS A 1 685 ? 110.919 0.145 -175.616 1.00 64.56 685 LYS A N 1
ATOM 5079 C CA . LYS A 1 685 ? 111.050 0.219 -177.085 1.00 64.56 685 LYS A CA 1
ATOM 5080 C C . LYS A 1 685 ? 112.184 1.169 -177.502 1.00 64.56 685 LYS A C 1
ATOM 5082 O O . LYS A 1 685 ? 112.997 0.802 -178.341 1.00 64.56 685 LYS A O 1
ATOM 5087 N N . ILE A 1 686 ? 112.347 2.308 -176.812 1.00 63.78 686 ILE A N 1
ATOM 5088 C CA . ILE A 1 686 ? 113.476 3.252 -177.009 1.00 63.78 686 ILE A CA 1
ATOM 5089 C C . ILE A 1 686 ? 114.859 2.575 -176.855 1.00 63.78 686 ILE A C 1
ATOM 5091 O O . ILE A 1 686 ? 115.841 3.046 -177.427 1.00 63.78 686 ILE A O 1
ATOM 5095 N N . LYS A 1 687 ? 114.973 1.473 -176.095 1.00 64.25 687 LYS A N 1
ATOM 5096 C CA . LYS A 1 687 ? 116.247 0.748 -175.923 1.00 64.25 687 LYS A CA 1
ATOM 5097 C C . LYS A 1 687 ? 116.573 -0.212 -177.066 1.00 64.25 687 LYS A C 1
ATOM 5099 O O . LYS A 1 687 ? 117.756 -0.438 -177.300 1.00 64.25 687 LYS A O 1
ATOM 5104 N N . GLU A 1 688 ? 115.578 -0.795 -177.736 1.00 62.22 688 GLU A N 1
ATOM 5105 C CA . GLU A 1 688 ? 115.823 -1.716 -178.860 1.00 62.22 688 GLU A CA 1
ATOM 5106 C C . GLU A 1 688 ? 116.421 -0.959 -180.052 1.00 62.22 688 GLU A C 1
ATOM 5108 O O . GLU A 1 688 ? 117.474 -1.334 -180.559 1.00 62.22 688 GLU A O 1
ATOM 5113 N N . ILE A 1 689 ? 115.814 0.187 -180.369 1.00 61.81 689 ILE A N 1
ATOM 5114 C CA . ILE A 1 689 ? 116.090 1.075 -181.515 1.00 61.81 689 ILE A CA 1
ATOM 5115 C C . ILE A 1 689 ? 117.525 1.663 -181.512 1.00 61.81 689 ILE A C 1
ATOM 5117 O O . ILE A 1 689 ? 117.988 2.248 -182.485 1.00 61.81 689 ILE A O 1
ATOM 5121 N N . ARG A 1 690 ? 118.275 1.517 -180.410 1.00 60.47 690 ARG A N 1
ATOM 5122 C CA . ARG A 1 690 ? 119.655 2.022 -180.262 1.00 60.47 690 ARG A CA 1
ATOM 5123 C C . ARG A 1 690 ? 120.749 1.002 -180.634 1.00 60.47 690 ARG A C 1
ATOM 5125 O O . ARG A 1 690 ? 121.921 1.295 -180.406 1.00 60.47 690 ARG A O 1
ATOM 5132 N N . LYS A 1 691 ? 120.411 -0.212 -181.093 1.00 60.75 691 LYS A N 1
ATOM 5133 C CA . LYS A 1 691 ? 121.337 -1.366 -181.018 1.00 60.75 691 LYS A CA 1
ATOM 5134 C C . LYS A 1 691 ? 122.126 -1.696 -182.294 1.00 60.75 691 LYS A C 1
ATOM 5136 O O . LYS A 1 691 ? 123.180 -2.319 -182.186 1.00 60.75 691 LYS A O 1
ATOM 5141 N N . ASP A 1 692 ? 121.645 -1.292 -183.462 1.00 56.09 692 ASP A N 1
ATOM 5142 C CA . ASP A 1 692 ? 122.256 -1.532 -184.783 1.00 56.09 692 ASP A CA 1
ATOM 5143 C C . ASP A 1 692 ? 122.738 -0.246 -185.485 1.00 56.09 692 ASP A C 1
ATOM 5145 O O . ASP A 1 692 ? 123.577 -0.310 -186.383 1.00 56.09 692 ASP A O 1
ATOM 5149 N N . GLY A 1 693 ? 122.280 0.922 -185.024 1.00 56.81 693 GLY A N 1
ATOM 5150 C CA . GLY A 1 693 ? 122.776 2.238 -185.437 1.00 56.81 693 GLY A CA 1
ATOM 5151 C C . GLY A 1 693 ? 122.045 2.870 -186.624 1.00 56.81 693 GLY A C 1
ATOM 5152 O O . GLY A 1 693 ? 122.483 3.918 -187.094 1.00 56.81 693 GLY A O 1
ATOM 5153 N N . LEU A 1 694 ? 120.944 2.275 -187.098 1.00 51.66 694 LEU A N 1
ATOM 5154 C CA . LEU A 1 694 ? 120.134 2.792 -188.207 1.00 51.66 694 LEU A CA 1
ATOM 5155 C C . LEU A 1 694 ? 118.640 2.588 -187.919 1.00 51.66 694 LEU A C 1
ATOM 5157 O O . LEU A 1 694 ? 118.095 1.530 -188.212 1.00 51.66 694 LEU A O 1
ATOM 5161 N N . ILE A 1 695 ? 117.966 3.623 -187.402 1.00 59.72 695 ILE A N 1
ATOM 5162 C CA . ILE A 1 695 ? 116.518 3.569 -187.137 1.00 59.72 695 ILE A CA 1
ATOM 5163 C C . ILE A 1 695 ? 115.757 3.308 -188.439 1.00 59.72 695 ILE A C 1
ATOM 5165 O O . ILE A 1 695 ? 115.799 4.119 -189.369 1.00 59.72 695 ILE A O 1
ATOM 5169 N N . THR A 1 696 ? 114.991 2.220 -188.489 1.00 56.12 696 THR A N 1
ATOM 5170 C CA . THR A 1 696 ? 114.062 1.975 -189.594 1.00 56.12 696 THR A CA 1
ATOM 5171 C C . THR A 1 696 ? 112.722 2.695 -189.361 1.00 56.12 696 THR A C 1
ATOM 5173 O O . THR A 1 696 ? 112.269 2.830 -188.220 1.00 56.12 696 THR A O 1
ATOM 5176 N N . PRO A 1 697 ? 111.992 3.109 -190.419 1.00 59.34 697 PRO A N 1
ATOM 5177 C CA . PRO A 1 697 ? 110.671 3.733 -190.262 1.00 59.34 697 PRO A CA 1
ATOM 5178 C C . PRO A 1 697 ? 109.640 2.866 -189.515 1.00 59.34 697 PRO A C 1
ATOM 5180 O O . PRO A 1 697 ? 108.698 3.397 -188.929 1.00 59.34 697 PRO A O 1
ATOM 5183 N N . SER A 1 698 ? 109.819 1.538 -189.507 1.00 60.31 698 SER A N 1
ATOM 5184 C CA . SER A 1 698 ? 108.957 0.612 -188.761 1.00 60.31 698 SER A CA 1
ATOM 5185 C C . SER A 1 698 ? 109.134 0.725 -187.245 1.00 60.31 698 SER A C 1
ATOM 5187 O O . SER A 1 698 ? 108.199 0.454 -186.497 1.00 60.31 698 SER A O 1
ATOM 5189 N N . GLU A 1 699 ? 110.322 1.103 -186.781 1.00 59.59 699 GLU A N 1
ATOM 5190 C CA . GLU A 1 699 ? 110.647 1.177 -185.357 1.00 59.59 699 GLU A CA 1
ATOM 5191 C C . GLU A 1 699 ? 110.147 2.468 -184.714 1.00 59.59 699 GLU A C 1
ATOM 5193 O O . GLU A 1 699 ? 109.608 2.433 -183.606 1.00 59.59 699 GLU A O 1
ATOM 5198 N N . GLN A 1 700 ? 110.245 3.584 -185.441 1.00 57.66 700 GLN A N 1
ATOM 5199 C CA . GLN A 1 700 ? 109.648 4.855 -185.033 1.00 57.66 700 GLN A CA 1
ATOM 5200 C C . GLN A 1 700 ? 108.121 4.717 -184.875 1.00 57.66 700 GLN A C 1
ATOM 5202 O O . GLN A 1 700 ? 107.566 5.080 -183.839 1.00 57.66 700 GLN A O 1
ATOM 5207 N N . ALA A 1 701 ? 107.448 4.087 -185.846 1.00 59.84 701 ALA A N 1
ATOM 5208 C CA . ALA A 1 701 ? 105.994 3.900 -185.828 1.00 59.84 701 ALA A CA 1
ATOM 5209 C C . ALA A 1 701 ? 105.476 2.999 -184.680 1.00 59.84 701 ALA A C 1
ATOM 5211 O O . ALA A 1 701 ? 104.314 3.114 -184.276 1.00 59.84 701 ALA A O 1
ATOM 5212 N N . ASP A 1 702 ? 106.313 2.102 -184.152 1.00 61.50 702 ASP A N 1
ATOM 5213 C CA . ASP A 1 702 ? 106.010 1.301 -182.957 1.00 61.50 702 ASP A CA 1
ATOM 5214 C C . ASP A 1 702 ? 106.130 2.119 -181.661 1.00 61.50 702 ASP A C 1
ATOM 5216 O O . ASP A 1 702 ? 105.376 1.894 -180.710 1.00 61.50 702 ASP A O 1
ATOM 5220 N N . LEU A 1 703 ? 107.080 3.060 -181.607 1.00 64.25 703 LEU A N 1
ATOM 5221 C CA . LEU A 1 703 ? 107.314 3.903 -180.436 1.00 64.25 703 LEU A CA 1
ATOM 5222 C C . LEU A 1 703 ? 106.151 4.878 -180.207 1.00 64.25 703 LEU A C 1
ATOM 5224 O O . LEU A 1 703 ? 105.648 4.979 -179.085 1.00 64.25 703 LEU A O 1
ATOM 5228 N N . ASP A 1 704 ? 105.679 5.533 -181.267 1.00 61.97 704 ASP A N 1
ATOM 5229 C CA . ASP A 1 704 ? 104.626 6.553 -181.181 1.00 61.97 704 ASP A CA 1
ATOM 5230 C C . ASP A 1 704 ? 103.297 5.971 -180.648 1.00 61.97 704 ASP A C 1
ATOM 5232 O O . ASP A 1 704 ? 102.669 6.544 -179.752 1.00 61.97 704 ASP A O 1
ATOM 5236 N N . LYS A 1 705 ? 102.927 4.753 -181.076 1.00 62.56 705 LYS A N 1
ATOM 5237 C CA . LYS A 1 705 ? 101.747 4.014 -180.570 1.00 62.56 705 LYS A CA 1
ATOM 5238 C C . LYS A 1 705 ? 101.802 3.700 -179.073 1.00 62.56 705 LYS A C 1
ATOM 5240 O O . LYS A 1 705 ? 100.763 3.564 -178.424 1.00 62.56 705 LYS A O 1
ATOM 5245 N N . LEU A 1 706 ? 102.999 3.528 -178.509 1.00 68.62 706 LEU A N 1
ATOM 5246 C CA . LEU A 1 706 ? 103.158 3.272 -177.075 1.00 68.62 706 LEU A CA 1
ATOM 5247 C C . LEU A 1 706 ? 102.983 4.557 -176.254 1.00 68.62 706 LEU A C 1
ATOM 5249 O O . LEU A 1 706 ? 102.506 4.479 -175.120 1.00 68.62 706 LEU A O 1
ATOM 5253 N N . ILE A 1 707 ? 103.330 5.717 -176.823 1.00 68.38 707 ILE A N 1
ATOM 5254 C CA . ILE A 1 707 ? 103.162 7.034 -176.193 1.00 68.38 707 ILE A CA 1
ATOM 5255 C C . ILE A 1 707 ? 101.677 7.421 -176.161 1.00 68.38 707 ILE A C 1
ATOM 5257 O O . ILE A 1 707 ? 101.162 7.746 -175.095 1.00 68.38 707 ILE A O 1
ATOM 5261 N N . GLU A 1 708 ? 100.953 7.280 -177.275 1.00 64.12 708 GLU A N 1
ATOM 5262 C CA . GLU A 1 708 ? 99.509 7.578 -177.346 1.00 64.12 708 GLU A CA 1
ATOM 5263 C C . GLU A 1 708 ? 98.696 6.812 -176.278 1.00 64.12 708 GLU A C 1
ATOM 5265 O O . GLU A 1 708 ? 97.821 7.363 -175.602 1.00 64.12 708 GLU A O 1
ATOM 5270 N N . LYS A 1 709 ? 99.047 5.540 -176.041 1.00 65.06 709 LYS A N 1
ATOM 5271 C CA . LYS A 1 709 ? 98.395 4.698 -175.028 1.00 65.06 709 LYS A CA 1
ATOM 5272 C C . LYS A 1 709 ? 98.689 5.116 -173.579 1.00 65.06 709 LYS A C 1
ATOM 5274 O O . LYS A 1 709 ? 97.905 4.783 -172.687 1.00 65.06 709 LYS A O 1
ATOM 5279 N N . LEU A 1 710 ? 99.790 5.826 -173.328 1.00 74.88 710 LEU A N 1
ATOM 5280 C CA . LEU A 1 710 ? 100.126 6.359 -172.006 1.00 74.88 710 LEU A CA 1
ATOM 5281 C C . LEU A 1 710 ? 99.212 7.533 -171.629 1.00 74.88 710 LEU A C 1
ATOM 5283 O O . LEU A 1 710 ? 98.694 7.584 -170.511 1.00 74.88 710 LEU A O 1
ATOM 5287 N N . ASP A 1 711 ? 98.985 8.450 -172.570 1.00 69.69 711 ASP A N 1
ATOM 5288 C CA . ASP A 1 711 ? 98.214 9.671 -172.324 1.00 69.69 711 ASP A CA 1
ATOM 5289 C C . ASP A 1 711 ? 96.731 9.406 -172.046 1.00 69.69 711 ASP A C 1
ATOM 5291 O O . ASP A 1 711 ? 96.151 10.021 -171.147 1.00 69.69 711 ASP A O 1
ATOM 5295 N N . SER A 1 712 ? 96.133 8.429 -172.735 1.00 67.75 712 SER A N 1
ATOM 5296 C CA . SER A 1 712 ? 94.743 8.015 -172.498 1.00 67.75 712 SER A CA 1
ATOM 5297 C C . SER A 1 712 ? 94.495 7.600 -171.036 1.00 67.75 712 SER A C 1
ATOM 5299 O O . SER A 1 712 ? 93.579 8.111 -170.386 1.00 67.75 712 SER A O 1
ATOM 5301 N N . LEU A 1 713 ? 95.353 6.736 -170.479 1.00 71.44 713 LEU A N 1
ATOM 5302 C CA . LEU A 1 713 ? 95.218 6.240 -169.102 1.00 71.44 713 LEU A CA 1
ATOM 5303 C C . LEU A 1 713 ? 95.466 7.337 -168.055 1.00 71.44 713 LEU A C 1
ATOM 5305 O O . LEU A 1 713 ? 94.829 7.341 -167.000 1.00 71.44 713 LEU A O 1
ATOM 5309 N N . ARG A 1 714 ? 96.349 8.300 -168.357 1.00 76.75 714 ARG A N 1
ATOM 5310 C CA . ARG A 1 714 ? 96.628 9.454 -167.489 1.00 76.75 714 ARG A CA 1
ATOM 5311 C C . ARG A 1 714 ? 95.390 10.338 -167.281 1.00 76.75 714 ARG A C 1
ATOM 5313 O O . ARG A 1 714 ? 95.218 10.883 -166.193 1.00 76.75 714 ARG A O 1
ATOM 5320 N N . SER A 1 715 ? 94.516 10.450 -168.283 1.00 70.12 715 SER A N 1
ATOM 5321 C CA . SER A 1 715 ? 93.298 11.269 -168.192 1.00 70.12 715 SER A CA 1
ATOM 5322 C C . SER A 1 715 ? 92.263 10.681 -167.218 1.00 70.12 715 SER A C 1
ATOM 5324 O O . SER A 1 715 ? 91.784 11.381 -166.327 1.00 70.12 715 SER A O 1
ATOM 5326 N N . ILE A 1 716 ? 92.004 9.369 -167.306 1.00 68.06 716 ILE A N 1
ATOM 5327 C CA . ILE A 1 716 ? 91.030 8.643 -166.461 1.00 68.06 716 ILE A CA 1
ATOM 5328 C C . ILE A 1 716 ? 91.384 8.761 -164.969 1.00 68.06 716 ILE A C 1
ATOM 5330 O O . ILE A 1 716 ? 90.518 8.957 -164.114 1.00 68.06 716 ILE A O 1
ATOM 5334 N N . ALA A 1 717 ? 92.678 8.682 -164.644 1.00 70.44 717 ALA A N 1
ATOM 5335 C CA . ALA A 1 717 ? 93.157 8.846 -163.275 1.00 70.44 717 ALA A CA 1
ATOM 5336 C C . ALA A 1 717 ? 92.904 10.254 -162.715 1.00 70.44 717 ALA A C 1
ATOM 5338 O O . ALA A 1 717 ? 92.620 10.395 -161.528 1.00 70.44 717 ALA A O 1
ATOM 5339 N N . LYS A 1 718 ? 92.970 11.292 -163.558 1.00 72.62 718 LYS A N 1
ATOM 5340 C CA . LYS A 1 718 ? 92.743 12.683 -163.148 1.00 72.62 718 LYS A CA 1
ATOM 5341 C C . LYS A 1 718 ? 91.271 12.954 -162.827 1.00 72.62 718 LYS A C 1
ATOM 5343 O O . LYS A 1 718 ? 90.986 13.642 -161.851 1.00 72.62 718 LYS A O 1
ATOM 5348 N N . GLU A 1 719 ? 90.359 12.378 -163.609 1.00 71.25 719 GLU A N 1
ATOM 5349 C CA . GLU A 1 719 ? 88.908 12.485 -163.411 1.00 71.25 719 GLU A CA 1
ATOM 5350 C C . GLU A 1 719 ? 88.467 11.874 -162.072 1.00 71.25 719 GLU A C 1
ATOM 5352 O O . GLU A 1 719 ? 87.823 12.545 -161.268 1.00 71.25 719 GLU A O 1
ATOM 5357 N N . LYS A 1 720 ? 88.887 10.637 -161.767 1.00 72.88 720 LYS A N 1
ATOM 5358 C CA . LYS A 1 720 ? 88.478 9.947 -160.529 1.00 72.88 720 LYS A CA 1
ATOM 5359 C C . LYS A 1 720 ? 88.930 10.637 -159.236 1.00 72.88 720 LYS A C 1
ATOM 5361 O O . LYS A 1 720 ? 88.271 10.460 -158.219 1.00 72.88 720 LYS A O 1
ATOM 5366 N N . ILE A 1 721 ? 90.017 11.412 -159.256 1.00 74.50 721 ILE A N 1
ATOM 5367 C CA . ILE A 1 721 ? 90.467 12.190 -158.086 1.00 74.50 721 ILE A CA 1
ATOM 5368 C C . ILE A 1 721 ? 89.621 13.466 -157.909 1.00 74.50 721 ILE A C 1
ATOM 5370 O O . ILE A 1 721 ? 89.416 13.912 -156.784 1.00 74.50 721 ILE A O 1
ATOM 5374 N N . SER A 1 722 ? 89.096 14.032 -159.003 1.00 71.12 722 SER A N 1
ATOM 5375 C CA . SER A 1 722 ? 88.299 15.269 -158.992 1.00 71.12 722 SER A CA 1
ATOM 5376 C C . SER A 1 722 ? 86.907 15.113 -158.370 1.00 71.12 722 SER A C 1
ATOM 5378 O O . SER A 1 722 ? 86.277 16.119 -158.056 1.00 71.12 722 SER A O 1
ATOM 5380 N N . ASN A 1 723 ? 86.431 13.876 -158.205 1.00 68.06 723 ASN A N 1
ATOM 5381 C CA . ASN A 1 723 ? 85.073 13.553 -157.762 1.00 68.06 723 ASN A CA 1
ATOM 5382 C C . ASN A 1 723 ? 85.047 13.008 -156.318 1.00 68.06 723 ASN A C 1
ATOM 5384 O O . ASN A 1 723 ? 84.216 12.164 -155.998 1.00 68.06 723 ASN A O 1
ATOM 5388 N N . LEU A 1 724 ? 85.990 13.434 -155.470 1.00 75.00 724 LEU A N 1
ATOM 5389 C CA . LEU A 1 724 ? 86.053 13.067 -154.050 1.00 75.00 724 LEU A CA 1
ATOM 5390 C C . LEU A 1 724 ? 85.501 14.214 -153.171 1.00 75.00 724 LEU A C 1
ATOM 5392 O O . LEU A 1 724 ? 85.848 15.368 -153.437 1.00 75.00 724 LEU A O 1
ATOM 5396 N N . PRO A 1 725 ? 84.693 13.939 -152.125 1.00 70.31 725 PRO A N 1
ATOM 5397 C CA . PRO A 1 725 ? 84.043 14.973 -151.316 1.00 70.31 725 PRO A CA 1
ATOM 5398 C C . PRO A 1 725 ? 85.027 15.957 -150.671 1.00 70.31 725 PRO A C 1
ATOM 5400 O O . PRO A 1 725 ? 86.103 15.570 -150.202 1.00 70.31 725 PRO A O 1
ATOM 5403 N N . ASN A 1 726 ? 84.655 17.237 -150.600 1.00 60.12 726 ASN A N 1
ATOM 5404 C CA . ASN A 1 726 ? 85.490 18.278 -149.994 1.00 60.12 726 ASN A CA 1
ATOM 5405 C C . ASN A 1 726 ? 85.727 17.998 -148.499 1.00 60.12 726 ASN A C 1
ATOM 5407 O O . ASN A 1 726 ? 84.798 18.030 -147.700 1.00 60.12 726 ASN A O 1
ATOM 5411 N N . GLY A 1 727 ? 86.988 17.752 -148.127 1.00 63.34 727 GLY A N 1
ATOM 5412 C CA . GLY A 1 727 ? 87.388 17.299 -146.785 1.00 63.34 727 GLY A CA 1
ATOM 5413 C C . GLY A 1 727 ? 87.919 15.860 -146.752 1.00 63.34 727 GLY A C 1
ATOM 5414 O O . GLY A 1 727 ? 88.572 15.468 -145.785 1.00 63.34 727 GLY A O 1
ATOM 5415 N N . THR A 1 728 ? 87.727 15.094 -147.829 1.00 66.44 728 THR A N 1
ATOM 5416 C CA . THR A 1 728 ? 88.292 13.749 -147.989 1.00 66.44 728 THR A CA 1
ATOM 5417 C C . THR A 1 728 ? 89.819 13.777 -147.913 1.00 66.44 728 THR A C 1
ATOM 5419 O O . THR A 1 728 ? 90.494 14.520 -148.631 1.00 66.44 728 THR A O 1
ATOM 5422 N N . SER A 1 729 ? 90.386 12.936 -147.047 1.00 62.50 729 SER A N 1
ATOM 5423 C CA . SER A 1 729 ? 91.834 12.890 -146.827 1.00 62.50 729 SER A CA 1
ATOM 5424 C C . SER A 1 729 ? 92.607 12.336 -148.035 1.00 62.50 729 SER A C 1
ATOM 5426 O O . SER A 1 729 ? 92.138 11.471 -148.772 1.00 62.50 729 SER A O 1
ATOM 5428 N N . ASN A 1 730 ? 93.840 12.821 -148.198 1.00 64.19 730 ASN A N 1
ATOM 5429 C CA . ASN A 1 730 ? 94.854 12.369 -149.163 1.00 64.19 730 ASN A CA 1
ATOM 5430 C C . ASN A 1 730 ? 94.590 12.643 -150.663 1.00 64.19 730 ASN A C 1
ATOM 5432 O O . ASN A 1 730 ? 95.383 12.188 -151.487 1.00 64.19 730 ASN A O 1
ATOM 5436 N N . ILE A 1 731 ? 93.592 13.454 -151.052 1.00 71.38 731 ILE A N 1
ATOM 5437 C CA . ILE A 1 731 ? 93.382 13.879 -152.462 1.00 71.38 731 ILE A CA 1
ATOM 5438 C C . ILE A 1 731 ? 94.693 14.375 -153.119 1.00 71.38 731 ILE A C 1
ATOM 5440 O O . ILE A 1 731 ? 95.074 13.917 -154.197 1.00 71.38 731 ILE A O 1
ATOM 5444 N N . ALA A 1 732 ? 95.446 15.248 -152.438 1.00 67.75 732 ALA A N 1
ATOM 5445 C CA . ALA A 1 732 ? 96.701 15.810 -152.955 1.00 67.75 732 ALA A CA 1
ATOM 5446 C C . ALA A 1 732 ? 97.826 14.766 -153.164 1.00 67.75 732 ALA A C 1
ATOM 5448 O O . ALA A 1 732 ? 98.664 14.910 -154.061 1.00 67.75 732 ALA A O 1
ATOM 5449 N N . GLU A 1 733 ? 97.840 13.691 -152.370 1.00 72.00 733 GLU A N 1
ATOM 5450 C CA . GLU A 1 733 ? 98.786 12.578 -152.523 1.00 72.00 733 GLU A CA 1
ATOM 5451 C C . GLU A 1 733 ? 98.486 11.777 -153.801 1.00 72.00 733 GLU A C 1
ATOM 5453 O O . GLU A 1 733 ? 99.403 11.365 -154.518 1.00 72.00 733 GLU A O 1
ATOM 5458 N N . LEU A 1 734 ? 97.201 11.603 -154.127 1.00 74.56 734 LEU A N 1
ATOM 5459 C CA . LEU A 1 734 ? 96.760 10.937 -155.352 1.00 74.56 734 LEU A CA 1
ATOM 5460 C C . LEU A 1 734 ? 97.172 11.734 -156.597 1.00 74.56 734 LEU A C 1
ATOM 5462 O O . LEU A 1 734 ? 97.759 11.159 -157.515 1.00 74.56 734 LEU A O 1
ATOM 5466 N N . GLN A 1 735 ? 96.972 13.058 -156.587 1.00 71.88 735 GLN A N 1
ATOM 5467 C CA . GLN A 1 735 ? 97.422 13.949 -157.665 1.00 71.88 735 GLN A CA 1
ATOM 5468 C C . GLN A 1 735 ? 98.937 13.810 -157.915 1.00 71.88 735 GLN A C 1
ATOM 5470 O O . GLN A 1 735 ? 99.374 13.536 -159.033 1.00 71.88 735 GLN A O 1
ATOM 5475 N N . THR A 1 736 ? 99.735 13.895 -156.845 1.00 72.12 736 THR A N 1
ATOM 5476 C CA . THR A 1 736 ? 101.211 13.866 -156.894 1.00 72.12 736 THR A CA 1
ATOM 5477 C C . THR A 1 736 ? 101.774 12.566 -157.486 1.00 72.12 736 THR A C 1
ATOM 5479 O O . THR A 1 736 ? 102.856 12.552 -158.083 1.00 72.12 736 THR A O 1
ATOM 5482 N N . ASN A 1 737 ? 101.064 11.445 -157.328 1.00 71.50 737 ASN A N 1
ATOM 5483 C CA . ASN A 1 737 ? 101.487 10.156 -157.877 1.00 71.50 737 ASN A CA 1
ATOM 5484 C C . ASN A 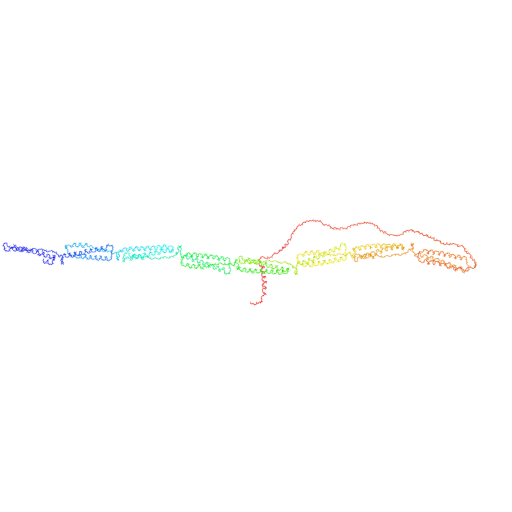1 737 ? 101.224 10.017 -159.386 1.00 71.50 737 ASN A C 1
ATOM 5486 O O . ASN A 1 737 ? 101.912 9.228 -160.037 1.00 71.50 737 ASN A O 1
ATOM 5490 N N . LEU A 1 738 ? 100.291 10.795 -159.944 1.00 72.94 738 LEU A N 1
ATOM 5491 C CA . LEU A 1 738 ? 99.967 10.789 -161.371 1.00 72.94 738 LEU A CA 1
ATOM 5492 C C . LEU A 1 738 ? 101.008 11.554 -162.207 1.00 72.94 738 LEU A C 1
ATOM 5494 O O . LEU A 1 738 ? 101.437 11.069 -163.254 1.00 72.94 738 LEU A O 1
ATOM 5498 N N . ASP A 1 739 ? 101.479 12.710 -161.730 1.00 71.31 739 ASP A N 1
ATOM 5499 C CA . ASP A 1 739 ? 102.383 13.579 -162.502 1.00 71.31 739 ASP A CA 1
ATOM 5500 C C . ASP A 1 739 ? 103.759 12.944 -162.775 1.00 71.31 739 ASP A C 1
ATOM 5502 O O . ASP A 1 739 ? 104.323 13.114 -163.864 1.00 71.31 739 ASP A O 1
ATOM 5506 N N . LYS A 1 740 ? 104.270 12.134 -161.830 1.00 67.75 740 LYS A N 1
ATOM 5507 C CA . LYS A 1 740 ? 105.560 11.412 -161.929 1.00 67.75 740 LYS A CA 1
ATOM 5508 C C . LYS A 1 740 ? 105.684 10.514 -163.167 1.00 67.75 740 LYS A C 1
ATOM 5510 O O . LYS A 1 740 ? 106.799 10.194 -163.573 1.00 67.75 740 LYS A O 1
ATOM 5515 N N . VAL A 1 741 ? 104.562 10.128 -163.774 1.00 64.25 741 VAL A N 1
ATOM 5516 C CA . VAL A 1 741 ? 104.498 9.295 -164.985 1.00 64.25 741 VAL A CA 1
ATOM 5517 C C . VAL A 1 741 ? 105.022 10.038 -166.236 1.00 64.25 741 VAL A C 1
ATOM 5519 O O . VAL A 1 741 ? 105.350 9.416 -167.244 1.00 64.25 741 VAL A O 1
ATOM 5522 N N . THR A 1 742 ? 105.168 11.368 -166.180 1.00 62.50 742 THR A N 1
ATOM 5523 C CA . THR A 1 742 ? 105.482 12.202 -167.358 1.00 62.50 742 THR A CA 1
ATOM 5524 C C . THR A 1 742 ? 106.991 12.365 -167.635 1.00 62.50 742 THR A C 1
ATOM 5526 O O . THR A 1 742 ? 107.405 12.452 -168.789 1.00 62.50 742 THR A O 1
ATOM 5529 N N . SER A 1 743 ? 107.842 12.417 -166.604 1.00 61.31 743 SER A N 1
ATOM 5530 C CA . SER A 1 743 ? 109.176 13.046 -166.727 1.00 61.31 743 SER A CA 1
ATOM 5531 C C . SER A 1 743 ? 110.297 12.176 -167.321 1.00 61.31 743 SER A C 1
ATOM 5533 O O . SER A 1 743 ? 111.288 12.712 -167.814 1.00 61.31 743 SER A O 1
ATOM 5535 N N . GLU A 1 744 ? 110.192 10.845 -167.272 1.00 60.34 744 GLU A N 1
ATOM 5536 C CA . GLU A 1 744 ? 111.329 9.939 -167.550 1.00 60.34 744 GLU A CA 1
ATOM 5537 C C . GLU A 1 744 ? 111.640 9.674 -169.035 1.00 60.34 744 GLU A C 1
ATOM 5539 O O . GLU A 1 744 ? 112.691 9.106 -169.350 1.00 60.34 744 GLU A O 1
ATOM 5544 N N . ILE A 1 745 ? 110.734 10.046 -169.943 1.00 60.09 745 ILE A N 1
ATOM 5545 C CA . ILE A 1 745 ? 110.840 9.740 -171.381 1.00 60.09 745 ILE A CA 1
ATOM 5546 C C . ILE A 1 745 ? 111.722 10.777 -172.103 1.00 60.09 745 ILE A C 1
ATOM 5548 O O . ILE A 1 745 ? 112.526 10.427 -172.966 1.00 60.09 745 ILE A O 1
ATOM 5552 N N . ILE A 1 746 ? 111.637 12.049 -171.699 1.00 59.19 746 ILE A N 1
ATOM 5553 C CA . ILE A 1 746 ? 112.243 13.196 -172.400 1.00 59.19 746 ILE A CA 1
ATOM 5554 C C . ILE A 1 746 ? 113.788 13.162 -172.398 1.00 59.19 746 ILE A C 1
ATOM 5556 O O . ILE A 1 746 ? 114.414 13.724 -173.297 1.00 59.19 746 ILE A O 1
ATOM 5560 N N . SER A 1 747 ? 114.433 12.484 -171.440 1.00 57.19 747 SER A N 1
ATOM 5561 C CA . SER A 1 747 ? 115.904 12.470 -171.327 1.00 57.19 747 SER A CA 1
ATOM 5562 C C . SER A 1 747 ? 116.629 11.452 -172.221 1.00 57.19 747 SER A C 1
ATOM 5564 O O . SER A 1 747 ? 117.855 11.404 -172.186 1.00 57.19 747 SER A O 1
ATOM 5566 N N . LYS A 1 748 ? 115.916 10.629 -173.009 1.00 58.31 748 LYS A N 1
ATOM 5567 C CA . LYS A 1 748 ? 116.499 9.464 -173.719 1.00 58.31 748 LYS A CA 1
ATOM 5568 C C . LYS A 1 748 ? 116.398 9.511 -175.255 1.00 58.31 748 LYS A C 1
ATOM 5570 O O . LYS A 1 748 ? 116.688 8.508 -175.905 1.00 58.31 748 LYS A O 1
ATOM 5575 N N . VAL A 1 749 ? 116.046 10.659 -175.844 1.00 58.53 749 VAL A N 1
ATOM 5576 C CA . VAL A 1 749 ? 115.699 10.796 -177.283 1.00 58.53 749 VAL A CA 1
ATOM 5577 C C . VAL A 1 749 ? 116.657 11.727 -178.072 1.00 58.53 749 VAL A C 1
ATOM 5579 O O . VAL A 1 749 ? 116.436 11.983 -179.245 1.00 58.53 749 VAL A O 1
ATOM 5582 N N . LYS A 1 750 ? 117.734 12.256 -177.467 1.00 54.34 750 LYS A N 1
ATOM 5583 C CA . LYS A 1 750 ? 118.465 13.435 -177.996 1.00 54.34 750 LYS A CA 1
ATOM 5584 C C . LYS A 1 750 ? 119.804 13.222 -178.732 1.00 54.34 750 LYS A C 1
ATOM 5586 O O . LYS A 1 750 ? 120.416 14.219 -179.101 1.00 54.34 750 LYS A O 1
ATOM 5591 N N . ASP A 1 751 ? 120.246 11.987 -178.970 1.00 49.72 751 ASP A N 1
ATOM 5592 C CA . ASP A 1 751 ? 121.620 11.694 -179.440 1.00 49.72 751 ASP A CA 1
ATOM 5593 C C . ASP A 1 751 ? 121.715 11.201 -180.905 1.00 49.72 751 ASP A C 1
ATOM 5595 O O . ASP A 1 751 ? 122.661 10.495 -181.254 1.00 49.72 751 ASP A O 1
ATOM 5599 N N . ILE A 1 752 ? 120.725 11.500 -181.754 1.00 52.09 752 ILE A N 1
ATOM 5600 C CA . ILE A 1 752 ? 120.656 11.040 -183.156 1.00 52.09 752 ILE A CA 1
ATOM 5601 C C . ILE A 1 752 ? 120.435 12.248 -184.083 1.00 52.09 752 ILE A C 1
ATOM 5603 O O . ILE A 1 752 ? 119.796 13.220 -183.688 1.00 52.09 752 ILE A O 1
ATOM 5607 N N . ASP A 1 753 ? 121.000 12.157 -185.291 1.00 43.62 753 ASP A N 1
ATOM 5608 C CA . ASP A 1 753 ? 121.128 13.173 -186.349 1.00 43.62 753 ASP A CA 1
ATOM 5609 C C . ASP A 1 753 ? 122.039 14.383 -186.054 1.00 43.62 753 ASP A C 1
ATOM 5611 O O . ASP A 1 753 ? 121.783 15.244 -185.216 1.00 43.62 753 ASP A O 1
ATOM 5615 N N . SER A 1 754 ? 123.124 14.476 -186.834 1.00 37.12 754 SER A N 1
ATOM 5616 C CA . SER A 1 754 ? 124.054 15.613 -186.855 1.00 37.12 754 SER A CA 1
ATOM 5617 C C . SER A 1 754 ? 123.843 16.467 -188.102 1.00 37.12 754 SER A C 1
ATOM 5619 O O . SER A 1 754 ? 124.273 16.052 -189.177 1.00 37.12 754 SER A O 1
ATOM 5621 N N . ASN A 1 755 ? 123.265 17.670 -187.978 1.00 32.16 755 ASN A N 1
ATOM 5622 C CA . ASN A 1 755 ? 123.563 18.800 -188.877 1.00 32.16 755 ASN A CA 1
ATOM 5623 C C . ASN A 1 755 ? 122.868 20.119 -188.490 1.00 32.16 755 ASN A C 1
ATOM 5625 O O . ASN A 1 755 ? 121.887 20.139 -187.758 1.00 32.16 755 ASN A O 1
ATOM 5629 N N . GLY A 1 756 ? 123.322 21.211 -189.116 1.00 23.69 756 GLY A N 1
ATOM 5630 C CA . GLY A 1 756 ? 122.365 22.142 -189.731 1.00 23.69 756 GLY A CA 1
ATOM 5631 C C . GLY A 1 756 ? 121.646 23.144 -188.827 1.00 23.69 756 GLY A C 1
ATOM 5632 O O . GLY A 1 756 ? 120.423 23.184 -188.772 1.00 23.69 756 GLY A O 1
ATOM 5633 N N . ILE A 1 757 ? 122.430 24.026 -188.213 1.00 21.52 757 ILE A N 1
ATOM 5634 C CA . ILE A 1 757 ? 122.094 25.432 -187.922 1.00 21.52 757 ILE A CA 1
ATOM 5635 C C . ILE A 1 757 ? 120.997 26.035 -188.841 1.00 21.52 757 ILE A C 1
ATOM 5637 O O . ILE A 1 757 ? 121.108 25.955 -190.060 1.00 21.52 757 ILE A O 1
ATOM 5641 N N . SER A 1 758 ? 120.056 26.768 -188.226 1.00 22.02 758 SER A N 1
ATOM 5642 C CA . SER A 1 758 ? 119.400 28.016 -188.694 1.00 22.02 758 SER A CA 1
ATOM 5643 C C . SER A 1 758 ? 117.871 28.079 -188.502 1.00 22.02 758 SER A C 1
ATOM 5645 O O . SER A 1 758 ? 117.065 27.818 -189.385 1.00 22.02 758 SER A O 1
ATOM 5647 N N . ASP A 1 759 ? 117.528 28.544 -187.299 1.00 23.45 759 ASP A N 1
ATOM 5648 C CA . ASP A 1 759 ? 116.694 29.731 -187.062 1.00 23.45 759 ASP A CA 1
ATOM 5649 C C . ASP A 1 759 ? 115.167 29.751 -187.272 1.00 23.45 759 ASP A C 1
ATOM 5651 O O . ASP A 1 759 ? 114.614 29.806 -188.363 1.00 23.45 759 ASP A O 1
ATOM 5655 N N . LYS A 1 760 ? 114.509 30.004 -186.133 1.00 24.98 760 LYS A N 1
ATOM 5656 C CA . LYS A 1 760 ? 113.818 31.275 -185.832 1.00 24.98 760 LYS A CA 1
ATOM 5657 C C . LYS A 1 760 ? 113.254 32.071 -187.032 1.00 24.98 760 LYS A C 1
ATOM 5659 O O . LYS A 1 760 ? 113.979 32.806 -187.698 1.00 24.98 760 LYS A O 1
ATOM 5664 N N . LYS A 1 761 ? 111.928 32.226 -187.033 1.00 26.23 761 LYS A N 1
ATOM 5665 C CA . LYS A 1 761 ? 111.249 33.483 -186.628 1.00 26.23 761 LYS A CA 1
ATOM 5666 C C . LYS A 1 761 ? 109.826 33.130 -186.169 1.00 26.23 761 LYS A C 1
ATOM 5668 O O . LYS A 1 761 ? 109.144 32.369 -186.835 1.00 26.23 761 LYS A O 1
ATOM 5673 N N . GLN A 1 762 ? 109.457 33.372 -184.909 1.00 31.59 762 GLN A N 1
ATOM 5674 C CA . GLN A 1 762 ? 109.115 34.654 -184.263 1.00 31.59 762 GLN A CA 1
ATOM 5675 C C . GLN A 1 762 ? 107.744 35.229 -184.673 1.00 31.59 762 GLN A C 1
ATOM 5677 O O . GLN A 1 762 ? 107.587 35.738 -185.773 1.00 31.59 762 GLN A O 1
ATOM 5682 N N . SER A 1 763 ? 106.845 35.246 -183.678 1.00 30.34 763 SER A N 1
ATOM 5683 C CA . SER A 1 763 ? 105.913 36.330 -183.301 1.00 30.34 763 SER A CA 1
ATOM 5684 C C . SER A 1 763 ? 104.958 36.961 -184.326 1.00 30.34 763 SER A C 1
ATOM 5686 O O . SER A 1 763 ? 105.408 37.628 -185.251 1.00 30.34 763 SER A O 1
ATOM 5688 N N . LEU A 1 764 ? 103.660 36.939 -183.985 1.00 28.14 764 LEU A N 1
ATOM 5689 C CA . LEU A 1 764 ? 102.697 38.068 -183.897 1.00 28.14 764 LEU A CA 1
ATOM 5690 C C . LEU A 1 764 ? 101.298 37.480 -183.577 1.00 28.14 764 LEU A C 1
ATOM 5692 O O . LEU A 1 764 ? 100.972 36.438 -184.130 1.00 28.14 764 LEU A O 1
ATOM 5696 N N . GLY A 1 765 ? 100.408 38.041 -182.746 1.00 28.70 765 GLY A N 1
ATOM 5697 C CA . GLY A 1 765 ? 100.535 38.962 -181.594 1.00 28.70 765 GLY A CA 1
ATOM 5698 C C . GLY A 1 765 ? 99.907 38.298 -180.339 1.00 28.70 765 GLY A C 1
ATOM 5699 O O . GLY A 1 765 ? 99.507 37.143 -180.416 1.00 28.70 765 GLY A O 1
ATOM 5700 N N . MET A 1 766 ? 99.833 38.856 -179.125 1.00 30.48 766 MET A N 1
ATOM 5701 C CA . MET A 1 766 ? 99.759 40.250 -178.646 1.00 30.48 766 MET A CA 1
ATOM 5702 C C . MET A 1 766 ? 98.466 41.008 -178.990 1.00 30.48 766 MET A C 1
ATOM 5704 O O . MET A 1 766 ? 98.451 41.804 -179.921 1.00 30.48 766 MET A O 1
ATOM 5708 N N . ASP A 1 767 ? 97.410 40.748 -178.204 1.00 30.86 767 ASP A N 1
ATOM 5709 C CA . ASP A 1 767 ? 96.594 41.736 -177.458 1.00 30.86 767 ASP A CA 1
ATOM 5710 C C . ASP A 1 767 ? 95.507 41.005 -176.626 1.00 30.86 767 ASP A C 1
ATOM 5712 O O . ASP A 1 767 ? 95.170 39.872 -176.951 1.00 30.86 767 ASP A O 1
ATOM 5716 N N . LYS A 1 768 ? 94.883 41.539 -175.560 1.00 30.67 768 LYS A N 1
ATOM 5717 C CA . LYS A 1 768 ? 95.285 42.473 -174.477 1.00 30.67 768 LYS A CA 1
ATOM 5718 C C . LYS A 1 768 ? 94.167 42.457 -173.397 1.00 30.67 768 LYS A C 1
ATOM 5720 O O . LYS A 1 768 ? 93.003 42.341 -173.742 1.00 30.67 768 LYS A O 1
ATOM 5725 N N . ILE A 1 769 ? 94.517 42.681 -172.124 1.00 28.73 769 ILE A N 1
ATOM 5726 C CA . ILE A 1 769 ? 93.670 43.302 -171.064 1.00 28.73 769 ILE A CA 1
ATOM 5727 C C . ILE A 1 769 ? 92.308 42.631 -170.708 1.00 28.73 769 ILE A C 1
ATOM 5729 O O . ILE A 1 769 ? 91.250 42.993 -171.201 1.00 28.73 769 ILE A O 1
ATOM 5733 N N . ASN A 1 770 ? 92.356 41.711 -169.737 1.00 30.64 770 ASN A N 1
ATOM 5734 C CA . ASN A 1 770 ? 91.946 41.905 -168.326 1.00 30.64 770 ASN A CA 1
ATOM 5735 C C . ASN A 1 770 ? 90.594 42.590 -167.935 1.00 30.64 770 ASN A C 1
ATOM 5737 O O . ASN A 1 770 ? 90.316 43.719 -168.320 1.00 30.64 770 ASN A O 1
ATOM 5741 N N . ASN A 1 771 ? 89.925 41.986 -166.934 1.00 30.06 771 ASN A N 1
ATOM 5742 C CA . ASN A 1 771 ? 88.979 42.557 -165.945 1.00 30.06 771 ASN A CA 1
ATOM 5743 C C . ASN A 1 771 ? 87.594 43.111 -166.373 1.00 30.06 771 ASN A C 1
ATOM 5745 O O . ASN A 1 771 ? 87.474 44.278 -166.742 1.00 30.06 771 ASN A O 1
ATOM 5749 N N . LYS A 1 772 ? 86.522 42.386 -165.990 1.00 29.59 772 LYS A N 1
ATOM 5750 C CA . LYS A 1 772 ? 85.676 42.753 -164.820 1.00 29.59 772 LYS A CA 1
ATOM 5751 C C . LYS A 1 772 ? 84.655 41.666 -164.404 1.00 29.59 772 LYS A C 1
ATOM 5753 O O . LYS A 1 772 ? 83.990 41.086 -165.248 1.00 29.59 772 LYS A O 1
ATOM 5758 N N . TYR A 1 773 ? 84.528 41.454 -163.085 1.00 26.20 773 TYR A N 1
ATOM 5759 C CA . TYR A 1 773 ? 83.300 41.594 -162.263 1.00 26.20 773 TYR A CA 1
ATOM 5760 C C . TYR A 1 773 ? 81.932 41.682 -163.003 1.00 26.20 773 TYR A C 1
ATOM 5762 O O . TYR A 1 773 ? 81.813 42.474 -163.930 1.00 26.20 773 TYR A O 1
ATOM 5770 N N . ASN A 1 774 ? 80.818 41.066 -162.563 1.00 26.11 774 ASN A N 1
ATOM 5771 C CA . ASN A 1 774 ? 80.494 40.435 -161.268 1.00 26.11 774 ASN A CA 1
ATOM 5772 C C . ASN A 1 774 ? 79.192 39.586 -161.333 1.00 26.11 774 ASN A C 1
ATOM 5774 O O . ASN A 1 774 ? 78.413 39.736 -162.264 1.00 26.11 774 ASN A O 1
ATOM 5778 N N . SER A 1 775 ? 78.901 38.853 -160.249 1.00 28.66 775 SER A N 1
ATOM 5779 C CA . SER A 1 775 ? 77.551 38.613 -159.691 1.00 28.66 775 SER A CA 1
ATOM 5780 C C . SER A 1 775 ? 76.459 38.001 -160.591 1.00 28.66 775 SER A C 1
ATOM 5782 O O . SER A 1 775 ? 75.579 38.685 -161.103 1.00 28.66 775 SER A O 1
ATOM 5784 N N . SER A 1 776 ? 76.419 36.668 -160.627 1.00 25.75 776 SER A N 1
ATOM 5785 C CA . SER A 1 776 ? 75.158 35.919 -160.512 1.00 25.75 776 SER A CA 1
ATOM 5786 C C . SER A 1 776 ? 75.440 34.536 -159.917 1.00 25.75 776 SER A C 1
ATOM 5788 O O . SER A 1 776 ? 76.379 33.855 -160.327 1.00 25.75 776 SER A O 1
ATOM 5790 N N . HIS A 1 777 ? 74.655 34.128 -158.922 1.00 28.05 777 HIS A N 1
ATOM 5791 C CA . HIS A 1 777 ? 74.581 32.736 -158.485 1.00 28.05 777 HIS A CA 1
ATOM 5792 C C . HIS A 1 777 ? 73.108 32.399 -158.268 1.00 28.05 777 HIS A C 1
ATOM 5794 O O . HIS A 1 777 ? 72.369 33.223 -157.728 1.00 28.05 777 HIS A O 1
ATOM 5800 N N . PHE A 1 778 ? 72.697 31.237 -158.769 1.00 28.42 778 PHE A N 1
ATOM 5801 C CA . PHE A 1 778 ? 71.315 30.761 -158.731 1.00 28.42 778 PHE A CA 1
ATOM 5802 C C . PHE A 1 778 ? 70.912 30.435 -157.273 1.00 28.42 778 PHE A C 1
ATOM 5804 O O . PHE A 1 778 ? 71.779 30.214 -156.430 1.00 28.42 778 PHE A O 1
ATOM 5811 N N . GLU A 1 779 ? 69.655 30.593 -156.847 1.00 31.78 779 GLU A N 1
ATOM 5812 C CA . GLU A 1 779 ? 68.442 29.875 -157.292 1.00 31.78 779 GLU A CA 1
ATOM 5813 C C . GLU A 1 779 ? 68.509 28.359 -156.998 1.00 31.78 779 GLU A C 1
ATOM 5815 O O . GLU A 1 779 ? 69.486 27.706 -157.355 1.00 31.78 779 GLU A O 1
ATOM 5820 N N . ASN A 1 780 ? 67.471 27.875 -156.291 1.00 29.30 780 ASN A N 1
ATOM 5821 C CA . ASN A 1 780 ? 67.194 26.563 -155.656 1.00 29.30 780 ASN A CA 1
ATOM 5822 C C . ASN A 1 780 ? 66.690 26.888 -154.229 1.00 29.30 780 ASN A C 1
ATOM 5824 O O . ASN A 1 780 ? 67.472 27.356 -153.404 1.00 29.30 780 ASN A O 1
ATOM 5828 N N . ASP A 1 781 ? 65.406 26.857 -153.863 1.00 27.95 781 ASP A N 1
ATOM 5829 C CA . ASP A 1 781 ? 64.244 26.029 -154.254 1.00 27.95 781 ASP A CA 1
ATOM 5830 C C . ASP A 1 781 ? 64.257 24.582 -153.700 1.00 27.95 781 ASP A C 1
ATOM 5832 O O . ASP A 1 781 ? 65.304 24.045 -153.354 1.00 27.95 781 ASP A O 1
ATOM 5836 N N . GLU A 1 782 ? 63.058 23.999 -153.570 1.00 27.78 782 GLU A N 1
ATOM 5837 C CA . GLU A 1 782 ? 62.700 22.687 -152.995 1.00 27.78 782 GLU A CA 1
ATOM 5838 C C . GLU A 1 782 ? 62.895 22.490 -151.467 1.00 27.78 782 GLU A C 1
ATOM 5840 O O . GLU A 1 782 ? 63.885 21.977 -150.959 1.00 27.78 782 GLU A O 1
ATOM 5845 N N . LYS A 1 783 ? 61.809 22.812 -150.749 1.00 29.03 783 LYS A N 1
ATOM 5846 C CA . LYS A 1 783 ? 61.060 21.940 -149.808 1.00 29.03 783 LYS A CA 1
ATOM 5847 C C . LYS A 1 783 ? 61.771 21.103 -148.716 1.00 29.03 783 LYS A C 1
ATOM 5849 O O . LYS A 1 783 ? 62.611 20.251 -148.949 1.00 29.03 783 LYS A O 1
ATOM 5854 N N . ALA A 1 784 ? 61.117 21.145 -147.545 1.00 28.72 784 ALA A N 1
ATOM 5855 C CA . ALA A 1 784 ? 60.939 20.054 -146.571 1.00 28.72 784 ALA A CA 1
ATOM 5856 C C . ALA A 1 784 ? 62.178 19.457 -145.863 1.00 28.72 784 ALA A C 1
ATOM 5858 O O . ALA A 1 784 ? 63.086 18.884 -146.451 1.00 28.72 784 ALA A O 1
ATOM 5859 N N . THR A 1 785 ? 62.143 19.394 -144.527 1.00 27.17 785 THR A N 1
ATOM 5860 C CA . THR A 1 785 ? 61.595 18.225 -143.790 1.00 27.17 785 THR A CA 1
ATOM 5861 C C . THR A 1 785 ? 61.434 18.578 -142.298 1.00 27.17 785 THR A C 1
ATOM 5863 O O . THR A 1 785 ? 62.000 19.574 -141.860 1.00 27.17 785 THR A O 1
ATOM 5866 N N . LYS A 1 786 ? 60.787 17.678 -141.532 1.00 30.59 786 LYS A N 1
ATOM 5867 C CA . LYS A 1 786 ? 60.809 17.521 -140.055 1.00 30.59 786 LYS A CA 1
ATOM 5868 C C . LYS A 1 786 ? 59.809 18.392 -139.239 1.00 30.59 786 LYS A C 1
ATOM 5870 O O . LYS A 1 786 ? 59.772 19.601 -139.405 1.00 30.59 786 LYS A O 1
ATOM 5875 N N . ASN A 1 787 ? 58.998 17.818 -138.329 1.00 28.48 787 ASN A N 1
ATOM 5876 C CA . ASN A 1 787 ? 58.720 16.379 -138.152 1.00 28.48 787 ASN A CA 1
ATOM 5877 C C . ASN A 1 787 ? 57.416 16.020 -137.396 1.00 28.48 787 ASN A C 1
ATOM 5879 O O . ASN A 1 787 ? 56.813 16.857 -136.737 1.00 28.48 787 ASN A O 1
ATOM 5883 N N . ASN A 1 788 ? 57.064 14.729 -137.514 1.00 25.98 788 ASN A N 1
ATOM 5884 C CA . ASN A 1 788 ? 56.389 13.803 -136.577 1.00 25.98 788 ASN A CA 1
ATOM 5885 C C . ASN A 1 788 ? 56.117 14.265 -135.119 1.00 25.98 788 ASN A C 1
ATOM 5887 O O . ASN A 1 788 ? 56.912 15.008 -134.556 1.00 25.98 788 ASN A O 1
ATOM 5891 N N . LYS A 1 789 ? 55.126 13.733 -134.375 1.00 30.84 789 LYS A N 1
ATOM 5892 C CA . LYS A 1 789 ? 54.206 12.559 -134.513 1.00 30.84 789 LYS A CA 1
ATOM 5893 C C . LYS A 1 789 ? 52.901 12.912 -133.717 1.00 30.84 789 LYS A C 1
ATOM 5895 O O . LYS A 1 789 ? 53.010 13.680 -132.770 1.00 30.84 789 LYS A O 1
ATOM 5900 N N . LEU A 1 790 ? 51.646 12.582 -134.093 1.00 25.00 790 LEU A N 1
ATOM 5901 C CA . LEU A 1 790 ? 50.982 11.254 -134.222 1.00 25.00 790 LEU A CA 1
ATOM 5902 C C . LEU A 1 790 ? 51.012 10.446 -132.891 1.00 25.00 790 LEU A C 1
ATOM 5904 O O . LEU A 1 790 ? 52.069 10.425 -132.270 1.00 25.00 790 LEU A O 1
ATOM 5908 N N . LEU A 1 791 ? 50.002 9.701 -132.394 1.00 26.83 791 LEU A N 1
ATOM 5909 C CA . LEU A 1 791 ? 48.591 9.344 -132.744 1.00 26.83 791 LEU A CA 1
ATOM 5910 C C . LEU A 1 791 ? 48.031 8.535 -131.501 1.00 26.83 791 LEU A C 1
ATOM 5912 O O . LEU A 1 791 ? 48.870 8.050 -130.744 1.00 26.83 791 LEU A O 1
ATOM 5916 N N . ASP A 1 792 ? 46.750 8.316 -131.132 1.00 25.08 792 ASP A N 1
ATOM 5917 C CA . ASP A 1 792 ? 45.412 8.500 -131.743 1.00 25.08 792 ASP A CA 1
ATOM 5918 C C . ASP A 1 792 ? 44.232 8.602 -130.716 1.00 25.08 792 ASP A C 1
ATOM 5920 O O . ASP A 1 792 ? 44.367 8.174 -129.574 1.00 25.08 792 ASP A O 1
ATOM 5924 N N . MET A 1 793 ? 43.060 9.045 -131.207 1.00 27.27 793 MET A N 1
ATOM 5925 C CA . MET A 1 793 ? 41.657 8.619 -130.936 1.00 27.27 793 MET A CA 1
ATOM 5926 C C . MET A 1 793 ? 41.007 8.460 -129.529 1.00 27.27 793 MET A C 1
ATOM 5928 O O . MET A 1 793 ? 41.569 8.709 -128.468 1.00 27.27 793 MET A O 1
ATOM 5932 N N . HIS A 1 794 ? 39.702 8.130 -129.569 1.00 28.22 794 HIS A N 1
ATOM 5933 C CA . HIS A 1 794 ? 38.701 8.197 -128.494 1.00 28.22 794 HIS A CA 1
ATOM 5934 C C . HIS A 1 794 ? 37.828 6.915 -128.447 1.00 28.22 794 HIS A C 1
ATOM 5936 O O . HIS A 1 794 ? 37.496 6.368 -129.494 1.00 28.22 794 HIS A O 1
ATOM 5942 N N . SER A 1 795 ? 37.364 6.534 -127.247 1.00 27.05 795 SER A N 1
ATOM 5943 C CA . SER A 1 795 ? 36.136 5.748 -126.951 1.00 27.05 795 SER A CA 1
ATOM 5944 C C . SER A 1 795 ? 35.908 4.335 -127.550 1.00 27.05 795 SER A C 1
ATOM 5946 O O . SER A 1 795 ? 35.671 4.195 -128.747 1.00 27.05 795 SER A O 1
ATOM 5948 N N . ARG A 1 796 ? 35.634 3.339 -126.678 1.00 28.41 796 ARG A N 1
ATOM 5949 C CA . ARG A 1 796 ? 34.255 2.842 -126.378 1.00 28.41 796 ARG A CA 1
ATOM 5950 C C . ARG A 1 796 ? 34.190 1.674 -125.359 1.00 28.41 796 ARG A C 1
ATOM 5952 O O . ARG A 1 796 ? 35.046 0.807 -125.353 1.00 28.41 796 ARG A O 1
ATOM 5959 N N . GLN A 1 797 ? 33.113 1.690 -124.558 1.00 25.97 797 GLN A N 1
ATOM 5960 C CA . GLN A 1 797 ? 32.270 0.583 -124.033 1.00 25.97 797 GLN A CA 1
ATOM 5961 C C . GLN A 1 797 ? 32.861 -0.833 -123.802 1.00 25.97 797 GLN A C 1
ATOM 5963 O O . GLN A 1 797 ? 33.242 -1.479 -124.770 1.00 25.97 797 GLN A O 1
ATOM 5968 N N . PHE A 1 798 ? 32.663 -1.413 -122.600 1.00 25.39 798 PHE A N 1
ATOM 5969 C CA . PHE A 1 798 ? 31.625 -2.451 -122.352 1.00 25.39 798 PHE A CA 1
ATOM 5970 C C . PHE A 1 798 ? 31.409 -2.787 -120.845 1.00 25.39 798 PHE A C 1
ATOM 5972 O O . PHE A 1 798 ? 32.102 -2.241 -119.996 1.00 25.39 798 PHE A O 1
ATOM 5979 N N . ASN A 1 799 ? 30.393 -3.628 -120.574 1.00 28.06 799 ASN A N 1
ATOM 5980 C CA . ASN A 1 799 ? 29.881 -4.271 -119.332 1.00 28.06 799 ASN A CA 1
ATOM 5981 C C . ASN A 1 799 ? 30.730 -4.290 -118.026 1.00 28.06 799 ASN A C 1
ATOM 5983 O O . ASN A 1 799 ? 31.942 -4.418 -118.107 1.00 28.06 799 ASN A O 1
ATOM 5987 N N . VAL A 1 800 ? 30.211 -4.223 -116.775 1.00 28.05 800 VAL A N 1
ATOM 5988 C CA . VAL A 1 800 ? 28.917 -4.556 -116.083 1.00 28.05 800 VAL A CA 1
ATOM 5989 C C . VAL A 1 800 ? 29.018 -5.784 -115.139 1.00 28.05 800 VAL A C 1
ATOM 5991 O O . VAL A 1 800 ? 29.653 -6.769 -115.491 1.00 28.05 800 VAL A O 1
ATOM 5994 N N . GLN A 1 801 ? 28.283 -5.701 -114.008 1.00 27.22 801 GLN A N 1
ATOM 5995 C CA . GLN A 1 801 ? 27.778 -6.736 -113.066 1.00 27.22 801 GLN A CA 1
ATOM 5996 C C . GLN A 1 801 ? 28.451 -6.982 -111.686 1.00 27.22 801 GLN A C 1
ATOM 5998 O O . GLN A 1 801 ? 29.576 -7.451 -111.593 1.00 27.22 801 GLN A O 1
ATOM 6003 N N . ASN A 1 802 ? 27.594 -6.844 -110.653 1.00 27.05 802 ASN A N 1
ATOM 6004 C CA . ASN A 1 802 ? 27.508 -7.580 -109.371 1.00 27.05 802 ASN A CA 1
ATOM 6005 C C . ASN A 1 802 ? 28.562 -7.318 -108.253 1.00 27.05 802 ASN A C 1
ATOM 6007 O O . ASN A 1 802 ? 29.736 -7.131 -108.534 1.00 27.05 802 ASN A O 1
ATOM 6011 N N . ASN A 1 803 ? 28.210 -7.324 -106.949 1.00 29.69 803 ASN A N 1
ATOM 6012 C CA . ASN A 1 803 ? 26.891 -7.555 -106.321 1.00 29.69 803 ASN A CA 1
ATOM 6013 C C . ASN A 1 803 ? 26.692 -6.866 -104.942 1.00 29.69 803 ASN A C 1
ATOM 6015 O O . ASN A 1 803 ? 27.658 -6.479 -104.301 1.00 29.69 803 ASN A O 1
ATOM 6019 N N . HIS A 1 804 ? 25.411 -6.777 -104.543 1.00 28.38 804 HIS A N 1
ATOM 6020 C CA . HIS A 1 804 ? 24.756 -6.671 -103.212 1.00 28.38 804 HIS A CA 1
ATOM 6021 C C . HIS A 1 804 ? 25.566 -6.828 -101.884 1.00 28.38 804 HIS A C 1
ATOM 6023 O O . HIS A 1 804 ? 26.620 -7.446 -101.873 1.00 28.38 804 HIS A O 1
ATOM 6029 N N . HIS A 1 805 ? 25.099 -6.393 -100.690 1.00 29.36 805 HIS A N 1
ATOM 6030 C CA . HIS A 1 805 ? 23.718 -6.191 -100.172 1.00 29.36 805 HIS A CA 1
ATOM 6031 C C . HIS A 1 805 ? 23.675 -5.300 -98.895 1.00 29.36 805 HIS A C 1
ATOM 6033 O O . HIS A 1 805 ? 24.596 -5.407 -98.100 1.00 29.36 805 HIS A O 1
ATOM 6039 N N . ASN A 1 806 ? 22.531 -4.631 -98.635 1.00 29.00 806 ASN A N 1
ATOM 6040 C CA . ASN A 1 806 ? 21.897 -4.370 -97.309 1.00 29.00 806 ASN A CA 1
ATOM 6041 C C . ASN A 1 806 ? 22.672 -3.589 -96.204 1.00 29.00 806 ASN A C 1
ATOM 6043 O O . ASN A 1 806 ? 23.887 -3.504 -96.218 1.00 29.00 806 ASN A O 1
ATOM 6047 N N . LEU A 1 807 ? 22.034 -2.997 -95.180 1.00 29.81 807 LEU A N 1
ATOM 6048 C CA . LEU A 1 807 ? 20.610 -2.731 -94.885 1.00 29.81 807 LEU A CA 1
ATOM 6049 C C . LEU A 1 807 ? 20.540 -1.449 -94.033 1.00 29.81 807 LEU A C 1
ATOM 6051 O O . LEU A 1 807 ? 21.320 -1.314 -93.096 1.00 29.81 807 LEU A O 1
ATOM 6055 N N . GLU A 1 808 ? 19.580 -0.562 -94.286 1.00 29.28 808 GLU A N 1
ATOM 6056 C CA . GLU A 1 808 ? 19.314 0.599 -93.428 1.00 29.28 808 GLU A CA 1
ATOM 6057 C C . GLU A 1 808 ? 17.808 0.684 -93.142 1.00 29.28 808 GLU A C 1
ATOM 6059 O O . GLU A 1 808 ? 16.987 0.450 -94.031 1.00 29.28 808 GLU A O 1
ATOM 6064 N N . GLY A 1 809 ? 17.429 0.957 -91.891 1.00 30.48 809 GLY A N 1
ATOM 6065 C CA . GLY A 1 809 ? 16.022 0.975 -91.496 1.00 30.48 809 GLY A CA 1
ATOM 6066 C C . GLY A 1 809 ? 15.807 1.157 -89.998 1.00 30.48 809 GLY A C 1
ATOM 6067 O O . GLY A 1 809 ? 15.858 0.192 -89.240 1.00 30.48 809 GLY A O 1
ATOM 6068 N N . LEU A 1 810 ? 15.493 2.386 -89.581 1.00 29.36 810 LEU A N 1
ATOM 6069 C CA . LEU A 1 810 ? 15.081 2.683 -88.210 1.00 29.36 810 LEU A CA 1
ATOM 6070 C C . LEU A 1 810 ? 13.985 3.761 -88.172 1.00 29.36 810 LEU A C 1
ATOM 6072 O O . LEU A 1 810 ? 14.276 4.953 -88.147 1.00 29.36 810 LEU A O 1
ATOM 6076 N N . ASN A 1 811 ? 12.713 3.348 -88.148 1.00 29.52 811 ASN A N 1
ATOM 6077 C CA . ASN A 1 811 ? 11.613 4.202 -87.679 1.00 29.52 811 ASN A CA 1
ATOM 6078 C C . ASN A 1 811 ? 10.358 3.378 -87.332 1.00 29.52 811 ASN A C 1
ATOM 6080 O O . ASN A 1 811 ? 9.685 2.886 -88.241 1.00 29.52 811 ASN A O 1
ATOM 6084 N N . LYS A 1 812 ? 10.008 3.298 -86.038 1.00 30.91 812 LYS A N 1
ATOM 6085 C CA . LYS A 1 812 ? 8.678 3.703 -85.534 1.00 30.91 812 LYS A CA 1
ATOM 6086 C C . LYS A 1 812 ? 8.565 3.633 -84.010 1.00 30.91 812 LYS A C 1
ATOM 6088 O O . LYS A 1 812 ? 8.996 2.680 -83.375 1.00 30.91 812 LYS A O 1
ATOM 6093 N N . ASN A 1 813 ? 7.913 4.655 -83.463 1.00 30.61 813 ASN A N 1
ATOM 6094 C CA . ASN A 1 813 ? 7.459 4.752 -82.074 1.00 30.61 813 ASN A CA 1
ATOM 6095 C C . ASN A 1 813 ? 6.420 3.661 -81.744 1.00 30.61 813 ASN A C 1
ATOM 6097 O O . ASN A 1 813 ? 5.640 3.329 -82.638 1.00 30.61 813 ASN A O 1
ATOM 6101 N N . LEU A 1 814 ? 6.274 3.270 -80.462 1.00 26.77 814 LEU A N 1
ATOM 6102 C CA . LEU A 1 814 ? 5.091 3.662 -79.659 1.00 26.77 814 LEU A CA 1
ATOM 6103 C C . LEU A 1 814 ? 5.130 3.250 -78.159 1.00 26.77 814 LEU A C 1
ATOM 6105 O O . LEU A 1 814 ? 5.353 2.094 -77.834 1.00 26.77 814 LEU A O 1
ATOM 6109 N N . PHE A 1 815 ? 4.707 4.204 -77.315 1.00 28.28 815 PHE A N 1
ATOM 6110 C CA . PHE A 1 815 ? 3.869 4.071 -76.102 1.00 28.28 815 PHE A CA 1
ATOM 6111 C C . PHE A 1 815 ? 4.353 3.530 -74.725 1.00 28.28 815 PHE A C 1
ATOM 6113 O O . PHE A 1 815 ? 4.977 2.489 -74.593 1.00 28.28 815 PHE A O 1
ATOM 6120 N N . VAL A 1 816 ? 3.804 4.223 -73.705 1.00 29.19 816 VAL A N 1
ATOM 6121 C CA . VAL A 1 816 ? 3.501 3.858 -72.297 1.00 29.19 816 VAL A CA 1
ATOM 6122 C C . VAL A 1 816 ? 4.612 3.972 -71.233 1.00 29.19 816 VAL A C 1
ATOM 6124 O O . VAL A 1 816 ? 5.536 3.177 -71.145 1.00 29.19 816 VAL A O 1
ATOM 6127 N N . ASN A 1 817 ? 4.384 4.939 -70.335 1.00 31.44 817 ASN A N 1
ATOM 6128 C CA . ASN A 1 817 ? 4.865 5.031 -68.950 1.00 31.44 817 ASN A CA 1
ATOM 6129 C C . ASN A 1 817 ? 3.735 4.497 -68.032 1.00 31.44 817 ASN A C 1
ATOM 6131 O O . ASN A 1 817 ? 2.571 4.797 -68.325 1.00 31.44 817 ASN A O 1
ATOM 6135 N N . PRO A 1 818 ? 4.009 3.720 -66.965 1.00 41.12 818 PRO A N 1
ATOM 6136 C CA . PRO A 1 818 ? 4.067 4.360 -65.642 1.00 41.12 818 PRO A CA 1
ATOM 6137 C C . PRO A 1 818 ? 5.097 3.763 -64.659 1.00 41.12 818 PRO A C 1
ATOM 6139 O O . PRO A 1 818 ? 5.499 2.604 -64.759 1.00 41.12 818 PRO A O 1
ATOM 6142 N N . ASN A 1 819 ? 5.416 4.547 -63.624 1.00 38.66 819 ASN A N 1
ATOM 6143 C CA . ASN A 1 819 ? 6.135 4.125 -62.417 1.00 38.66 819 ASN A CA 1
ATOM 6144 C C . ASN A 1 819 ? 5.571 2.833 -61.795 1.00 38.66 819 ASN A C 1
ATOM 6146 O O . ASN A 1 819 ? 4.350 2.669 -61.701 1.00 38.66 819 ASN A O 1
ATOM 6150 N N . LYS A 1 820 ? 6.451 2.026 -61.188 1.00 30.86 820 LYS A N 1
ATOM 6151 C CA . LYS A 1 820 ? 6.112 1.265 -59.977 1.00 30.86 820 LYS A CA 1
ATOM 6152 C C . LYS A 1 820 ? 7.330 1.005 -59.094 1.00 30.86 820 LYS A C 1
ATOM 6154 O O . LYS A 1 820 ? 8.444 0.843 -59.581 1.00 30.86 820 LYS A O 1
ATOM 6159 N N . GLU A 1 821 ? 7.080 1.007 -57.793 1.00 36.34 821 GLU A N 1
ATOM 6160 C CA . GLU A 1 821 ? 8.051 0.764 -56.727 1.00 36.34 821 GLU A CA 1
ATOM 6161 C C . GLU A 1 821 ? 8.506 -0.703 -56.718 1.00 36.34 821 GLU A C 1
ATOM 6163 O O . GLU A 1 821 ? 7.732 -1.593 -57.069 1.00 36.34 821 GLU A O 1
ATOM 6168 N N . ASN A 1 822 ? 9.722 -0.966 -56.233 1.00 32.62 822 ASN A N 1
ATOM 6169 C CA . ASN A 1 822 ? 10.147 -2.303 -55.813 1.00 32.62 822 ASN A CA 1
ATOM 6170 C C . ASN A 1 822 ? 10.815 -2.213 -54.437 1.00 32.62 822 ASN A C 1
ATOM 6172 O O . ASN A 1 822 ? 11.986 -1.864 -54.311 1.00 32.62 822 ASN A O 1
ATOM 6176 N N . ASN A 1 823 ? 10.029 -2.510 -53.404 1.00 30.41 823 ASN A N 1
ATOM 6177 C CA . ASN A 1 823 ? 10.461 -2.538 -52.012 1.00 30.41 823 ASN A CA 1
ATOM 6178 C C . ASN A 1 823 ? 11.129 -3.894 -51.705 1.00 30.41 823 ASN A C 1
ATOM 6180 O O . ASN A 1 823 ? 10.484 -4.941 -51.791 1.00 30.41 823 ASN A O 1
ATOM 6184 N N . LEU A 1 824 ? 12.427 -3.885 -51.389 1.00 32.03 824 LEU A N 1
ATOM 6185 C CA . LEU A 1 824 ? 13.272 -5.083 -51.282 1.00 32.03 824 LEU A CA 1
ATOM 6186 C C . LEU A 1 824 ? 13.163 -5.756 -49.899 1.00 32.03 824 LEU A C 1
ATOM 6188 O O . LEU A 1 824 ? 14.100 -5.789 -49.105 1.00 32.03 824 LEU A O 1
ATOM 6192 N N . ASN A 1 825 ? 11.988 -6.321 -49.618 1.00 28.92 825 ASN A N 1
ATOM 6193 C CA . ASN A 1 825 ? 11.727 -7.089 -48.400 1.00 28.92 825 ASN A CA 1
ATOM 6194 C C . ASN A 1 825 ? 12.356 -8.499 -48.475 1.00 28.92 825 ASN A C 1
ATOM 6196 O O . ASN A 1 825 ? 11.747 -9.430 -49.009 1.00 28.92 825 ASN A O 1
ATOM 6200 N N . MET A 1 826 ? 13.571 -8.673 -47.938 1.00 28.91 826 MET A N 1
ATOM 6201 C CA . MET A 1 826 ? 14.202 -9.994 -47.797 1.00 28.91 826 MET A CA 1
ATOM 6202 C C . MET A 1 826 ? 13.636 -10.768 -46.599 1.00 28.91 826 MET A C 1
ATOM 6204 O O . MET A 1 826 ? 14.129 -10.678 -45.477 1.00 28.91 826 MET A O 1
ATOM 6208 N N . ASN A 1 827 ? 12.621 -11.590 -46.862 1.00 30.73 827 ASN A N 1
ATOM 6209 C CA . ASN A 1 827 ? 12.101 -12.560 -45.903 1.00 30.73 827 ASN A CA 1
ATOM 6210 C C . ASN A 1 827 ? 12.873 -13.892 -45.998 1.00 30.73 827 ASN A C 1
ATOM 6212 O O . ASN A 1 827 ? 12.755 -14.596 -47.003 1.00 30.73 827 ASN A O 1
ATOM 6216 N N . ILE A 1 828 ? 13.624 -14.259 -44.954 1.00 32.31 828 ILE A N 1
ATOM 6217 C CA . ILE A 1 828 ? 14.312 -15.558 -44.841 1.00 32.31 828 ILE A CA 1
ATOM 6218 C C . ILE A 1 828 ? 13.698 -16.348 -43.672 1.00 32.31 828 ILE A C 1
ATOM 6220 O O . ILE A 1 828 ? 13.847 -15.931 -42.523 1.00 32.31 828 ILE A O 1
ATOM 6224 N N . PRO A 1 829 ? 13.039 -17.495 -43.915 1.00 38.34 829 PRO A N 1
ATOM 6225 C CA . PRO A 1 829 ? 12.506 -18.326 -42.845 1.00 38.34 829 PRO A CA 1
ATOM 6226 C C . PRO A 1 829 ? 13.580 -19.272 -42.288 1.00 38.34 829 PRO A C 1
ATOM 6228 O O . PRO A 1 829 ? 14.110 -20.110 -43.014 1.00 38.34 829 PRO A O 1
ATOM 6231 N N . TYR A 1 830 ? 13.831 -19.208 -40.979 1.00 29.48 830 TYR A N 1
ATOM 6232 C CA . TYR A 1 830 ? 14.466 -20.298 -40.232 1.00 29.48 830 TYR A CA 1
ATOM 6233 C C . TYR A 1 830 ? 13.636 -20.632 -38.992 1.00 29.48 830 TYR A C 1
ATOM 6235 O O . TYR A 1 830 ? 13.649 -19.925 -37.988 1.00 29.48 830 TYR A O 1
ATOM 6243 N N . SER A 1 831 ? 12.875 -21.720 -39.091 1.00 33.81 831 SER A N 1
ATOM 6244 C CA . SER A 1 831 ? 12.003 -22.234 -38.036 1.00 33.81 831 SER A CA 1
ATOM 6245 C C . SER A 1 831 ? 12.602 -23.488 -37.405 1.00 33.81 831 SER A C 1
ATOM 6247 O O . SER A 1 831 ? 12.797 -24.477 -38.112 1.00 33.81 831 SER A O 1
ATOM 6249 N N . GLY A 1 832 ? 12.804 -23.493 -36.086 1.00 36.56 832 GLY A N 1
ATOM 6250 C CA . GLY A 1 832 ? 13.077 -24.729 -35.348 1.00 36.56 832 GLY A CA 1
ATOM 6251 C C . GLY A 1 832 ? 13.975 -24.572 -34.127 1.00 36.56 832 GLY A C 1
ATOM 6252 O O . GLY A 1 832 ? 15.174 -24.803 -34.223 1.00 36.56 832 GLY A O 1
ATOM 6253 N N . LEU A 1 833 ? 13.375 -24.272 -32.972 1.00 33.09 833 LEU A N 1
ATOM 6254 C CA . LEU A 1 833 ? 13.853 -24.715 -31.658 1.00 33.09 833 LEU A CA 1
ATOM 6255 C C . LEU A 1 833 ? 12.680 -24.741 -30.657 1.00 33.09 833 LEU A C 1
ATOM 6257 O O . LEU A 1 833 ? 11.590 -24.250 -30.959 1.00 33.09 833 LEU A O 1
ATOM 6261 N N . ASP A 1 834 ? 12.881 -25.433 -29.536 1.00 35.44 834 ASP A N 1
ATOM 6262 C CA . ASP A 1 834 ? 11.822 -25.978 -28.673 1.00 35.44 834 ASP A CA 1
ATOM 6263 C C . ASP A 1 834 ? 11.112 -24.917 -27.797 1.00 35.44 834 ASP A C 1
ATOM 6265 O O . ASP A 1 834 ? 11.665 -23.861 -27.496 1.00 35.44 834 ASP A O 1
ATOM 6269 N N . LYS A 1 835 ? 9.876 -25.202 -27.366 1.00 41.75 835 LYS A N 1
ATOM 6270 C CA . LYS A 1 835 ? 9.001 -24.301 -26.591 1.00 41.75 835 LYS A CA 1
ATOM 6271 C C . LYS A 1 835 ? 9.031 -24.504 -25.070 1.00 41.75 835 LYS A C 1
ATOM 6273 O O . LYS A 1 835 ? 8.360 -23.759 -24.362 1.00 41.75 835 LYS A O 1
ATOM 6278 N N . ASN A 1 836 ? 9.785 -25.478 -24.557 1.00 42.66 836 ASN A N 1
ATOM 6279 C CA . ASN A 1 836 ? 9.622 -25.968 -23.179 1.00 42.66 836 ASN A CA 1
ATOM 6280 C C . ASN A 1 836 ? 10.608 -25.430 -22.113 1.00 42.66 836 ASN A C 1
ATOM 6282 O O . ASN A 1 836 ? 10.604 -25.945 -20.997 1.00 42.66 836 ASN A O 1
ATOM 6286 N N . ASN A 1 837 ? 11.422 -24.399 -22.386 1.00 42.19 837 ASN A N 1
ATOM 6287 C CA . ASN A 1 837 ? 12.121 -23.653 -21.320 1.00 42.19 837 ASN A CA 1
ATOM 6288 C C . ASN A 1 837 ? 12.487 -22.208 -21.744 1.00 42.19 837 ASN A C 1
ATOM 6290 O O . ASN A 1 837 ? 13.466 -22.033 -22.472 1.00 42.19 837 ASN A O 1
ATOM 6294 N N . PRO A 1 838 ? 11.757 -21.171 -21.285 1.00 44.69 838 PRO A N 1
ATOM 6295 C CA . PRO A 1 838 ? 12.039 -19.783 -21.661 1.00 44.69 838 PRO A CA 1
ATOM 6296 C C . PRO A 1 838 ? 13.234 -19.141 -20.927 1.00 44.69 838 PRO A C 1
ATOM 6298 O O . PRO A 1 838 ? 13.778 -18.164 -21.430 1.00 44.69 838 PRO A O 1
ATOM 6301 N N . TYR A 1 839 ? 13.687 -19.672 -19.783 1.00 42.88 839 TYR A N 1
ATOM 6302 C CA . TYR A 1 839 ? 14.660 -18.984 -18.910 1.00 42.88 839 TYR A CA 1
ATOM 6303 C C . TYR A 1 839 ? 16.124 -19.427 -19.073 1.00 42.88 839 TYR A C 1
ATOM 6305 O O . TYR A 1 839 ? 17.028 -18.823 -18.496 1.00 42.88 839 TYR A O 1
ATOM 6313 N N . ALA A 1 840 ? 16.396 -20.454 -19.883 1.00 38.72 840 ALA A N 1
ATOM 6314 C CA . ALA A 1 840 ? 17.740 -21.025 -20.019 1.00 38.72 840 ALA A CA 1
ATOM 6315 C C . ALA A 1 840 ? 18.788 -20.079 -20.650 1.00 38.72 840 ALA A C 1
ATOM 6317 O O . ALA A 1 840 ? 19.984 -20.279 -20.440 1.00 38.72 840 ALA A O 1
ATOM 6318 N N . PHE A 1 841 ? 18.368 -19.067 -21.421 1.00 40.84 841 PHE A N 1
ATOM 6319 C CA . PHE A 1 841 ? 19.282 -18.175 -22.153 1.00 40.84 841 PHE A CA 1
ATOM 6320 C C . PHE A 1 841 ? 19.610 -16.868 -21.413 1.00 40.84 841 PHE A C 1
ATOM 6322 O O . PHE A 1 841 ? 20.749 -16.406 -21.473 1.00 40.84 841 PHE A O 1
ATOM 6329 N N . GLU A 1 842 ? 18.654 -16.289 -20.682 1.00 43.06 842 GLU A N 1
ATOM 6330 C CA . GLU A 1 842 ? 18.848 -15.016 -19.968 1.00 43.06 842 GLU A CA 1
ATOM 6331 C C . GLU A 1 842 ? 19.773 -15.182 -18.753 1.00 43.06 842 GLU A C 1
ATOM 6333 O O . GLU A 1 842 ? 20.709 -14.400 -18.561 1.00 43.06 842 GLU A O 1
ATOM 6338 N N . ILE A 1 843 ? 19.595 -16.274 -17.998 1.00 45.19 843 ILE A N 1
ATOM 6339 C CA . ILE A 1 843 ? 20.446 -16.637 -16.853 1.00 45.19 843 ILE A CA 1
ATOM 6340 C C . ILE A 1 843 ? 21.918 -16.781 -17.281 1.00 45.19 843 ILE A C 1
ATOM 6342 O O . ILE A 1 843 ? 22.823 -16.381 -16.545 1.00 45.19 843 ILE A O 1
ATOM 6346 N N . LEU A 1 844 ? 22.176 -17.296 -18.489 1.00 36.06 844 LEU A N 1
ATOM 6347 C CA . LEU A 1 844 ? 23.535 -17.520 -18.985 1.00 36.06 844 LEU A CA 1
ATOM 6348 C C . LEU A 1 844 ? 24.302 -16.205 -19.215 1.00 36.06 844 LEU A C 1
ATOM 6350 O O . LEU A 1 844 ? 25.495 -16.133 -18.918 1.00 36.06 844 LEU A O 1
ATOM 6354 N N . PHE A 1 845 ? 23.623 -15.153 -19.688 1.00 46.03 845 PHE A N 1
ATOM 6355 C CA . PHE A 1 845 ? 24.227 -13.828 -19.864 1.00 46.03 845 PHE A CA 1
ATOM 6356 C C . PHE A 1 845 ? 24.338 -13.046 -18.549 1.00 46.03 845 PHE A C 1
ATOM 6358 O O . PHE A 1 845 ? 25.370 -12.412 -18.321 1.00 46.03 845 PHE A O 1
ATOM 6365 N N . GLY A 1 846 ? 23.347 -13.146 -17.654 1.00 42.16 846 GLY A N 1
ATOM 6366 C CA . GLY A 1 846 ? 23.417 -12.533 -16.320 1.00 42.16 846 GLY A CA 1
ATOM 6367 C C . GLY A 1 846 ? 24.608 -13.047 -15.500 1.00 42.16 846 GLY A C 1
ATOM 6368 O O . GLY A 1 846 ? 25.402 -12.261 -14.979 1.00 42.16 846 GLY A O 1
ATOM 6369 N N . ILE A 1 847 ? 24.804 -14.372 -15.469 1.00 43.06 847 ILE A N 1
ATOM 6370 C CA . ILE A 1 847 ? 25.944 -15.000 -14.783 1.00 43.06 847 ILE A CA 1
ATOM 6371 C C . ILE A 1 847 ? 27.278 -14.612 -15.439 1.00 43.06 847 ILE A C 1
ATOM 6373 O O . ILE A 1 847 ? 28.253 -14.353 -14.730 1.00 43.06 847 ILE A O 1
ATOM 6377 N N . LEU A 1 848 ? 27.347 -14.527 -16.774 1.00 40.31 848 LEU A N 1
ATOM 6378 C CA . LEU A 1 848 ? 28.584 -14.154 -17.468 1.00 40.31 848 LEU A CA 1
ATOM 6379 C C . LEU A 1 848 ? 28.983 -12.690 -17.200 1.00 40.31 848 LEU A C 1
ATOM 6381 O O . LEU A 1 848 ? 30.168 -12.412 -17.000 1.00 40.31 848 LEU A O 1
ATOM 6385 N N . GLY A 1 849 ? 28.011 -11.774 -17.119 1.00 44.62 849 GLY A N 1
ATOM 6386 C CA . GLY A 1 849 ? 28.234 -10.385 -16.704 1.00 44.62 849 GLY A CA 1
ATOM 6387 C C . GLY A 1 849 ? 28.783 -10.286 -15.277 1.00 44.62 849 GLY A C 1
ATOM 6388 O O . GLY A 1 849 ? 29.839 -9.686 -15.059 1.00 44.62 849 GLY A O 1
ATOM 6389 N N . LEU A 1 850 ? 28.133 -10.961 -14.321 1.00 43.91 850 LEU A N 1
ATOM 6390 C CA . LEU A 1 850 ? 28.589 -11.030 -12.927 1.00 43.91 850 LEU A CA 1
ATOM 6391 C C . LEU A 1 850 ? 30.000 -11.625 -12.797 1.00 43.91 850 LEU A C 1
ATOM 6393 O O . LEU A 1 850 ? 30.834 -11.066 -12.082 1.00 43.91 850 LEU A O 1
ATOM 6397 N N . MET A 1 851 ? 30.323 -12.697 -13.532 1.00 40.03 851 MET A N 1
ATOM 6398 C CA . MET A 1 851 ? 31.676 -13.270 -13.527 1.00 40.03 851 MET A CA 1
ATOM 6399 C C . MET A 1 851 ? 32.747 -12.286 -14.018 1.00 40.03 851 MET A C 1
ATOM 6401 O O . MET A 1 851 ? 33.858 -12.295 -13.487 1.00 40.03 851 MET A O 1
ATOM 6405 N N . ILE A 1 852 ? 32.450 -11.431 -15.003 1.00 49.66 852 ILE A N 1
ATOM 6406 C CA . ILE A 1 852 ? 33.413 -10.444 -15.523 1.00 49.66 852 ILE A CA 1
ATOM 6407 C C . ILE A 1 852 ? 33.718 -9.358 -14.478 1.00 49.66 852 ILE A C 1
ATOM 6409 O O . ILE A 1 852 ? 34.878 -8.961 -14.341 1.00 49.66 852 ILE A O 1
ATOM 6413 N N . VAL A 1 853 ? 32.723 -8.935 -13.691 1.00 48.72 853 VAL A N 1
ATOM 6414 C CA . VAL A 1 853 ? 32.920 -8.010 -12.559 1.00 48.72 853 VAL A CA 1
ATOM 6415 C C . VAL A 1 853 ? 33.711 -8.692 -11.435 1.00 48.72 853 VAL A C 1
ATOM 6417 O O . VAL A 1 853 ? 34.760 -8.194 -11.014 1.00 48.72 853 VAL A O 1
ATOM 6420 N N . TYR A 1 854 ? 33.280 -9.881 -11.003 1.00 42.28 854 TYR A N 1
ATOM 6421 C CA . TYR A 1 854 ? 33.880 -10.602 -9.872 1.00 42.28 854 TYR A CA 1
ATOM 6422 C C . TYR A 1 854 ? 35.355 -10.970 -10.116 1.00 42.28 854 TYR A C 1
ATOM 6424 O O . TYR A 1 854 ? 36.202 -10.855 -9.228 1.00 42.28 854 TYR A O 1
ATOM 6432 N N . ARG A 1 855 ? 35.705 -11.336 -11.359 1.00 44.00 855 ARG A N 1
ATOM 6433 C CA . ARG A 1 855 ? 37.084 -11.672 -11.763 1.00 44.00 855 ARG A CA 1
ATOM 6434 C C . ARG A 1 855 ? 38.014 -10.453 -11.858 1.00 44.00 855 ARG A C 1
ATOM 6436 O O . ARG A 1 855 ? 39.227 -10.638 -11.961 1.00 44.00 855 ARG A O 1
ATOM 6443 N N . ARG A 1 856 ? 37.468 -9.231 -11.818 1.00 45.72 856 ARG A N 1
ATOM 6444 C CA . ARG A 1 856 ? 38.230 -7.974 -11.740 1.00 45.72 856 ARG A CA 1
ATOM 6445 C C . ARG A 1 856 ? 38.506 -7.578 -10.285 1.00 45.72 856 ARG A C 1
ATOM 6447 O O . ARG A 1 856 ? 39.623 -7.173 -9.983 1.00 45.72 856 ARG A O 1
ATOM 6454 N N . TYR A 1 857 ? 37.536 -7.791 -9.391 1.00 43.44 857 TYR A N 1
ATOM 6455 C CA . TYR A 1 857 ? 37.666 -7.518 -7.952 1.00 43.44 857 TYR A CA 1
ATOM 6456 C C . TYR A 1 857 ? 38.728 -8.407 -7.279 1.00 43.44 857 TYR A C 1
ATOM 6458 O O . TYR A 1 857 ? 39.605 -7.921 -6.569 1.00 43.44 857 TYR A O 1
ATOM 6466 N N . LEU A 1 858 ? 38.737 -9.707 -7.603 1.00 41.75 858 LEU A N 1
ATOM 6467 C CA . LEU A 1 858 ? 39.654 -10.726 -7.056 1.00 41.75 858 LEU A CA 1
ATOM 6468 C C . LEU A 1 858 ? 41.150 -10.559 -7.417 1.00 41.75 858 LEU A C 1
ATOM 6470 O O . LEU A 1 858 ? 41.943 -11.482 -7.216 1.00 41.75 858 LEU A O 1
ATOM 6474 N N . LYS A 1 859 ? 41.551 -9.414 -7.980 1.00 42.88 859 LYS A N 1
ATOM 6475 C CA . LYS A 1 859 ? 42.924 -9.151 -8.434 1.00 42.88 859 LYS A CA 1
ATOM 6476 C C . LYS A 1 859 ? 43.503 -7.798 -8.004 1.00 42.88 859 LYS A C 1
ATOM 6478 O O . LYS A 1 859 ? 44.603 -7.483 -8.453 1.00 42.88 859 LYS A O 1
ATOM 6483 N N . SER A 1 860 ? 42.794 -7.027 -7.171 1.00 46.56 860 SER A N 1
ATOM 6484 C CA . SER A 1 860 ? 43.194 -5.657 -6.806 1.00 46.56 860 SER A CA 1
ATOM 6485 C C . SER A 1 860 ? 43.593 -5.439 -5.340 1.00 46.56 860 SER A C 1
ATOM 6487 O O . SER A 1 860 ? 44.177 -4.398 -5.066 1.00 46.56 860 SER A O 1
ATOM 6489 N N . ASP A 1 861 ? 43.355 -6.393 -4.431 1.00 42.84 861 ASP A N 1
ATOM 6490 C CA . ASP A 1 861 ? 43.704 -6.244 -3.008 1.00 42.84 861 ASP A CA 1
ATOM 6491 C C . ASP A 1 861 ? 44.577 -7.387 -2.471 1.00 42.84 861 ASP A C 1
ATOM 6493 O O . ASP A 1 861 ? 44.113 -8.485 -2.153 1.00 42.84 861 ASP A O 1
ATOM 6497 N N . LYS A 1 862 ? 45.871 -7.081 -2.326 1.00 47.97 862 LYS A N 1
ATOM 6498 C CA . LYS A 1 862 ? 46.762 -7.625 -1.294 1.00 47.97 862 LYS A CA 1
ATOM 6499 C C . LYS A 1 862 ? 47.753 -6.532 -0.901 1.00 47.97 862 LYS A C 1
ATOM 6501 O O . LYS A 1 862 ? 48.446 -6.012 -1.772 1.00 47.97 862 LYS A O 1
ATOM 6506 N N . ASN A 1 863 ? 47.848 -6.279 0.406 1.00 44.69 863 ASN A N 1
ATOM 6507 C CA . ASN A 1 863 ? 48.496 -5.124 1.041 1.00 44.69 863 ASN A CA 1
ATOM 6508 C C . ASN A 1 863 ? 47.683 -3.837 0.768 1.00 44.69 863 ASN A C 1
ATOM 6510 O O . ASN A 1 863 ? 47.530 -3.425 -0.373 1.00 44.69 863 ASN A O 1
ATOM 6514 N N . THR A 1 864 ? 47.132 -3.164 1.776 1.00 36.25 864 THR A N 1
ATOM 6515 C CA . THR A 1 864 ? 47.831 -2.745 3.006 1.00 36.25 864 THR A CA 1
ATOM 6516 C C . THR A 1 864 ? 46.942 -2.890 4.247 1.00 36.25 864 THR A C 1
ATOM 6518 O O . THR A 1 864 ? 45.729 -2.751 4.153 1.00 36.25 864 THR A O 1
ATOM 6521 N N . GLU A 1 865 ? 47.541 -3.169 5.405 1.00 44.50 865 GLU A N 1
ATOM 6522 C CA . GLU A 1 865 ? 46.845 -3.258 6.696 1.00 44.50 865 GLU A CA 1
ATOM 6523 C C . GLU A 1 865 ? 46.620 -1.864 7.302 1.00 44.50 865 GLU A C 1
ATOM 6525 O O . GLU A 1 865 ? 47.581 -1.095 7.392 1.00 44.50 865 GLU A O 1
ATOM 6530 N N . HIS A 1 866 ? 45.406 -1.580 7.797 1.00 33.31 866 HIS A N 1
ATOM 6531 C CA . HIS A 1 866 ? 45.247 -1.052 9.158 1.00 33.31 866 HIS A CA 1
ATOM 6532 C C . HIS A 1 866 ? 43.849 -1.257 9.759 1.00 33.31 866 HIS A C 1
ATOM 6534 O O . HIS A 1 866 ? 42.887 -1.374 8.971 1.00 33.31 866 HIS A O 1
#